Protein 6WZ6 (pdb70)

Sequence (1320 aa):
KLANVVILATGGTIAGAGASAANSATYQAAKLGVDKLIAGVPELADIANVRGEQVMQIASESISNDDLLKLGKRVAELAESKDVDGIVITHGTDTLEETAFFLNLVEKTDKPIVVVGSMRPGTAMSADGMMLNLYNAVAVASSDKQSRGKGVLVTMNDEIQSGRDVSSMAVNIKTEAFKSAWGPMGMVVEGKSYWFRLPAAKRHTVNSEFDIKQISSLPQVDIAYGYGNVTDTAYKALAQNGAKALIHAGTGNGSVSSRVVPALQELRKNGVQIIRSSHVNQQGGFVLRNAEQPDDKNDWVVAHDLNPQKARILAMVAMTKTQDDSKELQRIFWEYKLANVVILATGGTIAGAGASAANSATYQAAKLGVDKLIAGVPELADIANVVRGEQVMQIASESISNDDLLKLGKRVAELAESKDVDGIVITHGTDTLEETAFFLNLVEKTDDKPIVVVGSMRPGTAMSADGMLNLYNAVAVASSDKQSRGKGVLVTMNDEIQSGRDVSSMAVNIKTEAFKSAWGPMGMVVEGKSYWFRLPAAKRHTVNNSEFDIKQISSLPQVDIAYGYGNNVTDTAYKALAQQNNGAKALIHAGTGNGSVSSRVVPALQELRKNGVQIIRSSHVNQQGGFVLRNAEQPDDKNDWVVAHDLNPQKARILAMVAMTKTQDSKELQRIFWEYKLANVVILATGGTIAGAGASAANSATYQAAKLGVDKLIAGVPELADIANVVRGEQVMQIASESISNDDLLKLGKRVAELAESKDVDGIVITHGTDTLEETAFFLNLVEKTDDKPIVVVGSMRPGTAMSADGMLNLYNAVAVASDKQSRGKGVLVTMNDEIQSGRDVSMAVNIKTEAFKSAWGPMGMVVEGKSYWFRLPAAKRHTVNSEFDIKQISSLPQVDIAYGYGNNVTDTAYKALAQNGAKKALIHAGTGNGSVSSRVVPALQELRKNGVQIIRSSHVNQGGFVLRNAEQPDDKNDWVVAHDLNPQKARILAMVAMMTKTQDSKELQRIFWEYKLANVVILATGGTIAGAGASAANSATYQAAKLGVDKLIAGVPELADIANVRGEQVMQIASESISNDDLLKLGKRVAELAESKDVDGIVITHGTDTLEETAFFLNLVEKTDKPIVVVGSMRPGTAMSADGMLNLYNAVAVASDKQSRRGKGVLVTMNDEIQSGRDVSMAVNIKTEAFKSAWGPMGMVVEGKSYWFRLPAAKRHTVNSEFDIKQISSLPQVDIAYGYGNVTDTAYKALAQNGAKALIHAGTGNGSVSSRVVPALQEELRKNGVQIIRSSHVNQQGGFVLRNAEQPDDKNDWVVAHDLNPQKARILAMVAMTKTQDSKELQRIFWEY

Secondary structure (DSSP, 8-state):
---EEEEEEEESGGG-B-SSTT-SSS-BSS-S-HHHHHHT-GGGGGT-EEEEEEEEEE-GGG--HHHHHHHHHHHHHHHT-TT-SEEEEE--STTHHHHHHHHHHH----S-EEEE--SS-TTSTT-SHHHHHHHHHHHHT-GGGTTS--EE--TTEEEETTT-EE-BSSSTT-EE-TT--SEEEETTEEEE-EEE-S--GGG-S--GGG-S----EEEEE--TT--SHHHHHHHHTT-SEEEEEEBTTTB--TTTHHHHHHHHHTT-EEEEEES--SB--BPTTTSS-HHHHT-EE-BT--HHHHHHHHHHHTTT---HHHHHHHHHH-/---EEEEEEEESGGG-B-SSTT-SSS-BSS-S-HHHHHHT-TTHHHH-EEEEEEEEEE-GGG--HHHHHHHHHHHHHHHH-TT-SEEEEE--STTHHHHHHHHHHH----S-EEEE--SS-TTSTT-SHHHHHHHHHHHHT-GGGTTS--EE--TTEEEETTT-EE-BSSSTT-EE-TT--SEEEETTEEEE-EEE-S--GGG-S--GGG-SSPPPEEEEE--TT--SHHHHHHHHTT-SEEEEEEBTTTB--TTTHHHHHHHHHTT-EEEEEES--SB--BPTTTSS-HHHHT-EE-BT--HHHHHHHHHHHHTT---HHHHHHHHHH-/---EEEEEEEESGGG-B-SSTT-SSS-BSS-S-HHHHHHT-GGGGGT-EEEEEEEEEE-GGG--HHHHHHHHHHHHHHHT-TT-SEEEEE--STTHHHHHHHHHHH----S-EEEE--SS-TTSTT-SHHHHHHHHHHHHT-GGGTTS--EE--TTEEEETTT-EE-BSSSTT-EE-TT--SEEEETTEEEE-EEE-S--GGG-S--GGG-SSPPPEEEEE--TT--SHHHHHHHHTT-SEEEEEEBTTTB--TTTHHHHHHHHHTT-EEEEEES--SB--BPTTTSS-HHHHT-EE-BT--HHHHHHHHHHHHTT---HHHHHHHHHH-/---EEEEEEEESGGG-B-SSTT-SSS-BSS-S-HHHHHHT-GGGGGT-EEEEEEEEEE-GGG--HHHHHHHHHHHHHHHT-TT-SEEEEE--STTHHHHHHHHHHH----S-EEEE--SS-TTSTT-SHHHHHHHHHHHHT-GGGTTS--EE--TTEEEETTT-EE-BSSSTT-EE-TT--SEEEETTEEEE-EEE-S--GGG-S--GGG-S----EEEEE--TT--SHHHHHHHHTT-SEEEEEEBTTTB--TTTHHHHHHHHHTT-EEEEEES--SB--BPTTTSS-HHHHT-EE-BT--HHHHHHHHHHHTTT---HHHHHHHHHH-

Foldseek 3Di:
DAAEEEEEEAKAQQQWADDAQAPFADTGIQPHDPVRSCVVQVCLVVHHNYDYDYLHRDQQVPDDPVSLLSVLVVVQVQLPDPNHQFYEYEHHQQCQLLSQQLNFQAAQFQQEYEYEYWLGHPRYVPTQSNVQVSQRSLLNRDPVSGNQGYWYAWPQFTARSQAWHQCDHNDSPRTAGLVGTQWGADPSDIGGDHGDDFHTHNRHPHHSVLDPDWAAEEEDEEDPPDAQVVVVVSVVVGHQEYEYAYADLLADDPRRVVVLLVVVVVRYAYERHHPPQNDFFRDACPRHPCVVSLHAYQTNHGRSSSRSQVRRCVVPDSRSVVSNVSSVRD/DAAEEEEEEAKAQQQWDDDAQAPFADTGIQNHDPVVSCVVQVCLVVHHNYDYDYQHRDQQVPDDQVSLLSVLVVVQVQLVDPNHQFYEYEHHQQCQLLSQQLSFQAAQFQQEYEYEYWSGHPRYPPTQSNVQVSQRSLLNRDPVSGNQGYWYAWPQFTARSQAWHQCDHNDRPRTAGLVGTQWGADPSDIGGDHGDQFHTHNRHPHHSVPDDGWAAEEEDEEDPPDAQVVVVVSVVVGHLEYEYAYADLLADDPRNVVVLLVVVVVRYAYERAHPPQNDFFRDACPRHPCVVSVHAYLTNHGRSSSRSQVRRQVVPDSRSVVSNVSSVRD/DFAEEEEEEAKAQQQWAADAQAQFADTGIQNHDPVVSCVVQVCLVVHHNYDYDHQHRDQQVPDDQVSLLSVLVVVQVQLPDPNHQFYEYEHHQQCQLLSQQLSFQAAQFQQEYEYEYWLGHPRYDPTQSNVQVSQRSLLNRDPVSGNQGYWYAWPQFTARSQAWHQCDHRDRPRTAGLVGTQWGADPSDIGGDHGDDFHTHNRHPHHSVPDDGWAAEEEDEEDPPDAQVVVVVSVVVGHLEYEYAYADLLADDPRNVVVLLVVVVVRYAYERAHPPQNDFFRDACPRHPCVVSVHAYLTNHGRSSSRSQVRRCVVPDSRSVVSNVSSVRD/DAFEEEEEEAKALQQWADDAQAPFADTGIQDHDPVVSVVVQPCLVVHHNYDYDYQHRDQQVPDDPVSLLSVLVVVQVQLPDPNHQFYEYEHHQQCQLLSQQLNFQAAQFQQEYEYEYWLGHPRYPPTQSNVQVSQRSLLNRDPVSGNQGYWYAWPQFTARSLAWHQCDHRDSPRTAGLVGTQWGADPSDIGGDHGDDFHTRNRHPHHSVLDPDWAAEEEDEEDPPDAQVVVVVSVVVGHQEYEYAYADLLADDPRRVVVLLVVVVVRYAYERHHPPQNDFFRDACPRHPCVVSLHAYLTNHGRSSSRSQVRRCVVPDSRSVVSNVSSVRD

Organism: Pseudomonas putida (strain ATCC 47054 / DSM 6125 / CFBP 8728 / NCIMB 11950 / KT2440) (NCBI:txid160488)

Structure (mmCIF, N/CA/C/O backbone):
data_6WZ6
#
_entry.id   6WZ6
#
_cell.length_a   78.630
_cell.length_b   130.463
_cell.length_c   81.414
_cell.angle_alpha   90.000
_cell.angle_beta   118.950
_cell.angle_gamma   90.000
#
_symmetry.space_group_name_H-M   'P 1 21 1'
#
loop_
_entity.id
_entity.type
_entity.pdbx_description
1 polymer Glutaminase-asparaginase
2 non-polymer 'GLUTAMIC ACID'
3 non-polymer 1,2-ETHANEDIOL
4 water water
#
loop_
_atom_site.group_PDB
_atom_site.id
_atom_site.type_symbol
_atom_site.label_atom_id
_atom_site.label_alt_id
_atom_site.label_comp_id
_atom_site.label_asym_id
_atom_site.label_entity_id
_atom_site.label_seq_id
_atom_site.pdbx_PDB_ins_code
_atom_site.Cartn_x
_atom_site.Cartn_y
_atom_site.Cartn_z
_atom_site.occupancy
_atom_site.B_iso_or_equiv
_atom_site.auth_seq_id
_atom_site.auth_comp_id
_atom_site.auth_asym_id
_atom_site.auth_atom_id
_atom_site.pdbx_PDB_model_num
ATOM 1 N N . LYS A 1 8 ? -37.098 93.017 16.087 1.00 168.71 8 LYS A N 1
ATOM 2 C CA . LYS A 1 8 ? -36.319 92.309 15.000 1.00 79.47 8 LYS A CA 1
ATOM 3 C C . LYS A 1 8 ? -35.068 91.612 15.629 1.00 105.79 8 LYS A C 1
ATOM 4 O O . LYS A 1 8 ? -34.988 90.346 15.632 1.00 98.55 8 LYS A O 1
ATOM 10 N N . LEU A 1 9 ? -34.063 92.380 16.079 1.00 50.84 9 LEU A N 1
ATOM 11 C CA . LEU A 1 9 ? -32.902 91.761 16.811 1.00 26.31 9 LEU A CA 1
ATOM 12 C C . LEU A 1 9 ? -33.299 91.390 18.251 1.00 22.88 9 LEU A C 1
ATOM 13 O O . LEU A 1 9 ? -34.146 92.017 18.867 1.00 26.42 9 LEU A O 1
ATOM 18 N N . ALA A 1 10 ? -32.659 90.371 18.787 1.00 21.73 10 ALA A N 1
ATOM 19 C CA . ALA A 1 10 ? -32.821 89.904 20.175 1.00 21.01 10 ALA A CA 1
ATOM 20 C C . ALA A 1 10 ? -32.293 90.983 21.123 1.00 19.34 10 ALA A C 1
ATOM 21 O O . ALA A 1 10 ? -31.339 91.732 20.819 1.00 19.71 10 ALA A O 1
ATOM 23 N N . ASN A 1 11 ? -32.967 91.066 22.291 1.00 18.63 11 ASN A N 1
ATOM 24 C CA . ASN A 1 11 ? -32.546 91.956 23.374 1.00 18.22 11 ASN A CA 1
ATOM 25 C C . ASN A 1 11 ? -31.655 91.156 24.323 1.00 17.54 11 ASN A C 1
ATOM 26 O O . ASN A 1 11 ? -32.149 90.211 24.954 1.00 18.44 11 ASN A O 1
ATOM 31 N N . VAL A 1 12 ? -30.387 91.502 24.383 1.00 16.03 12 VAL A N 1
ATOM 32 C CA . VAL A 1 12 ? -29.422 90.783 25.239 1.00 15.89 12 VAL A CA 1
ATOM 33 C C . VAL A 1 12 ? -28.905 91.755 26.288 1.00 16.16 12 VAL A C 1
ATOM 34 O O . VAL A 1 12 ? -28.532 92.885 25.958 1.00 17.71 12 VAL A O 1
ATOM 38 N N . VAL A 1 13 ? -28.842 91.268 27.535 1.00 15.52 13 VAL A N 1
ATOM 39 C CA . VAL A 1 13 ? -28.214 92.032 28.625 1.00 15.68 13 VAL A CA 1
ATOM 40 C C . VAL A 1 13 ? -26.878 91.373 28.947 1.00 14.90 13 VAL A C 1
ATOM 41 O O . VAL A 1 13 ? -26.815 90.144 29.155 1.00 16.04 13 VAL A O 1
ATOM 45 N N . ILE A 1 14 ? -25.843 92.203 29.011 1.00 14.51 14 ILE A N 1
ATOM 46 C CA . ILE A 1 14 ? -24.507 91.779 29.481 1.00 14.84 14 ILE A CA 1
ATOM 47 C C . ILE A 1 14 ? -24.340 92.195 30.931 1.00 14.65 14 ILE A C 1
ATOM 48 O O . ILE A 1 14 ? -24.422 93.387 31.247 1.00 16.23 14 ILE A O 1
ATOM 53 N N . LEU A 1 15 ? -24.140 91.202 31.769 1.00 14.55 15 LEU A N 1
ATOM 54 C CA . LEU A 1 15 ? -23.845 91.406 33.205 1.00 15.15 15 LEU A CA 1
ATOM 55 C C . LEU A 1 15 ? -22.353 91.188 33.398 1.00 14.40 15 LEU A C 1
ATOM 56 O O . LEU A 1 15 ? -21.834 90.069 33.236 1.00 15.59 15 LEU A O 1
ATOM 61 N N . ALA A 1 16 ? -21.641 92.260 33.723 1.00 14.55 16 ALA A N 1
ATOM 62 C CA . ALA A 1 16 ? -20.189 92.194 33.901 1.00 14.12 16 ALA A CA 1
ATOM 63 C C . ALA A 1 16 ? -19.838 91.880 35.326 1.00 14.00 16 ALA A C 1
ATOM 64 O O . ALA A 1 16 ? -20.430 92.422 36.275 1.00 14.63 16 ALA A O 1
ATOM 66 N N . THR A 1 17 ? -18.811 91.031 35.494 1.00 13.65 17 THR A N 1
ATOM 67 C CA . THR A 1 17 ? -18.289 90.654 36.820 1.00 13.59 17 THR A CA 1
ATOM 68 C C . THR A 1 17 ? -16.795 90.879 36.993 1.00 13.89 17 THR A C 1
ATOM 69 O O . THR A 1 17 ? -16.329 90.711 38.130 1.00 14.13 17 THR A O 1
ATOM 73 N N . GLY A 1 18 ? -16.080 91.232 35.936 1.00 13.99 18 GLY A N 1
ATOM 74 C CA . GLY A 1 18 ? -14.632 91.437 36.019 1.00 13.65 18 GLY A CA 1
ATOM 75 C C . GLY A 1 18 ? -13.848 90.539 35.092 1.00 13.42 18 GLY A C 1
ATOM 76 O O . GLY A 1 18 ? -14.220 90.310 33.927 1.00 14.36 18 GLY A O 1
ATOM 77 N N . GLY A 1 19 ? -12.707 90.057 35.569 1.00 13.00 19 GLY A N 1
ATOM 78 C CA . GLY A 1 19 ? -11.938 89.103 34.825 1.00 13.33 19 GLY A CA 1
ATOM 79 C C . GLY A 1 19 ? -10.930 89.680 33.852 1.00 13.35 19 GLY A C 1
ATOM 80 O O . GLY A 1 19 ? -10.766 90.881 33.639 1.00 14.47 19 GLY A O 1
ATOM 81 N N . THR A 1 20 ? -10.240 88.734 33.186 1.00 13.30 20 THR A N 1
ATOM 82 C CA . THR A 1 20 ? -9.257 88.992 32.123 1.00 13.32 20 THR A CA 1
ATOM 83 C C . THR A 1 20 ? -9.914 89.674 30.930 1.00 13.70 20 THR A C 1
ATOM 84 O O . THR A 1 20 ? -9.285 90.528 30.284 1.00 14.02 20 THR A O 1
ATOM 88 N N . ILE A 1 21 ? -11.139 89.310 30.637 1.00 13.49 21 ILE A N 1
ATOM 89 C CA . ILE A 1 21 ? -11.851 89.894 29.488 1.00 13.48 21 ILE A CA 1
ATOM 90 C C . ILE A 1 21 ? -11.983 91.400 29.701 1.00 13.64 21 ILE A C 1
ATOM 91 O O . ILE A 1 21 ? -12.018 92.163 28.705 1.00 14.75 21 ILE A O 1
ATOM 96 N N . ALA A 1 22 ? -12.036 91.839 30.938 1.00 14.12 22 ALA A N 1
ATOM 97 C CA . ALA A 1 22 ? -12.064 93.245 31.366 1.00 15.16 22 ALA A CA 1
ATOM 98 C C . ALA A 1 22 ? -10.690 93.743 31.848 1.00 14.75 22 ALA A C 1
ATOM 99 O O . ALA A 1 22 ? -10.651 94.744 32.580 1.00 16.84 22 ALA A O 1
ATOM 101 N N . GLY A 1 23 ? -9.633 93.036 31.527 1.00 14.65 23 GLY A N 1
ATOM 102 C CA . GLY A 1 23 ? -8.313 93.306 32.079 1.00 15.02 23 GLY A CA 1
ATOM 103 C C . GLY A 1 23 ? -7.467 94.211 31.212 1.00 15.42 23 GLY A C 1
ATOM 104 O O . GLY A 1 23 ? -7.815 94.528 30.066 1.00 17.05 23 GLY A O 1
ATOM 105 N N . ALA A 1 24 ? -6.332 94.597 31.759 1.00 15.84 24 ALA A N 1
ATOM 106 C CA . ALA A 1 24 ? -5.374 95.467 31.060 1.00 16.35 24 ALA A CA 1
ATOM 107 C C . ALA A 1 24 ? -3.964 95.140 31.505 1.00 16.66 24 ALA A C 1
ATOM 108 O O . ALA A 1 24 ? -3.724 95.010 32.722 1.00 17.47 24 ALA A O 1
ATOM 110 N N . GLY A 1 25 ? -3.071 95.006 30.529 1.00 17.10 25 GLY A N 1
ATOM 111 C CA . GLY A 1 25 ? -1.638 94.865 30.775 1.00 18.19 25 GLY A CA 1
ATOM 112 C C . GLY A 1 25 ? -0.859 96.051 30.290 1.00 17.70 25 GLY A C 1
ATOM 113 O O . GLY A 1 25 ? -1.417 96.952 29.684 1.00 20.08 25 GLY A O 1
ATOM 114 N N . ALA A 1 26 ? 0.437 96.016 30.540 1.00 18.92 26 ALA A N 1
ATOM 115 C CA . ALA A 1 26 ? 1.270 97.200 30.333 1.00 20.15 26 ALA A CA 1
ATOM 116 C C . ALA A 1 26 ? 1.547 97.474 28.861 1.00 21.36 26 ALA A C 1
ATOM 117 O O . ALA A 1 26 ? 1.834 98.627 28.519 1.00 27.60 26 ALA A O 1
ATOM 119 N N . SER A 1 27 ? 1.631 96.446 28.043 1.00 20.75 27 SER A N 1
ATOM 120 C CA . SER A 1 27 ? 1.983 96.564 26.622 1.00 24.88 27 SER A CA 1
ATOM 121 C C . SER A 1 27 ? 1.238 95.528 25.815 1.00 21.63 27 SER A C 1
ATOM 122 O O . SER A 1 27 ? 0.656 94.591 26.389 1.00 19.51 27 SER A O 1
ATOM 125 N N . ALA A 1 28 ? 1.270 95.655 24.505 1.00 22.30 28 ALA A N 1
ATOM 126 C CA . ALA A 1 28 ? 0.607 94.678 23.607 1.00 21.44 28 ALA A CA 1
ATOM 127 C C . ALA A 1 28 ? 1.235 93.288 23.732 1.00 19.11 28 ALA A C 1
ATOM 128 O O . ALA A 1 28 ? 0.522 92.323 23.437 1.00 19.51 28 ALA A O 1
ATOM 130 N N . ALA A 1 29 ? 2.485 93.154 24.188 1.00 20.71 29 ALA A N 1
ATOM 131 C CA . ALA A 1 29 ? 3.092 91.801 24.344 1.00 21.07 29 ALA A CA 1
ATOM 132 C C . ALA A 1 29 ? 2.667 91.154 25.656 1.00 19.61 29 ALA A C 1
ATOM 133 O O . ALA A 1 29 ? 3.014 89.980 25.846 1.00 20.87 29 ALA A O 1
ATOM 135 N N . ASN A 1 30 ? 1.971 91.882 26.537 1.00 17.98 30 ASN A N 1
ATOM 136 C CA . ASN A 1 30 ? 1.565 91.300 27.835 1.00 16.71 30 ASN A CA 1
ATOM 137 C C . ASN A 1 30 ? 0.248 90.530 27.703 1.00 16.36 30 ASN A C 1
ATOM 138 O O . ASN A 1 30 ? -0.841 90.990 28.040 1.00 17.38 30 ASN A O 1
ATOM 143 N N . SER A 1 31 ? 0.338 89.328 27.154 1.00 15.85 31 SER A N 1
ATOM 144 C CA . SER A 1 31 ? -0.803 88.432 26.980 1.00 15.28 31 SER A CA 1
ATOM 145 C C . SER A 1 31 ? -1.103 87.632 28.263 1.00 14.22 31 SER A C 1
ATOM 146 O O . SER A 1 31 ? -2.190 87.053 28.337 1.00 15.29 31 SER A O 1
ATOM 149 N N . ALA A 1 32 ? -0.127 87.564 29.191 1.00 15.13 32 ALA A N 1
ATOM 150 C CA . ALA A 1 32 ? -0.245 86.668 30.355 1.00 14.58 32 ALA A CA 1
ATOM 151 C C . ALA A 1 32 ? -0.085 87.403 31.688 1.00 14.71 32 ALA A C 1
ATOM 152 O O . ALA A 1 32 ? -0.563 86.872 32.696 1.00 15.80 32 ALA A O 1
ATOM 154 N N . THR A 1 33 ? 0.613 88.526 31.716 1.00 15.50 33 THR A N 1
ATOM 155 C CA . THR A 1 33 ? 0.857 89.330 32.915 1.00 15.38 33 THR A CA 1
ATOM 156 C C . THR A 1 33 ? 0.031 90.619 32.782 1.00 15.67 33 THR A C 1
ATOM 157 O O . THR A 1 33 ? 0.339 91.460 31.911 1.00 16.60 33 THR A O 1
ATOM 161 N N . TYR A 1 34 ? -0.999 90.734 33.602 1.00 15.38 34 TYR A N 1
ATOM 162 C CA . TYR A 1 34 ? -1.961 91.829 33.434 1.00 15.78 34 TYR A CA 1
ATOM 163 C C . TYR A 1 34 ? -2.751 92.002 34.736 1.00 16.26 34 TYR A C 1
ATOM 164 O O . TYR A 1 34 ? -2.616 91.173 35.644 1.00 17.04 34 TYR A O 1
ATOM 173 N N . GLN A 1 35 ? -3.603 93.024 34.790 1.00 15.93 35 GLN A N 1
ATOM 174 C CA . GLN A 1 35 ? -4.529 93.258 35.903 1.00 16.81 35 GLN A CA 1
ATOM 175 C C . GLN A 1 35 ? -5.920 92.915 35.418 1.00 15.89 35 GLN A C 1
ATOM 176 O O . GLN A 1 35 ? -6.416 93.508 34.455 1.00 17.08 35 GLN A O 1
ATOM 182 N N . ALA A 1 36 ? -6.611 92.060 36.136 1.00 16.01 36 ALA A N 1
ATOM 183 C CA . ALA A 1 36 ? -8.018 91.769 35.847 1.00 15.70 36 ALA A CA 1
ATOM 184 C C . ALA A 1 36 ? -8.918 92.940 36.235 1.00 15.44 36 ALA A C 1
ATOM 185 O O . ALA A 1 36 ? -8.567 93.770 37.094 1.00 16.52 36 ALA A O 1
ATOM 187 N N . ALA A 1 37 ? -10.093 92.976 35.636 1.00 15.21 37 ALA A N 1
ATOM 188 C CA . ALA A 1 37 ? -11.202 93.749 36.228 1.00 16.04 37 ALA A CA 1
ATOM 189 C C . ALA A 1 37 ? -10.894 95.252 36.262 1.00 16.32 37 ALA A C 1
ATOM 190 O O . ALA A 1 37 ? -11.153 95.911 37.285 1.00 17.55 37 ALA A O 1
ATOM 192 N N . LYS A 1 38 ? -10.404 95.795 35.153 1.00 16.74 38 LYS A N 1
ATOM 193 C CA . LYS A 1 38 ? -10.053 97.218 34.980 1.00 17.65 38 LYS A CA 1
ATOM 194 C C . LYS A 1 38 ? -11.088 97.969 34.121 1.00 17.34 38 LYS A C 1
ATOM 195 O O . LYS A 1 38 ? -11.131 99.204 34.239 1.00 24.89 38 LYS A O 1
ATOM 201 N N . LEU A 1 39 ? -11.774 97.324 33.218 1.00 16.90 39 LEU A N 1
ATOM 202 C CA . LEU A 1 39 ? -12.697 97.978 32.253 1.00 16.08 39 LEU A CA 1
ATOM 203 C C . LEU A 1 39 ? -14.138 97.713 32.699 1.00 15.04 39 LEU A C 1
ATOM 204 O O . LEU A 1 39 ? -14.542 96.566 32.859 1.00 15.94 39 LEU A O 1
ATOM 209 N N . GLY A 1 40 ? -14.908 98.784 32.843 1.00 16.35 40 GLY A N 1
ATOM 210 C CA . GLY A 1 40 ? -16.332 98.652 33.114 1.00 16.98 40 GLY A CA 1
ATOM 211 C C . GLY A 1 40 ? -17.091 98.132 31.925 1.00 16.07 40 GLY A C 1
ATOM 212 O O . GLY A 1 40 ? -16.615 98.169 30.763 1.00 17.24 40 GLY A O 1
ATOM 213 N N . VAL A 1 41 ? -18.309 97.691 32.190 1.00 15.58 41 VAL A N 1
ATOM 214 C CA . VAL A 1 41 ? -19.138 97.043 31.171 1.00 16.06 41 VAL A CA 1
ATOM 215 C C . VAL A 1 41 ? -19.300 97.939 29.933 1.00 15.71 41 VAL A C 1
ATOM 216 O O . VAL A 1 41 ? -19.370 97.422 28.811 1.00 16.42 41 VAL A O 1
ATOM 220 N N . ASP A 1 42 ? -19.491 99.229 30.138 1.00 15.96 42 ASP A N 1
ATOM 221 C CA . ASP A 1 42 ? -19.681 100.137 29.000 1.00 15.79 42 ASP A CA 1
ATOM 222 C C . ASP A 1 42 ? -18.460 100.120 28.087 1.00 15.65 42 ASP A C 1
ATOM 223 O O . ASP A 1 42 ? -18.606 100.274 26.855 1.00 17.16 42 ASP A O 1
ATOM 228 N N . LYS A 1 43 ? -17.258 100.031 28.638 1.00 17.24 43 LYS A N 1
ATOM 229 C CA . LYS A 1 43 ? -16.038 99.960 27.825 1.00 18.00 43 LYS A CA 1
ATOM 230 C C . LYS A 1 43 ? -15.965 98.622 27.097 1.00 18.34 43 LYS A C 1
ATOM 231 O O . LYS A 1 43 ? -15.509 98.592 25.944 1.00 19.94 43 LYS A O 1
ATOM 237 N N . LEU A 1 44 ? -16.374 97.528 27.736 1.00 17.88 44 LEU A N 1
ATOM 238 C CA . LEU A 1 44 ? -16.433 96.235 27.000 1.00 19.12 44 LEU A CA 1
ATOM 239 C C . LEU A 1 44 ? -17.335 96.328 25.787 1.00 18.93 44 LEU A C 1
ATOM 240 O O . LEU A 1 44 ? -16.962 95.846 24.692 1.00 20.80 44 LEU A O 1
ATOM 245 N N . ILE A 1 45 ? -18.503 96.892 25.963 1.00 17.44 45 ILE A N 1
ATOM 246 C CA . ILE A 1 45 ? -19.487 97.008 24.863 1.00 18.45 45 ILE A CA 1
ATOM 247 C C . ILE A 1 45 ? -18.903 97.924 23.793 1.00 18.42 45 ILE A C 1
ATOM 248 O O . ILE A 1 45 ? -18.964 97.553 22.587 1.00 19.79 45 ILE A O 1
ATOM 253 N N . ALA A 1 46 ? -18.321 99.049 24.173 1.00 18.70 46 ALA A N 1
ATOM 254 C CA . ALA A 1 46 ? -17.772 100.001 23.170 1.00 20.70 46 ALA A CA 1
ATOM 255 C C . ALA A 1 46 ? -16.650 99.354 22.372 1.00 20.13 46 ALA A C 1
ATOM 256 O O . ALA A 1 46 ? -16.412 99.739 21.241 1.00 22.82 46 ALA A O 1
ATOM 258 N N . GLY A 1 47 ? -15.922 98.423 22.962 1.00 20.61 47 GLY A N 1
ATOM 259 C CA . GLY A 1 47 ? -14.793 97.742 22.326 1.00 22.01 47 GLY A CA 1
ATOM 260 C C . GLY A 1 47 ? -15.210 96.743 21.251 1.00 20.34 47 GLY A C 1
ATOM 261 O O . GLY A 1 47 ? -14.324 96.252 20.534 1.00 23.58 47 GLY A O 1
ATOM 262 N N . VAL A 1 48 ? -16.497 96.412 21.196 1.00 19.33 48 VAL A N 1
ATOM 263 C CA . VAL A 1 48 ? -17.031 95.492 20.173 1.00 19.48 48 VAL A CA 1
ATOM 264 C C . VAL A 1 48 ? -18.215 96.154 19.491 1.00 19.10 48 VAL A C 1
ATOM 265 O O . VAL A 1 48 ? -19.376 95.821 19.724 1.00 18.89 48 VAL A O 1
ATOM 269 N N . PRO A 1 49 ? -17.956 97.167 18.633 1.00 19.99 49 PRO A N 1
ATOM 270 C CA . PRO A 1 49 ? -19.054 97.865 17.987 1.00 21.20 49 PRO A CA 1
ATOM 271 C C . PRO A 1 49 ? -19.918 96.954 17.097 1.00 19.51 49 PRO A C 1
ATOM 272 O O . PRO A 1 49 ? -21.092 97.230 16.902 1.00 21.88 49 PRO A O 1
ATOM 276 N N . GLU A 1 50 ? -19.370 95.821 16.712 1.00 19.68 50 GLU A N 1
ATOM 277 C CA . GLU A 1 50 ? -20.053 94.830 15.872 1.00 20.07 50 GLU A CA 1
ATOM 278 C C . GLU A 1 50 ? -21.216 94.180 16.617 1.00 18.80 50 GLU A C 1
ATOM 279 O O . GLU A 1 50 ? -22.084 93.600 15.992 1.00 19.61 50 GLU A O 1
ATOM 285 N N . LEU A 1 51 ? -21.302 94.291 17.946 1.00 18.31 51 LEU A N 1
ATOM 286 C CA . LEU A 1 51 ? -22.440 93.709 18.697 1.00 18.42 51 LEU A CA 1
ATOM 287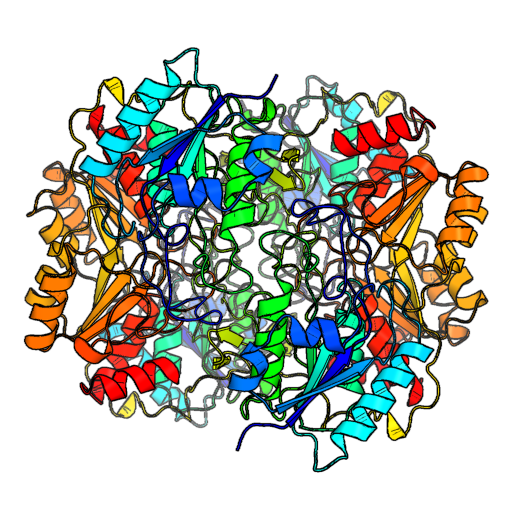 C C . LEU A 1 51 ? -23.750 94.250 18.167 1.00 18.34 51 LEU A C 1
ATOM 288 O O . LEU A 1 51 ? -24.733 93.532 18.171 1.00 19.26 51 LEU A O 1
ATOM 293 N N . ALA A 1 52 ? -23.759 95.525 17.746 1.00 20.85 52 ALA A N 1
ATOM 294 C CA . ALA A 1 52 ? -25.015 96.166 17.296 1.00 23.32 52 ALA A CA 1
ATOM 295 C C . ALA A 1 52 ? -25.570 95.453 16.049 1.00 21.75 52 ALA A C 1
ATOM 296 O O . ALA A 1 52 ? -26.756 95.583 15.745 1.00 24.42 52 ALA A O 1
ATOM 298 N N . ASP A 1 53 ? -24.733 94.723 15.334 1.00 22.59 53 ASP A N 1
ATOM 299 C CA . ASP A 1 53 ? -25.165 94.015 14.113 1.00 23.54 53 ASP A CA 1
ATOM 300 C C . ASP A 1 53 ? -26.009 92.802 14.475 1.00 22.29 53 ASP A C 1
ATOM 301 O O . ASP A 1 53 ? -26.747 92.318 13.628 1.00 25.33 53 ASP A O 1
ATOM 306 N N . ILE A 1 54 ? -25.823 92.237 15.661 1.00 19.60 54 ILE A N 1
ATOM 307 C CA . ILE A 1 54 ? -26.360 90.905 15.970 1.00 19.20 54 ILE A CA 1
ATOM 308 C C . ILE A 1 54 ? -27.371 90.964 17.113 1.00 19.06 54 ILE A C 1
ATOM 309 O O . ILE A 1 54 ? -28.087 89.969 17.282 1.00 21.20 54 ILE A O 1
ATOM 314 N N . ALA A 1 55 ? -27.455 92.043 17.881 1.00 18.36 55 ALA A N 1
ATOM 315 C CA . ALA A 1 55 ? -28.385 92.110 19.020 1.00 18.15 55 ALA A CA 1
ATOM 316 C C . ALA A 1 55 ? -28.554 93.554 19.453 1.00 18.03 55 ALA A C 1
ATOM 317 O O . ALA A 1 55 ? -27.656 94.358 19.178 1.00 19.73 55 ALA A O 1
ATOM 319 N N . ASN A 1 56 ? -29.614 93.835 20.203 1.00 18.77 56 ASN A N 1
ATOM 320 C CA . ASN A 1 56 ? -29.733 95.083 20.933 1.00 18.87 56 ASN A CA 1
ATOM 321 C C . ASN A 1 56 ? -29.194 94.830 22.343 1.00 18.16 56 ASN A C 1
ATOM 322 O O . ASN A 1 56 ? -29.826 94.072 23.105 1.00 19.71 56 ASN A O 1
ATOM 327 N N . VAL A 1 57 ? -28.022 95.343 22.630 1.00 18.53 57 VAL A N 1
ATOM 328 C CA . VAL A 1 57 ? -27.283 95.042 23.876 1.00 18.03 57 VAL A CA 1
ATOM 329 C C . VAL A 1 57 ? -27.371 96.191 24.852 1.00 18.25 57 VAL A C 1
ATOM 330 O O . VAL A 1 57 ? -27.264 97.359 24.491 1.00 19.78 57 VAL A O 1
ATOM 337 N N . ARG A 1 58 ? -27.527 95.825 26.115 1.00 17.46 58 ARG A N 1
ATOM 338 C CA . ARG A 1 58 ? -27.414 96.735 27.265 1.00 17.48 58 ARG A CA 1
ATOM 339 C C . ARG A 1 58 ? -26.527 96.075 28.298 1.00 16.42 58 ARG A C 1
ATOM 340 O O . ARG A 1 58 ? -26.536 94.868 28.424 1.00 18.91 58 ARG A O 1
ATOM 348 N N . GLY A 1 59 ? -25.776 96.864 29.036 1.00 16.09 59 GLY A N 1
ATOM 349 C CA . GLY A 1 59 ? -24.834 96.348 30.031 1.00 16.47 59 GLY A CA 1
ATOM 350 C C . GLY A 1 59 ? -25.111 96.841 31.436 1.00 15.67 59 GLY A C 1
ATOM 351 O O . GLY A 1 59 ? -25.541 97.967 31.625 1.00 17.28 59 GLY A O 1
ATOM 352 N N . GLU A 1 60 ? -24.796 95.982 32.397 1.00 15.21 60 GLU A N 1
ATOM 353 C CA . GLU A 1 60 ? -24.819 96.339 33.804 1.00 15.46 60 GLU A CA 1
ATOM 354 C C . GLU A 1 60 ? -23.589 95.799 34.485 1.00 15.34 60 GLU A C 1
ATOM 355 O O . GLU A 1 60 ? -23.192 94.665 34.185 1.00 16.45 60 GLU A O 1
ATOM 361 N N . GLN A 1 61 ? -23.064 96.570 35.433 1.00 14.79 61 GLN A N 1
ATOM 362 C CA . GLN A 1 61 ? -21.936 96.103 36.239 1.00 14.74 61 GLN A CA 1
ATOM 363 C C . GLN A 1 61 ? -22.505 95.425 37.479 1.00 14.94 61 GLN A C 1
ATOM 364 O O . GLN A 1 61 ? -23.116 96.112 38.299 1.00 18.20 61 GLN A O 1
ATOM 370 N N . VAL A 1 62 ? -22.331 94.139 37.645 1.00 14.62 62 VAL A N 1
ATOM 371 C CA . VAL A 1 62 ? -22.813 93.442 38.850 1.00 14.80 62 VAL A CA 1
ATOM 372 C C . VAL A 1 62 ? -21.739 93.476 39.941 1.00 15.25 62 VAL A C 1
ATOM 373 O O . VAL A 1 62 ? -22.075 93.620 41.127 1.00 16.43 62 VAL A O 1
ATOM 377 N N . MET A 1 63 ? -20.500 93.281 39.540 1.00 15.18 63 MET A N 1
ATOM 378 C CA . MET A 1 63 ? -19.303 93.322 40.416 1.00 15.60 63 MET A CA 1
ATOM 379 C C . MET A 1 63 ? -18.128 93.582 39.496 1.00 14.73 63 MET A C 1
ATOM 380 O O . MET A 1 63 ? -18.310 93.543 38.257 1.00 14.89 63 MET A O 1
ATOM 385 N N . GLN A 1 64 ? -16.950 93.797 40.067 1.00 15.02 64 GLN A N 1
ATOM 386 C CA . GLN A 1 64 ? -15.740 94.062 39.276 1.00 14.61 64 GLN A CA 1
ATOM 387 C C . GLN A 1 64 ? -14.580 93.411 40.011 1.00 14.76 64 GLN A C 1
ATOM 388 O O . GLN A 1 64 ? -13.854 94.074 40.759 1.00 16.46 64 GLN A O 1
ATOM 394 N N . ILE A 1 65 ? -14.452 92.099 39.784 1.00 14.40 65 ILE A N 1
ATOM 395 C CA . ILE A 1 65 ? -13.527 91.278 40.594 1.00 14.46 65 ILE A CA 1
ATOM 396 C C . ILE A 1 65 ? -12.628 90.434 39.721 1.00 13.48 65 ILE A C 1
ATOM 397 O O . ILE A 1 65 ? -12.955 90.076 38.566 1.00 14.09 65 ILE A O 1
ATOM 402 N N . ALA A 1 66 ? -11.516 90.053 40.296 1.00 14.19 66 ALA A N 1
ATOM 403 C CA . ALA A 1 66 ? -10.711 88.916 39.880 1.00 13.77 66 ALA A CA 1
ATOM 404 C C . ALA A 1 66 ? -11.440 87.668 40.375 1.00 13.35 66 ALA A C 1
ATOM 405 O O . ALA A 1 66 ? -11.707 87.563 41.602 1.00 14.38 66 ALA A O 1
ATOM 407 N N . SER A 1 67 ? -11.803 86.738 39.502 1.00 12.85 67 SER A N 1
ATOM 408 C CA . SER A 1 67 ? -12.760 85.687 39.861 1.00 12.70 67 SER A CA 1
ATOM 409 C C . SER A 1 67 ? -12.205 84.696 40.887 1.00 13.12 67 SER A C 1
ATOM 410 O O . SER A 1 67 ? -13.061 84.019 41.519 1.00 13.82 67 SER A O 1
ATOM 413 N N . GLU A 1 68 ? -10.918 84.617 41.096 1.00 12.84 68 GLU A N 1
ATOM 414 C CA . GLU A 1 68 ? -10.386 83.767 42.181 1.00 13.30 68 GLU A CA 1
ATOM 415 C C . GLU A 1 68 ? -10.833 84.290 43.554 1.00 12.98 68 GLU A C 1
ATOM 416 O O . GLU A 1 68 ? -10.695 83.542 44.516 1.00 14.33 68 GLU A O 1
ATOM 422 N N . SER A 1 69 ? -11.288 85.520 43.641 1.00 13.49 69 SER A N 1
ATOM 423 C CA . SER A 1 69 ? -11.692 86.149 44.894 1.00 13.81 69 SER A CA 1
ATOM 424 C C . SER A 1 69 ? -13.210 86.208 45.037 1.00 14.37 69 SER A C 1
ATOM 425 O O . SER A 1 69 ? -13.707 86.874 45.989 1.00 15.65 69 SER A O 1
ATOM 428 N N . ILE A 1 70 ? -13.971 85.502 44.208 1.00 13.80 70 ILE A N 1
ATOM 429 C CA . ILE A 1 70 ? -15.440 85.535 44.301 1.00 14.41 70 ILE A CA 1
ATOM 430 C C . ILE A 1 70 ? -15.885 84.935 45.632 1.00 14.34 70 ILE A C 1
ATOM 431 O O . ILE A 1 70 ? -15.224 84.066 46.215 1.00 15.24 70 ILE A O 1
ATOM 436 N N . SER A 1 71 ? -17.030 85.404 46.113 1.00 14.82 71 SER A N 1
ATOM 437 C CA . SER A 1 71 ? -17.675 84.909 47.335 1.00 15.52 71 SER A CA 1
ATOM 438 C C . SER A 1 71 ? -19.016 84.290 47.013 1.00 14.69 71 SER A C 1
ATOM 439 O O . SER A 1 71 ? -19.627 84.529 45.976 1.00 14.97 71 SER A O 1
ATOM 442 N N . ASN A 1 72 ? -19.572 83.602 48.018 1.00 15.75 72 ASN A N 1
ATOM 443 C CA . ASN A 1 72 ? -20.936 83.096 47.897 1.00 15.12 72 ASN A CA 1
ATOM 444 C C . ASN A 1 72 ? -21.930 84.253 47.839 1.00 15.03 72 ASN A C 1
ATOM 445 O O . ASN A 1 72 ? -22.938 84.144 47.115 1.00 15.93 72 ASN A O 1
ATOM 450 N N . ASP A 1 73 ? -21.686 85.358 48.530 1.00 15.80 73 ASP A N 1
ATOM 451 C CA . ASP A 1 73 ? -22.580 86.514 48.408 1.00 16.68 73 ASP A CA 1
ATOM 452 C C . ASP A 1 73 ? -22.572 87.050 46.975 1.00 15.76 73 ASP A C 1
ATOM 453 O O . ASP A 1 73 ? -23.608 87.491 46.486 1.00 16.51 73 ASP A O 1
ATOM 458 N N . ASP A 1 74 ? -21.432 87.035 46.328 1.00 15.80 74 ASP A N 1
ATOM 459 C CA . ASP A 1 74 ? -21.328 87.452 44.914 1.00 16.33 74 ASP A CA 1
ATOM 460 C C . ASP A 1 74 ? -22.191 86.522 44.050 1.00 15.32 74 ASP A C 1
ATOM 461 O O . ASP A 1 74 ? -22.917 87.010 43.148 1.00 16.09 74 ASP A O 1
ATOM 466 N N . LEU A 1 75 ? -22.079 85.212 44.258 1.00 15.62 75 LEU A N 1
ATOM 467 C CA . LEU A 1 75 ? -22.885 84.247 43.473 1.00 16.35 75 LEU A CA 1
ATOM 468 C C . LEU A 1 75 ? -24.368 84.529 43.649 1.00 15.77 75 LEU A C 1
ATOM 469 O O . LEU A 1 75 ? -25.151 84.478 42.688 1.00 16.66 75 LEU A O 1
ATOM 474 N N . LEU A 1 76 ? -24.775 84.748 44.896 1.00 16.09 76 LEU A N 1
ATOM 475 C CA . LEU A 1 76 ? -26.202 84.997 45.150 1.00 17.07 76 LEU A CA 1
ATOM 476 C C . LEU A 1 76 ? -26.667 86.276 44.446 1.00 16.80 76 LEU A C 1
ATOM 477 O O . LEU A 1 76 ? -27.763 86.293 43.854 1.00 17.43 76 LEU A O 1
ATOM 482 N N . LYS A 1 77 ? -25.883 87.339 44.557 1.00 16.40 77 LYS A N 1
ATOM 483 C CA . LYS A 1 77 ? -26.292 88.600 43.927 1.00 16.31 77 LYS A CA 1
ATOM 484 C C . LYS A 1 77 ? -26.408 88.406 42.403 1.00 15.54 77 LYS A C 1
ATOM 485 O O . LYS A 1 77 ? -27.404 88.832 41.781 1.00 16.51 77 LYS A O 1
ATOM 491 N N . LEU A 1 78 ? -25.419 87.765 41.804 1.00 15.60 78 LEU A N 1
ATOM 492 C CA . LEU A 1 78 ? -25.445 87.512 40.369 1.00 14.76 78 LEU A CA 1
ATOM 493 C C . LEU A 1 78 ? -26.650 86.628 40.005 1.00 15.08 78 LEU A C 1
ATOM 494 O O . LEU A 1 78 ? -27.400 86.919 39.052 1.00 16.15 78 LEU A O 1
ATOM 499 N N . GLY A 1 79 ? -26.821 85.528 40.727 1.00 15.37 79 GLY A N 1
ATOM 500 C CA . GLY A 1 79 ? -27.923 84.621 40.440 1.00 15.78 79 GLY A CA 1
ATOM 501 C C . GLY A 1 79 ? -29.269 85.279 40.529 1.00 16.17 79 GLY A C 1
ATOM 502 O O . GLY A 1 79 ? -30.186 85.027 39.722 1.00 16.68 79 GLY A O 1
ATOM 503 N N . LYS A 1 80 ? -29.464 86.115 41.544 1.00 16.43 80 LYS A N 1
ATOM 504 C CA . LYS A 1 80 ? -30.736 86.813 41.687 1.00 16.56 80 LYS A CA 1
ATOM 505 C C . LYS A 1 80 ? -30.957 87.837 40.584 1.00 16.78 80 LYS A C 1
ATOM 506 O O . LYS A 1 80 ? -32.122 87.978 40.133 1.00 17.99 80 LYS A O 1
ATOM 512 N N . ARG A 1 81 ? -29.916 88.537 40.160 1.00 16.49 81 ARG A N 1
ATOM 513 C CA . ARG A 1 81 ? -30.086 89.517 39.061 1.00 16.97 81 ARG A CA 1
ATOM 514 C C . ARG A 1 81 ? -30.399 88.800 37.742 1.00 16.33 81 ARG A C 1
ATOM 515 O O . ARG A 1 81 ? -31.276 89.259 36.986 1.00 17.31 81 ARG A O 1
ATOM 523 N N . VAL A 1 82 ? -29.726 87.682 37.491 1.00 16.65 82 VAL A N 1
ATOM 524 C CA . VAL A 1 82 ? -30.052 86.881 36.288 1.00 16.01 82 VAL A CA 1
ATOM 525 C C . VAL A 1 82 ? -31.526 86.509 36.324 1.00 16.10 82 VAL A C 1
ATOM 526 O O . VAL A 1 82 ? -32.227 86.582 35.303 1.00 16.87 82 VAL A O 1
ATOM 530 N N . ALA A 1 83 ? -32.028 86.061 37.479 1.00 16.78 83 ALA A N 1
ATOM 531 C CA . ALA A 1 83 ? -33.428 85.631 37.547 1.00 17.78 83 ALA A CA 1
ATOM 532 C C . ALA A 1 83 ? -34.354 86.818 37.274 1.00 17.84 83 ALA A C 1
ATOM 533 O O . ALA A 1 83 ? -35.383 86.615 36.595 1.00 18.76 83 ALA A O 1
ATOM 535 N N . GLU A 1 84 ? -34.069 88.007 37.842 1.00 18.06 84 GLU A N 1
ATOM 536 C CA . GLU A 1 84 ? -34.933 89.166 37.589 1.00 18.74 84 GLU A CA 1
ATOM 537 C C . GLU A 1 84 ? -34.990 89.513 36.118 1.00 19.15 84 GLU A C 1
ATOM 538 O O . GLU A 1 84 ? -36.079 89.778 35.560 1.00 21.29 84 GLU A O 1
ATOM 544 N N . LEU A 1 85 ? -33.845 89.453 35.459 1.00 18.18 85 LEU A N 1
ATOM 545 C CA . LEU A 1 85 ? -33.788 89.784 34.012 1.00 18.96 85 LEU A CA 1
ATOM 546 C C . LEU A 1 85 ? -34.532 88.715 33.225 1.00 20.02 85 LEU A C 1
ATOM 547 O O . LEU A 1 85 ? -35.246 89.048 32.271 1.00 21.66 85 LEU A O 1
ATOM 552 N N . ALA A 1 86 ? -34.350 87.439 33.564 1.00 19.48 86 ALA A N 1
ATOM 553 C CA . ALA A 1 86 ? -35.008 86.379 32.794 1.00 20.95 86 ALA A CA 1
ATOM 554 C C . ALA A 1 86 ? -36.526 86.457 32.892 1.00 20.91 86 ALA A C 1
ATOM 555 O O . ALA A 1 86 ? -37.232 86.051 31.950 1.00 21.41 86 ALA A O 1
ATOM 557 N N . GLU A 1 87 ? -37.054 87.023 33.964 1.00 21.10 87 GLU A N 1
ATOM 558 C CA . GLU A 1 87 ? -38.517 87.227 34.151 1.00 23.09 87 GLU A CA 1
ATOM 559 C C . GLU A 1 87 ? -39.049 88.363 33.296 1.00 23.05 87 GLU A C 1
ATOM 560 O O . GLU A 1 87 ? -40.244 88.464 33.140 1.00 26.81 87 GLU A O 1
ATOM 566 N N . SER A 1 88 ? -38.178 89.214 32.758 1.00 21.67 88 SER A N 1
ATOM 567 C CA . SER A 1 88 ? -38.615 90.403 31.994 1.00 22.39 88 SER A CA 1
ATOM 568 C C . SER A 1 88 ? -38.918 90.007 30.539 1.00 22.26 88 SER A C 1
ATOM 569 O O . SER A 1 88 ? -38.069 89.441 29.862 1.00 21.49 88 SER A O 1
ATOM 572 N N . LYS A 1 89 ? -40.046 90.461 30.018 1.00 22.70 89 LYS A N 1
ATOM 573 C CA . LYS A 1 89 ? -40.390 90.226 28.595 1.00 25.00 89 LYS A CA 1
ATOM 574 C C . LYS A 1 89 ? -39.455 91.018 27.675 1.00 23.71 89 LYS A C 1
ATOM 575 O O . LYS A 1 89 ? -39.377 90.694 26.499 1.00 30.06 89 LYS A O 1
ATOM 581 N N . ASP A 1 90 ? -38.716 91.972 28.200 1.00 22.20 90 ASP A N 1
ATOM 582 C CA . ASP A 1 90 ? -37.770 92.819 27.418 1.00 23.67 90 ASP A CA 1
ATOM 583 C C . ASP A 1 90 ? -36.373 92.201 27.351 1.00 21.24 90 ASP A C 1
ATOM 584 O O . ASP A 1 90 ? -35.483 92.852 26.759 1.00 23.42 90 ASP A O 1
ATOM 589 N N . VAL A 1 91 ? -36.188 91.022 27.881 1.00 19.05 91 VAL A N 1
ATOM 590 C CA . VAL A 1 91 ? -34.883 90.325 27.838 1.00 18.13 91 VAL A CA 1
ATOM 591 C C . VAL A 1 91 ? -35.056 88.994 27.134 1.00 16.76 91 VAL A C 1
ATOM 592 O O . VAL A 1 91 ? -35.886 88.179 27.538 1.00 19.30 91 VAL A O 1
ATOM 596 N N . ASP A 1 92 ? -34.279 88.781 26.063 1.00 17.10 92 ASP A N 1
ATOM 597 C CA . ASP A 1 92 ? -34.272 87.503 25.327 1.00 16.97 92 ASP A CA 1
ATOM 598 C C . ASP A 1 92 ? -33.149 86.584 25.766 1.00 16.25 92 ASP A C 1
ATOM 599 O O . ASP A 1 92 ? -33.290 85.373 25.654 1.00 18.24 92 ASP A O 1
ATOM 604 N N . GLY A 1 93 ? -31.991 87.132 26.112 1.00 16.39 93 GLY A N 1
ATOM 605 C CA . GLY A 1 93 ? -30.824 86.342 26.473 1.00 16.53 93 GLY A CA 1
ATOM 606 C C . GLY A 1 93 ? -29.917 87.142 27.355 1.00 15.37 93 GLY A C 1
ATOM 607 O O . GLY A 1 93 ? -29.989 88.369 27.372 1.00 15.87 93 GLY A O 1
ATOM 608 N N . ILE A 1 94 ? -29.051 86.441 28.094 1.00 15.00 94 ILE A N 1
ATOM 609 C CA . ILE A 1 94 ? -28.175 87.054 29.094 1.00 14.34 94 ILE A CA 1
ATOM 610 C C . ILE A 1 94 ? -26.768 86.525 28.885 1.00 14.49 94 ILE A C 1
ATOM 611 O O . ILE A 1 94 ? -26.569 85.315 28.761 1.00 15.33 94 ILE A O 1
ATOM 616 N N . VAL A 1 95 ? -25.817 87.440 28.886 1.00 14.00 95 VAL A N 1
ATOM 617 C CA . VAL A 1 95 ? -24.386 87.128 28.823 1.00 13.98 95 VAL A CA 1
ATOM 618 C C . VAL A 1 95 ? -23.721 87.632 30.093 1.00 13.82 95 VAL A C 1
ATOM 619 O O . VAL A 1 95 ? -23.993 88.766 30.514 1.00 15.77 95 VAL A O 1
ATOM 623 N N . ILE A 1 96 ? -22.889 86.808 30.707 1.00 13.78 96 ILE A N 1
ATOM 624 C CA . ILE A 1 96 ? -22.111 87.186 31.911 1.00 13.65 96 ILE A CA 1
ATOM 625 C C . ILE A 1 96 ? -20.643 87.165 31.539 1.00 13.18 96 ILE A C 1
ATOM 626 O O . ILE A 1 96 ? -20.134 86.107 31.163 1.00 13.88 96 ILE A O 1
ATOM 631 N N . THR A 1 97 ? -19.966 88.321 31.641 1.00 13.54 97 THR A N 1
ATOM 632 C CA . THR A 1 97 ? -18.522 88.375 31.423 1.00 13.02 97 THR A CA 1
ATOM 633 C C . THR A 1 97 ? -17.802 88.078 32.742 1.00 12.53 97 THR A C 1
ATOM 634 O O . THR A 1 97 ? -18.251 88.608 33.787 1.00 13.94 97 THR A O 1
ATOM 638 N N . HIS A 1 98 ? -16.774 87.258 32.737 1.00 12.59 98 HIS A N 1
ATOM 639 C CA . HIS A 1 98 ? -16.290 86.662 33.995 1.00 12.73 98 HIS A CA 1
ATOM 640 C C . HIS A 1 98 ? -14.815 86.331 33.879 1.00 12.54 98 HIS A C 1
ATOM 641 O O . HIS A 1 98 ? -14.362 85.891 32.782 1.00 12.96 98 HIS A O 1
ATOM 648 N N . GLY A 1 99 ? -14.088 86.401 34.982 1.00 12.58 99 GLY A N 1
ATOM 649 C CA . GLY A 1 99 ? -12.736 85.850 35.028 1.00 12.39 99 GLY A CA 1
ATOM 650 C C . GLY A 1 99 ? -12.744 84.347 34.802 1.00 12.35 99 GLY A C 1
ATOM 651 O O . GLY A 1 99 ? -13.733 83.647 35.083 1.00 12.58 99 GLY A O 1
ATOM 652 N N . THR A 1 100 ? -11.652 83.824 34.264 1.00 12.20 100 THR A N 1
ATOM 653 C CA . THR A 1 100 ? -11.585 82.392 33.933 1.00 12.22 100 THR A CA 1
ATOM 654 C C . THR A 1 100 ? -11.487 81.498 35.180 1.00 11.90 100 THR A C 1
ATOM 655 O O . THR A 1 100 ? -12.087 80.448 35.176 1.00 12.54 100 THR A O 1
ATOM 659 N N . ASP A 1 101 ? -10.762 81.932 36.195 1.00 12.23 101 ASP A N 1
ATOM 660 C CA . ASP A 1 101 ? -10.457 81.053 37.325 1.00 12.23 101 ASP A CA 1
ATOM 661 C C . ASP A 1 101 ? -11.659 80.279 37.860 1.00 11.94 101 ASP A C 1
ATOM 662 O O . ASP A 1 101 ? -11.545 79.085 38.093 1.00 12.57 101 ASP A O 1
ATOM 667 N N . THR A 1 102 ? -12.756 81.005 38.139 1.00 12.04 102 THR A N 1
ATOM 668 C CA . THR A 1 102 ? -13.939 80.365 38.685 1.00 11.80 102 THR A CA 1
ATOM 669 C C . THR A 1 102 ? -15.131 80.450 37.769 1.00 12.29 102 THR A C 1
ATOM 670 O O . THR A 1 102 ? -16.259 80.172 38.171 1.00 12.56 102 THR A O 1
ATOM 674 N N . LEU A 1 103 ? -14.902 80.758 36.476 1.00 12.21 103 LEU A N 1
ATOM 675 C CA . LEU A 1 103 ? -15.963 80.736 35.478 1.00 12.01 103 LEU A CA 1
ATOM 676 C C . LEU A 1 103 ? -16.777 79.457 35.557 1.00 12.00 103 LEU A C 1
ATOM 677 O O . LEU A 1 103 ? -17.991 79.455 35.455 1.00 12.61 103 LEU A O 1
ATOM 682 N N . GLU A 1 104 ? -16.064 78.332 35.642 1.00 11.88 104 GLU A N 1
ATOM 683 C CA . GLU A 1 104 ? -16.744 77.023 35.594 1.00 11.85 104 GLU A CA 1
ATOM 684 C C . GLU A 1 104 ? -17.655 76.807 36.796 1.00 11.99 104 GLU A C 1
ATOM 685 O O . GLU A 1 104 ? -18.588 75.999 36.710 1.00 12.80 104 GLU A O 1
ATOM 691 N N . GLU A 1 105 ? -17.341 77.476 37.919 1.00 11.89 105 GLU A N 1
ATOM 692 C CA . GLU A 1 105 ? -18.111 77.376 39.151 1.00 12.00 105 GLU A CA 1
ATOM 693 C C . GLU A 1 105 ? -19.410 78.181 39.003 1.00 12.35 105 GLU A C 1
ATOM 694 O O . GLU A 1 105 ? -20.532 77.677 39.230 1.00 12.83 105 GLU A O 1
ATOM 700 N N . THR A 1 106 ? -19.266 79.432 38.565 1.00 12.28 106 THR A N 1
ATOM 701 C CA . THR A 1 106 ? -20.447 80.271 38.296 1.00 12.87 106 THR A CA 1
ATOM 702 C C . THR A 1 106 ? -21.361 79.627 37.269 1.00 12.77 106 THR A C 1
ATOM 703 O O . THR A 1 106 ? -22.583 79.650 37.390 1.00 13.27 106 THR A O 1
ATOM 707 N N . ALA A 1 107 ? -20.757 79.119 36.171 1.00 12.65 107 ALA A N 1
ATOM 708 C CA . ALA A 1 107 ? -21.592 78.567 35.078 1.00 12.05 107 ALA A CA 1
ATOM 709 C C . ALA A 1 107 ? -22.454 77.417 35.588 1.00 12.72 107 ALA A C 1
ATOM 710 O O . ALA A 1 107 ? -23.623 77.280 35.241 1.00 13.44 107 ALA A O 1
ATOM 712 N N . PHE A 1 108 ? -21.819 76.539 36.398 1.00 12.60 108 PHE A N 1
ATOM 713 C CA . PHE A 1 108 ? -22.575 75.387 36.923 1.00 12.44 108 PHE A CA 1
ATOM 714 C C . PHE A 1 108 ? -23.644 75.853 37.930 1.00 12.60 108 PHE A C 1
ATOM 715 O O . PHE A 1 108 ? -24.777 75.368 37.895 1.00 13.26 108 PHE A O 1
ATOM 723 N N . PHE A 1 109 ? -23.270 76.793 38.794 1.00 12.70 109 PHE A N 1
ATOM 724 C CA . PHE A 1 109 ? -24.227 77.350 39.767 1.00 12.71 109 PHE A CA 1
ATOM 725 C C . PHE A 1 109 ? -25.467 77.843 39.039 1.00 13.14 109 PHE A C 1
ATOM 726 O O . PHE A 1 109 ? -26.616 77.494 39.412 1.00 13.91 109 PHE A O 1
ATOM 734 N N . LEU A 1 110 ? -25.294 78.674 38.021 1.00 13.04 110 LEU A N 1
ATOM 735 C CA . LEU A 1 110 ? -26.437 79.215 37.278 1.00 13.76 110 LEU A CA 1
ATOM 736 C C . LEU A 1 110 ? -27.227 78.110 36.605 1.00 13.42 110 LEU A C 1
ATOM 737 O O . LEU A 1 110 ? -28.460 78.192 36.518 1.00 14.33 110 LEU A O 1
ATOM 742 N N . ASN A 1 111 ? -26.539 77.085 36.122 1.00 13.17 111 ASN A N 1
ATOM 743 C CA . ASN A 1 111 ? -27.199 75.940 35.470 1.00 13.51 111 ASN A CA 1
ATOM 744 C C . ASN A 1 111 ? -28.173 75.224 36.405 1.00 13.74 111 ASN A C 1
ATOM 745 O O . ASN A 1 111 ? -29.119 74.588 35.972 1.00 14.57 111 ASN A O 1
ATOM 750 N N . LEU A 1 112 ? -27.849 75.257 37.703 1.00 13.40 112 LEU A N 1
ATOM 751 C CA . LEU A 1 112 ? -28.633 74.558 38.731 1.00 13.84 112 LEU A CA 1
ATOM 752 C C . LEU A 1 112 ? -29.795 75.408 39.265 1.00 14.62 112 LEU A C 1
ATOM 753 O O . LEU A 1 112 ? -30.774 74.821 39.711 1.00 15.80 112 LEU A O 1
ATOM 758 N N . VAL A 1 113 ? -29.672 76.743 39.268 1.00 14.91 113 VAL A N 1
ATOM 759 C CA . VAL A 1 113 ? -30.612 77.560 40.071 1.00 14.84 113 VAL A CA 1
ATOM 760 C C . VAL A 1 113 ? -31.460 78.490 39.226 1.00 14.60 113 VAL A C 1
ATOM 761 O O . VAL A 1 113 ? -32.385 79.091 39.769 1.00 16.03 113 VAL A O 1
ATOM 765 N N . GLU A 1 114 ? -31.213 78.622 37.899 1.00 15.04 114 GLU A N 1
ATOM 766 C CA . GLU A 1 114 ? -32.007 79.540 37.071 1.00 15.53 114 GLU A CA 1
ATOM 767 C C . GLU A 1 114 ? -33.094 78.768 36.317 1.00 15.08 114 GLU A C 1
ATOM 768 O O . GLU A 1 114 ? -32.779 78.062 35.352 1.00 16.76 114 GLU A O 1
ATOM 774 N N . LYS A 1 115 ? -34.320 78.911 36.732 1.00 17.10 115 LYS A N 1
ATOM 775 C CA . LYS A 1 115 ? -35.442 78.144 36.147 1.00 17.99 115 LYS A CA 1
ATOM 776 C C . LYS A 1 115 ? -36.003 78.907 34.971 1.00 19.85 115 LYS A C 1
ATOM 777 O O . LYS A 1 115 ? -37.109 79.460 35.045 1.00 23.67 115 LYS A O 1
ATOM 783 N N . THR A 1 116 ? -35.231 79.036 33.931 1.00 19.06 116 THR A N 1
ATOM 784 C CA . THR A 1 116 ? -35.607 79.743 32.687 1.00 18.25 116 THR A CA 1
ATOM 785 C C . THR A 1 116 ? -35.056 78.960 31.501 1.00 17.72 116 THR A C 1
ATOM 786 O O . THR A 1 116 ? -34.006 78.330 31.624 1.00 18.44 116 THR A O 1
ATOM 790 N N . ASP A 1 117 ? -35.768 79.032 30.386 1.00 17.85 117 ASP A N 1
ATOM 791 C CA . ASP A 1 117 ? -35.262 78.492 29.116 1.00 17.98 117 ASP A CA 1
ATOM 792 C C . ASP A 1 117 ? -34.526 79.573 28.321 1.00 17.13 117 ASP A C 1
ATOM 793 O O . ASP A 1 117 ? -33.974 79.247 27.266 1.00 17.56 117 ASP A O 1
ATOM 802 N N . LYS A 1 118 ? -34.541 80.814 28.771 1.00 16.96 118 LYS A N 1
ATOM 803 C CA . LYS A 1 118 ? -33.837 81.873 28.054 1.00 16.36 118 LYS A CA 1
ATOM 804 C C . LYS A 1 118 ? -32.349 81.599 28.070 1.00 16.00 118 LYS A C 1
ATOM 805 O O . LYS A 1 118 ? -31.808 81.168 29.087 1.00 16.73 118 LYS A O 1
ATOM 811 N N . PRO A 1 119 ? -31.633 81.846 26.962 1.00 15.54 119 PRO A N 1
ATOM 812 C CA . PRO A 1 119 ? -30.200 81.555 26.979 1.00 15.36 119 PRO A CA 1
ATOM 813 C C . PRO A 1 119 ? -29.441 82.385 28.012 1.00 15.04 119 PRO A C 1
ATOM 814 O O . PRO A 1 119 ? -29.630 83.592 28.129 1.00 15.70 119 PRO A O 1
ATOM 818 N N . ILE A 1 120 ? -28.525 81.676 28.694 1.00 14.75 120 ILE A N 1
ATOM 819 C CA . ILE A 1 120 ? -27.563 82.270 29.645 1.00 14.11 120 ILE A CA 1
ATOM 820 C C . ILE A 1 120 ? -26.184 81.776 29.207 1.00 14.16 120 ILE A C 1
ATOM 821 O O . ILE A 1 120 ? -25.936 80.562 29.164 1.00 15.22 120 ILE A O 1
ATOM 826 N N . VAL A 1 121 ? -25.313 82.743 28.905 1.00 13.52 121 VAL A N 1
ATOM 827 C CA . VAL A 1 121 ? -23.962 82.450 28.429 1.00 13.55 121 VAL A CA 1
ATOM 828 C C . VAL A 1 121 ? -22.970 83.096 29.380 1.00 13.61 121 VAL A C 1
ATOM 829 O O . VAL A 1 121 ? -23.119 84.280 29.666 1.00 16.30 121 VAL A O 1
ATOM 833 N N . VAL A 1 122 ? -21.967 82.317 29.817 1.00 12.86 122 VAL A N 1
ATOM 834 C CA . VAL A 1 122 ? -20.864 82.890 30.598 1.00 12.96 122 VAL A CA 1
ATOM 835 C C . VAL A 1 122 ? -19.626 82.880 29.708 1.00 12.64 122 VAL A C 1
ATOM 836 O O . VAL A 1 122 ? -19.380 81.901 29.011 1.00 13.74 122 VAL A O 1
ATOM 840 N N . VAL A 1 123 ? -18.848 83.954 29.714 1.00 12.59 123 VAL A N 1
ATOM 841 C CA . VAL A 1 123 ? -17.726 84.086 28.785 1.00 12.26 123 VAL A CA 1
ATOM 842 C C . VAL A 1 123 ? -16.593 84.854 29.448 1.00 12.57 123 VAL A C 1
ATOM 843 O O . VAL A 1 123 ? -16.823 85.815 30.202 1.00 13.18 123 VAL A O 1
ATOM 847 N N . GLY A 1 124 ? -15.372 84.443 29.141 1.00 12.59 124 GLY A N 1
ATOM 848 C CA . GLY A 1 124 ? -14.156 85.123 29.568 1.00 12.18 124 GLY A CA 1
ATOM 849 C C . GLY A 1 124 ? -13.144 85.165 28.442 1.00 12.54 124 GLY A C 1
ATOM 850 O O . GLY A 1 124 ? -13.485 84.934 27.268 1.00 13.04 124 GLY A O 1
ATOM 851 N N . SER A 1 125 ? -11.920 85.497 28.780 1.00 12.56 125 SER A N 1
ATOM 852 C CA . SER A 1 125 ? -10.798 85.494 27.846 1.00 12.50 125 SER A CA 1
ATOM 853 C C . SER A 1 125 ? -9.553 85.070 28.576 1.00 12.41 125 SER A C 1
ATOM 854 O O . SER A 1 125 ? -9.435 85.225 29.799 1.00 13.16 125 SER A O 1
ATOM 857 N N . MET A 1 126 ? -8.591 84.569 27.796 1.00 12.65 126 MET A N 1
ATOM 858 C CA . MET A 1 126 ? -7.280 84.182 28.306 1.00 12.76 126 MET A CA 1
ATOM 859 C C . MET A 1 126 ? -6.221 85.254 28.110 1.00 13.17 126 MET A C 1
ATOM 860 O O . MET A 1 126 ? -5.184 85.185 28.775 1.00 14.62 126 MET A O 1
ATOM 865 N N . ARG A 1 127 ? -6.481 86.239 27.260 1.00 13.25 127 ARG A N 1
ATOM 866 C CA . ARG A 1 127 ? -5.592 87.376 27.067 1.00 13.43 127 ARG A CA 1
ATOM 867 C C . ARG A 1 127 ? -6.412 88.611 27.359 1.00 13.65 127 ARG A C 1
ATOM 868 O O . ARG A 1 127 ? -7.593 88.698 27.026 1.00 14.24 127 ARG A O 1
ATOM 876 N N . PRO A 1 128 ? -5.785 89.668 27.930 1.00 14.51 128 PRO A N 1
ATOM 877 C CA . PRO A 1 128 ? -6.509 90.924 28.160 1.00 14.53 128 PRO A CA 1
ATOM 878 C C . PRO A 1 128 ? -6.672 91.664 26.822 1.00 15.23 128 PRO A C 1
ATOM 879 O O . PRO A 1 128 ? -5.900 91.432 25.891 1.00 15.30 128 PRO A O 1
ATOM 883 N N . GLY A 1 129 ? -7.648 92.574 26.772 1.00 16.22 129 GLY A N 1
ATOM 884 C CA . GLY A 1 129 ? -7.951 93.269 25.526 1.00 17.49 129 GLY A CA 1
ATOM 885 C C . GLY A 1 129 ? -6.832 94.170 25.055 1.00 17.41 129 GLY A C 1
ATOM 886 O O . GLY A 1 129 ? -6.840 94.556 23.845 1.00 20.56 129 GLY A O 1
ATOM 887 N N . THR A 1 130 ? -5.875 94.512 25.908 1.00 16.56 130 THR A N 1
ATOM 888 C CA . THR A 1 130 ? -4.701 95.300 25.572 1.00 17.22 130 THR A CA 1
ATOM 889 C C . THR A 1 130 ? -3.675 94.472 24.809 1.00 16.95 130 THR A C 1
ATOM 890 O O . THR A 1 130 ? -2.724 95.085 24.308 1.00 20.22 130 THR A O 1
ATOM 894 N N . ALA A 1 131 ? -3.767 93.158 24.794 1.00 16.22 131 ALA A N 1
ATOM 895 C CA . ALA A 1 131 ? -2.710 92.321 24.215 1.00 15.97 131 ALA A CA 1
ATOM 896 C C . ALA A 1 131 ? -2.881 92.192 22.696 1.00 17.29 131 ALA A C 1
ATOM 897 O O . ALA A 1 131 ? -4.035 92.170 22.252 1.00 17.12 131 ALA A O 1
ATOM 899 N N . MET A 1 132 ? -1.813 92.041 21.950 1.00 17.53 132 MET A N 1
ATOM 900 C CA . MET A 1 132 ? -1.909 91.532 20.579 1.00 20.38 132 MET A CA 1
ATOM 901 C C . MET A 1 132 ? -2.736 90.255 20.598 1.00 16.22 132 MET A C 1
ATOM 902 O O . MET A 1 132 ? -2.569 89.384 21.428 1.00 16.99 132 MET A O 1
ATOM 907 N N . SER A 1 133 ? -3.546 90.104 19.559 1.00 15.22 133 SER A N 1
ATOM 908 C CA . SER A 1 133 ? -4.304 88.871 19.300 1.00 13.71 133 SER A CA 1
ATOM 909 C C . SER A 1 133 ? -5.179 88.511 20.497 1.00 13.81 133 SER A C 1
ATOM 910 O O . SER A 1 133 ? -5.414 87.331 20.794 1.00 14.59 133 SER A O 1
ATOM 913 N N . ALA A 1 134 ? -5.731 89.494 21.190 1.00 14.41 134 ALA A N 1
ATOM 914 C CA . ALA A 1 134 ? -6.627 89.256 22.335 1.00 14.41 134 ALA A CA 1
ATOM 915 C C . ALA A 1 134 ? -7.855 88.487 21.864 1.00 13.97 134 ALA A C 1
ATOM 916 O O . ALA A 1 134 ? -8.449 88.821 20.833 1.00 15.20 134 ALA A O 1
ATOM 918 N N . ASP A 1 135 ? -8.277 87.518 22.677 1.00 13.50 135 ASP A N 1
ATOM 919 C CA . ASP A 1 135 ? -9.390 86.606 22.344 1.00 13.20 135 ASP A CA 1
ATOM 920 C C . ASP A 1 135 ? -10.751 87.125 22.789 1.00 13.05 135 ASP A C 1
ATOM 921 O O . ASP A 1 135 ? -11.771 86.570 22.385 1.00 13.36 135 ASP A O 1
ATOM 926 N N . GLY A 1 136 ? -10.804 88.133 23.663 1.00 13.44 136 GLY A N 1
ATOM 927 C CA . GLY A 1 136 ? -12.070 88.527 24.280 1.00 14.20 136 GLY A CA 1
ATOM 928 C C . GLY A 1 136 ? -13.065 89.147 23.331 1.00 13.97 136 GLY A C 1
ATOM 929 O O . GLY A 1 136 ? -14.271 89.014 23.560 1.00 14.62 136 GLY A O 1
ATOM 930 N N . MET A 1 137 ? -12.615 89.871 22.313 1.00 13.92 137 MET A N 1
ATOM 931 C CA A MET A 1 137 ? -13.592 90.549 21.431 0.50 14.39 137 MET A CA 1
ATOM 932 C CA B MET A 1 137 ? -13.536 90.546 21.390 0.50 14.02 137 MET A CA 1
ATOM 933 C C . MET A 1 137 ? -14.455 89.526 20.717 1.00 14.01 137 MET A C 1
ATOM 934 O O . MET A 1 137 ? -15.680 89.646 20.760 1.00 14.42 137 MET A O 1
ATOM 943 N N . LEU A 1 138 ? -13.853 88.548 20.056 1.00 13.57 138 LEU A N 1
ATOM 944 C CA . LEU A 1 138 ? -14.644 87.541 19.347 1.00 13.36 138 LEU A CA 1
ATOM 945 C C . LEU A 1 138 ? -15.365 86.660 20.339 1.00 13.28 138 LEU A C 1
ATOM 946 O O . LEU A 1 138 ? -16.499 86.220 20.074 1.00 13.90 138 LEU A O 1
ATOM 951 N N . ASN A 1 139 ? -14.778 86.375 21.512 1.00 13.10 139 ASN A N 1
ATOM 952 C CA . ASN A 1 139 ? -15.510 85.565 22.499 1.00 12.95 139 ASN A CA 1
ATOM 953 C C . ASN A 1 139 ? -16.813 86.313 22.911 1.00 13.03 139 ASN A C 1
ATOM 954 O O . ASN A 1 139 ? -17.859 85.649 23.068 1.00 13.57 139 ASN A O 1
ATOM 959 N N . LEU A 1 140 ? -16.742 87.626 23.147 1.00 13.52 140 LEU A N 1
ATOM 960 C CA . LEU A 1 140 ? -17.930 88.376 23.568 1.00 13.85 140 LEU A CA 1
ATOM 961 C C . LEU A 1 140 ? -18.953 88.449 22.435 1.00 13.50 140 LEU A C 1
ATOM 962 O O . LEU A 1 140 ? -20.163 88.284 22.653 1.00 14.05 140 LEU A O 1
ATOM 967 N N . TYR A 1 141 ? -18.493 88.687 21.216 1.00 13.82 141 TYR A N 1
ATOM 968 C CA . TYR A 1 141 ? -19.364 88.654 20.028 1.00 14.02 141 TYR A CA 1
ATOM 969 C C . TYR A 1 141 ? -20.094 87.319 19.950 1.00 13.92 141 TYR A C 1
ATOM 970 O O . TYR A 1 141 ? -21.310 87.250 19.774 1.00 14.23 141 TYR A O 1
ATOM 979 N N . ASN A 1 142 ? -19.321 86.239 20.086 1.00 13.51 142 ASN A N 1
ATOM 980 C CA . ASN A 1 142 ? -19.909 84.891 20.045 1.00 13.68 142 ASN A CA 1
ATOM 981 C C . ASN A 1 142 ? -20.898 84.661 21.178 1.00 13.55 142 ASN A C 1
ATOM 982 O O . ASN A 1 142 ? -21.921 83.993 20.970 1.00 13.88 142 ASN A O 1
ATOM 987 N N . ALA A 1 143 ? -20.585 85.141 22.379 1.00 13.26 143 ALA A N 1
ATOM 988 C CA . ALA A 1 143 ? -21.516 84.971 23.496 1.00 13.12 143 ALA A CA 1
ATOM 989 C C . ALA A 1 143 ? -22.842 85.635 23.172 1.00 13.14 143 ALA A C 1
ATOM 990 O O . ALA A 1 143 ? -23.914 85.087 23.464 1.00 14.11 143 ALA A O 1
ATOM 992 N N . VAL A 1 144 ? -22.785 86.874 22.638 1.00 13.91 144 VAL A N 1
ATOM 993 C CA . VAL A 1 144 ? -24.020 87.591 22.303 1.00 14.02 144 VAL A CA 1
ATOM 994 C C . VAL A 1 144 ? -24.764 86.854 21.173 1.00 14.12 144 VAL A C 1
ATOM 995 O O . VAL A 1 144 ? -25.976 86.750 21.185 1.00 15.00 144 VAL A O 1
ATOM 999 N N . ALA A 1 145 ? -24.017 86.368 20.161 1.00 14.33 145 ALA A N 1
ATOM 1000 C CA . ALA A 1 145 ? -24.642 85.601 19.066 1.00 14.70 145 ALA A CA 1
ATOM 1001 C C . ALA A 1 145 ? -25.396 84.394 19.615 1.00 14.05 145 ALA A C 1
ATOM 1002 O O . ALA A 1 145 ? -26.554 84.123 19.276 1.00 15.09 145 ALA A O 1
ATOM 1004 N N . VAL A 1 146 ? -24.709 83.625 20.464 1.00 13.96 146 VAL A N 1
ATOM 1005 C CA . VAL A 1 146 ? -25.323 82.419 21.049 1.00 13.70 146 VAL A CA 1
ATOM 1006 C C . VAL A 1 146 ? -26.498 82.810 21.949 1.00 13.88 146 VAL A C 1
ATOM 1007 O O . VAL A 1 146 ? -27.539 82.143 21.907 1.00 14.83 146 VAL A O 1
ATOM 1011 N N . ALA A 1 147 ? -26.380 83.880 22.730 1.00 13.85 147 ALA A N 1
ATOM 1012 C CA . ALA A 1 147 ? -27.476 84.300 23.597 1.00 14.26 147 ALA A CA 1
ATOM 1013 C C . ALA A 1 147 ? -28.671 84.773 22.803 1.00 14.77 147 ALA A C 1
ATOM 1014 O O . ALA A 1 147 ? -29.788 84.776 23.365 1.00 16.87 147 ALA A O 1
ATOM 1016 N N . SER A 1 148 ? -28.476 85.179 21.563 1.00 15.01 148 SER A N 1
ATOM 1017 C CA A SER A 1 148 ? -29.516 85.681 20.648 0.70 16.00 148 SER A CA 1
ATOM 1018 C CA B SER A 1 148 ? -29.572 85.679 20.699 0.30 15.36 148 SER A CA 1
ATOM 1019 C C . SER A 1 148 ? -30.155 84.569 19.815 1.00 16.38 148 SER A C 1
ATOM 1020 O O . SER A 1 148 ? -31.107 84.852 19.061 1.00 19.36 148 SER A O 1
ATOM 1025 N N . ASP A 1 149 ? -29.597 83.370 19.839 1.00 16.15 149 ASP A N 1
ATOM 1026 C CA . ASP A 1 149 ? -29.991 82.320 18.891 1.00 15.80 149 ASP A CA 1
ATOM 1027 C C . ASP A 1 149 ? -31.115 81.479 19.452 1.00 15.64 149 ASP A C 1
ATOM 1028 O O . ASP A 1 149 ? -31.011 80.951 20.599 1.00 16.96 149 ASP A O 1
ATOM 1033 N N . LYS A 1 150 ? -32.147 81.237 18.672 1.00 16.72 150 LYS A N 1
ATOM 1034 C CA . LYS A 1 150 ? -33.247 80.335 19.077 1.00 18.08 150 LYS A CA 1
ATOM 1035 C C . LYS A 1 150 ? -32.739 78.956 19.410 1.00 17.14 150 LYS A C 1
ATOM 1036 O O . LYS A 1 150 ? -33.344 78.263 20.280 1.00 18.06 150 LYS A O 1
ATOM 1042 N N . GLN A 1 151 ? -31.643 78.498 18.818 1.00 16.11 151 GLN A N 1
ATOM 1043 C CA . GLN A 1 151 ? -31.121 77.144 19.068 1.00 16.70 151 GLN A CA 1
ATOM 1044 C C . GLN A 1 151 ? -30.601 77.047 20.501 1.00 16.26 151 GLN A C 1
ATOM 1045 O O . GLN A 1 151 ? -30.454 75.912 20.990 1.00 17.56 151 GLN A O 1
ATOM 1051 N N . SER A 1 152 ? -30.304 78.168 21.170 1.00 15.03 152 SER A N 1
ATOM 1052 C CA . SER A 1 152 ? -29.754 78.115 22.547 1.00 15.10 152 SER A CA 1
ATOM 1053 C C . SER A 1 152 ? -30.849 77.939 23.592 1.00 15.61 152 SER A C 1
ATOM 1054 O O . SER A 1 152 ? -30.547 77.612 24.743 1.00 16.63 152 SER A O 1
ATOM 1057 N N . ARG A 1 153 ? -32.088 78.222 23.237 1.00 16.24 153 ARG A N 1
ATOM 1058 C CA . ARG A 1 153 ? -33.187 78.116 24.221 1.00 17.21 153 ARG A CA 1
ATOM 1059 C C . ARG A 1 153 ? -33.268 76.692 24.725 1.00 17.83 153 ARG A C 1
ATOM 1060 O O . ARG A 1 153 ? -33.226 75.726 23.920 1.00 18.56 153 ARG A O 1
ATOM 1068 N N . GLY A 1 154 ? -33.404 76.552 26.029 1.00 17.50 154 GLY A N 1
ATOM 1069 C CA . GLY A 1 154 ? -33.618 75.233 26.607 1.00 20.47 154 GLY A CA 1
ATOM 1070 C C . GLY A 1 154 ? -32.380 74.360 26.697 1.00 18.70 154 GLY A C 1
ATOM 1071 O O . GLY A 1 154 ? -32.476 73.200 27.105 1.00 22.40 154 GLY A O 1
ATOM 1072 N N . LYS A 1 155 ? -31.197 74.886 26.412 1.00 17.12 155 LYS A N 1
ATOM 1073 C CA . LYS A 1 155 ? -29.958 74.084 26.399 1.00 16.28 155 LYS A CA 1
ATOM 1074 C C . LYS A 1 155 ? -29.136 74.164 27.705 1.00 16.09 155 LYS A C 1
ATOM 1075 O O . LYS A 1 155 ? -28.116 73.528 27.786 1.00 16.99 155 LYS A O 1
ATOM 1081 N N . GLY A 1 156 ? -29.638 74.892 28.702 1.00 15.84 156 GLY A N 1
ATOM 1082 C CA . GLY A 1 156 ? -28.884 75.166 29.916 1.00 15.37 156 GLY A CA 1
ATOM 1083 C C . GLY A 1 156 ? -27.826 76.216 29.700 1.00 13.58 156 GLY A C 1
ATOM 1084 O O . GLY A 1 156 ? -27.683 76.790 28.594 1.00 14.62 156 GLY A O 1
ATOM 1085 N N . VAL A 1 157 ? -27.055 76.479 30.723 1.00 13.24 157 VAL A N 1
ATOM 1086 C CA . VAL A 1 157 ? -26.035 77.529 30.658 1.00 13.19 157 VAL A CA 1
ATOM 1087 C C . VAL A 1 157 ? -24.926 77.096 29.732 1.00 13.04 157 VAL A C 1
ATOM 1088 O O . VAL A 1 157 ? -24.494 75.922 29.757 1.00 13.31 157 VAL A O 1
ATOM 1092 N N . LEU A 1 158 ? -24.439 78.018 28.904 1.00 12.63 158 LEU A N 1
ATOM 1093 C CA . LEU A 1 158 ? -23.409 77.750 27.891 1.00 12.72 158 LEU A CA 1
ATOM 1094 C C . LEU A 1 158 ? -22.195 78.621 28.137 1.00 12.53 158 LEU A C 1
ATOM 1095 O O . LEU A 1 158 ? -22.322 79.709 28.714 1.00 13.38 158 LEU A O 1
ATOM 1100 N N . VAL A 1 159 ? -21.057 78.146 27.654 1.00 12.64 159 VAL A N 1
ATOM 1101 C CA . VAL A 1 159 ? -19.791 78.900 27.678 1.00 12.29 159 VAL A CA 1
ATOM 1102 C C . VAL A 1 159 ? -19.257 78.930 26.268 1.00 12.76 159 VAL A C 1
ATOM 1103 O O . VAL A 1 159 ? -19.175 77.884 25.604 1.00 13.48 159 VAL A O 1
ATOM 1107 N N . THR A 1 160 ? -18.906 80.117 25.748 1.00 12.71 160 THR A N 1
ATOM 1108 C CA . THR A 1 160 ? -18.606 80.296 24.306 1.00 12.79 160 THR A CA 1
ATOM 1109 C C . THR A 1 160 ? -17.222 80.885 24.045 1.00 13.20 160 THR A C 1
ATOM 1110 O O . THR A 1 160 ? -17.122 81.892 23.362 1.00 18.34 160 THR A O 1
ATOM 1114 N N . MET A 1 161 ? -16.196 80.184 24.441 1.00 12.94 161 MET A N 1
ATOM 1115 C CA . MET A 1 161 ? -14.803 80.562 24.184 1.00 13.01 161 MET A CA 1
ATOM 1116 C C . MET A 1 161 ? -14.244 79.628 23.090 1.00 12.95 161 MET A C 1
ATOM 1117 O O . MET A 1 161 ? -14.753 78.510 22.895 1.00 13.22 161 MET A O 1
ATOM 1122 N N . ASN A 1 162 ? -13.188 80.072 22.408 1.00 13.62 162 ASN A N 1
ATOM 1123 C CA . ASN A 1 162 ? -12.474 79.167 21.479 1.00 14.08 162 ASN A CA 1
ATOM 1124 C C . ASN A 1 162 ? -13.390 78.655 20.393 1.00 12.97 162 ASN A C 1
ATOM 1125 O O . ASN A 1 162 ? -13.218 77.514 19.924 1.00 13.59 162 ASN A O 1
ATOM 1130 N N . ASP A 1 163 ? -14.325 79.484 19.930 1.00 12.58 163 ASP A N 1
ATOM 1131 C CA . ASP A 1 163 ? -15.240 79.108 18.832 1.00 12.23 163 ASP A CA 1
ATOM 1132 C C . ASP A 1 163 ? -16.164 77.963 19.194 1.00 12.20 163 ASP A C 1
ATOM 1133 O O . ASP A 1 163 ? -16.827 77.405 18.312 1.00 12.83 163 ASP A O 1
ATOM 1138 N N . GLU A 1 164 ? -16.248 77.613 20.478 1.00 12.00 164 GLU A N 1
ATOM 1139 C CA . GLU A 1 164 ? -17.032 76.461 20.953 1.00 11.96 164 GLU A CA 1
ATOM 1140 C C . GLU A 1 164 ? -18.295 76.906 21.685 1.00 12.58 164 GLU A C 1
ATOM 1141 O O . GLU A 1 164 ? -18.407 78.009 22.221 1.00 15.13 164 GLU A O 1
ATOM 1147 N N . ILE A 1 165 ? -19.224 75.956 21.723 1.00 11.92 165 ILE A N 1
ATOM 1148 C CA . ILE A 1 165 ? -20.377 75.999 22.654 1.00 12.37 165 ILE A CA 1
ATOM 1149 C C . ILE A 1 165 ? -20.170 74.850 23.611 1.00 11.73 165 ILE A C 1
ATOM 1150 O O . ILE A 1 165 ? -20.273 73.684 23.232 1.00 12.56 165 ILE A O 1
ATOM 1155 N N . GLN A 1 166 ? -19.827 75.187 24.847 1.00 11.71 166 GLN A N 1
ATOM 1156 C CA . GLN A 1 166 ? -19.541 74.239 25.917 1.00 11.44 166 GLN A CA 1
ATOM 1157 C C . GLN A 1 166 ? -20.672 74.279 26.931 1.00 12.03 166 GLN A C 1
ATOM 1158 O O . GLN A 1 166 ? -21.212 75.327 27.280 1.00 12.74 166 GLN A O 1
ATOM 1164 N N . SER A 1 167 ? -21.006 73.106 27.500 1.00 12.11 167 SER A N 1
ATOM 1165 C CA . SER A 1 167 ? -21.951 73.032 28.610 1.00 12.51 167 SER A CA 1
ATOM 1166 C C . SER A 1 167 ? -21.359 73.673 29.861 1.00 12.00 167 SER A C 1
ATOM 1167 O O . SER A 1 167 ? -20.303 73.247 30.329 1.00 12.45 167 SER A O 1
ATOM 1170 N N . GLY A 1 168 ? -22.103 74.578 30.484 1.00 12.22 168 GLY A N 1
ATOM 1171 C CA . GLY A 1 168 ? -21.703 75.131 31.780 1.00 12.83 168 GLY A CA 1
ATOM 1172 C C . GLY A 1 168 ? -21.620 74.108 32.885 1.00 12.17 168 GLY A C 1
ATOM 1173 O O . GLY A 1 168 ? -20.898 74.338 33.868 1.00 13.38 168 GLY A O 1
ATOM 1174 N N . ARG A 1 169 ? -22.326 72.994 32.740 1.00 12.52 169 ARG A N 1
ATOM 1175 C CA . ARG A 1 169 ? -22.248 71.930 33.735 1.00 12.61 169 ARG A CA 1
ATOM 1176 C C . ARG A 1 169 ? -20.819 71.439 33.934 1.00 11.97 169 ARG A C 1
ATOM 1177 O O . ARG A 1 169 ? -20.303 71.454 35.054 1.00 13.32 169 ARG A O 1
ATOM 1185 N N . ASP A 1 170 ? -20.198 70.970 32.848 1.00 11.87 170 ASP A N 1
ATOM 1186 C CA . ASP A 1 170 ? -18.974 70.155 32.966 1.00 12.06 170 ASP A CA 1
ATOM 1187 C C . ASP A 1 170 ? -17.783 70.723 32.204 1.00 12.12 170 ASP A C 1
ATOM 1188 O O . ASP A 1 170 ? -16.709 70.126 32.247 1.00 13.17 170 ASP A O 1
ATOM 1193 N N . VAL A 1 171 ? -17.919 71.880 31.591 1.00 11.61 171 VAL A N 1
ATOM 1194 C CA . VAL A 1 171 ? -16.729 72.572 31.101 1.00 11.51 171 VAL A CA 1
ATOM 1195 C C . VAL A 1 171 ? -15.895 73.015 32.294 1.00 11.56 171 VAL A C 1
ATOM 1196 O O . VAL A 1 171 ? -16.434 73.446 33.342 1.00 12.67 171 VAL A O 1
ATOM 1200 N N . SER A 1 172 ? -14.580 72.951 32.176 1.00 11.42 172 SER A N 1
ATOM 1201 C CA A SER A 1 172 ? -13.643 73.284 33.225 0.60 11.35 172 SER A CA 1
ATOM 1202 C CA B SER A 1 172 ? -13.692 73.407 33.243 0.40 11.86 172 SER A CA 1
ATOM 1203 C C . SER A 1 172 ? -12.463 74.052 32.645 1.00 11.15 172 SER A C 1
ATOM 1204 O O . SER A 1 172 ? -12.090 73.813 31.480 1.00 12.32 172 SER A O 1
ATOM 1209 N N . MET A 1 173 ? -11.825 74.880 33.465 1.00 11.55 173 MET A N 1
ATOM 1210 C CA . MET A 1 173 ? -10.551 75.480 33.079 1.00 11.52 173 MET A CA 1
ATOM 1211 C C . MET A 1 173 ? -9.502 74.390 33.231 1.00 11.57 173 MET A C 1
ATOM 1212 O O . MET A 1 173 ? -9.142 73.991 34.346 1.00 12.01 173 MET A O 1
ATOM 1217 N N . ALA A 1 174 ? -9.038 73.882 32.071 1.00 11.73 174 ALA A N 1
ATOM 1218 C CA . ALA A 1 174 ? -8.203 72.681 31.980 1.00 12.08 174 ALA A CA 1
ATOM 1219 C C . ALA A 1 174 ? -6.793 72.972 31.455 1.00 11.86 174 ALA A C 1
ATOM 1220 O O . ALA A 1 174 ? -5.896 72.201 31.750 1.00 13.51 174 ALA A O 1
ATOM 1222 N N . VAL A 1 175 ? -6.624 73.993 30.639 1.00 11.61 175 VAL A N 1
ATOM 1223 C CA . VAL A 1 175 ? -5.318 74.375 30.075 1.00 12.11 175 VAL A CA 1
ATOM 1224 C C . VAL A 1 175 ? -5.014 75.807 30.488 1.00 11.90 175 VAL A C 1
ATOM 1225 O O . VAL A 1 175 ? -5.817 76.693 30.248 1.00 13.77 175 VAL A O 1
ATOM 1229 N N . ASN A 1 176 ? -3.864 76.027 31.096 1.00 11.76 176 ASN A N 1
ATOM 1230 C CA . ASN A 1 176 ? -3.428 77.381 31.431 1.00 11.99 176 ASN A CA 1
ATOM 1231 C C . ASN A 1 176 ? -2.854 78.089 30.210 1.00 11.95 176 ASN A C 1
ATOM 1232 O O . ASN A 1 176 ? -2.371 77.423 29.266 1.00 12.67 176 ASN A O 1
ATOM 1237 N N . ILE A 1 177 ? -2.914 79.401 30.246 1.00 12.36 177 ILE A N 1
ATOM 1238 C CA . ILE A 1 177 ? -2.322 80.341 29.267 1.00 12.80 177 ILE A CA 1
ATOM 1239 C C . ILE A 1 177 ? -3.088 80.386 27.953 1.00 12.58 177 ILE A C 1
ATOM 1240 O O . ILE A 1 177 ? -3.436 81.492 27.496 1.00 12.99 177 ILE A O 1
ATOM 1245 N N . LYS A 1 178 ? -3.321 79.252 27.307 1.00 1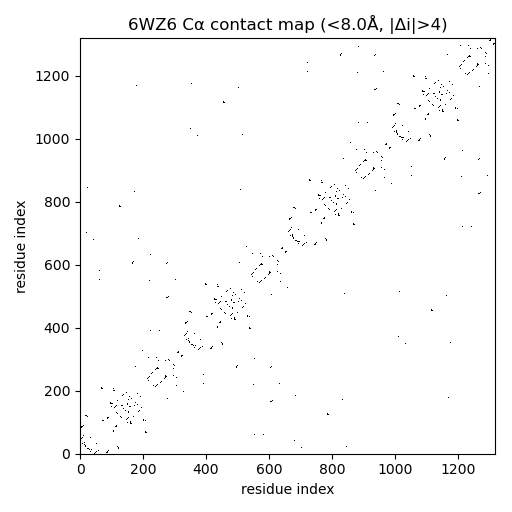2.80 178 LYS A N 1
ATOM 1246 C CA . LYS A 1 178 ? -3.828 79.161 25.913 1.00 12.55 178 LYS A CA 1
ATOM 1247 C C . LYS A 1 178 ? -5.309 79.458 25.865 1.00 12.13 178 LYS A C 1
ATOM 1248 O O . LYS A 1 178 ? -6.067 79.209 26.808 1.00 12.84 178 LYS A O 1
ATOM 1254 N N . THR A 1 179 ? -5.755 79.918 24.681 1.00 12.42 179 THR A N 1
ATOM 1255 C CA . THR A 1 179 ? -7.155 80.304 24.494 1.00 12.39 179 THR A CA 1
ATOM 1256 C C . THR A 1 179 ? -8.121 79.111 24.504 1.00 12.17 179 THR A C 1
ATOM 1257 O O . THR A 1 179 ? -9.308 79.368 24.692 1.00 12.74 179 THR A O 1
ATOM 1261 N N . GLU A 1 180 ? -7.615 77.897 24.347 1.00 12.41 180 GLU A N 1
ATOM 1262 C CA . GLU A 1 180 ? -8.376 76.646 24.403 1.00 12.20 180 GLU A CA 1
ATOM 1263 C C . GLU A 1 180 ? -8.569 76.158 25.857 1.00 12.83 180 GLU A C 1
ATOM 1264 O O . GLU A 1 180 ? -9.005 75.023 26.030 1.00 14.10 180 GLU A O 1
ATOM 1275 N N . ALA A 1 181 ? -8.359 77.014 26.830 1.00 11.96 181 ALA A N 1
ATOM 1276 C CA . ALA A 1 181 ? -8.398 76.655 28.248 1.00 11.84 181 ALA A CA 1
ATOM 1277 C C . ALA A 1 181 ? -9.600 75.821 28.648 1.00 11.54 181 ALA A C 1
ATOM 1278 O O . ALA A 1 181 ? -9.424 74.967 29.546 1.00 12.90 181 ALA A O 1
ATOM 1280 N N . PHE A 1 182 ? -10.806 76.133 28.154 1.00 11.43 182 PHE A N 1
ATOM 1281 C CA . PHE A 1 182 ? -12.029 75.511 28.673 1.00 11.50 182 PHE A CA 1
ATOM 1282 C C . PHE A 1 182 ? -12.374 74.281 27.877 1.00 12.20 182 PHE A C 1
ATOM 1283 O O . PHE A 1 182 ? -12.643 74.346 26.669 1.00 13.35 182 PHE A O 1
ATOM 1291 N N . LYS A 1 183 ? -12.393 73.139 28.565 1.00 12.15 183 LYS A N 1
ATOM 1292 C CA . LYS A 1 183 ? -12.649 71.807 27.978 1.00 12.48 183 LYS A CA 1
ATOM 1293 C C . LYS A 1 183 ? -13.634 71.034 28.812 1.00 11.66 183 LYS A C 1
ATOM 1294 O O . LYS A 1 183 ? -13.684 71.223 30.052 1.00 12.36 183 LYS A O 1
ATOM 1300 N N . SER A 1 184 ? -14.370 70.114 28.198 1.00 12.13 184 SER A N 1
ATOM 1301 C CA . SER A 1 184 ? -15.220 69.154 28.908 1.00 11.76 184 SER A CA 1
ATOM 1302 C C . SER A 1 184 ? -14.746 67.754 28.588 1.00 12.10 184 SER A C 1
ATOM 1303 O O . SER A 1 184 ? -14.472 67.447 27.420 1.00 12.24 184 SER A O 1
ATOM 1306 N N . ALA A 1 185 ? -14.807 66.881 29.565 1.00 12.14 185 ALA A N 1
ATOM 1307 C CA . ALA A 1 185 ? -14.577 65.453 29.330 1.00 12.43 185 ALA A CA 1
ATOM 1308 C C . ALA A 1 185 ? -15.544 64.890 28.299 1.00 12.12 185 ALA A C 1
ATOM 1309 O O . ALA A 1 185 ? -15.198 63.890 27.640 1.00 13.95 185 ALA A O 1
ATOM 1311 N N . TRP A 1 186 ? -16.725 65.475 28.188 1.00 11.95 186 TRP A N 1
ATOM 1312 C CA . TRP A 1 186 ? -17.797 64.950 27.346 1.00 12.18 186 TRP A CA 1
ATOM 1313 C C . TRP A 1 186 ? -17.897 65.731 26.027 1.00 12.11 186 TRP A C 1
ATOM 1314 O O . TRP A 1 186 ? -18.861 65.543 25.293 1.00 13.53 186 TRP A O 1
ATOM 1325 N N . GLY A 1 187 ? -16.876 66.538 25.716 1.00 12.41 187 GLY A N 1
ATOM 1326 C CA . GLY A 1 187 ? -16.747 67.240 24.445 1.00 12.70 187 GLY A CA 1
ATOM 1327 C C . GLY A 1 187 ? -17.480 68.552 24.419 1.00 11.90 187 GLY A C 1
ATOM 1328 O O . GLY A 1 187 ? -18.412 68.794 25.213 1.00 12.44 187 GLY A O 1
ATOM 1329 N N . PRO A 1 188 ? -17.148 69.433 23.461 1.00 12.31 188 PRO A N 1
ATOM 1330 C CA . PRO A 1 188 ? -18.010 70.566 23.168 1.00 12.43 188 PRO A CA 1
ATOM 1331 C C . PRO A 1 188 ? -19.366 70.052 22.670 1.00 12.10 188 PRO A C 1
ATOM 1332 O O . PRO A 1 188 ? -19.445 69.009 22.025 1.00 12.55 188 PRO A O 1
ATOM 1336 N N . MET A 1 189 ? -20.420 70.830 22.938 1.00 12.14 189 MET A N 1
ATOM 1337 C CA . MET A 1 189 ? -21.732 70.492 22.360 1.00 12.20 189 MET A CA 1
ATOM 1338 C C . MET A 1 189 ? -21.910 71.084 20.956 1.00 12.78 189 MET A C 1
ATOM 1339 O O . MET A 1 189 ? -22.745 70.567 20.206 1.00 13.42 189 MET A O 1
ATOM 1344 N N . GLY A 1 190 ? -21.159 72.125 20.636 1.00 12.89 190 GLY A N 1
ATOM 1345 C CA . GLY A 1 190 ? -21.320 72.816 19.370 1.00 13.12 190 GLY A CA 1
ATOM 1346 C C . GLY A 1 190 ? -20.176 73.736 19.105 1.00 12.11 190 GLY A C 1
ATOM 1347 O O . GLY A 1 190 ? -19.206 73.785 19.871 1.00 12.19 190 GLY A O 1
ATOM 1348 N N . MET A 1 191 ? -20.315 74.530 18.050 1.00 12.45 191 MET A N 1
ATOM 1349 C CA . MET A 1 191 ? -19.387 75.595 17.703 1.00 11.77 191 MET A CA 1
ATOM 1350 C C . MET A 1 191 ? -20.188 76.820 17.269 1.00 13.05 191 MET A C 1
ATOM 1351 O O . MET A 1 191 ? -21.339 76.686 16.835 1.00 13.34 191 MET A O 1
ATOM 1356 N N . VAL A 1 192 ? -19.533 77.961 17.383 1.00 12.76 192 VAL A N 1
ATOM 1357 C CA . VAL A 1 192 ? -20.095 79.236 16.899 1.00 13.38 192 VAL A CA 1
ATOM 1358 C C . VAL A 1 192 ? -19.044 79.876 16.013 1.00 13.12 192 VAL A C 1
ATOM 1359 O O . VAL A 1 192 ? -17.918 80.073 16.443 1.00 14.37 192 VAL A O 1
ATOM 1363 N N . VAL A 1 193 ? -19.447 80.124 14.748 1.00 13.64 193 VAL A N 1
ATOM 1364 C CA . VAL A 1 193 ? -18.536 80.604 13.715 1.00 13.98 193 VAL A CA 1
ATOM 1365 C C . VAL A 1 193 ? -19.289 81.627 12.865 1.00 13.53 193 VAL A C 1
ATOM 1366 O O . VAL A 1 193 ? -20.363 81.330 12.366 1.00 14.64 193 VAL A O 1
ATOM 1370 N N . GLU A 1 194 ? -18.711 82.792 12.696 1.00 14.35 194 GLU A N 1
ATOM 1371 C CA . GLU A 1 194 ? -19.334 83.883 11.919 1.00 15.12 194 GLU A CA 1
ATOM 1372 C C . GLU A 1 194 ? -20.789 84.068 12.301 1.00 15.92 194 GLU A C 1
ATOM 1373 O O . GLU A 1 194 ? -21.694 84.167 11.446 1.00 16.46 194 GLU A O 1
ATOM 1379 N N . GLY A 1 195 ? -21.026 84.144 13.597 1.00 15.31 195 GLY A N 1
ATOM 1380 C CA . GLY A 1 195 ? -22.359 84.432 14.156 1.00 16.54 195 GLY A CA 1
ATOM 1381 C C . GLY A 1 195 ? -23.310 83.270 14.189 1.00 16.77 195 GLY A C 1
ATOM 1382 O O . GLY A 1 195 ? -24.387 83.434 14.781 1.00 18.30 195 GLY A O 1
ATOM 1383 N N . LYS A 1 196 ? -22.974 82.150 13.589 1.00 14.72 196 LYS A N 1
ATOM 1384 C CA . LYS A 1 196 ? -23.899 81.018 13.465 1.00 14.68 196 LYS A CA 1
ATOM 1385 C C . LYS A 1 196 ? -23.486 79.904 14.412 1.00 13.50 196 LYS A C 1
ATOM 1386 O O . LYS A 1 196 ? -22.319 79.629 14.619 1.00 14.70 196 LYS A O 1
ATOM 1392 N N . SER A 1 197 ? -24.494 79.257 14.994 1.00 13.79 197 SER A N 1
ATOM 1393 C CA . SER A 1 197 ? -24.331 78.140 15.924 1.00 13.31 197 SER A CA 1
ATOM 1394 C C . SER A 1 197 ? -24.578 76.813 15.234 1.00 13.51 197 SER A C 1
ATOM 1395 O O . SER A 1 197 ? -25.571 76.646 14.522 1.00 15.44 197 SER A O 1
ATOM 1398 N N . TYR A 1 198 ? -23.682 75.876 15.501 1.00 12.99 198 TYR A N 1
ATOM 1399 C CA . TYR A 1 198 ? -23.699 74.527 14.930 1.00 13.16 198 TYR A CA 1
ATOM 1400 C C . TYR A 1 198 ? -23.652 73.539 16.096 1.00 12.86 198 TYR A C 1
ATOM 1401 O O . TYR A 1 198 ? -22.665 73.489 16.818 1.00 14.00 198 TYR A O 1
ATOM 1410 N N . TRP A 1 199 ? -24.719 72.758 16.248 1.00 12.97 199 TRP A N 1
ATOM 1411 C CA . TRP A 1 199 ? -24.875 71.837 17.387 1.00 13.48 199 TRP A CA 1
ATOM 1412 C C . TRP A 1 199 ? -24.584 70.398 16.943 1.00 12.93 199 TRP A C 1
ATOM 1413 O O . TRP A 1 199 ? -25.012 69.977 15.858 1.00 14.38 199 TRP A O 1
ATOM 1424 N N . PHE A 1 200 ? -23.919 69.660 17.812 1.00 12.47 200 PHE A N 1
ATOM 1425 C CA . PHE A 1 200 ? -23.535 68.267 17.571 1.00 13.39 200 PHE A CA 1
ATOM 1426 C C . PHE A 1 200 ? -23.971 67.324 18.686 1.00 12.90 200 PHE A C 1
ATOM 1427 O O . PHE A 1 200 ? -23.987 66.112 18.471 1.00 13.81 200 PHE A O 1
ATOM 1435 N N . ARG A 1 201 ? -24.252 67.835 19.888 1.00 13.17 201 ARG A N 1
ATOM 1436 C CA . ARG A 1 201 ? -24.701 67.046 21.035 1.00 12.90 201 ARG A CA 1
ATOM 1437 C C . ARG A 1 201 ? -25.685 67.918 21.816 1.00 13.24 201 ARG A C 1
ATOM 1438 O O . ARG A 1 201 ? -25.635 69.147 21.738 1.00 14.36 201 ARG A O 1
ATOM 1446 N N . LEU A 1 202 ? -26.502 67.235 22.628 1.00 13.87 202 LEU A N 1
ATOM 1447 C CA . LEU A 1 202 ? -27.426 67.888 23.563 1.00 14.19 202 LEU A CA 1
ATOM 1448 C C . LEU A 1 202 ? -27.057 67.488 24.977 1.00 13.64 202 LEU A C 1
ATOM 1449 O O . LEU A 1 202 ? -26.512 66.414 25.215 1.00 14.04 202 LEU A O 1
ATOM 1454 N N . PRO A 1 203 ? -27.434 68.327 25.966 1.00 14.39 203 PRO A N 1
ATOM 1455 C CA . PRO A 1 203 ? -27.245 67.917 27.362 1.00 14.73 203 PRO A CA 1
ATOM 1456 C C . PRO A 1 203 ? -28.050 66.690 27.724 1.00 14.39 203 PRO A C 1
ATOM 1457 O O . PRO A 1 203 ? -29.126 66.449 27.155 1.00 16.73 203 PRO A O 1
ATOM 1461 N N A ALA A 1 204 ? -27.567 65.925 28.719 0.50 15.01 204 ALA A N 1
ATOM 1462 N N B ALA A 1 204 ? -27.517 65.888 28.654 0.50 14.69 204 ALA A N 1
ATOM 1463 C CA A ALA A 1 204 ? -28.308 64.764 29.253 0.50 16.02 204 ALA A CA 1
ATOM 1464 C CA B ALA A 1 204 ? -28.258 64.760 29.242 0.50 14.56 204 ALA A CA 1
ATOM 1465 C C A ALA A 1 204 ? -28.432 64.824 30.789 0.50 16.55 204 ALA A C 1
ATOM 1466 C C B ALA A 1 204 ? -28.758 65.093 30.674 0.50 13.62 204 ALA A C 1
ATOM 1467 O O A ALA A 1 204 ? -28.692 63.817 31.377 0.50 24.01 204 ALA A O 1
ATOM 1468 O O B ALA A 1 204 ? -29.780 64.569 31.074 0.50 14.42 204 ALA A O 1
ATOM 1471 N N . LYS A 1 205 ? -28.017 65.885 31.407 1.00 14.30 205 LYS A N 1
ATOM 1472 C CA . LYS A 1 205 ? -28.163 66.087 32.847 1.00 14.72 205 LYS A CA 1
ATOM 1473 C C . LYS A 1 205 ? -29.135 67.199 33.126 1.00 14.58 205 LYS A C 1
ATOM 1474 O O . LYS A 1 205 ? -29.291 68.137 32.335 1.00 15.96 205 LYS A O 1
ATOM 1480 N N . ARG A 1 206 ? -29.779 67.128 34.284 1.00 14.88 206 ARG A N 1
ATOM 1481 C CA . ARG A 1 206 ? -30.826 68.101 34.636 1.00 14.46 206 ARG A CA 1
ATOM 1482 C C . ARG A 1 206 ? -30.268 69.519 34.728 1.00 14.50 206 ARG A C 1
ATOM 1483 O O . ARG A 1 206 ? -29.208 69.745 35.292 1.00 15.53 206 ARG A O 1
ATOM 1491 N N . HIS A 1 207 ? -31.036 70.481 34.228 1.00 14.66 207 HIS A N 1
ATOM 1492 C CA . HIS A 1 207 ? -30.602 71.867 34.234 1.00 14.60 207 HIS A CA 1
ATOM 1493 C C . HIS A 1 207 ? -31.811 72.811 34.210 1.00 15.12 207 HIS A C 1
ATOM 1494 O O . HIS A 1 207 ? -32.893 72.405 33.772 1.00 15.96 207 HIS A O 1
ATOM 1501 N N . THR A 1 208 ? -31.526 74.049 34.605 1.00 15.16 208 THR A N 1
ATOM 1502 C CA . THR A 1 208 ? -32.435 75.202 34.459 1.00 16.06 208 THR A CA 1
ATOM 1503 C C . THR A 1 208 ? -33.890 74.814 34.670 1.00 16.98 208 THR A C 1
ATOM 1504 O O . THR A 1 208 ? -34.315 74.541 35.810 1.00 18.00 208 THR A O 1
ATOM 1508 N N . VAL A 1 209 ? -34.726 74.852 33.641 1.00 19.47 209 VAL A N 1
ATOM 1509 C CA . VAL A 1 209 ? -36.194 74.694 33.893 1.00 22.28 209 VAL A CA 1
ATOM 1510 C C . VAL A 1 209 ? -36.559 73.320 34.476 1.00 20.58 209 VAL A C 1
ATOM 1511 O O . VAL A 1 209 ? -37.640 73.218 35.057 1.00 25.11 209 VAL A O 1
ATOM 1515 N N . ASN A 1 210 ? -35.706 72.310 34.309 1.00 18.73 210 ASN A N 1
ATOM 1516 C CA . ASN A 1 210 ? -35.992 70.962 34.845 1.00 20.38 210 ASN A CA 1
ATOM 1517 C C . ASN A 1 210 ? -35.220 70.713 36.141 1.00 18.70 210 ASN A C 1
ATOM 1518 O O . ASN A 1 210 ? -35.142 69.549 36.595 1.00 21.87 210 ASN A O 1
ATOM 1527 N N . SER A 1 211 ? -34.638 71.749 36.714 1.00 17.63 211 SER A N 1
ATOM 1528 C CA . SER A 1 211 ? -33.960 71.631 38.017 1.00 16.64 211 SER A CA 1
ATOM 1529 C C . SER A 1 211 ? -34.959 71.716 39.164 1.00 16.70 211 SER A C 1
ATOM 1530 O O . SER A 1 211 ? -35.929 72.474 39.081 1.00 18.95 211 SER A O 1
ATOM 1533 N N . GLU A 1 212 ? -34.693 70.985 40.244 1.00 16.98 212 GLU A N 1
ATOM 1534 C CA . GLU A 1 212 ? -35.498 71.095 41.471 1.00 17.63 212 GLU A CA 1
ATOM 1535 C C . GLU A 1 212 ? -35.064 72.284 42.333 1.00 17.68 212 GLU A C 1
ATOM 1536 O O . GLU A 1 212 ? -35.723 72.542 43.318 1.00 19.72 212 GLU A O 1
ATOM 1542 N N . PHE A 1 213 ? -34.023 72.996 41.949 1.00 16.74 213 PHE A N 1
ATOM 1543 C CA . PHE A 1 213 ? -33.480 74.122 42.711 1.00 17.28 213 PHE A CA 1
ATOM 1544 C C . PHE A 1 213 ? -33.897 75.414 42.028 1.00 17.81 213 PHE A C 1
ATOM 1545 O O . PHE A 1 213 ? -33.989 75.454 40.802 1.00 19.97 213 PHE A O 1
ATOM 1553 N N . ASP A 1 214 ? -34.050 76.481 42.806 1.00 17.69 214 ASP A N 1
ATOM 1554 C CA . ASP A 1 214 ? -34.529 77.762 42.284 1.00 17.77 214 ASP A CA 1
ATOM 1555 C C . ASP A 1 214 ? -33.928 78.885 43.109 1.00 18.22 214 ASP A C 1
ATOM 1556 O O . ASP A 1 214 ? -34.198 78.981 44.305 1.00 19.51 214 ASP A O 1
ATOM 1561 N N . ILE A 1 215 ? -33.129 79.733 42.468 1.00 16.58 215 ILE A N 1
ATOM 1562 C CA . ILE A 1 215 ? -32.513 80.891 43.138 1.00 16.98 215 ILE A CA 1
ATOM 1563 C C . ILE A 1 215 ? -33.556 81.766 43.826 1.00 18.33 215 ILE A C 1
ATOM 1564 O O . ILE A 1 215 ? -33.202 82.421 44.813 1.00 20.30 215 ILE A O 1
ATOM 1569 N N . LYS A 1 216 ? -34.777 81.808 43.321 1.00 19.54 216 LYS A N 1
ATOM 1570 C CA . LYS A 1 216 ? -35.809 82.672 43.927 1.00 22.08 216 LYS A CA 1
ATOM 1571 C C . LYS A 1 216 ? -36.110 82.162 45.353 1.00 24.10 216 LYS A C 1
ATOM 1572 O O . LYS A 1 216 ? -36.639 82.946 46.156 1.00 27.08 216 LYS A O 1
ATOM 1578 N N . GLN A 1 217 ? -35.803 80.917 45.698 1.00 22.27 217 GLN A N 1
ATOM 1579 C CA . GLN A 1 217 ? -36.064 80.290 47.007 1.00 24.22 217 GLN A CA 1
ATOM 1580 C C . GLN A 1 217 ? -34.799 80.180 47.844 1.00 22.50 217 GLN A C 1
ATOM 1581 O O . GLN A 1 217 ? -34.885 79.620 48.946 1.00 27.09 217 GLN A O 1
ATOM 1587 N N . ILE A 1 218 ? -33.655 80.666 47.354 1.00 20.61 218 ILE A N 1
ATOM 1588 C CA . ILE A 1 218 ? -32.353 80.528 48.058 1.00 20.48 218 ILE A CA 1
ATOM 1589 C C . ILE A 1 218 ? -31.886 81.899 48.519 1.00 22.42 218 ILE A C 1
ATOM 1590 O O . ILE A 1 218 ? -31.574 82.744 47.670 1.00 24.52 218 ILE A O 1
ATOM 1595 N N . SER A 1 219 ? -31.780 82.065 49.830 1.00 26.02 219 SER A N 1
ATOM 1596 C CA . SER A 1 219 ? -31.298 83.352 50.415 1.00 35.60 219 SER A CA 1
ATOM 1597 C C . SER A 1 219 ? -29.933 83.152 51.043 1.00 24.97 219 SER A C 1
ATOM 1598 O O . SER A 1 219 ? -29.331 84.125 51.441 1.00 24.88 219 SER A O 1
ATOM 1601 N N . SER A 1 220 ? -29.482 81.928 51.245 1.00 23.54 220 SER A N 1
ATOM 1602 C CA . SER A 1 220 ? -28.170 81.645 51.859 1.00 22.27 220 SER A CA 1
ATOM 1603 C C . SER A 1 220 ? -27.690 80.288 51.332 1.00 19.76 220 SER A C 1
ATOM 1604 O O . SER A 1 220 ? -28.491 79.483 50.879 1.00 22.27 220 SER A O 1
ATOM 1607 N N . LEU A 1 221 ? -26.393 80.129 51.358 1.00 18.71 221 LEU A N 1
ATOM 1608 C CA . LEU A 1 221 ? -25.760 78.891 50.912 1.00 17.22 221 LEU A CA 1
ATOM 1609 C C . LEU A 1 221 ? -24.980 78.276 52.056 1.00 16.76 221 LEU A C 1
ATOM 1610 O O . LEU A 1 221 ? -24.190 78.982 52.707 1.00 19.26 221 LEU A O 1
ATOM 1615 N N . PRO A 1 222 ? -25.144 76.959 52.303 1.00 16.54 222 PRO A N 1
ATOM 1616 C CA . PRO A 1 222 ? -24.341 76.298 53.322 1.00 17.00 222 PRO A CA 1
ATOM 1617 C C . PRO A 1 222 ? -22.861 76.355 52.947 1.00 16.53 222 PRO A C 1
ATOM 1618 O O . PRO A 1 222 ? -22.508 76.229 51.751 1.00 17.81 222 PRO A O 1
ATOM 1622 N N . GLN A 1 223 ? -22.002 76.469 53.933 1.00 15.26 223 GLN A N 1
ATOM 1623 C CA . GLN A 1 223 ? -20.545 76.486 53.750 1.00 14.83 223 GLN A CA 1
ATOM 1624 C C . GLN A 1 223 ? -20.050 75.098 53.343 1.00 13.74 223 GLN A C 1
ATOM 1625 O O . GLN A 1 223 ? -20.357 74.092 54.013 1.00 14.85 223 GLN A O 1
ATOM 1631 N N . VAL A 1 224 ? -19.319 75.043 52.253 1.00 13.77 224 VAL A N 1
ATOM 1632 C CA . VAL A 1 224 ? -18.718 73.772 51.761 1.00 13.55 224 VAL A CA 1
ATOM 1633 C C . VAL A 1 224 ? -17.253 74.044 51.435 1.00 12.73 224 VAL A C 1
ATOM 1634 O O . VAL A 1 224 ? -16.956 75.087 50.828 1.00 13.96 224 VAL A O 1
ATOM 1638 N N . ASP A 1 225 ? -16.373 73.155 51.862 1.00 12.67 225 ASP A N 1
ATOM 1639 C CA . ASP A 1 225 ? -14.941 73.352 51.640 1.00 12.49 225 ASP A CA 1
ATOM 1640 C C . ASP A 1 225 ? -14.356 72.092 50.969 1.00 12.30 225 ASP A C 1
ATOM 1641 O O . ASP A 1 225 ? -15.030 71.071 50.856 1.00 13.34 225 ASP A O 1
ATOM 1646 N N . ILE A 1 226 ? -13.110 72.204 50.525 1.00 12.18 226 ILE A N 1
ATOM 1647 C CA . ILE A 1 226 ? -12.411 71.201 49.702 1.00 12.18 226 ILE A CA 1
ATOM 1648 C C . ILE A 1 226 ? -11.042 70.908 50.312 1.00 12.08 226 ILE A C 1
ATOM 1649 O O . ILE A 1 226 ? -10.311 71.839 50.593 1.00 13.13 226 ILE A O 1
ATOM 1654 N N . ALA A 1 227 ? -10.737 69.613 50.435 1.00 12.14 227 ALA A N 1
ATOM 1655 C CA . ALA A 1 227 ? -9.417 69.154 50.909 1.00 12.48 227 ALA A CA 1
ATOM 1656 C C . ALA A 1 227 ? -8.806 68.196 49.891 1.00 12.34 227 ALA A C 1
ATOM 1657 O O . ALA A 1 227 ? -9.547 67.429 49.259 1.00 13.12 227 ALA A O 1
ATOM 1659 N N . TYR A 1 228 ? -7.505 68.252 49.745 1.00 12.23 228 TYR A N 1
ATOM 1660 C CA . TYR A 1 228 ? -6.794 67.511 48.704 1.00 12.01 228 TYR A CA 1
ATOM 1661 C C . TYR A 1 228 ? -6.180 66.215 49.246 1.00 12.57 228 TYR A C 1
ATOM 1662 O O . TYR A 1 228 ? -5.681 66.161 50.386 1.00 13.72 228 TYR A O 1
ATOM 1671 N N . GLY A 1 229 ? -6.142 65.195 48.362 1.00 12.84 229 GLY A N 1
ATOM 1672 C CA . GLY A 1 229 ? -5.473 63.917 48.655 1.00 13.19 229 GLY A CA 1
ATOM 1673 C C . GLY A 1 229 ? -4.192 63.733 47.867 1.00 12.25 229 GLY A C 1
ATOM 1674 O O . GLY A 1 229 ? -4.126 64.110 46.697 1.00 12.95 229 GLY A O 1
ATOM 1675 N N . TYR A 1 230 ? -3.184 63.154 48.513 1.00 12.44 230 TYR A N 1
ATOM 1676 C CA . TYR A 1 230 ? -1.814 63.054 47.995 1.00 12.73 230 TYR A CA 1
ATOM 1677 C C . TYR A 1 230 ? -1.047 62.145 48.929 1.00 12.61 230 TYR A C 1
ATOM 1678 O O . TYR A 1 230 ? -1.551 61.792 50.008 1.00 13.05 230 TYR A O 1
ATOM 1687 N N . GLY A 1 231 ? 0.155 61.732 48.536 1.00 13.45 231 GLY A N 1
ATOM 1688 C CA . GLY A 1 231 ? 0.952 60.884 49.409 1.00 13.38 231 GLY A CA 1
ATOM 1689 C C . GLY A 1 231 ? 1.206 61.538 50.753 1.00 12.96 231 GLY A C 1
ATOM 1690 O O . GLY A 1 231 ? 1.490 62.729 50.870 1.00 13.24 231 GLY A O 1
ATOM 1691 N N . ASN A 1 232 ? 1.135 60.727 51.818 1.00 13.55 232 ASN A N 1
ATOM 1692 C CA . ASN A 1 232 ? 1.398 61.186 53.189 1.00 13.55 232 ASN A CA 1
ATOM 1693 C C . ASN A 1 232 ? 0.429 62.294 53.630 1.00 13.44 232 ASN A C 1
ATOM 1694 O O . ASN A 1 232 ? 0.691 62.974 54.626 1.00 14.69 232 ASN A O 1
ATOM 1703 N N . VAL A 1 233 ? -0.737 62.379 53.012 1.00 13.11 233 VAL A N 1
ATOM 1704 C CA . VAL A 1 233 ? -1.771 63.302 53.494 1.00 13.21 233 VAL A CA 1
ATOM 1705 C C . VAL A 1 233 ? -2.235 62.866 54.885 1.00 13.54 233 VAL A C 1
ATOM 1706 O O . VAL A 1 233 ? -2.312 61.671 55.201 1.00 14.04 233 VAL A O 1
ATOM 1710 N N . THR A 1 234 ? -2.613 63.825 55.702 1.00 13.79 234 THR A N 1
ATOM 1711 C CA . THR A 1 234 ? -3.180 63.590 57.023 1.00 13.65 234 THR A CA 1
ATOM 1712 C C . THR A 1 234 ? -4.611 64.148 57.081 1.00 13.25 234 THR A C 1
ATOM 1713 O O . THR A 1 234 ? -5.111 64.773 56.140 1.00 13.84 234 THR A O 1
ATOM 1717 N N . ASP A 1 235 ? -5.265 63.929 58.215 1.00 13.70 235 ASP A N 1
ATOM 1718 C CA . ASP A 1 235 ? -6.644 64.425 58.411 1.00 13.74 235 ASP A CA 1
ATOM 1719 C C . ASP A 1 235 ? -6.687 65.901 58.768 1.00 13.77 235 ASP A C 1
ATOM 1720 O O . ASP A 1 235 ? -7.828 66.427 58.907 1.00 14.45 235 ASP A O 1
ATOM 1725 N N . THR A 1 236 ? -5.557 66.605 58.830 1.00 13.65 236 THR A N 1
ATOM 1726 C CA . THR A 1 236 ? -5.569 67.973 59.370 1.00 14.35 236 THR A CA 1
ATOM 1727 C C . THR A 1 236 ? -6.516 68.906 58.616 1.00 14.04 236 THR A C 1
ATOM 1728 O O . THR A 1 236 ? -7.275 69.649 59.256 1.00 14.53 236 THR A O 1
ATOM 1732 N N . ALA A 1 237 ? -6.415 68.973 57.284 1.00 13.41 237 ALA A N 1
ATOM 1733 C CA . ALA A 1 237 ? -7.202 70.013 56.592 1.00 13.94 237 ALA A CA 1
ATOM 1734 C C . ALA A 1 237 ? -8.702 69.713 56.798 1.00 13.37 237 ALA A C 1
ATOM 1735 O O . ALA A 1 237 ? -9.490 70.647 56.895 1.00 14.39 237 ALA A O 1
ATOM 1737 N N . TYR A 1 238 ? -9.080 68.442 56.734 1.00 14.16 238 TYR A N 1
ATOM 1738 C CA . TYR A 1 238 ? -10.500 68.049 56.846 1.00 14.60 238 TYR A CA 1
ATOM 1739 C C . TYR A 1 238 ? -11.061 68.550 58.177 1.00 14.44 238 TYR A C 1
ATOM 1740 O O . TYR A 1 238 ? -12.121 69.150 58.227 1.00 15.51 238 TYR A O 1
ATOM 1749 N N . LYS A 1 239 ? -10.348 68.216 59.253 1.00 14.94 239 LYS A N 1
ATOM 1750 C CA . LYS A 1 239 ? -10.830 68.596 60.585 1.00 15.40 239 LYS A CA 1
ATOM 1751 C C . LYS A 1 239 ? -10.845 70.106 60.719 1.00 15.18 239 LYS A C 1
ATOM 1752 O O . LYS A 1 239 ? -11.821 70.661 61.279 1.00 15.92 239 LYS A O 1
ATOM 1758 N N . ALA A 1 240 ? -9.814 70.814 60.263 1.00 14.93 240 ALA A N 1
ATOM 1759 C CA . ALA A 1 240 ? -9.757 72.269 60.404 1.00 14.69 240 ALA A CA 1
ATOM 1760 C C . ALA A 1 240 ? -10.910 72.924 59.657 1.00 15.08 240 ALA A C 1
ATOM 1761 O O . ALA A 1 240 ? -11.542 73.881 60.129 1.00 15.25 240 ALA A O 1
ATOM 1763 N N . LEU A 1 241 ? -11.170 72.433 58.428 1.00 14.14 241 LEU A N 1
ATOM 1764 C CA . LEU A 1 241 ? -12.241 73.055 57.626 1.00 14.40 241 LEU A CA 1
ATOM 1765 C C . LEU A 1 241 ? -13.581 72.869 58.314 1.00 14.52 241 LEU A C 1
ATOM 1766 O O . LEU A 1 241 ? -14.422 73.790 58.335 1.00 15.04 241 LEU A O 1
ATOM 1771 N N . ALA A 1 242 ? -13.854 71.682 58.822 1.00 14.88 242 ALA A N 1
ATOM 1772 C CA . ALA A 1 242 ? -15.099 71.419 59.573 1.00 15.54 242 ALA A CA 1
ATOM 1773 C C . ALA A 1 242 ? -15.182 72.280 60.836 1.00 16.11 242 ALA A C 1
ATOM 1774 O O . ALA A 1 242 ? -16.253 72.827 61.153 1.00 16.44 242 ALA A O 1
ATOM 1776 N N . GLN A 1 243 ? -14.058 72.435 61.540 1.00 16.80 243 GLN A N 1
ATOM 1777 C CA . GLN A 1 243 ? -14.041 73.214 62.792 1.00 17.33 243 GLN A CA 1
ATOM 1778 C C . GLN A 1 243 ? -14.332 74.668 62.474 1.00 18.04 243 GLN A C 1
ATOM 1779 O O . GLN A 1 243 ? -14.827 75.410 63.370 1.00 23.25 243 GLN A O 1
ATOM 1785 N N . ASN A 1 244 ? -14.076 75.144 61.266 1.00 16.71 244 ASN A N 1
ATOM 1786 C CA . ASN A 1 244 ? -14.334 76.530 60.855 1.00 16.79 244 ASN A CA 1
ATOM 1787 C C . ASN A 1 244 ? -15.606 76.653 60.003 1.00 16.15 244 ASN A C 1
ATOM 1788 O O . ASN A 1 244 ? -15.789 77.675 59.320 1.00 18.21 244 ASN A O 1
ATOM 1793 N N . GLY A 1 245 ? -16.494 75.658 60.073 1.00 16.35 245 GLY A N 1
ATOM 1794 C CA . GLY A 1 245 ? -17.867 75.832 59.593 1.00 16.94 245 GLY A CA 1
ATOM 1795 C C . GLY A 1 245 ? -18.309 74.948 58.460 1.00 15.06 245 GLY A C 1
ATOM 1796 O O . GLY A 1 245 ? -19.475 74.994 58.070 1.00 16.86 245 GLY A O 1
ATOM 1797 N N . ALA A 1 246 ? -17.433 74.146 57.860 1.00 14.56 246 ALA A N 1
ATOM 1798 C CA . ALA A 1 246 ? -17.841 73.367 56.662 1.00 15.14 246 ALA A CA 1
ATOM 1799 C C . ALA A 1 246 ? -18.986 72.402 57.001 1.00 14.73 246 ALA A C 1
ATOM 1800 O O . ALA A 1 246 ? -18.850 71.557 57.919 1.00 16.12 246 ALA A O 1
ATOM 1802 N N . LYS A 1 247 ? -20.066 72.464 56.242 1.00 14.51 247 LYS A N 1
ATOM 1803 C CA . LYS A 1 247 ? -21.223 71.569 56.393 1.00 14.53 247 LYS A CA 1
ATOM 1804 C C . LYS A 1 247 ? -21.063 70.343 55.516 1.00 14.23 247 LYS A C 1
ATOM 1805 O O . LYS A 1 247 ? -21.723 69.304 55.787 1.00 14.94 247 LYS A O 1
ATOM 1811 N N . ALA A 1 248 ? -20.236 70.429 54.477 1.00 14.27 248 ALA A N 1
ATOM 1812 C CA . ALA A 1 248 ? -19.814 69.300 53.654 1.00 13.73 248 ALA A CA 1
ATOM 1813 C C . ALA A 1 248 ? -18.352 69.541 53.318 1.00 13.37 248 ALA A C 1
ATOM 1814 O O . ALA A 1 248 ? -17.911 70.680 53.208 1.00 13.77 248 ALA A O 1
ATOM 1816 N N . LEU A 1 249 ? -17.660 68.427 53.160 1.00 12.83 249 LEU A N 1
ATOM 1817 C CA . LEU A 1 249 ? -16.280 68.427 52.665 1.00 12.89 249 LEU A CA 1
ATOM 1818 C C . LEU A 1 249 ? -16.240 67.677 51.355 1.00 12.23 249 LEU A C 1
ATOM 1819 O O . LEU A 1 249 ? -16.706 66.523 51.246 1.00 13.52 249 LEU A O 1
ATOM 1824 N N . ILE A 1 250 ? -15.709 68.349 50.348 1.00 12.42 250 ILE A N 1
ATOM 1825 C CA . ILE A 1 250 ? -15.357 67.717 49.079 1.00 11.82 250 ILE A CA 1
ATOM 1826 C C . ILE A 1 250 ? -13.947 67.162 49.233 1.00 12.02 250 ILE A C 1
ATOM 1827 O O . ILE A 1 250 ? -12.997 67.924 49.461 1.00 13.12 250 ILE A O 1
ATOM 1832 N N . HIS A 1 251 ? -13.829 65.855 49.117 1.00 12.37 251 HIS A N 1
ATOM 1833 C CA . HIS A 1 251 ? -12.544 65.151 49.139 1.00 12.52 251 HIS A CA 1
ATOM 1834 C C . HIS A 1 251 ? -12.001 65.083 47.687 1.00 11.96 251 HIS A C 1
ATOM 1835 O O . HIS A 1 251 ? -12.606 64.388 46.872 1.00 12.43 251 HIS A O 1
ATOM 1842 N N . ALA A 1 252 ? -10.931 65.812 47.421 1.00 11.69 252 ALA A N 1
ATOM 1843 C CA . ALA A 1 252 ? -10.314 65.782 46.099 1.00 12.03 252 ALA A CA 1
ATOM 1844 C C . ALA A 1 252 ? -9.254 64.670 46.108 1.00 12.01 252 ALA A C 1
ATOM 1845 O O . ALA A 1 252 ? -8.067 64.925 46.235 1.00 12.32 252 ALA A O 1
ATOM 1847 N N . GLY A 1 253 ? -9.739 63.438 46.056 1.00 12.15 253 GLY A N 1
ATOM 1848 C CA . GLY A 1 253 ? -8.854 62.289 46.229 1.00 13.08 253 GLY A CA 1
ATOM 1849 C C . GLY A 1 253 ? -7.945 61.994 45.067 1.00 11.79 253 GLY A C 1
ATOM 1850 O O . GLY A 1 253 ? -8.174 62.453 43.926 1.00 12.43 253 GLY A O 1
ATOM 1851 N N . THR A 1 254 ? -6.942 61.204 45.317 1.00 11.83 254 THR A N 1
ATOM 1852 C CA . THR A 1 254 ? -6.227 60.491 44.249 1.00 12.11 254 THR A CA 1
ATOM 1853 C C . THR A 1 254 ? -7.174 59.502 43.572 1.00 11.95 254 THR A C 1
ATOM 1854 O O . THR A 1 254 ? -8.143 59.028 44.196 1.00 12.45 254 THR A O 1
ATOM 1858 N N . GLY A 1 255 ? -6.833 59.108 42.341 1.00 11.58 255 GLY A N 1
ATOM 1859 C CA . GLY A 1 255 ? -7.543 58.032 41.688 1.00 11.99 255 GLY A CA 1
ATOM 1860 C C . GLY A 1 255 ? -9.053 58.152 41.745 1.00 11.82 255 GLY A C 1
ATOM 1861 O O . GLY A 1 255 ? -9.625 59.233 41.537 1.00 11.88 255 GLY A O 1
ATOM 1862 N N . ASN A 1 256 ? -9.685 57.023 41.991 1.00 11.80 256 ASN A N 1
ATOM 1863 C CA . ASN A 1 256 ? -11.153 56.939 41.971 1.00 11.75 256 ASN A CA 1
ATOM 1864 C C . ASN A 1 256 ? -11.731 57.408 43.329 1.00 11.77 256 ASN A C 1
ATOM 1865 O O . ASN A 1 256 ? -12.419 56.691 44.049 1.00 12.21 256 ASN A O 1
ATOM 1870 N N . GLY A 1 257 ? -11.387 58.649 43.669 1.00 11.77 257 GLY A N 1
ATOM 1871 C CA . GLY A 1 257 ? -11.818 59.229 44.938 1.00 12.46 257 GLY A CA 1
ATOM 1872 C C . GLY A 1 257 ? -11.283 58.552 46.173 1.00 11.62 257 GLY A C 1
ATOM 1873 O O . GLY A 1 257 ? -11.911 58.590 47.231 1.00 13.01 257 GLY A O 1
ATOM 1874 N N . SER A 1 258 ? -10.129 57.933 46.076 1.00 11.81 258 SER A N 1
ATOM 1875 C CA . SER A 1 258 ? -9.592 57.067 47.125 1.00 12.06 258 SER A CA 1
ATOM 1876 C C . SER A 1 258 ? -9.244 57.898 48.354 1.00 12.02 258 SER A C 1
ATOM 1877 O O . SER A 1 258 ? -8.837 59.050 48.246 1.00 12.56 258 SER A O 1
ATOM 1880 N N . VAL A 1 259 ? -9.301 57.248 49.512 1.00 12.41 259 VAL A N 1
ATOM 1881 C CA . VAL A 1 259 ? -9.027 57.899 50.810 1.00 12.44 259 VAL A CA 1
ATOM 1882 C C . VAL A 1 259 ? -7.927 57.137 51.517 1.00 12.55 259 VAL A C 1
ATOM 1883 O O . VAL A 1 259 ? -8.032 55.924 51.699 1.00 13.65 259 VAL A O 1
ATOM 1887 N N . SER A 1 260 ? -6.886 57.865 51.922 1.00 12.72 260 SER A N 1
ATOM 1888 C CA . SER A 1 260 ? -5.804 57.250 52.700 1.00 13.41 260 SER A CA 1
ATOM 1889 C C . SER A 1 260 ? -6.358 56.590 53.969 1.00 13.54 260 SER A C 1
ATOM 1890 O O . SER A 1 260 ? -7.270 57.147 54.641 1.00 13.99 260 SER A O 1
ATOM 1893 N N . SER A 1 261 ? -5.768 55.494 54.355 1.00 14.42 261 SER A N 1
ATOM 1894 C CA . SER A 1 261 ? -6.113 54.861 55.642 1.00 16.97 261 SER A CA 1
ATOM 1895 C C . SER A 1 261 ? -5.818 55.836 56.777 1.00 18.14 261 SER A C 1
ATOM 1896 O O . SER A 1 261 ? -6.438 55.601 57.877 1.00 21.73 261 SER A O 1
ATOM 1899 N N . ARG A 1 262 ? -4.985 56.839 56.680 1.00 18.00 262 ARG A N 1
ATOM 1900 C CA . ARG A 1 262 ? -4.707 57.846 57.739 1.00 21.96 262 ARG A CA 1
ATOM 1901 C C . ARG A 1 262 ? -5.869 58.835 57.838 1.00 17.47 262 ARG A C 1
ATOM 1902 O O . ARG A 1 262 ? -5.903 59.593 58.811 1.00 18.87 262 ARG A O 1
ATOM 1910 N N . VAL A 1 263 ? -6.753 58.910 56.868 1.00 14.63 263 VAL A N 1
ATOM 1911 C CA . VAL A 1 263 ? -7.822 59.913 56.771 1.00 14.73 263 VAL A CA 1
ATOM 1912 C C . VAL A 1 263 ? -9.180 59.269 57.013 1.00 14.36 263 VAL A C 1
ATOM 1913 O O . VAL A 1 263 ? -10.056 59.960 57.537 1.00 15.07 263 VAL A O 1
ATOM 1917 N N . VAL A 1 264 ? -9.372 58.021 56.644 1.00 13.93 264 VAL A N 1
ATOM 1918 C CA . VAL A 1 264 ? -10.698 57.383 56.805 1.00 13.92 264 VAL A CA 1
ATOM 1919 C C . VAL A 1 264 ? -11.291 57.600 58.199 1.00 13.92 264 VAL A C 1
ATOM 1920 O O . VAL A 1 264 ? -12.460 57.979 58.310 1.00 14.87 264 VAL A O 1
ATOM 1924 N N . PRO A 1 265 ? -10.549 57.353 59.304 1.00 14.81 265 PRO A N 1
ATOM 1925 C CA . PRO A 1 265 ? -11.203 57.459 60.606 1.00 15.49 265 PRO A CA 1
ATOM 1926 C C . PRO A 1 265 ? -11.759 58.857 60.845 1.00 15.24 265 PRO A C 1
ATOM 1927 O O . PRO A 1 265 ? -12.863 59.006 61.384 1.00 16.06 265 PRO A O 1
ATOM 1931 N N . ALA A 1 266 ? -11.006 59.895 60.499 1.00 15.26 266 ALA A N 1
ATOM 1932 C CA . ALA A 1 266 ? -11.498 61.278 60.678 1.00 15.28 266 ALA A CA 1
ATOM 1933 C C . ALA A 1 266 ? -12.754 61.495 59.875 1.00 14.54 266 ALA A C 1
ATOM 1934 O O . ALA A 1 266 ? -13.644 62.215 60.316 1.00 15.23 266 ALA A O 1
ATOM 1936 N N . LEU A 1 267 ? -12.815 60.957 58.646 1.00 14.31 267 LEU A N 1
ATOM 1937 C CA . LEU A 1 267 ? -13.998 61.190 57.810 1.00 1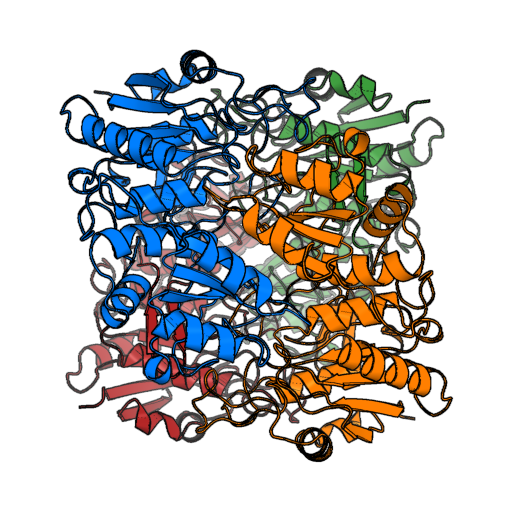4.25 267 LEU A CA 1
ATOM 1938 C C . LEU A 1 267 ? -15.204 60.479 58.394 1.00 14.67 267 LEU A C 1
ATOM 1939 O O . LEU A 1 267 ? -16.347 61.017 58.281 1.00 15.78 267 LEU A O 1
ATOM 1944 N N . GLN A 1 268 ? -15.010 59.323 59.002 1.00 14.59 268 GLN A N 1
ATOM 1945 C CA . GLN A 1 268 ? -16.110 58.637 59.690 1.00 14.93 268 GLN A CA 1
ATOM 1946 C C . GLN A 1 268 ? -16.600 59.476 60.878 1.00 15.30 268 GLN A C 1
ATOM 1947 O O . GLN A 1 268 ? -17.827 59.654 61.062 1.00 16.75 268 GLN A O 1
ATOM 1953 N N . GLU A 1 269 ? -15.658 59.987 61.652 1.00 15.33 269 GLU A N 1
ATOM 1954 C CA . GLU A 1 269 ? -16.008 60.823 62.820 1.00 15.75 269 GLU A CA 1
ATOM 1955 C C . GLU A 1 269 ? -16.751 62.077 62.346 1.00 15.13 269 GLU A C 1
ATOM 1956 O O . GLU A 1 269 ? -17.743 62.493 62.978 1.00 15.53 269 GLU A O 1
ATOM 1967 N N . LEU A 1 270 ? -16.263 62.700 61.279 1.00 14.62 270 LEU A N 1
ATOM 1968 C CA . LEU A 1 270 ? -16.909 63.914 60.736 1.00 14.37 270 LEU A CA 1
ATOM 1969 C C . LEU A 1 270 ? -18.320 63.610 60.256 1.00 13.86 270 LEU A C 1
ATOM 1970 O O . LEU A 1 270 ? -19.238 64.410 60.515 1.00 14.35 270 LEU A O 1
ATOM 1975 N N . ARG A 1 271 ? -18.510 62.503 59.544 1.00 14.25 271 ARG A N 1
ATOM 1976 C CA . ARG A 1 271 ? -19.856 62.167 59.079 1.00 14.31 271 ARG A CA 1
ATOM 1977 C C . ARG A 1 271 ? -20.807 61.930 60.268 1.00 14.18 271 ARG A C 1
ATOM 1978 O O . ARG A 1 271 ? -21.932 62.401 60.236 1.00 15.17 271 ARG A O 1
ATOM 1986 N N . LYS A 1 272 ? -20.343 61.247 61.302 1.00 14.78 272 LYS A N 1
ATOM 1987 C CA . LYS A 1 272 ? -21.231 61.052 62.470 1.00 15.08 272 LYS A CA 1
ATOM 1988 C C . LYS A 1 272 ? -21.563 62.386 63.124 1.00 14.94 272 LYS A C 1
ATOM 1989 O O . LYS A 1 272 ? -22.690 62.505 63.648 1.00 16.34 272 LYS A O 1
ATOM 1995 N N . ASN A 1 273 ? -20.648 63.339 63.079 1.00 15.03 273 ASN A N 1
ATOM 1996 C CA . ASN A 1 273 ? -20.851 64.704 63.535 1.00 15.18 273 ASN A CA 1
ATOM 1997 C C . ASN A 1 273 ? -21.663 65.545 62.564 1.00 15.09 273 ASN A C 1
ATOM 1998 O O . ASN A 1 273 ? -21.878 66.740 62.829 1.00 16.00 273 ASN A O 1
ATOM 2003 N N . GLY A 1 274 ? -22.174 64.934 61.492 1.00 14.47 274 GLY A N 1
ATOM 2004 C CA . GLY A 1 274 ? -23.107 65.602 60.586 1.00 14.94 274 GLY A CA 1
ATOM 2005 C C . GLY A 1 274 ? -22.490 66.302 59.382 1.00 14.95 274 GLY A C 1
ATOM 2006 O O . GLY A 1 274 ? -23.257 66.949 58.640 1.00 17.07 274 GLY A O 1
ATOM 2007 N N . VAL A 1 275 ? -21.211 66.152 59.165 1.00 14.31 275 VAL A N 1
ATOM 2008 C CA . VAL A 1 275 ? -20.547 66.736 57.970 1.00 13.81 275 VAL A CA 1
ATOM 2009 C C . VAL A 1 275 ? -20.722 65.763 56.812 1.00 14.25 275 VAL A C 1
ATOM 2010 O O . VAL A 1 275 ? -20.292 64.609 56.899 1.00 15.27 275 VAL A O 1
ATOM 2014 N N . GLN A 1 276 ? -21.291 66.233 55.695 1.00 13.56 276 GLN A N 1
ATOM 2015 C CA . GLN A 1 276 ? -21.367 65.382 54.501 1.00 13.81 276 GLN A CA 1
ATOM 2016 C C . GLN A 1 276 ? -19.960 65.177 53.923 1.00 13.70 276 GLN A C 1
ATOM 2017 O O . GLN A 1 276 ? -19.170 66.124 53.899 1.00 14.74 276 GLN A O 1
ATOM 2023 N N . ILE A 1 277 ? -19.691 63.960 53.446 1.00 13.95 277 ILE A N 1
ATOM 2024 C CA . ILE A 1 277 ? -18.380 63.581 52.878 1.00 13.76 277 ILE A CA 1
ATOM 2025 C C . ILE A 1 277 ? -18.618 63.179 51.429 1.00 13.04 277 ILE A C 1
ATOM 2026 O O . ILE A 1 277 ? -19.295 62.182 51.169 1.00 14.11 277 ILE A O 1
ATOM 2031 N N . ILE A 1 278 ? -18.093 63.984 50.516 1.00 12.77 278 ILE A N 1
ATOM 2032 C CA . ILE A 1 278 ? -18.329 63.815 49.068 1.00 12.53 278 ILE A CA 1
ATOM 2033 C C . ILE A 1 278 ? -17.016 63.490 48.400 1.00 12.03 278 ILE A C 1
ATOM 2034 O O . ILE A 1 278 ? -16.095 64.343 48.421 1.00 12.93 278 ILE A O 1
ATOM 2039 N N . ARG A 1 279 ? -16.891 62.321 47.797 1.00 12.15 279 ARG A N 1
ATOM 2040 C CA . ARG A 1 279 ? -15.654 61.859 47.169 1.00 12.15 279 ARG A CA 1
ATOM 2041 C C . ARG A 1 279 ? -15.599 62.293 45.699 1.00 11.54 279 ARG A C 1
ATOM 2042 O O . ARG A 1 279 ? -16.331 61.735 44.867 1.00 12.20 279 ARG A O 1
ATOM 2050 N N . SER A 1 280 ? -14.757 63.284 45.431 1.00 11.91 280 SER A N 1
ATOM 2051 C CA . SER A 1 280 ? -14.350 63.689 44.074 1.00 11.59 280 SER A CA 1
ATOM 2052 C C . SER A 1 280 ? -12.907 63.225 43.878 1.00 11.36 280 SER A C 1
ATOM 2053 O O . SER A 1 280 ? -12.409 62.342 44.588 1.00 12.33 280 SER A O 1
ATOM 2056 N N . SER A 1 281 ? -12.222 63.836 42.914 1.00 11.83 281 SER A N 1
ATOM 2057 C CA . SER A 1 281 ? -10.839 63.421 42.628 1.00 11.59 281 SER A CA 1
ATOM 2058 C C . SER A 1 281 ? -10.117 64.565 41.908 1.00 11.93 281 SER A C 1
ATOM 2059 O O . SER A 1 281 ? -10.749 65.478 41.379 1.00 12.53 281 SER A O 1
ATOM 2062 N N . HIS A 1 282 ? -8.796 64.422 41.861 1.00 11.42 282 HIS A N 1
ATOM 2063 C CA . HIS A 1 282 ? -7.937 65.246 40.997 1.00 11.68 282 HIS A CA 1
ATOM 2064 C C . HIS A 1 282 ? -7.504 64.464 39.733 1.00 11.98 282 HIS A C 1
ATOM 2065 O O . HIS A 1 282 ? -6.350 64.635 39.276 1.00 13.20 282 HIS A O 1
ATOM 2072 N N . VAL A 1 283 ? -8.414 63.703 39.186 1.00 11.77 283 VAL A N 1
ATOM 2073 C CA . VAL A 1 283 ? -8.199 62.926 37.949 1.00 11.51 283 VAL A CA 1
ATOM 2074 C C . VAL A 1 283 ? -9.306 63.421 37.009 1.00 12.26 283 VAL A C 1
ATOM 2075 O O . VAL A 1 283 ? -10.410 62.846 37.000 1.00 13.58 283 VAL A O 1
ATOM 2079 N N . ASN A 1 284 ? -9.063 64.507 36.281 1.00 13.35 284 ASN A N 1
ATOM 2080 C CA . ASN A 1 284 ? -10.154 65.344 35.802 1.00 14.74 284 ASN A CA 1
ATOM 2081 C C . ASN A 1 284 ? -10.377 65.277 34.281 1.00 16.83 284 ASN A C 1
ATOM 2082 O O . ASN A 1 284 ? -11.299 65.928 33.850 1.00 21.62 284 ASN A O 1
ATOM 2087 N N . GLN A 1 285 ? -9.557 64.565 33.527 1.00 15.17 285 GLN A N 1
ATOM 2088 C CA A GLN A 1 285 ? -9.737 64.545 32.052 0.60 17.45 285 GLN A CA 1
ATOM 2089 C CA B GLN A 1 285 ? -9.710 64.570 32.065 0.40 16.69 285 GLN A CA 1
ATOM 2090 C C . GLN A 1 285 ? -10.853 63.666 31.578 1.00 21.29 285 GLN A C 1
ATOM 2091 O O . GLN A 1 285 ? -11.417 63.885 30.502 1.00 29.14 285 GLN A O 1
ATOM 2102 N N . GLY A 1 286 ? -11.199 62.654 32.359 1.00 16.03 286 GLY A N 1
ATOM 2103 C CA . GLY A 1 286 ? -12.256 61.737 31.989 1.00 16.36 286 GLY A CA 1
ATOM 2104 C C . GLY A 1 286 ? -12.550 60.728 33.090 1.00 14.31 286 GLY A C 1
ATOM 2105 O O . GLY A 1 286 ? -11.865 60.709 34.121 1.00 14.03 286 GLY A O 1
ATOM 2106 N N . GLY A 1 287 ? -13.541 59.893 32.837 1.00 13.95 287 GLY A N 1
ATOM 2107 C CA . GLY A 1 287 ? -13.970 58.919 33.830 1.00 13.71 287 GLY A CA 1
ATOM 2108 C C . GLY A 1 287 ? -14.839 59.556 34.901 1.00 12.75 287 GLY A C 1
ATOM 2109 O O . GLY A 1 287 ? -15.352 60.635 34.767 1.00 15.08 287 GLY A O 1
ATOM 2110 N N . PHE A 1 288 ? -15.046 58.790 35.975 1.00 12.34 288 PHE A N 1
ATOM 2111 C CA . PHE A 1 288 ? -15.890 59.217 37.100 1.00 12.11 288 PHE A CA 1
ATOM 2112 C C . PHE A 1 288 ? -15.552 58.375 38.316 1.00 12.02 288 PHE A C 1
ATOM 2113 O O . PHE A 1 288 ? -14.890 57.346 38.214 1.00 12.85 288 PHE A O 1
ATOM 2121 N N . VAL A 1 289 ? -15.996 58.883 39.472 1.00 12.12 289 VAL A N 1
ATOM 2122 C CA . VAL A 1 289 ? -15.825 58.220 40.770 1.00 12.28 289 VAL A CA 1
ATOM 2123 C C . VAL A 1 289 ? -17.029 57.329 41.044 1.00 12.43 289 VAL A C 1
ATOM 2124 O O . VAL A 1 289 ? -18.169 57.817 41.063 1.00 13.23 289 VAL A O 1
ATOM 2128 N N . LEU A 1 290 ? -16.760 56.029 41.188 1.00 12.34 290 LEU A N 1
ATOM 2129 C CA . LEU A 1 290 ? -17.785 54.968 41.289 1.00 12.76 290 LEU A CA 1
ATOM 2130 C C . LEU A 1 290 ? -18.133 54.682 42.754 1.00 13.14 290 LEU A C 1
ATOM 2131 O O . LEU A 1 290 ? -17.240 54.378 43.564 1.00 13.51 290 LEU A O 1
ATOM 2136 N N . ARG A 1 291 ? -19.418 54.717 43.076 1.00 13.29 291 ARG A N 1
ATOM 2137 C CA . ARG A 1 291 ? -19.848 54.445 44.445 1.00 13.50 291 ARG A CA 1
ATOM 2138 C C . ARG A 1 291 ? -19.463 53.020 44.860 1.00 13.87 291 ARG A C 1
ATOM 2139 O O . ARG A 1 291 ? -19.573 52.090 44.090 1.00 14.27 291 ARG A O 1
ATOM 2147 N N . ASN A 1 292 ? -18.993 52.913 46.108 1.00 14.28 292 ASN A N 1
ATOM 2148 C CA . ASN A 1 292 ? -18.679 51.636 46.758 1.00 14.68 292 ASN A CA 1
ATOM 2149 C C . ASN A 1 292 ? -17.445 50.960 46.174 1.00 15.61 292 ASN A C 1
ATOM 2150 O O . ASN A 1 292 ? -17.122 49.847 46.562 1.00 18.97 292 ASN A O 1
ATOM 2155 N N . ALA A 1 293 ? -16.705 51.625 45.256 1.00 15.11 293 ALA A N 1
ATOM 2156 C CA . ALA A 1 293 ? -15.490 50.992 44.694 1.00 15.39 293 ALA A CA 1
ATOM 2157 C C . ALA A 1 293 ? -14.320 51.207 45.650 1.00 16.94 293 ALA A C 1
ATOM 2158 O O . ALA A 1 293 ? -13.947 50.328 46.546 1.00 20.05 293 ALA A O 1
ATOM 2160 N N . GLU A 1 294 ? -13.842 52.390 45.786 1.00 13.84 294 GLU A N 1
ATOM 2161 C CA . GLU A 1 294 ? -12.676 52.660 46.617 1.00 13.22 294 GLU A CA 1
ATOM 2162 C C . GLU A 1 294 ? -13.008 52.653 48.089 1.00 14.23 294 GLU A C 1
ATOM 2163 O O . GLU A 1 294 ? -12.129 52.394 48.913 1.00 15.78 294 GLU A O 1
ATOM 2169 N N . GLN A 1 295 ? -14.207 53.044 48.487 1.00 13.96 295 GLN A N 1
ATOM 2170 C CA . GLN A 1 295 ? -14.614 53.116 49.886 1.00 14.28 295 GLN A CA 1
ATOM 2171 C C . GLN A 1 295 ? -16.018 52.583 50.022 1.00 14.50 295 GLN A C 1
ATOM 2172 O O . GLN A 1 295 ? -16.814 52.660 49.087 1.00 14.84 295 GLN A O 1
ATOM 2178 N N . PRO A 1 296 ? -16.382 52.114 51.236 1.00 15.05 296 PRO A N 1
ATOM 2179 C CA . PRO A 1 296 ? -17.721 51.584 51.486 1.00 15.09 296 PRO A CA 1
ATOM 2180 C C . PRO A 1 296 ? -18.687 52.720 51.780 1.00 15.05 296 PRO A C 1
ATOM 2181 O O . PRO A 1 296 ? -19.018 53.013 52.961 1.00 16.07 296 PRO A O 1
ATOM 2185 N N . ASP A 1 297 ? -19.105 53.401 50.726 1.00 14.48 297 ASP A N 1
ATOM 2186 C CA . ASP A 1 297 ? -19.939 54.603 50.891 1.00 14.29 297 ASP A CA 1
ATOM 2187 C C . ASP A 1 297 ? -21.264 54.275 51.544 1.00 14.62 297 ASP A C 1
ATOM 2188 O O . ASP A 1 297 ? -21.769 55.130 52.323 1.00 15.54 297 ASP A O 1
ATOM 2193 N N . ASP A 1 298 ? -21.886 53.149 51.256 1.00 15.20 298 ASP A N 1
ATOM 2194 C CA . ASP A 1 298 ? -23.149 52.796 51.910 1.00 16.54 298 ASP A CA 1
ATOM 2195 C C . ASP A 1 298 ? -22.918 52.645 53.415 1.00 16.98 298 ASP A C 1
ATOM 2196 O O . ASP A 1 298 ? -23.674 53.226 54.214 1.00 18.76 298 ASP A O 1
ATOM 2201 N N . LYS A 1 299 ? -21.884 51.904 53.845 1.00 17.22 299 LYS A N 1
ATOM 2202 C CA . LYS A 1 299 ? -21.628 51.683 55.289 1.00 19.11 299 LYS A CA 1
ATOM 2203 C C . LYS A 1 299 ? -21.332 53.017 55.963 1.00 17.99 299 LYS A C 1
ATOM 2204 O O . LYS A 1 299 ? -21.782 53.243 57.107 1.00 19.93 299 LYS A O 1
ATOM 2210 N N . ASN A 1 300 ? -20.567 53.893 55.310 1.00 16.80 300 ASN A N 1
ATOM 2211 C CA . ASN A 1 300 ? -20.085 55.134 55.943 1.00 17.02 300 ASN A CA 1
ATOM 2212 C C . ASN A 1 300 ? -21.085 56.295 55.758 1.00 16.18 300 ASN A C 1
ATOM 2213 O O . ASN A 1 300 ? -20.910 57.346 56.363 1.00 17.29 300 ASN A O 1
ATOM 2218 N N . ASP A 1 301 ? -22.108 56.124 54.929 1.00 16.52 301 ASP A N 1
ATOM 2219 C CA . ASP A 1 301 ? -23.062 57.200 54.602 1.00 16.09 301 ASP A CA 1
ATOM 2220 C C . ASP A 1 301 ? -22.355 58.383 53.923 1.00 15.37 301 ASP A C 1
ATOM 2221 O O . ASP A 1 301 ? -22.648 59.547 54.240 1.00 15.46 301 ASP A O 1
ATOM 2226 N N . TRP A 1 302 ? -21.497 58.045 52.953 1.00 14.68 302 TRP A N 1
ATOM 2227 C CA . TRP A 1 302 ? -20.770 59.032 52.143 1.00 14.09 302 TRP A CA 1
ATOM 2228 C C . TRP A 1 302 ? -21.447 59.142 50.766 1.00 14.12 302 TRP A C 1
ATOM 2229 O O . TRP A 1 302 ? -22.358 58.385 50.449 1.00 15.12 302 TRP A O 1
ATOM 2240 N N . VAL A 1 303 ? -20.958 60.076 49.970 1.00 13.45 303 VAL A N 1
ATOM 2241 C CA . VAL A 1 303 ? -21.501 60.359 48.624 1.00 13.33 303 VAL A CA 1
ATOM 2242 C C . VAL A 1 303 ? -20.313 60.398 47.659 1.00 12.73 303 VAL A C 1
ATOM 2243 O O . VAL A 1 303 ? -19.253 60.884 48.041 1.00 13.81 303 VAL A O 1
ATOM 2247 N N . VAL A 1 304 ? -20.519 59.939 46.425 1.00 12.60 304 VAL A N 1
ATOM 2248 C CA . VAL A 1 304 ? -19.527 60.146 45.362 1.00 12.53 304 VAL A CA 1
ATOM 2249 C C . VAL A 1 304 ? -19.993 61.263 44.414 1.00 12.08 304 VAL A C 1
ATOM 2250 O O . VAL A 1 304 ? -21.178 61.412 44.151 1.00 13.30 304 VAL A O 1
ATOM 2254 N N . ALA A 1 305 ? -19.008 61.989 43.918 1.00 12.08 305 ALA A N 1
ATOM 2255 C CA . ALA A 1 305 ? -19.262 63.156 43.047 1.00 11.91 305 ALA A CA 1
ATOM 2256 C C . ALA A 1 305 ? -19.400 62.788 41.594 1.00 11.96 305 ALA A C 1
ATOM 2257 O O . ALA A 1 305 ? -19.515 63.694 40.744 1.00 12.57 305 ALA A O 1
ATOM 2259 N N . HIS A 1 306 ? -19.435 61.505 41.252 1.00 12.14 306 HIS A N 1
ATOM 2260 C CA . HIS A 1 306 ? -19.634 61.071 39.849 1.00 12.14 306 HIS A CA 1
ATOM 2261 C C . HIS A 1 306 ? -18.494 61.649 39.018 1.00 11.55 306 HIS A C 1
ATOM 2262 O O . HIS A 1 306 ? -17.324 61.445 39.390 1.00 12.24 306 HIS A O 1
ATOM 2269 N N . ASP A 1 307 ? -18.766 62.294 37.892 1.00 11.79 307 ASP A N 1
ATOM 2270 C CA . ASP A 1 307 ? -17.687 62.842 37.040 1.00 11.98 307 ASP A CA 1
ATOM 2271 C C . ASP A 1 307 ? -17.226 64.209 37.500 1.00 11.99 307 ASP A C 1
ATOM 2272 O O . ASP A 1 307 ? -16.322 64.768 36.899 1.00 13.98 307 ASP A O 1
ATOM 2277 N N . LEU A 1 308 ? -17.880 64.811 38.495 1.00 11.84 308 LEU A N 1
ATOM 2278 C CA . LEU A 1 308 ? -17.673 66.245 38.781 1.00 12.14 308 LEU A CA 1
ATOM 2279 C C . LEU A 1 308 ? -16.377 66.474 39.545 1.00 11.92 308 LEU A C 1
ATOM 2280 O O . LEU A 1 308 ? -16.116 65.824 40.573 1.00 12.56 308 LEU A O 1
ATOM 2285 N N . ASN A 1 309 ? -15.607 67.426 39.061 1.00 11.73 309 ASN A N 1
ATOM 2286 C CA . ASN A 1 309 ? -14.326 67.815 39.678 1.00 11.72 309 ASN A CA 1
ATOM 2287 C C . ASN A 1 309 ? -14.620 68.480 41.027 1.00 11.25 309 ASN A C 1
ATOM 2288 O O . ASN A 1 309 ? -15.772 68.733 41.400 1.00 11.88 309 ASN A O 1
ATOM 2293 N N . PRO A 1 310 ? -13.583 68.747 41.836 1.00 11.33 310 PRO A N 1
ATOM 2294 C CA . PRO A 1 310 ? -13.851 69.138 43.227 1.00 11.56 310 PRO A CA 1
ATOM 2295 C C . PRO A 1 310 ? -14.654 70.427 43.352 1.00 11.86 310 PRO A C 1
ATOM 2296 O O . PRO A 1 310 ? -15.609 70.503 44.144 1.00 12.26 310 PRO A O 1
ATOM 2300 N N . GLN A 1 311 ? -14.253 71.445 42.592 1.00 11.25 311 GLN A N 1
ATOM 2301 C CA . GLN A 1 311 ? -14.902 72.748 42.648 1.00 11.91 311 GLN A CA 1
ATOM 2302 C C . GLN A 1 311 ? -16.326 72.671 42.096 1.00 11.64 311 GLN A C 1
ATOM 2303 O O . GLN A 1 311 ? -17.209 73.385 42.598 1.00 12.36 311 GLN A O 1
ATOM 2309 N N . LYS A 1 312 ? -16.566 71.838 41.082 1.00 11.47 312 LYS A N 1
ATOM 2310 C CA . LYS A 1 312 ? -17.940 71.606 40.634 1.00 11.74 312 LYS A CA 1
ATOM 2311 C C . LYS A 1 312 ? -18.753 70.909 41.699 1.00 11.90 312 LYS A C 1
ATOM 2312 O O . LYS A 1 312 ? -19.930 71.246 41.925 1.00 12.56 312 LYS A O 1
ATOM 2318 N N . ALA A 1 313 ? -18.169 69.900 42.308 1.00 11.69 313 ALA A N 1
ATOM 2319 C CA . ALA A 1 313 ? -18.880 69.145 43.374 1.00 11.90 313 ALA A CA 1
ATOM 2320 C C . ALA A 1 313 ? -19.251 70.076 44.527 1.00 11.86 313 ALA A C 1
ATOM 2321 O O . ALA A 1 313 ? -20.334 69.906 45.110 1.00 12.85 313 ALA A O 1
ATOM 2323 N N . ARG A 1 314 ? -18.372 70.995 44.855 1.00 12.15 314 ARG A N 1
ATOM 2324 C CA . ARG A 1 314 ? -18.698 71.962 45.917 1.00 12.12 314 ARG A CA 1
ATOM 2325 C C . ARG A 1 314 ? -19.959 72.733 45.523 1.00 12.36 314 ARG A C 1
ATOM 2326 O O . ARG A 1 314 ? -20.825 72.921 46.390 1.00 13.35 314 ARG A O 1
ATOM 2334 N N . ILE A 1 315 ? -20.022 73.251 44.314 1.00 11.92 315 ILE A N 1
ATOM 2335 C CA . ILE A 1 315 ? -21.192 74.015 43.884 1.00 12.39 315 ILE A CA 1
ATOM 2336 C C . ILE A 1 315 ? -22.453 73.160 43.999 1.00 12.71 315 ILE A C 1
ATOM 2337 O O . ILE A 1 315 ? -23.480 73.647 44.527 1.00 13.41 315 ILE A O 1
ATOM 2342 N N . LEU A 1 316 ? -22.434 71.937 43.470 1.00 12.86 316 LEU A N 1
ATOM 2343 C CA . LEU A 1 316 ? -23.656 71.127 43.523 1.00 13.11 316 LEU A CA 1
ATOM 2344 C C . LEU A 1 316 ? -24.030 70.816 44.988 1.00 13.33 316 LEU A C 1
ATOM 2345 O O . LEU A 1 316 ? -25.210 70.844 45.330 1.00 14.04 316 LEU A O 1
ATOM 2350 N N . ALA A 1 317 ? -23.041 70.457 45.795 1.00 12.85 317 ALA A N 1
ATOM 2351 C CA . ALA A 1 317 ? -23.335 70.139 47.189 1.00 13.66 317 ALA A CA 1
ATOM 2352 C C . ALA A 1 317 ? -23.974 71.345 47.907 1.00 13.65 317 ALA A C 1
ATOM 2353 O O . ALA A 1 317 ? -24.939 71.165 48.690 1.00 14.54 317 ALA A O 1
ATOM 2355 N N . MET A 1 318 ? -23.401 72.517 47.715 1.00 13.76 318 MET A N 1
ATOM 2356 C CA . MET A 1 318 ? -23.912 73.698 48.416 1.00 14.74 318 MET A CA 1
ATOM 2357 C C . MET A 1 318 ? -25.339 74.039 47.975 1.00 14.80 318 MET A C 1
ATOM 2358 O O . MET A 1 318 ? -26.200 74.345 48.807 1.00 16.18 318 MET A O 1
ATOM 2367 N N . VAL A 1 319 ? -25.610 73.950 46.673 1.00 14.25 319 VAL A N 1
ATOM 2368 C CA . VAL A 1 319 ? -26.997 74.159 46.191 1.00 15.42 319 VAL A CA 1
ATOM 2369 C C . VAL A 1 319 ? -27.911 73.059 46.738 1.00 14.65 319 VAL A C 1
ATOM 2370 O O . VAL A 1 319 ? -29.007 73.338 47.240 1.00 16.15 319 VAL A O 1
ATOM 2374 N N . ALA A 1 320 ? -27.479 71.807 46.649 1.00 14.69 320 ALA A N 1
ATOM 2375 C CA . ALA A 1 320 ? -28.359 70.724 47.068 1.00 14.97 320 ALA A CA 1
ATOM 2376 C C . ALA A 1 320 ? -28.703 70.836 48.551 1.00 14.54 320 ALA A C 1
ATOM 2377 O O . ALA A 1 320 ? -29.848 70.489 48.956 1.00 16.41 320 ALA A O 1
ATOM 2379 N N . MET A 1 321 ? -27.740 71.238 49.362 1.00 14.76 321 MET A N 1
ATOM 2380 C CA . MET A 1 321 ? -27.937 71.316 50.820 1.00 15.77 321 MET A CA 1
ATOM 2381 C C . MET A 1 321 ? -28.796 72.530 51.204 1.00 17.07 321 MET A C 1
ATOM 2382 O O . MET A 1 321 ? -29.189 72.575 52.397 1.00 18.84 321 MET A O 1
ATOM 2387 N N . THR A 1 322 ? -29.231 73.374 50.283 1.00 16.25 322 THR A N 1
ATOM 2388 C CA . THR A 1 322 ? -30.331 74.311 50.599 1.00 17.12 322 THR A CA 1
ATOM 2389 C C . THR A 1 322 ? -31.653 73.552 50.720 1.00 18.32 322 THR A C 1
ATOM 2390 O O . THR A 1 322 ? -32.604 74.129 51.310 1.00 20.54 322 THR A O 1
ATOM 2394 N N . LYS A 1 323 ? -31.734 72.347 50.194 1.00 17.79 323 LYS A N 1
ATOM 2395 C CA . LYS A 1 323 ? -32.970 71.558 50.139 1.00 18.77 323 LYS A CA 1
ATOM 2396 C C . LYS A 1 323 ? -32.910 70.320 51.029 1.00 19.20 323 LYS A C 1
ATOM 2397 O O . LYS A 1 323 ? -33.922 69.964 51.622 1.00 22.08 323 LYS A O 1
ATOM 2403 N N . THR A 1 324 ? -31.799 69.620 51.063 1.00 17.67 324 THR A N 1
ATOM 2404 C CA . THR A 1 324 ? -31.698 68.310 51.731 1.00 18.35 324 THR A CA 1
ATOM 2405 C C . THR A 1 324 ? -30.320 68.124 52.359 1.00 18.66 324 THR A C 1
ATOM 2406 O O . THR A 1 324 ? -29.315 68.482 51.752 1.00 19.45 324 THR A O 1
ATOM 2410 N N . GLN A 1 325 ? -30.283 67.369 53.476 1.00 19.96 325 GLN A N 1
ATOM 2411 C CA . GLN A 1 325 ? -29.043 66.841 54.111 1.00 32.35 325 GLN A CA 1
ATOM 2412 C C . GLN A 1 325 ? -29.158 65.323 54.147 1.00 18.70 325 GLN A C 1
ATOM 2413 O O . GLN A 1 325 ? -28.367 64.694 54.838 1.00 19.88 325 GLN A O 1
ATOM 2419 N N . ASP A 1 326 ? -30.084 64.705 53.411 1.00 17.27 326 ASP A N 1
ATOM 2420 C CA A ASP A 1 326 ? -30.247 63.225 53.325 0.50 17.62 326 ASP A CA 1
ATOM 2421 C CA B ASP A 1 326 ? -30.166 63.233 53.388 0.50 17.23 326 ASP A CA 1
ATOM 2422 C C A ASP A 1 326 ? -29.171 62.693 52.345 0.50 17.35 326 ASP A C 1
ATOM 2423 C C B ASP A 1 326 ? -29.072 62.822 52.401 0.50 16.72 326 ASP A C 1
ATOM 2424 O O A ASP A 1 326 ? -29.261 62.956 51.113 0.50 14.87 326 ASP A O 1
ATOM 2425 O O B ASP A 1 326 ? -29.046 63.340 51.250 0.50 15.46 326 ASP A O 1
ATOM 2434 N N . SER A 1 327 ? -28.182 61.965 52.830 1.00 16.28 327 SER A N 1
ATOM 2435 C CA . SER A 1 327 ? -27.062 61.525 52.000 1.00 16.43 327 SER A CA 1
ATOM 2436 C C . SER A 1 327 ? -27.528 60.752 50.759 1.00 15.45 327 SER A C 1
ATOM 2437 O O . SER A 1 327 ? -26.899 60.819 49.693 1.00 16.37 327 SER A O 1
ATOM 2440 N N . LYS A 1 328 ? -28.617 59.985 50.882 1.00 17.27 328 LYS A N 1
ATOM 2441 C CA . LYS A 1 328 ? -29.123 59.220 49.729 1.00 17.72 328 LYS A CA 1
ATOM 2442 C C . LYS A 1 328 ? -29.714 60.184 48.702 1.00 16.11 328 LYS A C 1
ATOM 2443 O O . LYS A 1 328 ? -29.525 59.978 47.474 1.00 16.50 328 LYS A O 1
ATOM 2449 N N . GLU A 1 329 ? -30.392 61.227 49.132 1.00 16.21 329 GLU A N 1
ATOM 2450 C CA . GLU A 1 329 ? -30.866 62.263 48.209 1.00 16.56 329 GLU A CA 1
ATOM 2451 C C . GLU A 1 329 ? -29.701 63.015 47.575 1.00 15.38 329 GLU A C 1
ATOM 2452 O O . GLU A 1 329 ? -29.732 63.323 46.371 1.00 15.66 329 GLU A O 1
ATOM 2458 N N . LEU A 1 330 ? -28.668 63.315 48.361 1.00 14.66 330 LEU A N 1
ATOM 2459 C CA . LEU A 1 330 ? -27.495 63.971 47.794 1.00 14.63 330 LEU A CA 1
ATOM 2460 C C . LEU A 1 330 ? -26.879 63.059 46.719 1.00 13.81 330 LEU A C 1
ATOM 2461 O O . LEU A 1 330 ? -26.422 63.593 45.677 1.00 14.16 330 LEU A O 1
ATOM 2466 N N . GLN A 1 331 ? -26.799 61.749 46.931 1.00 13.86 331 GLN A N 1
ATOM 2467 C CA . GLN A 1 331 ? -26.233 60.886 45.907 1.00 13.49 331 GLN A CA 1
ATOM 2468 C C . GLN A 1 331 ? -27.111 60.891 44.644 1.00 14.25 331 GLN A C 1
ATOM 2469 O O . GLN A 1 331 ? -26.575 60.925 43.540 1.00 14.14 331 GLN A O 1
ATOM 2475 N N . ARG A 1 332 ? -28.429 60.836 44.806 1.00 14.33 332 ARG A N 1
ATOM 2476 C CA . ARG A 1 332 ? -29.345 60.966 43.645 1.00 14.63 332 ARG A CA 1
ATOM 2477 C C . ARG A 1 332 ? -28.999 62.241 42.871 1.00 14.82 332 ARG A C 1
ATOM 2478 O O . ARG A 1 332 ? -28.891 62.207 41.621 1.00 15.03 332 ARG A O 1
ATOM 2486 N N . ILE A 1 333 ? -28.871 63.355 43.583 1.00 14.37 333 ILE A N 1
ATOM 2487 C CA . ILE A 1 333 ? -28.575 64.656 42.946 1.00 14.33 333 ILE A CA 1
ATOM 2488 C C . ILE A 1 333 ? -27.252 64.575 42.184 1.00 13.43 333 ILE A C 1
ATOM 2489 O O . ILE A 1 333 ? -27.174 65.032 41.024 1.00 14.06 333 ILE A O 1
ATOM 2494 N N . PHE A 1 334 ? -26.232 64.009 42.779 1.00 13.56 334 PHE A N 1
ATOM 2495 C CA . PHE A 1 334 ? -24.928 63.843 42.126 1.00 13.27 334 PHE A CA 1
ATOM 2496 C C . PHE A 1 334 ? -25.001 62.902 40.928 1.00 13.13 334 PHE A C 1
ATOM 2497 O O . PHE A 1 334 ? -24.075 62.924 40.105 1.00 13.75 334 PHE A O 1
ATOM 2505 N N . TRP A 1 335 ? -26.034 62.082 40.795 1.00 13.15 335 TRP A N 1
ATOM 2506 C CA . TRP A 1 335 ? -26.242 61.189 39.650 1.00 13.73 335 TRP A CA 1
ATOM 2507 C C . TRP A 1 335 ? -27.211 61.778 38.621 1.00 14.13 335 TRP A C 1
ATOM 2508 O O . TRP A 1 335 ? -27.290 61.191 37.525 1.00 16.02 335 TRP A O 1
ATOM 2519 N N . GLU A 1 336 ? -27.857 62.892 38.886 1.00 13.73 336 GLU A N 1
ATOM 2520 C CA . GLU A 1 336 ? -28.837 63.490 37.966 1.00 14.30 336 GLU A CA 1
ATOM 2521 C C . GLU A 1 336 ? -28.419 64.845 37.388 1.00 13.31 336 GLU A C 1
ATOM 2522 O O . GLU A 1 336 ? -28.946 65.192 36.335 1.00 14.41 336 GLU A O 1
ATOM 2528 N N . TYR A 1 337 ? -27.549 65.589 38.065 1.00 13.25 337 TYR A N 1
ATOM 2529 C CA . TYR A 1 337 ? -27.155 66.952 37.689 1.00 13.24 337 TYR A CA 1
ATOM 2530 C C . TYR A 1 337 ? -25.700 66.999 37.201 1.00 12.98 337 TYR A C 1
ATOM 2531 O O . TYR A 1 337 ? -25.356 68.065 36.618 1.00 13.94 337 TYR A O 1
ATOM 2541 N N . LYS B 1 8 ? 22.354 37.562 25.432 1.00 107.19 8 LYS B N 1
ATOM 2542 C CA . LYS B 1 8 ? 22.234 37.106 26.836 1.00 93.49 8 LYS B CA 1
ATOM 2543 C C . LYS B 1 8 ? 21.230 38.072 27.407 1.00 71.07 8 LYS B C 1
ATOM 2544 O O . LYS B 1 8 ? 21.283 39.227 27.056 1.00 51.90 8 LYS B O 1
ATOM 2550 N N . LEU B 1 9 ? 20.284 37.590 28.156 1.00 33.00 9 LEU B N 1
ATOM 2551 C CA . LEU B 1 9 ? 19.131 38.437 28.556 1.00 26.25 9 LEU B CA 1
ATOM 2552 C C . LEU B 1 9 ? 19.523 39.376 29.706 1.00 25.78 9 LEU B C 1
ATOM 2553 O O . LEU B 1 9 ? 20.373 39.055 30.539 1.00 28.86 9 LEU B O 1
ATOM 2558 N N . ALA B 1 10 ? 18.907 40.533 29.735 1.00 23.40 10 ALA B N 1
ATOM 2559 C CA . ALA B 1 10 ? 19.073 41.478 30.843 1.00 22.49 10 ALA B CA 1
ATOM 2560 C C . ALA B 1 10 ? 18.548 40.881 32.151 1.00 20.68 10 ALA B C 1
ATOM 2561 O O . ALA B 1 10 ? 17.578 40.150 32.151 1.00 21.78 10 ALA B O 1
ATOM 2563 N N . ASN B 1 11 ? 19.190 41.274 33.230 1.00 20.40 11 ASN B N 1
ATOM 2564 C CA . ASN B 1 11 ? 18.728 40.933 34.603 1.00 20.28 11 ASN B CA 1
ATOM 2565 C C . ASN B 1 11 ? 17.861 42.073 35.116 1.00 19.05 11 ASN B C 1
ATOM 2566 O O . ASN B 1 11 ? 18.366 43.182 35.336 1.00 20.12 11 ASN B O 1
ATOM 2571 N N . VAL B 1 12 ? 16.598 41.775 35.278 1.00 17.89 12 VAL B N 1
ATOM 2572 C CA . VAL B 1 12 ? 15.611 42.770 35.762 1.00 17.20 12 VAL B CA 1
ATOM 2573 C C . VAL B 1 12 ? 15.097 42.333 37.109 1.00 17.45 12 VAL B C 1
ATOM 2574 O O . VAL B 1 12 ? 14.702 41.171 37.287 1.00 19.65 12 VAL B O 1
ATOM 2578 N N . VAL B 1 13 ? 15.027 43.279 38.047 1.00 16.72 13 VAL B N 1
ATOM 2579 C CA . VAL B 1 13 ? 14.385 43.030 39.362 1.00 16.35 13 VAL B CA 1
ATOM 2580 C C . VAL B 1 13 ? 13.065 43.774 39.375 1.00 16.24 13 VAL B C 1
ATOM 2581 O O . VAL B 1 13 ? 13.032 44.981 39.037 1.00 16.93 13 VAL B O 1
ATOM 2585 N N . ILE B 1 14 ? 12.018 43.060 39.790 1.00 15.95 14 ILE B N 1
ATOM 2586 C CA . ILE B 1 14 ? 10.687 43.626 39.999 1.00 15.59 14 ILE B CA 1
ATOM 2587 C C . ILE B 1 14 ? 10.494 43.858 41.490 1.00 15.71 14 ILE B C 1
ATOM 2588 O O . ILE B 1 14 ? 10.548 42.891 42.261 1.00 17.36 14 ILE B O 1
ATOM 2593 N N . LEU B 1 15 ? 10.294 45.098 41.864 1.00 15.13 15 LEU B N 1
ATOM 2594 C CA . LEU B 1 15 ? 10.002 45.540 43.237 1.00 15.16 15 LEU B CA 1
ATOM 2595 C C . LEU B 1 15 ? 8.501 45.764 43.324 1.00 15.20 15 LEU B C 1
ATOM 2596 O O . LEU B 1 15 ? 7.990 46.729 42.736 1.00 15.95 15 LEU B O 1
ATOM 2601 N N . ALA B 1 16 ? 7.804 44.916 44.042 1.00 15.13 16 ALA B N 1
ATOM 2602 C CA . ALA B 1 16 ? 6.361 45.052 44.175 1.00 14.83 16 ALA B CA 1
ATOM 2603 C C . ALA B 1 16 ? 6.031 45.920 45.391 1.00 13.93 16 ALA B C 1
ATOM 2604 O O . ALA B 1 16 ? 6.624 45.775 46.478 1.00 15.47 16 ALA B O 1
ATOM 2606 N N . THR B 1 17 ? 4.996 46.750 45.223 1.00 14.03 17 THR B N 1
ATOM 2607 C CA . THR B 1 17 ? 4.500 47.618 46.295 1.00 14.30 17 THR B CA 1
ATOM 2608 C C . THR B 1 17 ? 3.014 47.475 46.555 1.00 13.98 17 THR B C 1
ATOM 2609 O O . THR B 1 17 ? 2.556 48.127 47.520 1.00 14.06 17 THR B O 1
ATOM 2613 N N . GLY B 1 18 ? 2.271 46.729 45.757 1.00 13.91 18 GLY B N 1
ATOM 2614 C CA . GLY B 1 18 ? 0.827 46.597 45.910 1.00 13.98 18 GLY B CA 1
ATOM 2615 C C . GLY B 1 18 ? 0.046 47.054 44.724 1.00 13.25 18 GLY B C 1
ATOM 2616 O O . GLY B 1 18 ? 0.396 46.747 43.554 1.00 14.29 18 GLY B O 1
ATOM 2617 N N . GLY B 1 19 ? -1.095 47.702 44.968 1.00 12.99 19 GLY B N 1
ATOM 2618 C CA . GLY B 1 19 ? -1.868 48.286 43.890 1.00 12.87 19 GLY B CA 1
ATOM 2619 C C . GLY B 1 19 ? -2.880 47.392 43.221 1.00 13.22 19 GLY B C 1
ATOM 2620 O O . GLY B 1 19 ? -3.055 46.207 43.546 1.00 13.93 19 GLY B O 1
ATOM 2621 N N . THR B 1 20 ? -3.551 47.971 42.233 1.00 12.89 20 THR B N 1
ATOM 2622 C CA . THR B 1 20 ? -4.529 47.277 41.402 1.00 12.78 20 THR B CA 1
ATOM 2623 C C . THR B 1 20 ? -3.884 46.152 40.594 1.00 12.77 20 THR B C 1
ATOM 2624 O O . THR B 1 20 ? -4.534 45.126 40.358 1.00 13.76 20 THR B O 1
ATOM 2628 N N . ILE B 1 21 ? -2.658 46.351 40.139 1.00 12.80 21 ILE B N 1
ATOM 2629 C CA . ILE B 1 21 ? -1.972 45.322 39.343 1.00 13.06 21 ILE B CA 1
ATOM 2630 C C . ILE B 1 21 ? -1.850 44.053 40.170 1.00 13.92 21 ILE B C 1
ATOM 2631 O O . ILE B 1 21 ? -1.839 42.942 39.592 1.00 14.90 21 ILE B O 1
ATOM 2636 N N . ALA B 1 22 ? -1.804 44.168 41.494 1.00 13.88 22 ALA B N 1
ATOM 2637 C CA . ALA B 1 22 ? -1.770 43.051 42.438 1.00 14.31 22 ALA B CA 1
ATOM 2638 C C . ALA B 1 22 ? -3.123 42.860 43.103 1.00 14.67 22 ALA B C 1
ATOM 2639 O O . ALA B 1 22 ? -3.205 42.217 44.173 1.00 16.12 22 ALA B O 1
ATOM 2641 N N . GLY B 1 23 ? -4.208 43.351 42.522 1.00 14.56 23 GLY B N 1
ATOM 2642 C CA . GLY B 1 23 ? -5.518 43.341 43.159 1.00 14.85 23 GLY B CA 1
ATOM 2643 C C . GLY B 1 23 ? -6.363 42.156 42.777 1.00 14.78 23 GLY B C 1
ATOM 2644 O O . GLY B 1 23 ? -6.021 41.398 41.856 1.00 16.36 23 GLY B O 1
ATOM 2645 N N . ALA B 1 24 ? -7.509 42.044 43.422 1.00 14.68 24 ALA B N 1
ATOM 2646 C CA . ALA B 1 24 ? -8.450 40.954 43.148 1.00 15.40 24 ALA B CA 1
ATOM 2647 C C . ALA B 1 24 ? -9.839 41.466 43.433 1.00 15.33 24 ALA B C 1
ATOM 2648 O O . ALA B 1 24 ? -10.083 42.087 44.506 1.00 16.49 24 ALA B O 1
ATOM 2650 N N . GLY B 1 25 ? -10.747 41.176 42.534 1.00 15.22 25 GLY B N 1
ATOM 2651 C CA . GLY B 1 25 ? -12.172 41.436 42.712 1.00 15.33 25 GLY B CA 1
ATOM 2652 C C . GLY B 1 25 ? -12.995 40.170 42.645 1.00 15.70 25 GLY B C 1
ATOM 2653 O O . GLY B 1 25 ? -12.433 39.086 42.435 1.00 17.46 25 GLY B O 1
ATOM 2654 N N . ALA B 1 26 ? -14.306 40.309 42.792 1.00 15.53 26 ALA B N 1
ATOM 2655 C CA . ALA B 1 26 ? -15.148 39.160 43.062 1.00 15.85 26 ALA B CA 1
ATOM 2656 C C . ALA B 1 26 ? -15.573 38.395 41.817 1.00 15.37 26 ALA B C 1
ATOM 2657 O O . ALA B 1 26 ? -16.079 37.274 41.948 1.00 16.89 26 ALA B O 1
ATOM 2659 N N . SER B 1 27 ? -15.473 39.007 40.673 1.00 16.00 27 SER B N 1
ATOM 2660 C CA . SER B 1 27 ? -15.969 38.391 39.428 1.00 15.79 27 SER B CA 1
ATOM 2661 C C . SER B 1 27 ? -15.227 38.938 38.251 1.00 14.94 27 SER B C 1
ATOM 2662 O O . SER B 1 27 ? -14.569 39.996 38.328 1.00 15.77 27 SER B O 1
ATOM 2665 N N . ALA B 1 28 ? -15.323 38.235 37.121 1.00 14.54 28 ALA B N 1
ATOM 2666 C CA . ALA B 1 28 ? -14.646 38.675 35.885 1.00 15.06 28 ALA B CA 1
ATOM 2667 C C . ALA B 1 28 ? -15.146 40.039 35.421 1.00 14.54 28 ALA B C 1
ATOM 2668 O O . ALA B 1 28 ? -14.365 40.742 34.773 1.00 15.68 28 ALA B O 1
ATOM 2670 N N . ALA B 1 29 ? -16.404 40.408 35.677 1.00 14.88 29 ALA B N 1
ATOM 2671 C CA . ALA B 1 29 ? -16.906 41.710 35.239 1.00 15.27 29 ALA B CA 1
ATOM 2672 C C . ALA B 1 29 ? -16.522 42.835 36.209 1.00 15.39 29 ALA B C 1
ATOM 2673 O O . ALA B 1 29 ? -16.765 44.002 35.890 1.00 16.30 29 ALA B O 1
ATOM 2675 N N . ASN B 1 30 ? -15.897 42.504 37.352 1.00 15.17 30 ASN B N 1
ATOM 2676 C CA . ASN B 1 30 ? -15.477 43.543 38.317 1.00 13.70 30 ASN B CA 1
ATOM 2677 C C . ASN B 1 30 ? -14.139 44.144 37.928 1.00 13.63 30 ASN B C 1
ATOM 2678 O O . ASN B 1 30 ? -13.073 43.852 38.496 1.00 14.85 30 ASN B O 1
ATOM 2683 N N . SER B 1 31 ? -14.187 45.025 36.927 1.00 13.93 31 SER B N 1
ATOM 2684 C CA . SER B 1 31 ? -13.013 45.741 36.431 1.00 13.25 31 SER B CA 1
ATOM 2685 C C . SER B 1 31 ? -12.711 46.990 37.258 1.00 13.32 31 SER B C 1
ATOM 2686 O O . SER B 1 31 ? -11.599 47.502 37.123 1.00 13.74 31 SER B O 1
ATOM 2689 N N . ALA B 1 32 ? -13.681 47.453 38.075 1.00 13.37 32 ALA B N 1
ATOM 2690 C CA . ALA B 1 32 ? -13.559 48.742 38.776 1.00 13.35 32 ALA B CA 1
ATOM 2691 C C . ALA B 1 32 ? -13.697 48.639 40.300 1.00 13.73 32 ALA B C 1
ATOM 2692 O O . ALA B 1 32 ? -13.182 49.506 41.006 1.00 14.52 32 ALA B O 1
ATOM 2694 N N . THR B 1 33 ? -14.370 47.597 40.782 1.00 14.04 33 THR B N 1
ATOM 2695 C CA . THR B 1 33 ? -14.626 47.346 42.201 1.00 14.34 33 THR B CA 1
ATOM 2696 C C . THR B 1 33 ? -13.800 46.125 42.620 1.00 14.06 33 THR B C 1
ATOM 2697 O O . THR B 1 33 ? -14.116 45.017 42.178 1.00 15.30 33 THR B O 1
ATOM 2701 N N . TYR B 1 34 ? -12.770 46.337 43.416 1.00 13.75 34 TYR B N 1
ATOM 2702 C CA . TYR B 1 34 ? -11.827 45.273 43.758 1.00 13.91 34 TYR B CA 1
ATOM 2703 C C . TYR B 1 34 ? -11.057 45.681 45.001 1.00 14.71 34 TYR B C 1
ATOM 2704 O O . TYR B 1 34 ? -11.170 46.809 45.478 1.00 16.13 34 TYR B O 1
ATOM 2713 N N . GLN B 1 35 ? -10.217 44.770 45.491 1.00 14.81 35 GLN B N 1
ATOM 2714 C CA . GLN B 1 35 ? -9.296 45.047 46.607 1.00 16.19 35 GLN B CA 1
ATOM 2715 C C . GLN B 1 35 ? -7.856 45.094 46.077 1.00 14.26 35 GLN B C 1
ATOM 2716 O O . GLN B 1 35 ? -7.400 44.172 45.394 1.00 16.40 35 GLN B O 1
ATOM 2722 N N . ALA B 1 36 ? -7.162 46.165 46.335 1.00 15.46 36 ALA B N 1
ATOM 2723 C CA . ALA B 1 36 ? -5.745 46.311 45.963 1.00 15.25 36 ALA B CA 1
ATOM 2724 C C . ALA B 1 36 ? -4.852 45.389 46.779 1.00 15.16 36 ALA B C 1
ATOM 2725 O O . ALA B 1 36 ? -5.185 44.992 47.891 1.00 16.33 36 ALA B O 1
ATOM 2727 N N . ALA B 1 37 ? -3.671 45.101 46.261 1.00 15.33 37 ALA B N 1
ATOM 2728 C CA . ALA B 1 37 ? -2.557 44.655 47.114 1.00 15.60 37 ALA B CA 1
ATOM 2729 C C . ALA B 1 37 ? -2.853 43.303 47.760 1.00 15.80 37 ALA B C 1
ATOM 2730 O O . ALA B 1 37 ? -2.592 43.108 48.957 1.00 18.01 37 ALA B O 1
ATOM 2732 N N . LYS B 1 38 ? -3.384 42.361 46.977 1.00 16.63 38 LYS B N 1
ATOM 2733 C CA . LYS B 1 38 ? -3.675 41.010 47.449 1.00 17.02 38 LYS B CA 1
ATOM 2734 C C . LYS B 1 38 ? -2.646 39.979 46.943 1.00 18.47 38 LYS B C 1
ATOM 2735 O O . LYS B 1 38 ? -2.464 38.975 47.642 1.00 24.93 38 LYS B O 1
ATOM 2741 N N . LEU B 1 39 ? -2.038 40.160 45.789 1.00 17.40 39 LEU B N 1
ATOM 2742 C CA . LEU B 1 39 ? -1.171 39.133 45.198 1.00 18.42 39 LEU B CA 1
ATOM 2743 C C . LEU B 1 39 ? 0.282 39.499 45.492 1.00 17.47 39 LEU B C 1
ATOM 2744 O O . LEU B 1 39 ? 0.682 40.671 45.315 1.00 18.06 39 LEU B O 1
ATOM 2749 N N . GLY B 1 40 ? 1.089 38.513 45.845 1.00 18.49 40 GLY B N 1
ATOM 2750 C CA . GLY B 1 40 ? 2.521 38.727 45.988 1.00 19.70 40 GLY B CA 1
ATOM 2751 C C . GLY B 1 40 ? 3.269 38.785 44.661 1.00 18.37 40 GLY B C 1
ATOM 2752 O O . GLY B 1 40 ? 2.752 38.342 43.618 1.00 19.73 40 GLY B O 1
ATOM 2753 N N . VAL B 1 41 ? 4.494 39.263 44.739 1.00 18.65 41 VAL B N 1
ATOM 2754 C CA . VAL B 1 41 ? 5.315 39.479 43.532 1.00 18.83 41 VAL B CA 1
ATOM 2755 C C . VAL B 1 41 ? 5.529 38.160 42.793 1.00 19.73 41 VAL B C 1
ATOM 2756 O O . VAL B 1 41 ? 5.567 38.141 41.551 1.00 20.58 41 VAL B O 1
ATOM 2760 N N . ASP B 1 42 ? 5.674 37.035 43.484 1.00 21.11 42 ASP B N 1
ATOM 2761 C CA . ASP B 1 42 ? 5.991 35.785 42.750 1.00 22.09 42 ASP B CA 1
ATOM 2762 C C . ASP B 1 42 ? 4.775 35.374 41.911 1.00 21.02 42 ASP B C 1
ATOM 2763 O O . ASP B 1 42 ? 4.956 34.869 40.800 1.00 22.72 42 ASP B O 1
ATOM 2768 N N . LYS B 1 43 ? 3.573 35.610 42.390 1.00 22.24 43 LYS B N 1
ATOM 2769 C CA . LYS B 1 43 ? 2.340 35.323 41.637 1.00 22.17 43 LYS B CA 1
ATOM 2770 C C . LYS B 1 43 ? 2.236 36.274 40.456 1.00 22.10 43 LYS B C 1
ATOM 2771 O O . LYS B 1 43 ? 1.852 35.818 39.378 1.00 23.51 43 LYS B O 1
ATOM 2777 N N . LEU B 1 44 ? 2.605 37.535 40.629 1.00 21.51 44 LEU B N 1
ATOM 2778 C CA . LEU B 1 44 ? 2.591 38.455 39.458 1.00 22.74 44 LEU B CA 1
ATOM 2779 C C . LEU B 1 44 ? 3.506 37.952 38.367 1.00 22.54 44 LEU B C 1
ATOM 2780 O O . LEU B 1 44 ? 3.115 37.977 37.173 1.00 23.97 44 LEU B O 1
ATOM 2785 N N . ILE B 1 45 ? 4.695 37.537 38.738 1.00 20.37 45 ILE B N 1
ATOM 2786 C CA . ILE B 1 45 ? 5.686 37.059 37.746 1.00 21.94 45 ILE B CA 1
ATOM 2787 C C . ILE B 1 45 ? 5.145 35.781 37.106 1.00 23.12 45 ILE B C 1
ATOM 2788 O O . ILE B 1 45 ? 5.236 35.612 35.881 1.00 22.33 45 ILE B O 1
ATOM 2793 N N . ALA B 1 46 ? 4.620 34.867 37.922 1.00 22.72 46 ALA B N 1
ATOM 2794 C CA . ALA B 1 46 ? 4.174 33.575 37.349 1.00 25.17 46 ALA B CA 1
ATOM 2795 C C . ALA B 1 46 ? 2.984 33.770 36.402 1.00 26.09 46 ALA B C 1
ATOM 2796 O O . ALA B 1 46 ? 2.762 32.959 35.508 1.00 28.21 46 ALA B O 1
ATOM 2798 N N . GLY B 1 47 ? 2.247 34.863 36.578 1.00 24.56 47 GLY B N 1
ATOM 2799 C CA . GLY B 1 47 ? 1.098 35.201 35.729 1.00 25.74 47 GLY B CA 1
ATOM 2800 C C . GLY B 1 47 ? 1.454 35.654 34.332 1.00 26.70 47 GLY B C 1
ATOM 2801 O O . GLY B 1 47 ? 0.539 35.795 33.525 1.00 29.33 47 GLY B O 1
ATOM 2802 N N . VAL B 1 48 ? 2.719 35.944 34.090 1.00 22.36 48 VAL B N 1
ATOM 2803 C CA . VAL B 1 48 ? 3.250 36.331 32.760 1.00 22.00 48 VAL B CA 1
ATOM 2804 C C . VAL B 1 48 ? 4.443 35.443 32.443 1.00 21.84 48 VAL B C 1
ATOM 2805 O O . VAL B 1 48 ? 5.598 35.841 32.578 1.00 20.56 48 VAL B O 1
ATOM 2809 N N . PRO B 1 49 ? 4.181 34.176 32.073 1.00 24.57 49 PRO B N 1
ATOM 2810 C CA . PRO B 1 49 ? 5.285 33.250 31.818 1.00 25.48 49 PRO B CA 1
ATOM 2811 C C . PRO B 1 49 ? 6.224 33.746 30.701 1.00 25.16 49 PRO B C 1
ATOM 2812 O O . PRO B 1 49 ? 7.375 33.406 30.711 1.00 26.67 49 PRO B O 1
ATOM 2816 N N . GLU B 1 50 ? 5.715 34.592 29.819 1.00 23.86 50 GLU B N 1
ATOM 2817 C CA . GLU B 1 50 ? 6.476 35.137 28.682 1.00 23.99 50 GLU B CA 1
ATOM 2818 C C . GLU B 1 50 ? 7.580 36.055 29.162 1.00 22.29 50 GLU B C 1
ATOM 2819 O O . GLU B 1 50 ? 8.450 36.368 28.367 1.00 23.20 50 GLU B O 1
ATOM 2825 N N . LEU B 1 51 ? 7.571 36.518 30.440 1.00 20.84 51 LEU B N 1
ATOM 2826 C CA . LEU B 1 51 ? 8.680 37.369 30.877 1.00 21.52 51 LEU B CA 1
ATOM 2827 C C . LEU B 1 51 ? 9.997 36.641 30.665 1.00 21.94 51 LEU B C 1
ATOM 2828 O O . LEU B 1 51 ? 10.992 37.293 30.394 1.00 22.45 51 LEU B O 1
ATOM 2833 N N . ALA B 1 52 ? 10.035 35.319 30.821 1.00 24.00 52 ALA B N 1
ATOM 2834 C CA . ALA B 1 52 ? 11.311 34.570 30.711 1.00 27.52 52 ALA B CA 1
ATOM 2835 C C . ALA B 1 52 ? 11.903 34.682 29.300 1.00 28.46 52 ALA B C 1
ATOM 2836 O O . ALA B 1 52 ? 13.120 34.475 29.144 1.00 30.55 52 ALA B O 1
ATOM 2838 N N . ASP B 1 53 ? 11.093 34.996 28.295 1.00 26.30 53 ASP B N 1
ATOM 2839 C CA . ASP B 1 53 ? 11.532 35.156 26.879 1.00 26.67 53 ASP B CA 1
ATOM 2840 C C . ASP B 1 53 ? 12.373 36.433 26.748 1.00 24.49 53 ASP B C 1
ATOM 2841 O O . ASP B 1 53 ? 13.146 36.545 25.784 1.00 29.98 53 ASP B O 1
ATOM 2846 N N . ILE B 1 54 ? 12.119 37.444 27.589 1.00 22.05 54 ILE B N 1
ATOM 2847 C CA . ILE B 1 54 ? 12.666 38.801 27.337 1.00 21.77 54 ILE B CA 1
ATOM 2848 C C . ILE B 1 54 ? 13.655 39.264 28.401 1.00 21.39 54 ILE B C 1
ATOM 2849 O O . ILE B 1 54 ? 14.335 40.234 28.167 1.00 22.57 54 ILE B O 1
ATOM 2854 N N . ALA B 1 55 ? 13.719 38.589 29.555 1.00 20.04 55 ALA B N 1
ATOM 2855 C CA . ALA B 1 55 ? 14.659 39.006 30.628 1.00 19.84 55 ALA B CA 1
ATOM 2856 C C . ALA B 1 55 ? 14.786 37.866 31.625 1.00 20.07 55 ALA B C 1
ATOM 2857 O O . ALA B 1 55 ? 13.911 36.993 31.686 1.00 21.97 55 ALA B O 1
ATOM 2859 N N . ASN B 1 56 ? 15.830 37.934 32.438 1.00 20.26 56 ASN B N 1
ATOM 2860 C CA . ASN B 1 56 ? 15.997 37.121 33.638 1.00 20.93 56 ASN B CA 1
ATOM 2861 C C . ASN B 1 56 ? 15.420 37.947 34.783 1.00 20.05 56 ASN B C 1
ATOM 2862 O O . ASN B 1 56 ? 16.027 38.915 35.189 1.00 21.45 56 ASN B O 1
ATOM 2867 N N A VAL B 1 57 ? 14.240 37.574 35.269 0.50 19.95 57 VAL B N 1
ATOM 2868 N N B VAL B 1 57 ? 14.266 37.519 35.271 0.50 19.98 57 VAL B N 1
ATOM 2869 C CA A VAL B 1 57 ? 13.533 38.404 36.273 0.50 19.28 57 VAL B CA 1
ATOM 2870 C CA B VAL B 1 57 ? 13.481 38.295 36.251 0.50 19.19 57 VAL B CA 1
ATOM 2871 C C A VAL B 1 57 ? 13.503 37.699 37.611 0.50 20.76 57 VAL B C 1
ATOM 2872 C C B VAL B 1 57 ? 13.654 37.664 37.622 0.50 19.68 57 VAL B C 1
ATOM 2873 O O A VAL B 1 57 ? 13.200 36.488 37.711 0.50 20.11 57 VAL B O 1
ATOM 2874 O O B VAL B 1 57 ? 13.761 36.433 37.755 0.50 21.53 57 VAL B O 1
ATOM 2881 N N . ARG B 1 58 ? 13.677 38.519 38.623 1.00 19.79 58 ARG B N 1
ATOM 2882 C CA . ARG B 1 58 ? 13.393 38.124 39.998 1.00 21.63 58 ARG B CA 1
ATOM 2883 C C . ARG B 1 58 ? 12.619 39.204 40.718 1.00 19.40 58 ARG B C 1
ATOM 2884 O O . ARG B 1 58 ? 12.657 40.361 40.301 1.00 20.42 58 ARG B O 1
ATOM 2892 N N . GLY B 1 59 ? 11.880 38.770 41.713 1.00 19.80 59 GLY B N 1
ATOM 2893 C CA . GLY B 1 59 ? 10.978 39.678 42.399 1.00 19.18 59 GLY B CA 1
ATOM 2894 C C . GLY B 1 59 ? 11.282 39.869 43.872 1.00 19.35 59 GLY B C 1
ATOM 2895 O O . GLY B 1 59 ? 11.745 38.921 44.517 1.00 21.14 59 GLY B O 1
ATOM 2896 N N . GLU B 1 60 ? 10.955 41.049 44.373 1.00 17.96 60 GLU B N 1
ATOM 2897 C CA . GLU B 1 60 ? 11.039 41.326 45.832 1.00 17.81 60 GLU B CA 1
ATOM 2898 C C . GLU B 1 60 ? 9.756 42.048 46.218 1.00 17.56 60 GLU B C 1
ATOM 2899 O O . GLU B 1 60 ? 9.279 42.904 45.455 1.00 18.93 60 GLU B O 1
ATOM 2905 N N . GLN B 1 61 ? 9.246 41.745 47.405 1.00 18.29 61 GLN B N 1
ATOM 2906 C CA . GLN B 1 61 ? 8.077 42.417 47.964 1.00 17.65 61 GLN B CA 1
ATOM 2907 C C . GLN B 1 61 ? 8.560 43.548 48.881 1.00 17.74 61 GLN B C 1
ATOM 2908 O O . GLN B 1 61 ? 8.957 43.271 49.996 1.00 21.08 61 GLN B O 1
ATOM 2914 N N . VAL B 1 62 ? 8.545 44.754 48.402 1.00 16.62 62 VAL B N 1
ATOM 2915 C CA . VAL B 1 62 ? 9.040 45.891 49.216 1.00 16.73 62 VAL B CA 1
ATOM 2916 C C . VAL B 1 62 ? 7.974 46.278 50.224 1.00 16.80 62 VAL B C 1
ATOM 2917 O O . VAL B 1 62 ? 8.303 46.561 51.385 1.00 18.62 62 VAL B O 1
ATOM 2921 N N . MET B 1 63 ? 6.739 46.338 49.785 1.00 15.69 63 MET B N 1
ATOM 2922 C CA . MET B 1 63 ? 5.572 46.629 50.633 1.00 16.72 63 MET B CA 1
ATOM 2923 C C . MET B 1 63 ? 4.341 46.072 49.940 1.00 15.60 63 MET B C 1
ATOM 2924 O O . MET B 1 63 ? 4.461 45.548 48.793 1.00 15.71 63 MET B O 1
ATOM 2929 N N . GLN B 1 64 ? 3.185 46.155 50.527 1.00 15.48 64 GLN B N 1
ATOM 2930 C CA . GLN B 1 64 ? 1.953 45.572 49.964 1.00 14.76 64 GLN B CA 1
ATOM 2931 C C . GLN B 1 64 ? 0.803 46.522 50.348 1.00 14.32 64 GLN B C 1
ATOM 2932 O O . GLN B 1 64 ? 0.078 46.250 51.308 1.00 16.33 64 GLN B O 1
ATOM 2938 N N . ILE B 1 65 ? 0.687 47.620 49.620 1.00 13.93 65 ILE B N 1
ATOM 2939 C CA . ILE B 1 65 ? -0.215 48.696 50.009 1.00 14.33 65 ILE B CA 1
ATOM 2940 C C . ILE B 1 65 ? -1.108 49.115 48.850 1.00 13.41 65 ILE B C 1
ATOM 2941 O O . ILE B 1 65 ? -0.781 48.955 47.642 1.00 13.65 65 ILE B O 1
ATOM 2946 N N . ALA B 1 66 ? -2.227 49.733 49.221 1.00 13.58 66 ALA B N 1
ATOM 2947 C CA . ALA B 1 66 ? -3.018 50.577 48.351 1.00 12.77 66 ALA B CA 1
ATOM 2948 C C . ALA B 1 66 ? -2.317 51.930 48.309 1.00 12.92 66 ALA B C 1
ATOM 2949 O O . ALA B 1 66 ? -2.038 52.550 49.343 1.00 13.50 66 ALA B O 1
ATOM 2951 N N . SER B 1 67 ? -1.938 52.406 47.107 1.00 12.56 67 SER B N 1
ATOM 2952 C CA . SER B 1 67 ? -0.989 53.516 46.973 1.00 12.12 67 SER B CA 1
ATOM 2953 C C . SER B 1 67 ? -1.549 54.839 47.484 1.00 12.13 67 SER B C 1
ATOM 2954 O O . SER B 1 67 ? -0.732 55.734 47.758 1.00 12.67 67 SER B O 1
ATOM 2957 N N . GLU B 1 68 ? -2.854 55.001 47.618 1.00 12.23 68 GLU B N 1
ATOM 2958 C CA . GLU B 1 68 ? -3.399 56.220 48.235 1.00 12.35 68 GLU B CA 1
ATOM 2959 C C . GLU B 1 68 ? -2.935 56.351 49.693 1.00 12.39 68 GLU B C 1
ATOM 2960 O O . GLU B 1 68 ? -3.089 57.444 50.253 1.00 13.52 68 GLU B O 1
ATOM 2966 N N . SER B 1 69 ? -2.468 55.281 50.297 1.00 12.54 69 SER B N 1
ATOM 2967 C CA . SER B 1 69 ? -2.053 55.248 51.713 1.00 13.63 69 SER B CA 1
ATOM 2968 C C . SER B 1 69 ? -0.541 55.288 51.880 1.00 13.64 69 SER B C 1
ATOM 2969 O O . SER B 1 69 ? -0.042 55.119 52.996 1.00 15.03 69 SER B O 1
ATOM 2972 N N . ILE B 1 70 ? 0.199 55.544 50.796 1.00 13.17 70 ILE B N 1
ATOM 2973 C CA . ILE B 1 70 ? 1.665 55.570 50.895 1.00 13.46 70 ILE B CA 1
ATOM 2974 C C . ILE B 1 70 ? 2.112 56.691 51.833 1.00 13.89 70 ILE B C 1
ATOM 2975 O O . ILE B 1 70 ? 1.460 57.747 51.948 1.00 14.79 70 ILE B O 1
ATOM 2980 N N . SER B 1 71 ? 3.280 56.492 52.436 1.00 15.55 71 SER B N 1
ATOM 2981 C CA . SER B 1 71 ? 3.904 57.508 53.289 1.00 15.82 71 SER B CA 1
ATOM 2982 C C . SER B 1 71 ? 5.259 57.947 52.731 1.00 15.36 71 SER B C 1
ATOM 2983 O O . SER B 1 71 ? 5.864 57.247 51.873 1.00 15.36 71 SER B O 1
ATOM 2986 N N . ASN B 1 72 ? 5.803 59.013 53.280 1.00 15.88 72 ASN B N 1
ATOM 2987 C CA . ASN B 1 72 ? 7.175 59.443 52.975 1.00 15.66 72 ASN B CA 1
ATOM 2988 C C . ASN B 1 72 ? 8.150 58.345 53.373 1.00 16.08 72 ASN B C 1
ATOM 2989 O O . ASN B 1 72 ? 9.143 58.094 52.634 1.00 16.76 72 ASN B O 1
ATOM 2994 N N . ASP B 1 73 ? 7.947 57.641 54.495 1.00 15.91 73 ASP B N 1
ATOM 2995 C CA . ASP B 1 73 ? 8.872 56.575 54.850 1.00 17.81 73 ASP B CA 1
ATOM 2996 C C . ASP B 1 73 ? 8.833 55.445 53.835 1.00 15.79 73 ASP B C 1
ATOM 2997 O O . ASP B 1 73 ? 9.857 54.841 53.558 1.00 16.09 73 ASP B O 1
ATOM 3002 N N . ASP B 1 74 ? 7.674 55.160 53.254 1.00 16.21 74 ASP B N 1
ATOM 3003 C CA . ASP B 1 74 ? 7.576 54.151 52.169 1.00 16.65 74 ASP B CA 1
ATOM 3004 C C . ASP B 1 74 ? 8.394 54.643 50.969 1.00 16.06 74 ASP B C 1
ATOM 3005 O O . ASP B 1 74 ? 9.099 53.809 50.343 1.00 16.11 74 ASP B O 1
ATOM 3010 N N . LEU B 1 75 ? 8.285 55.920 50.577 1.00 15.61 75 LEU B N 1
ATOM 3011 C CA . LEU B 1 75 ? 9.109 56.450 49.435 1.00 16.59 75 LEU B CA 1
ATOM 3012 C C . LEU B 1 75 ? 10.571 56.226 49.723 1.00 16.40 75 LEU B C 1
ATOM 3013 O O . LEU B 1 75 ? 11.306 55.847 48.812 1.00 16.58 75 LEU B O 1
ATOM 3018 N N . LEU B 1 76 ? 11.031 56.553 50.937 1.00 15.71 76 LEU B N 1
ATOM 3019 C CA . LEU B 1 76 ? 12.457 56.388 51.249 1.00 16.93 76 LEU B CA 1
ATOM 3020 C C . LEU B 1 76 ? 12.854 54.937 51.199 1.00 16.26 76 LEU B C 1
ATOM 3021 O O . LEU B 1 76 ? 13.968 54.626 50.689 1.00 17.45 76 LEU B O 1
ATOM 3026 N N . LYS B 1 77 ? 12.042 54.032 51.757 1.00 15.36 77 LYS B N 1
ATOM 3027 C CA . LYS B 1 77 ? 12.422 52.623 51.758 1.00 15.75 77 LYS B CA 1
ATOM 3028 C C . LYS B 1 77 ? 12.547 52.157 50.310 1.00 15.63 77 LYS B C 1
ATOM 3029 O O . LYS B 1 77 ? 13.525 51.469 49.955 1.00 16.22 77 LYS B O 1
ATOM 3035 N N . LEU B 1 78 ? 11.558 52.444 49.487 1.00 14.75 78 LEU B N 1
ATOM 3036 C CA . LEU B 1 78 ? 11.591 52.031 48.062 1.00 15.07 78 LEU B CA 1
ATOM 3037 C C . LEU B 1 78 ? 12.786 52.682 47.384 1.00 15.20 78 LEU B C 1
ATOM 3038 O O . LEU B 1 78 ? 13.531 51.998 46.661 1.00 15.86 78 LEU B O 1
ATOM 3043 N N . GLY B 1 79 ? 12.962 53.984 47.567 1.00 14.70 79 GLY B N 1
ATOM 3044 C CA . GLY B 1 79 ? 14.053 54.664 46.879 1.00 14.93 79 GLY B CA 1
ATOM 3045 C C . GLY B 1 79 ? 15.407 54.131 47.277 1.00 15.36 79 GLY B C 1
ATOM 3046 O O . GLY B 1 79 ? 16.342 54.013 46.434 1.00 16.08 79 GLY B O 1
ATOM 3047 N N . LYS B 1 80 ? 15.588 53.821 48.559 1.00 15.72 80 LYS B N 1
ATOM 3048 C CA . LYS B 1 80 ? 16.879 53.277 49.000 1.00 16.65 80 LYS B CA 1
ATOM 3049 C C . LYS B 1 80 ? 17.113 51.871 48.456 1.00 16.50 80 LYS B C 1
ATOM 3050 O O . LYS B 1 80 ? 18.267 51.528 48.119 1.00 17.77 80 LYS B O 1
ATOM 3056 N N . ARG B 1 81 ? 16.064 51.065 48.330 1.00 16.02 81 ARG B N 1
ATOM 3057 C CA . ARG B 1 81 ? 16.232 49.713 47.781 1.00 16.74 81 ARG B CA 1
ATOM 3058 C C . ARG B 1 81 ? 16.569 49.821 46.298 1.00 16.47 81 ARG B C 1
ATOM 3059 O O . ARG B 1 81 ? 17.445 49.092 45.805 1.00 17.42 81 ARG B O 1
ATOM 3067 N N . VAL B 1 82 ? 15.889 50.691 45.564 1.00 15.88 82 VAL B N 1
ATOM 3068 C CA . VAL B 1 82 ? 16.226 50.931 44.139 1.00 16.06 82 VAL B CA 1
ATOM 3069 C C . VAL B 1 82 ? 17.705 51.313 44.033 1.00 17.15 82 VAL B C 1
ATOM 3070 O O . VAL B 1 82 ? 18.407 50.784 43.122 1.00 17.60 82 VAL B O 1
ATOM 3074 N N . ALA B 1 83 ? 18.207 52.181 44.912 1.00 16.51 83 ALA B N 1
ATOM 3075 C CA . ALA B 1 83 ? 19.601 52.610 44.805 1.00 17.51 83 ALA B CA 1
ATOM 3076 C C . ALA B 1 83 ? 20.553 51.444 45.022 1.00 17.10 83 ALA B C 1
ATOM 3077 O O . ALA B 1 83 ? 21.580 51.336 44.360 1.00 19.45 83 ALA B O 1
ATOM 3079 N N . GLU B 1 84 ? 20.273 50.607 46.027 1.00 18.51 84 GLU B N 1
ATOM 3080 C CA . GLU B 1 84 ? 21.134 49.453 46.324 1.00 19.35 84 GLU B CA 1
ATOM 3081 C C . GLU B 1 84 ? 21.193 48.555 45.098 1.00 19.90 84 GLU B C 1
ATOM 3082 O O . GLU B 1 84 ? 22.257 48.054 44.735 1.00 20.84 84 GLU B O 1
ATOM 3088 N N . LEU B 1 85 ? 20.041 48.279 44.520 1.00 18.27 85 LEU B N 1
ATOM 3089 C CA . LEU B 1 85 ? 20.000 47.401 43.341 1.00 19.50 85 LEU B CA 1
ATOM 3090 C C . LEU B 1 85 ? 20.725 48.024 42.166 1.00 19.09 85 LEU B C 1
ATOM 3091 O O . LEU B 1 85 ? 21.446 47.307 41.464 1.00 21.86 85 LEU B O 1
ATOM 3096 N N . ALA B 1 86 ? 20.513 49.307 41.944 1.00 18.65 86 ALA B N 1
ATOM 3097 C CA . ALA B 1 86 ? 21.203 49.982 40.838 1.00 20.20 86 ALA B CA 1
ATOM 3098 C C . ALA B 1 86 ? 22.739 49.927 40.947 1.00 19.91 86 ALA B C 1
ATOM 3099 O O . ALA B 1 86 ? 23.413 49.906 39.911 1.00 22.06 86 ALA B O 1
ATOM 3101 N N . GLU B 1 87 ? 23.243 49.882 42.182 1.00 21.03 87 GLU B N 1
ATOM 3102 C CA . GLU B 1 87 ? 24.692 49.806 42.456 1.00 24.39 87 GLU B CA 1
ATOM 3103 C C . GLU B 1 87 ? 25.206 48.401 42.154 1.00 24.69 87 GLU B C 1
ATOM 3104 O O . GLU B 1 87 ? 26.415 48.234 42.009 1.00 30.24 87 GLU B O 1
ATOM 3110 N N . SER B 1 88 ? 24.345 47.389 42.021 1.00 23.10 88 SER B N 1
ATOM 3111 C CA . SER B 1 88 ? 24.774 45.970 41.808 1.00 25.22 88 SER B CA 1
ATOM 3112 C C . SER B 1 88 ? 25.130 45.677 40.342 1.00 24.50 88 SER B C 1
ATOM 3113 O O . SER B 1 88 ? 24.277 45.938 39.489 1.00 23.66 88 SER B O 1
ATOM 3116 N N . LYS B 1 89 ? 26.284 45.045 40.083 1.00 26.41 89 LYS B N 1
ATOM 3117 C CA . LYS B 1 89 ? 26.665 44.648 38.702 1.00 31.35 89 LYS B CA 1
ATOM 3118 C C . LYS B 1 89 ? 25.673 43.575 38.205 1.00 28.69 89 LYS B C 1
ATOM 3119 O O . LYS B 1 89 ? 25.581 43.377 37.006 1.00 32.23 89 LYS B O 1
ATOM 3125 N N . ASP B 1 90 ? 24.900 42.913 39.058 1.00 27.13 90 ASP B N 1
ATOM 3126 C CA . ASP B 1 90 ? 23.964 41.799 38.722 1.00 31.55 90 ASP B CA 1
ATOM 3127 C C . ASP B 1 90 ? 22.610 42.371 38.278 1.00 25.48 90 ASP B C 1
ATOM 3128 O O . ASP B 1 90 ? 21.748 41.568 37.998 1.00 27.33 90 ASP B O 1
ATOM 3133 N N . VAL B 1 91 ? 22.413 43.685 38.308 1.00 20.88 91 VAL B N 1
ATOM 3134 C CA . VAL B 1 91 ? 21.100 44.294 37.990 1.00 19.78 91 VAL B CA 1
ATOM 3135 C C . VAL B 1 91 ? 21.291 45.177 36.763 1.00 18.69 91 VAL B C 1
ATOM 3136 O O . VAL B 1 91 ? 22.100 46.110 36.806 1.00 20.47 91 VAL B O 1
ATOM 3140 N N . ASP B 1 92 ? 20.509 44.933 35.715 1.00 18.88 92 ASP B N 1
ATOM 3141 C CA . ASP B 1 92 ? 20.547 45.806 34.517 1.00 19.55 92 ASP B CA 1
ATOM 3142 C C . ASP B 1 92 ? 19.375 46.788 34.484 1.00 18.00 92 ASP B C 1
ATOM 3143 O O . ASP B 1 92 ? 19.528 47.844 33.874 1.00 19.39 92 ASP B O 1
ATOM 3148 N N . GLY B 1 93 ? 18.208 46.441 35.068 1.00 16.95 93 GLY B N 1
ATOM 3149 C CA . GLY B 1 93 ? 17.056 47.338 35.028 1.00 17.07 93 GLY B CA 1
ATOM 3150 C C . GLY B 1 93 ? 16.131 46.968 36.164 1.00 15.79 93 GLY B C 1
ATOM 3151 O O . GLY B 1 93 ? 16.205 45.854 36.679 1.00 16.49 93 GLY B O 1
ATOM 3152 N N . ILE B 1 94 ? 15.255 47.897 36.522 1.00 15.13 94 ILE B N 1
ATOM 3153 C CA . ILE B 1 94 ? 14.371 47.765 37.693 1.00 15.05 94 ILE B CA 1
ATOM 3154 C C . ILE B 1 94 ? 12.952 48.153 37.303 1.00 14.83 94 ILE B C 1
ATOM 3155 O O . ILE B 1 94 ? 12.758 49.190 36.668 1.00 15.81 94 ILE B O 1
ATOM 3160 N N . VAL B 1 95 ? 12.007 47.316 37.674 1.00 14.93 95 VAL B N 1
ATOM 3161 C CA . VAL B 1 95 ? 10.573 47.579 37.484 1.00 14.45 95 VAL B CA 1
ATOM 3162 C C . VAL B 1 95 ? 9.939 47.665 38.868 1.00 14.04 95 VAL B C 1
ATOM 3163 O O . VAL B 1 95 ? 10.230 46.814 39.711 1.00 15.97 95 VAL B O 1
ATOM 3167 N N . ILE B 1 96 ? 9.072 48.624 39.057 1.00 13.59 96 ILE B N 1
ATOM 3168 C CA . ILE B 1 96 ? 8.295 48.783 40.311 1.00 13.70 96 ILE B CA 1
ATOM 3169 C C . ILE B 1 96 ? 6.826 48.663 39.976 1.00 13.49 96 ILE B C 1
ATOM 3170 O O . ILE B 1 96 ? 6.304 49.444 39.181 1.00 14.09 96 ILE B O 1
ATOM 3175 N N . THR B 1 97 ? 6.157 47.660 40.554 1.00 13.11 97 THR B N 1
ATOM 3176 C CA . THR B 1 97 ? 4.710 47.521 40.398 1.00 13.24 97 THR B CA 1
ATOM 3177 C C . THR B 1 97 ? 4.014 48.334 41.493 1.00 12.60 97 THR B C 1
ATOM 3178 O O . THR B 1 97 ? 4.444 48.288 42.666 1.00 14.28 97 THR B O 1
ATOM 3182 N N . HIS B 1 98 ? 2.990 49.095 41.160 1.00 12.51 98 HIS B N 1
ATOM 3183 C CA . HIS B 1 98 ? 2.494 50.165 42.044 1.00 12.64 98 HIS B CA 1
ATOM 3184 C C . HIS B 1 98 ? 1.031 50.436 41.773 1.00 12.39 98 HIS B C 1
ATOM 3185 O O . HIS B 1 98 ? 0.578 50.370 40.622 1.00 12.98 98 HIS B O 1
ATOM 3192 N N . GLY B 1 99 ? 0.317 50.814 42.838 1.00 12.02 99 GLY B N 1
ATOM 3193 C CA . GLY B 1 99 ? -1.020 51.358 42.646 1.00 12.31 99 GLY B CA 1
ATOM 3194 C C . GLY B 1 99 ? -1.027 52.630 41.818 1.00 11.66 99 GLY B C 1
ATOM 3195 O O . GLY B 1 99 ? -0.036 53.371 41.784 1.00 12.37 99 GLY B O 1
ATOM 3196 N N . THR B 1 100 ? -2.124 52.868 41.131 1.00 11.73 100 THR B N 1
ATOM 3197 C CA . THR B 1 100 ? -2.199 54.026 40.234 1.00 11.79 100 THR B CA 1
ATOM 3198 C C . THR B 1 100 ? -2.287 55.359 40.968 1.00 11.48 100 THR B C 1
ATOM 3199 O O . THR B 1 100 ? -1.672 56.325 40.526 1.00 12.18 100 THR B O 1
ATOM 3203 N N . ASP B 1 101 ? -3.016 55.398 42.059 1.00 11.88 101 ASP B N 1
ATOM 3204 C CA . ASP B 1 101 ? -3.334 56.677 42.704 1.00 11.69 101 ASP B CA 1
ATOM 3205 C C . ASP B 1 101 ? -2.115 57.580 42.881 1.00 11.47 101 ASP B C 1
ATOM 3206 O O . ASP B 1 101 ? -2.225 58.778 42.587 1.00 12.07 101 ASP B O 1
ATOM 3211 N N . THR B 1 102 ? -1.023 57.058 43.420 1.00 11.50 102 THR B N 1
ATOM 3212 C CA . THR B 1 102 ? 0.168 57.884 43.656 1.00 11.69 102 THR B CA 1
ATOM 3213 C C . THR B 1 102 ? 1.360 57.418 42.840 1.00 11.67 102 THR B C 1
ATOM 3214 O O . THR B 1 102 ? 2.494 57.849 43.112 1.00 12.33 102 THR B O 1
ATOM 3218 N N . LEU B 1 103 ? 1.143 56.612 41.813 1.00 11.70 103 LEU B N 1
ATOM 3219 C CA . LEU B 1 103 ? 2.190 56.183 40.898 1.00 11.74 103 LEU B CA 1
ATOM 3220 C C . LEU B 1 103 ? 3.004 57.378 40.402 1.00 11.79 103 LEU B C 1
ATOM 3221 O O . LEU B 1 103 ? 4.224 57.343 40.339 1.00 12.09 103 LEU B O 1
ATOM 3226 N N . GLU B 1 104 ? 2.282 58.440 40.039 1.00 11.32 104 GLU B N 1
ATOM 3227 C CA . GLU B 1 104 ? 2.942 59.614 39.441 1.00 11.80 104 GLU B CA 1
ATOM 3228 C C . GLU B 1 104 ? 3.862 60.306 40.438 1.00 11.61 104 GLU B C 1
ATOM 3229 O O . GLU B 1 104 ? 4.794 61.006 40.026 1.00 12.28 104 GLU B O 1
ATOM 3235 N N . GLU B 1 105 ? 3.564 60.185 41.734 1.00 11.67 105 GLU B N 1
ATOM 3236 C CA . GLU B 1 105 ? 4.348 60.802 42.797 1.00 11.42 105 GLU B CA 1
ATOM 3237 C C . GLU B 1 105 ? 5.647 59.994 42.982 1.00 11.69 105 GLU B C 1
ATOM 3238 O O . GLU B 1 105 ? 6.748 60.568 42.994 1.00 12.44 105 GLU B O 1
ATOM 3244 N N . THR B 1 106 ? 5.504 58.685 43.126 1.00 11.91 106 THR B N 1
ATOM 3245 C CA . THR B 1 106 ? 6.670 57.818 43.225 1.00 12.31 106 THR B CA 1
ATOM 3246 C C . THR B 1 106 ? 7.576 57.966 41.991 1.00 12.13 106 THR B C 1
ATOM 3247 O O . THR B 1 106 ? 8.796 58.051 42.128 1.00 12.68 106 THR B O 1
ATOM 3251 N N . ALA B 1 107 ? 6.982 57.963 40.809 1.00 11.83 107 ALA B N 1
ATOM 3252 C CA . ALA B 1 107 ? 7.794 58.015 39.599 1.00 12.27 107 ALA B CA 1
ATOM 3253 C C . ALA B 1 107 ? 8.632 59.298 39.538 1.00 12.09 107 ALA B C 1
ATOM 3254 O O . ALA B 1 107 ? 9.822 59.255 39.154 1.00 12.92 107 ALA B O 1
ATOM 3256 N N . PHE B 1 108 ? 8.010 60.427 39.905 1.00 12.19 108 PHE B N 1
ATOM 3257 C CA . PHE B 1 108 ? 8.760 61.689 39.893 1.00 12.02 108 PHE B CA 1
ATOM 3258 C C . PHE B 1 108 ? 9.822 61.660 40.966 1.00 11.96 108 PHE B C 1
ATOM 3259 O O . PHE B 1 108 ? 10.973 62.081 40.742 1.00 12.86 108 PHE B O 1
ATOM 3267 N N . PHE B 1 109 ? 9.469 61.200 42.166 1.00 12.23 109 PHE B N 1
ATOM 3268 C CA . PHE B 1 109 ? 10.448 61.144 43.274 1.00 12.53 109 PHE B CA 1
ATOM 3269 C C . PHE B 1 109 ? 11.697 60.402 42.797 1.00 13.14 109 PHE B C 1
ATOM 3270 O O . PHE B 1 109 ? 12.827 60.857 42.995 1.00 13.40 109 PHE B O 1
ATOM 3278 N N . LEU B 1 110 ? 11.501 59.190 42.274 1.00 12.78 110 LEU B N 1
ATOM 3279 C CA . LEU B 1 110 ? 12.646 58.371 41.828 1.00 12.93 110 LEU B CA 1
ATOM 3280 C C . LEU B 1 110 ? 13.444 59.077 40.750 1.00 12.88 110 LEU B C 1
ATOM 3281 O O . LEU B 1 110 ? 14.676 58.961 40.690 1.00 14.08 110 LEU B O 1
ATOM 3286 N N . ASN B 1 111 ? 12.751 59.803 39.869 1.00 12.58 111 ASN B N 1
ATOM 3287 C CA . ASN B 1 111 ? 13.411 60.564 38.794 1.00 12.87 111 ASN B CA 1
ATOM 3288 C C . ASN B 1 111 ? 14.354 61.616 39.345 1.00 13.36 111 ASN B C 1
ATOM 3289 O O . ASN B 1 111 ? 15.320 62.011 38.665 1.00 14.44 111 ASN B O 1
ATOM 3294 N N . LEU B 1 112 ? 14.059 62.134 40.536 1.00 13.18 112 LEU B N 1
ATOM 3295 C CA . LEU B 1 112 ? 14.839 63.200 41.158 1.00 13.24 112 LEU B CA 1
ATOM 3296 C C . LEU B 1 112 ? 16.010 62.669 41.978 1.00 13.70 112 LEU B C 1
ATOM 3297 O O . LEU B 1 112 ? 16.988 63.407 42.122 1.00 15.14 112 LEU B O 1
ATOM 3302 N N . VAL B 1 113 ? 15.918 61.476 42.552 1.00 14.16 113 VAL B N 1
ATOM 3303 C CA . VAL B 1 113 ? 16.858 61.068 43.605 1.00 14.07 113 VAL B CA 1
ATOM 3304 C C . VAL B 1 113 ? 17.699 59.853 43.273 1.00 14.15 113 VAL B C 1
ATOM 3305 O O . VAL B 1 113 ? 18.601 59.536 44.048 1.00 15.19 113 VAL B O 1
ATOM 3309 N N . GLU B 1 114 ? 17.432 59.167 42.156 1.00 14.35 114 GLU B N 1
ATOM 3310 C CA . GLU B 1 114 ? 18.222 57.970 41.801 1.00 14.69 114 GLU B CA 1
ATOM 3311 C C . GLU B 1 114 ? 19.330 58.320 40.817 1.00 15.02 114 GLU B C 1
ATOM 3312 O O . GLU B 1 114 ? 19.037 58.621 39.654 1.00 16.63 114 GLU B O 1
ATOM 3318 N N . LYS B 1 115 ? 20.552 58.320 41.273 1.00 17.45 115 LYS B N 1
ATOM 3319 C CA . LYS B 1 115 ? 21.696 58.757 40.447 1.00 18.99 115 LYS B CA 1
ATOM 3320 C C . LYS B 1 115 ? 22.262 57.553 39.678 1.00 20.63 115 LYS B C 1
ATOM 3321 O O . LYS B 1 115 ? 23.356 57.049 39.959 1.00 24.91 115 LYS B O 1
ATOM 3327 N N . THR B 1 116 ? 21.487 57.047 38.766 1.00 19.69 116 THR B N 1
ATOM 3328 C CA . THR B 1 116 ? 21.827 55.890 37.917 1.00 18.55 116 THR B CA 1
ATOM 3329 C C . THR B 1 116 ? 21.268 56.151 36.518 1.00 18.03 116 THR B C 1
ATOM 3330 O O . THR B 1 116 ? 20.220 56.775 36.388 1.00 18.51 116 THR B O 1
ATOM 3334 N N . ASP B 1 117 ? 21.973 55.610 35.527 1.00 17.93 117 ASP B N 1
ATOM 3335 C CA A ASP B 1 117 ? 21.483 55.537 34.138 0.70 18.22 117 ASP B CA 1
ATOM 3336 C CA B ASP B 1 117 ? 21.411 55.587 34.156 0.30 19.61 117 ASP B CA 1
ATOM 3337 C C . ASP B 1 117 ? 20.732 54.241 33.879 1.00 17.41 117 ASP B C 1
ATOM 3338 O O . ASP B 1 117 ? 20.173 54.098 32.780 1.00 18.56 117 ASP B O 1
ATOM 3347 N N . LYS B 1 118 ? 20.733 53.285 34.820 1.00 17.30 118 LYS B N 1
ATOM 3348 C CA . LYS B 1 118 ? 20.028 52.017 34.579 1.00 17.60 118 LYS B CA 1
ATOM 3349 C C . LYS B 1 118 ? 18.537 52.293 34.487 1.00 15.87 118 LYS B C 1
ATOM 3350 O O . LYS B 1 118 ? 18.000 53.111 35.254 1.00 16.78 118 LYS B O 1
ATOM 3356 N N . PRO B 1 119 ? 17.820 51.582 33.605 1.00 15.61 119 PRO B N 1
ATOM 3357 C CA . PRO B 1 119 ? 16.390 51.873 33.464 1.00 15.43 119 PRO B CA 1
ATOM 3358 C C . PRO B 1 119 ? 15.639 51.563 34.755 1.00 14.86 119 PRO B C 1
ATOM 3359 O O . PRO B 1 119 ? 15.840 50.531 35.394 1.00 15.51 119 PRO B O 1
ATOM 3363 N N . ILE B 1 120 ? 14.719 52.468 35.068 1.00 14.92 120 ILE B N 1
ATOM 3364 C CA . ILE B 1 120 ? 13.766 52.344 36.197 1.00 14.13 120 ILE B CA 1
ATOM 3365 C C . ILE B 1 120 ? 12.377 52.597 35.609 1.00 13.96 120 ILE B C 1
ATOM 3366 O O . ILE B 1 120 ? 12.146 53.685 35.052 1.00 14.56 120 ILE B O 1
ATOM 3371 N N . VAL B 1 121 ? 11.508 51.621 35.726 1.00 13.81 121 VAL B N 1
ATOM 3372 C CA . VAL B 1 121 ? 10.160 51.693 35.170 1.00 13.71 121 VAL B CA 1
ATOM 3373 C C . VAL B 1 121 ? 9.165 51.497 36.308 1.00 13.75 121 VAL B C 1
ATOM 3374 O O . VAL B 1 121 ? 9.311 50.535 37.074 1.00 15.68 121 VAL B O 1
ATOM 3378 N N . VAL B 1 122 ? 8.155 52.363 36.395 1.00 12.91 122 VAL B N 1
ATOM 3379 C CA . VAL B 1 122 ? 7.062 52.174 37.350 1.00 12.77 122 VAL B CA 1
ATOM 3380 C C . VAL B 1 122 ? 5.818 51.803 36.543 1.00 12.46 122 VAL B C 1
ATOM 3381 O O . VAL B 1 122 ? 5.560 52.425 35.486 1.00 14.02 122 VAL B O 1
ATOM 3385 N N . VAL B 1 123 ? 5.055 50.835 37.014 1.00 12.41 123 VAL B N 1
ATOM 3386 C CA . VAL B 1 123 ? 3.919 50.332 36.250 1.00 12.19 123 VAL B CA 1
ATOM 3387 C C . VAL B 1 123 ? 2.771 49.908 37.154 1.00 12.18 123 VAL B C 1
ATOM 3388 O O . VAL B 1 123 ? 3.014 49.370 38.246 1.00 13.17 123 VAL B O 1
ATOM 3392 N N . GLY B 1 124 ? 1.557 50.129 36.691 1.00 12.30 124 GLY B N 1
ATOM 3393 C CA . GLY B 1 124 ? 0.360 49.691 37.377 1.00 12.55 124 GLY B CA 1
ATOM 3394 C C . GLY B 1 124 ? -0.655 49.179 36.378 1.00 12.23 124 GLY B C 1
ATOM 3395 O O . GLY B 1 124 ? -0.313 48.917 35.199 1.00 13.06 124 GLY B O 1
ATOM 3396 N N . SER B 1 125 ? -1.892 49.029 36.853 1.00 12.39 125 SER B N 1
ATOM 3397 C CA . SER B 1 125 ? -3.003 48.634 35.989 1.00 12.13 125 SER B CA 1
ATOM 3398 C C . SER B 1 125 ? -4.246 49.335 36.461 1.00 11.94 125 SER B C 1
ATOM 3399 O O . SER B 1 125 ? -4.363 49.716 37.654 1.00 12.71 125 SER B O 1
ATOM 3402 N N . MET B 1 126 ? -5.208 49.483 35.561 1.00 12.06 126 MET B N 1
ATOM 3403 C CA . MET B 1 126 ? -6.523 50.043 35.862 1.00 11.99 126 MET B CA 1
ATOM 3404 C C . MET B 1 126 ? -7.557 48.985 36.135 1.00 12.61 126 MET B C 1
ATOM 3405 O O . MET B 1 126 ? -8.610 49.328 36.692 1.00 14.24 126 MET B O 1
ATOM 3410 N N . ARG B 1 127 ? -7.303 47.741 35.788 1.00 12.69 127 ARG B N 1
ATOM 3411 C CA . ARG B 1 127 ? -8.210 46.630 36.068 1.00 13.08 127 ARG B CA 1
ATOM 3412 C C . ARG B 1 127 ? -7.409 45.596 36.836 1.00 13.62 127 ARG B C 1
ATOM 3413 O O . ARG B 1 127 ? -6.220 45.378 36.575 1.00 13.86 127 ARG B O 1
ATOM 3421 N N . PRO B 1 128 ? -8.042 44.901 37.821 1.00 13.73 128 PRO B N 1
ATOM 3422 C CA . PRO B 1 128 ? -7.335 43.848 38.537 1.00 13.66 128 PRO B CA 1
ATOM 3423 C C . PRO B 1 128 ? -7.226 42.611 37.633 1.00 14.29 128 PRO B C 1
ATOM 3424 O O . PRO B 1 128 ? -8.009 42.427 36.714 1.00 14.61 128 PRO B O 1
ATOM 3428 N N . GLY B 1 129 ? -6.287 41.718 37.965 1.00 15.10 129 GLY B N 1
ATOM 3429 C CA . GLY B 1 129 ? -6.060 40.523 37.146 1.00 16.72 129 GLY B CA 1
ATOM 3430 C C . GLY B 1 129 ? -7.189 39.524 37.142 1.00 16.19 129 GLY B C 1
ATOM 3431 O O . GLY B 1 129 ? -7.225 38.645 36.280 1.00 18.36 129 GLY B O 1
ATOM 3432 N N . THR B 1 130 ? -8.106 39.638 38.083 1.00 15.49 130 THR B N 1
ATOM 3433 C CA . THR B 1 130 ? -9.305 38.809 38.119 1.00 15.92 130 THR B CA 1
ATOM 3434 C C . THR B 1 130 ? -10.354 39.264 37.115 1.00 15.73 130 THR B C 1
ATOM 3435 O O . THR B 1 130 ? -11.313 38.536 36.890 1.00 17.59 130 THR B O 1
ATOM 3439 N N . ALA B 1 131 ? -10.213 40.465 36.554 1.00 14.81 131 ALA B N 1
ATOM 3440 C CA . ALA B 1 131 ? -11.190 40.963 35.597 1.00 14.43 131 ALA B CA 1
ATOM 3441 C C . ALA B 1 131 ? -10.902 40.405 34.202 1.00 14.84 131 ALA B C 1
ATOM 3442 O O . ALA B 1 131 ? -9.733 40.247 33.825 1.00 16.40 131 ALA B O 1
ATOM 3444 N N . MET B 1 132 ? -11.931 40.206 33.429 1.00 15.11 132 MET B N 1
ATOM 3445 C CA . MET B 1 132 ? -11.711 39.956 32.001 1.00 15.89 132 MET B CA 1
ATOM 3446 C C . MET B 1 132 ? -11.048 41.196 31.387 1.00 14.30 132 MET B C 1
ATOM 3447 O O . MET B 1 132 ? -11.282 42.341 31.778 1.00 15.10 132 MET B O 1
ATOM 3452 N N . SER B 1 133 ? -10.201 40.956 30.389 1.00 13.88 133 SER B N 1
ATOM 3453 C CA . SER B 1 133 ? -9.511 42.008 29.654 1.00 13.25 133 SER B CA 1
ATOM 3454 C C . SER B 1 133 ? -8.655 42.851 30.578 1.00 13.14 133 SER B C 1
ATOM 3455 O O . SER B 1 133 ? -8.425 44.055 30.336 1.00 14.39 133 SER B O 1
ATOM 3458 N N . ALA B 1 134 ? -8.079 42.236 31.612 1.00 14.01 134 ALA B N 1
ATOM 3459 C CA . ALA B 1 134 ? -7.187 42.959 32.528 1.00 14.25 134 ALA B CA 1
ATOM 3460 C C . ALA B 1 134 ? -5.935 43.437 31.801 1.00 13.66 134 ALA B C 1
ATOM 3461 O O . ALA B 1 134 ? -5.376 42.706 30.978 1.00 14.96 134 ALA B O 1
ATOM 3463 N N . ASP B 1 135 ? -5.505 44.635 32.140 1.00 12.44 135 ASP B N 1
ATOM 3464 C CA . ASP B 1 135 ? -4.409 45.356 31.485 1.00 13.20 135 ASP B CA 1
ATOM 3465 C C . ASP B 1 135 ? -3.036 45.069 32.089 1.00 12.51 135 ASP B C 1
ATOM 3466 O O . ASP B 1 135 ? -2.014 45.415 31.478 1.00 13.43 135 ASP B O 1
ATOM 3471 N N . GLY B 1 136 ? -3.002 44.507 33.288 1.00 12.95 136 GLY B N 1
ATOM 3472 C CA . GLY B 1 136 ? -1.739 44.376 34.002 1.00 13.99 136 GLY B CA 1
ATOM 3473 C C . GLY B 1 136 ? -0.731 43.436 33.396 1.00 13.87 136 GLY B C 1
ATOM 3474 O O . GLY B 1 136 ? 0.456 43.661 33.570 1.00 14.55 136 GLY B O 1
ATOM 3475 N N A MET B 1 137 ? -1.180 42.354 32.774 0.30 14.30 137 MET B N 1
ATOM 3476 N N B MET B 1 137 ? -1.187 42.359 32.759 0.70 14.20 137 MET B N 1
ATOM 3477 C CA . MET B 1 137 ? -0.214 41.365 32.241 1.00 14.64 137 MET B CA 1
ATOM 3478 C C A MET B 1 137 ? 0.646 41.999 31.155 0.50 15.80 137 MET B C 1
ATOM 3479 C C B MET B 1 137 ? 0.657 42.007 31.165 0.50 15.75 137 MET B C 1
ATOM 3480 O O A MET B 1 137 ? 1.876 41.955 31.248 0.30 14.44 137 MET B O 1
ATOM 3481 O O B MET B 1 137 ? 1.895 41.942 31.243 0.70 14.56 137 MET B O 1
ATOM 3490 N N . LEU B 1 138 ? 0.026 42.616 30.147 1.00 13.94 138 LEU B N 1
ATOM 3491 C CA . LEU B 1 138 ? 0.807 43.253 29.085 1.00 13.63 138 LEU B CA 1
ATOM 3492 C C . LEU B 1 138 ? 1.550 44.465 29.648 1.00 13.44 138 LEU B C 1
ATOM 3493 O O . LEU B 1 138 ? 2.670 44.743 29.210 1.00 13.90 138 LEU B O 1
ATOM 3498 N N . ASN B 1 139 ? 0.955 45.221 30.591 1.00 13.14 139 ASN B N 1
ATOM 3499 C CA . ASN B 1 139 ? 1.715 46.340 31.146 1.00 13.03 139 ASN B CA 1
ATOM 3500 C C . ASN B 1 139 ? 3.002 45.841 31.809 1.00 13.26 139 ASN B C 1
ATOM 3501 O O . ASN B 1 139 ? 4.045 46.503 31.691 1.00 13.49 139 ASN B O 1
ATOM 3506 N N . LEU B 1 140 ? 2.941 44.736 32.564 1.00 13.29 140 LEU B N 1
ATOM 3507 C CA . LEU B 1 140 ? 4.137 44.212 33.239 1.00 13.78 140 LEU B CA 1
ATOM 3508 C C . LEU B 1 140 ? 5.149 43.691 32.239 1.00 13.97 140 LEU B C 1
ATOM 3509 O O . LEU B 1 140 ? 6.352 43.941 32.381 1.00 14.52 140 LEU B O 1
ATOM 3514 N N . TYR B 1 141 ? 4.676 42.972 31.217 1.00 13.89 141 TYR B N 1
ATOM 3515 C CA . TYR B 1 141 ? 5.560 42.529 30.120 1.00 14.39 141 TYR B CA 1
ATOM 3516 C C . TYR B 1 141 ? 6.303 43.724 29.508 1.00 14.22 141 TYR B C 1
ATOM 3517 O O . TYR B 1 141 ? 7.522 43.695 29.331 1.00 14.66 141 TYR B O 1
ATOM 3526 N N . ASN B 1 142 ? 5.531 44.761 29.201 1.00 14.18 142 ASN B N 1
ATOM 3527 C CA . ASN B 1 142 ? 6.092 45.972 28.575 1.00 13.55 142 ASN B CA 1
ATOM 3528 C C . ASN B 1 142 ? 7.065 46.651 29.509 1.00 13.72 142 ASN B C 1
ATOM 3529 O O . ASN B 1 142 ? 8.103 47.163 29.064 1.00 14.19 142 ASN B O 1
ATOM 3534 N N . ALA B 1 143 ? 6.770 46.693 30.819 1.00 13.57 143 ALA B N 1
ATOM 3535 C CA . ALA B 1 143 ? 7.707 47.319 31.773 1.00 14.24 143 ALA B CA 1
ATOM 3536 C C . ALA B 1 143 ? 9.049 46.581 31.735 1.00 13.76 143 ALA B C 1
ATOM 3537 O O . ALA B 1 143 ? 10.111 47.211 31.774 1.00 14.26 143 ALA B O 1
ATOM 3539 N N . VAL B 1 144 ? 8.991 45.252 31.777 1.00 14.17 144 VAL B N 1
ATOM 3540 C CA . VAL B 1 144 ? 10.219 44.434 31.746 1.00 14.56 144 VAL B CA 1
ATOM 3541 C C . VAL B 1 144 ? 10.946 44.633 30.399 1.00 14.94 144 VAL B C 1
ATOM 3542 O O . VAL B 1 144 ? 12.173 44.764 30.380 1.00 15.96 144 VAL B O 1
ATOM 3546 N N . ALA B 1 145 ? 10.210 44.678 29.293 1.00 14.56 145 ALA B N 1
ATOM 3547 C CA . ALA B 1 145 ? 10.831 44.925 27.964 1.00 14.91 145 ALA B CA 1
ATOM 3548 C C . ALA B 1 145 ? 11.557 46.249 27.984 1.00 14.66 145 ALA B C 1
ATOM 3549 O O . ALA B 1 145 ? 12.728 46.331 27.601 1.00 15.60 145 ALA B O 1
ATOM 3551 N N . VAL B 1 146 ? 10.883 47.298 28.458 1.00 14.30 146 VAL B N 1
ATOM 3552 C CA . VAL B 1 146 ? 11.503 48.611 28.469 1.00 13.85 146 VAL B CA 1
ATOM 3553 C C . VAL B 1 146 ? 12.698 48.633 29.438 1.00 14.18 146 VAL B C 1
ATOM 3554 O O . VAL B 1 146 ? 13.763 49.232 29.141 1.00 15.22 146 VAL B O 1
ATOM 3558 N N . ALA B 1 147 ? 12.557 47.987 30.588 1.00 14.41 147 ALA B N 1
ATOM 3559 C CA . ALA B 1 147 ? 13.659 47.990 31.576 1.00 14.94 147 ALA B CA 1
ATOM 3560 C C . ALA B 1 147 ? 14.895 47.232 31.066 1.00 15.57 147 ALA B C 1
ATOM 3561 O O . ALA B 1 147 ? 15.976 47.470 31.578 1.00 17.32 147 ALA B O 1
ATOM 3563 N N . SER B 1 148 ? 14.697 46.346 30.097 1.00 15.59 148 SER B N 1
ATOM 3564 C CA A SER B 1 148 ? 15.702 45.474 29.482 0.60 16.47 148 SER B CA 1
ATOM 3565 C CA B SER B 1 148 ? 15.824 45.544 29.565 0.40 15.89 148 SER B CA 1
ATOM 3566 C C A SER B 1 148 ? 16.272 46.096 28.216 0.60 17.00 148 SER B C 1
ATOM 3567 C C B SER B 1 148 ? 16.434 46.212 28.318 0.40 16.36 148 SER B C 1
ATOM 3568 O O A SER B 1 148 ? 17.108 45.436 27.596 0.60 18.40 148 SER B O 1
ATOM 3569 O O B SER B 1 148 ? 17.536 45.786 27.867 0.40 15.60 148 SER B O 1
ATOM 3574 N N . ASP B 1 149 ? 15.810 47.256 27.784 1.00 16.44 149 ASP B N 1
ATOM 3575 C CA . ASP B 1 149 ? 16.189 47.817 26.467 1.00 16.77 149 ASP B CA 1
ATOM 3576 C C . ASP B 1 149 ? 17.306 48.847 26.650 1.00 16.52 149 ASP B C 1
ATOM 3577 O O . ASP B 1 149 ? 17.196 49.771 27.444 1.00 16.79 149 ASP B O 1
ATOM 3582 N N . LYS B 1 150 ? 18.360 48.714 25.848 1.00 17.78 150 LYS B N 1
ATOM 3583 C CA . LYS B 1 150 ? 19.450 49.695 25.845 1.00 19.03 150 LYS B CA 1
ATOM 3584 C C . LYS B 1 150 ? 18.908 51.104 25.572 1.00 17.61 150 LYS B C 1
ATOM 3585 O O . LYS B 1 150 ? 19.548 52.062 26.045 1.00 18.76 150 LYS B O 1
ATOM 3591 N N . GLN B 1 151 ? 17.829 51.238 24.810 1.00 16.71 151 GLN B N 1
ATOM 3592 C CA . GLN B 1 151 ? 17.318 52.570 24.497 1.00 17.06 151 GLN B CA 1
ATOM 3593 C C . GLN B 1 151 ? 16.815 53.287 25.755 1.00 16.48 151 GLN B C 1
ATOM 3594 O O . GLN B 1 151 ? 16.638 54.505 25.738 1.00 18.12 151 GLN B O 1
ATOM 3600 N N . SER B 1 152 ? 16.508 52.539 26.804 1.00 15.33 152 SER B N 1
ATOM 3601 C CA . SER B 1 152 ? 15.975 53.141 28.032 1.00 15.35 152 SER B CA 1
ATOM 3602 C C . SER B 1 152 ? 17.071 53.746 28.916 1.00 16.79 152 SER B C 1
ATOM 3603 O O . SER B 1 152 ? 16.734 54.530 29.818 1.00 17.06 152 SER B O 1
ATOM 3606 N N . ARG B 1 153 ? 18.307 53.355 28.714 1.00 16.02 153 ARG B N 1
ATOM 3607 C CA . ARG B 1 153 ? 19.391 53.851 29.563 1.00 17.68 153 ARG B CA 1
ATOM 3608 C C . ARG B 1 153 ? 19.490 55.359 29.439 1.00 18.09 153 ARG B C 1
ATOM 3609 O O . ARG B 1 153 ? 19.412 55.890 28.323 1.00 19.18 153 ARG B O 1
ATOM 3624 N N . GLY B 1 154 ? 19.618 56.046 30.563 1.00 19.24 154 GLY B N 1
ATOM 3625 C CA . GLY B 1 154 ? 19.812 57.495 30.532 1.00 20.73 154 GLY B CA 1
ATOM 3626 C C . GLY B 1 154 ? 18.556 58.315 30.237 1.00 19.21 154 GLY B C 1
ATOM 3627 O O . GLY B 1 154 ? 18.671 59.552 30.092 1.00 24.20 154 GLY B O 1
ATOM 3628 N N . LYS B 1 155 ? 17.386 57.703 30.209 1.00 17.69 155 LYS B N 1
ATOM 3629 C CA . LYS B 1 155 ? 16.149 58.427 29.831 1.00 16.81 155 LYS B CA 1
ATOM 3630 C C . LYS B 1 155 ? 15.363 58.923 31.038 1.00 16.35 155 LYS B C 1
ATOM 3631 O O . LYS B 1 155 ? 14.355 59.533 30.861 1.00 17.31 155 LYS B O 1
ATOM 3637 N N . GLY B 1 156 ? 15.853 58.675 32.250 1.00 15.85 156 GLY B N 1
ATOM 3638 C CA . GLY B 1 156 ? 15.095 58.897 33.470 1.00 14.64 156 GLY B CA 1
ATOM 3639 C C . GLY B 1 156 ? 14.023 57.862 33.706 1.00 14.36 156 GLY B C 1
ATOM 3640 O O . GLY B 1 156 ? 13.904 56.901 32.973 1.00 14.80 156 GLY B O 1
ATOM 3641 N N . VAL B 1 157 ? 13.265 58.051 34.775 1.00 13.28 157 VAL B N 1
ATOM 3642 C CA . VAL B 1 157 ? 12.239 57.070 35.164 1.00 13.03 157 VAL B CA 1
ATOM 3643 C C . VAL B 1 157 ? 11.122 57.090 34.132 1.00 12.90 157 VAL B C 1
ATOM 3644 O O . VAL B 1 157 ? 10.696 58.172 33.676 1.00 13.31 157 VAL B O 1
ATOM 3648 N N . LEU B 1 158 ? 10.639 55.900 33.778 1.00 12.59 158 LEU B N 1
ATOM 3649 C CA . LEU B 1 158 ? 9.610 55.718 32.745 1.00 12.61 158 LEU B CA 1
ATOM 3650 C C . LEU B 1 158 ? 8.378 55.033 33.348 1.00 12.27 158 LEU B C 1
ATOM 3651 O O . LEU B 1 158 ? 8.518 54.268 34.306 1.00 13.40 158 LEU B O 1
ATOM 3656 N N . VAL B 1 159 ? 7.237 55.249 32.698 1.00 12.40 159 VAL B N 1
ATOM 3657 C CA . VAL B 1 159 ? 5.975 54.586 33.051 1.00 12.20 159 VAL B CA 1
ATOM 3658 C C . VAL B 1 159 ? 5.468 53.960 31.744 1.00 12.37 159 VAL B C 1
ATOM 3659 O O . VAL B 1 159 ? 5.351 54.651 30.730 1.00 13.51 159 VAL B O 1
ATOM 3663 N N . THR B 1 160 ? 5.080 52.679 31.804 1.00 12.52 160 THR B N 1
ATOM 3664 C CA . THR B 1 160 ? 4.801 51.916 30.574 1.00 12.65 160 THR B CA 1
ATOM 3665 C C . THR B 1 160 ? 3.432 51.280 30.560 1.00 13.60 160 THR B C 1
ATOM 3666 O O . THR B 1 160 ? 3.306 50.065 30.329 1.00 16.90 160 THR B O 1
ATOM 3670 N N . MET B 1 161 ? 2.387 52.061 30.662 1.00 13.28 161 MET B N 1
ATOM 3671 C CA . MET B 1 161 ? 0.990 51.590 30.578 1.00 13.00 161 MET B CA 1
ATOM 3672 C C . MET B 1 161 ? 0.419 52.005 29.201 1.00 12.42 161 MET B C 1
ATOM 3673 O O . MET B 1 161 ? 0.937 52.920 28.557 1.00 12.94 161 MET B O 1
ATOM 3678 N N . ASN B 1 162 ? -0.622 51.341 28.770 1.00 12.94 162 ASN B N 1
ATOM 3679 C CA . ASN B 1 162 ? -1.327 51.761 27.534 1.00 13.83 162 ASN B CA 1
ATOM 3680 C C . ASN B 1 162 ? -0.431 51.746 26.316 1.00 12.90 162 ASN B C 1
ATOM 3681 O O . ASN B 1 162 ? -0.573 52.615 25.435 1.00 13.21 162 ASN B O 1
ATOM 3686 N N . ASP B 1 163 ? 0.523 50.814 26.258 1.00 12.44 163 ASP B N 1
ATOM 3687 C CA . ASP B 1 163 ? 1.436 50.671 25.104 1.00 12.47 163 ASP B CA 1
ATOM 3688 C C . ASP B 1 163 ? 2.361 51.883 24.967 1.00 12.35 163 ASP B C 1
ATOM 3689 O O . ASP B 1 163 ? 3.019 52.028 23.916 1.00 13.13 163 ASP B O 1
ATOM 3694 N N . GLU B 1 164 ? 2.458 52.735 25.994 1.00 12.62 164 GLU B N 1
ATOM 3695 C CA . GLU B 1 164 ? 3.237 53.974 25.904 1.00 12.31 164 GLU B CA 1
ATOM 3696 C C . GLU B 1 164 ? 4.494 53.906 26.747 1.00 12.96 164 GLU B C 1
ATOM 3697 O O . GLU B 1 164 ? 4.586 53.119 27.717 1.00 14.93 164 GLU B O 1
ATOM 3703 N N . ILE B 1 165 ? 5.435 54.773 26.398 1.00 12.24 165 ILE B N 1
ATOM 3704 C CA . ILE B 1 165 ? 6.588 55.134 27.247 1.00 12.14 165 ILE B CA 1
ATOM 3705 C C . ILE B 1 165 ? 6.362 56.562 27.650 1.00 11.98 165 ILE B C 1
ATOM 3706 O O . ILE B 1 165 ? 6.474 57.478 26.811 1.00 12.74 165 ILE B O 1
ATOM 3711 N N . GLN B 1 166 ? 6.004 56.784 28.917 1.00 12.14 166 GLN B N 1
ATOM 3712 C CA . GLN B 1 166 ? 5.729 58.100 29.489 1.00 11.88 166 GLN B CA 1
ATOM 3713 C C . GLN B 1 166 ? 6.853 58.487 30.412 1.00 12.17 166 GLN B C 1
ATOM 3714 O O . GLN B 1 166 ? 7.407 57.651 31.168 1.00 12.91 166 GLN B O 1
ATOM 3720 N N . SER B 1 167 ? 7.220 59.768 30.427 1.00 12.09 167 SER B N 1
ATOM 3721 C CA . SER B 1 167 ? 8.186 60.293 31.410 1.00 12.46 167 SER B CA 1
ATOM 3722 C C . SER B 1 167 ? 7.576 60.252 32.824 1.00 11.93 167 SER B C 1
ATOM 3723 O O . SER B 1 167 ? 6.507 60.829 33.056 1.00 12.52 167 SER B O 1
ATOM 3726 N N . GLY B 1 168 ? 8.315 59.680 33.753 1.00 12.23 168 GLY B N 1
ATOM 3727 C CA . GLY B 1 168 ? 7.906 59.719 35.152 1.00 12.37 168 GLY B CA 1
ATOM 3728 C C . GLY B 1 168 ? 7.814 61.121 35.715 1.00 12.27 168 GLY B C 1
ATOM 3729 O O . GLY B 1 168 ? 7.124 61.330 36.706 1.00 13.18 168 GLY B O 1
ATOM 3730 N N . ARG B 1 169 ? 8.535 62.080 35.120 1.00 12.42 169 ARG B N 1
ATOM 3731 C CA . ARG B 1 169 ? 8.446 63.456 35.583 1.00 12.48 169 ARG B CA 1
ATOM 3732 C C . ARG B 1 169 ? 7.028 63.979 35.569 1.00 12.07 169 ARG B C 1
ATOM 3733 O O . ARG B 1 169 ? 6.509 64.444 36.583 1.00 13.07 169 ARG B O 1
ATOM 3741 N N . ASP B 1 170 ? 6.394 63.954 34.382 1.00 12.09 170 ASP B N 1
ATOM 3742 C CA . ASP B 1 170 ? 5.179 64.758 34.167 1.00 12.05 170 ASP B CA 1
ATOM 3743 C C . ASP B 1 170 ? 4.003 63.920 33.716 1.00 12.03 170 ASP B C 1
ATOM 3744 O O . ASP B 1 170 ? 2.919 64.484 33.512 1.00 12.91 170 ASP B O 1
ATOM 3749 N N . VAL B 1 171 ? 4.124 62.604 33.649 1.00 11.78 171 VAL B N 1
ATOM 3750 C CA . VAL B 1 171 ? 2.912 61.777 33.494 1.00 11.47 171 VAL B CA 1
ATOM 3751 C C . VAL B 1 171 ? 2.102 61.894 34.768 1.00 11.64 171 VAL B C 1
ATOM 3752 O O . VAL B 1 171 ? 2.646 61.924 35.890 1.00 12.22 171 VAL B O 1
ATOM 3756 N N . SER B 1 172 ? 0.785 61.863 34.628 1.00 11.66 172 SER B N 1
ATOM 3757 C CA A SER B 1 172 ? -0.154 62.015 35.728 0.60 11.97 172 SER B CA 1
ATOM 3758 C CA B SER B 1 172 ? -0.090 61.892 35.795 0.40 11.88 172 SER B CA 1
ATOM 3759 C C . SER B 1 172 ? -1.323 61.064 35.512 1.00 11.03 172 SER B C 1
ATOM 3760 O O . SER B 1 172 ? -1.706 60.803 34.369 1.00 12.07 172 SER B O 1
ATOM 3765 N N . MET B 1 173 ? -1.957 60.656 36.618 1.00 11.44 173 MET B N 1
ATOM 3766 C CA . MET B 1 173 ? -3.244 59.954 36.532 1.00 11.29 173 MET B CA 1
ATOM 3767 C C . MET B 1 173 ? -4.292 61.022 36.202 1.00 11.17 173 MET B C 1
ATOM 3768 O O . MET B 1 173 ? -4.649 61.850 37.057 1.00 11.97 173 MET B O 1
ATOM 3773 N N . ALA B 1 174 ? -4.765 60.989 34.957 1.00 11.81 174 ALA B N 1
ATOM 3774 C CA . ALA B 1 174 ? -5.609 62.023 34.376 1.00 11.81 174 ALA B CA 1
ATOM 3775 C C . ALA B 1 174 ? -7.005 61.540 34.010 1.00 12.01 174 ALA B C 1
ATOM 3776 O O . ALA B 1 174 ? -7.907 62.370 33.946 1.00 13.31 174 ALA B O 1
ATOM 3778 N N . VAL B 1 175 ? -7.158 60.268 33.688 1.00 11.68 175 VAL B N 1
ATOM 3779 C CA . VAL B 1 175 ? -8.476 59.718 33.317 1.00 11.53 175 VAL B CA 1
ATOM 3780 C C . VAL B 1 175 ? -8.779 58.591 34.295 1.00 11.80 175 VAL B C 1
ATOM 3781 O O . VAL B 1 175 ? -7.964 57.675 34.450 1.00 13.22 175 VAL B O 1
ATOM 3785 N N . ASN B 1 176 ? -9.919 58.652 34.967 1.00 11.70 176 ASN B N 1
ATOM 3786 C CA . ASN B 1 176 ? -10.348 57.559 35.837 1.00 11.46 176 ASN B CA 1
ATOM 3787 C C . ASN B 1 176 ? -10.927 56.408 35.013 1.00 11.64 176 ASN B C 1
ATOM 3788 O O . ASN B 1 176 ? -11.403 56.628 33.881 1.00 12.56 176 ASN B O 1
ATOM 3793 N N . ILE B 1 177 ? -10.867 55.221 35.598 1.00 12.30 177 ILE B N 1
ATOM 3794 C CA . ILE B 1 177 ? -11.449 53.962 35.111 1.00 12.47 177 ILE B CA 1
ATOM 3795 C C . ILE B 1 177 ? -10.691 53.353 33.928 1.00 12.19 177 ILE B C 1
ATOM 3796 O O . ILE B 1 177 ? -10.344 52.177 33.998 1.00 12.47 177 ILE B O 1
ATOM 3801 N N . LYS B 1 178 ? -10.468 54.143 32.870 1.00 12.12 178 LYS B N 1
ATOM 3802 C CA . LYS B 1 178 ? -9.961 53.619 31.589 1.00 12.35 178 LYS B CA 1
ATOM 3803 C C . LYS B 1 178 ? -8.472 53.312 31.658 1.00 12.08 178 LYS B C 1
ATOM 3804 O O . LYS B 1 178 ? -7.709 53.948 32.403 1.00 12.70 178 LYS B O 1
ATOM 3810 N N . THR B 1 179 ? -8.025 52.409 30.766 1.00 12.22 179 THR B N 1
ATOM 3811 C CA . THR B 1 179 ? -6.634 51.971 30.762 1.00 12.13 179 THR B CA 1
ATOM 3812 C C . THR B 1 179 ? -5.642 53.043 30.280 1.00 11.76 179 THR B C 1
ATOM 3813 O O . THR B 1 179 ? -4.460 52.911 30.564 1.00 12.85 179 THR B O 1
ATOM 3817 N N . GLU B 1 180 ? -6.153 54.088 29.619 1.00 11.73 180 GLU B N 1
ATOM 3818 C CA . GLU B 1 180 ? -5.389 55.243 29.149 1.00 12.09 180 GLU B CA 1
ATOM 3819 C C . GLU B 1 180 ? -5.214 56.305 30.247 1.00 11.78 180 GLU B C 1
ATOM 3820 O O . GLU B 1 180 ? -4.761 57.417 29.962 1.00 14.16 180 GLU B O 1
ATOM 3830 N N . ALA B 1 181 ? -5.433 55.946 31.509 1.00 11.69 181 ALA B N 1
ATOM 3831 C CA . ALA B 1 181 ? -5.376 56.869 32.643 1.00 11.72 181 ALA B CA 1
ATOM 3832 C C . ALA B 1 181 ? -4.180 57.805 32.668 1.00 11.31 181 ALA B C 1
ATOM 3833 O O . ALA B 1 181 ? -4.376 58.946 33.104 1.00 12.45 181 ALA B O 1
ATOM 3835 N N . PHE B 1 182 ? -2.985 57.308 32.350 1.00 11.61 182 PHE B N 1
ATOM 3836 C CA . PHE B 1 182 ? -1.757 58.091 32.559 1.00 11.28 182 PHE B CA 1
ATOM 3837 C C . PHE B 1 182 ? -1.415 58.882 31.297 1.00 11.41 182 PHE B C 1
ATOM 3838 O O . PHE B 1 182 ? -1.147 58.302 30.230 1.00 12.74 182 PHE B O 1
ATOM 3846 N N . LYS B 1 183 ? -1.396 60.207 31.452 1.00 11.76 183 LYS B N 1
ATOM 3847 C CA . LYS B 1 183 ? -1.161 61.124 30.336 1.00 12.05 183 LYS B CA 1
ATOM 3848 C C . LYS B 1 183 ? -0.165 62.177 30.773 1.00 11.83 183 LYS B C 1
ATOM 3849 O O . LYS B 1 183 ? -0.112 62.533 31.966 1.00 12.08 183 LYS B O 1
ATOM 3855 N N . SER B 1 184 ? 0.567 62.773 29.833 1.00 11.92 184 SER B N 1
ATOM 3856 C CA . SER B 1 184 ? 1.425 63.939 30.073 1.00 11.50 184 SER B CA 1
ATOM 3857 C C . SER B 1 184 ? 0.968 65.085 29.176 1.00 12.12 184 SER B C 1
ATOM 3858 O O . SER B 1 184 ? 0.681 64.853 27.991 1.00 12.68 184 SER B O 1
ATOM 3861 N N . ALA B 1 185 ? 1.004 66.294 29.706 1.00 11.81 185 ALA B N 1
ATOM 3862 C CA . ALA B 1 185 ? 0.767 67.492 28.906 1.00 12.99 185 ALA B CA 1
ATOM 3863 C C . ALA B 1 185 ? 1.741 67.575 27.724 1.00 12.47 185 ALA B C 1
ATOM 3864 O O . ALA B 1 185 ? 1.419 68.190 26.702 1.00 13.97 185 ALA B O 1
ATOM 3866 N N . TRP B 1 186 ? 2.922 66.994 27.868 1.00 11.79 186 TRP B N 1
ATOM 3867 C CA . TRP B 1 186 ? 3.982 67.114 26.859 1.00 11.92 186 TRP B CA 1
ATOM 3868 C C . TRP B 1 186 ? 4.095 65.847 26.016 1.00 12.54 186 TRP B C 1
ATOM 3869 O O . TRP B 1 186 ? 5.060 65.740 25.243 1.00 13.95 186 TRP B O 1
ATOM 3880 N N . GLY B 1 187 ? 3.081 64.991 26.080 1.00 12.51 187 GLY B N 1
ATOM 3881 C CA . GLY B 1 187 ? 2.973 63.815 25.217 1.00 12.77 187 GLY B CA 1
ATOM 3882 C C . GLY B 1 187 ? 3.697 62.613 25.760 1.00 12.24 187 GLY B C 1
ATOM 3883 O O . GLY B 1 187 ? 4.636 62.727 26.553 1.00 12.66 187 GLY B O 1
ATOM 3884 N N . PRO B 1 188 ? 3.355 61.405 25.238 1.00 12.18 188 PRO B N 1
ATOM 3885 C CA . PRO B 1 188 ? 4.229 60.265 25.458 1.00 12.38 188 PRO B CA 1
ATOM 3886 C C . PRO B 1 188 ? 5.587 60.505 24.796 1.00 12.00 188 PRO B C 1
ATOM 3887 O O . PRO B 1 188 ? 5.654 61.207 23.767 1.00 13.01 188 PRO B O 1
ATOM 3891 N N . MET B 1 189 ? 6.641 59.946 25.346 1.00 12.15 189 MET B N 1
ATOM 3892 C CA . MET B 1 189 ? 7.943 60.005 24.698 1.00 13.06 189 MET B CA 1
ATOM 3893 C C . MET B 1 189 ? 8.119 58.880 23.671 1.00 12.98 189 MET B C 1
ATOM 3894 O O . MET B 1 189 ? 8.966 59.028 22.750 1.00 13.76 189 MET B O 1
ATOM 3899 N N . GLY B 1 190 ? 7.375 57.783 23.822 1.00 12.77 190 GLY B N 1
ATOM 3900 C CA . GLY B 1 190 ? 7.552 56.639 22.960 1.00 13.45 190 GLY B CA 1
ATOM 3901 C C . GLY B 1 190 ? 6.387 55.696 23.117 1.00 12.33 190 GLY B C 1
ATOM 3902 O O . GLY B 1 190 ? 5.399 55.988 23.829 1.00 12.61 190 GLY B O 1
ATOM 3903 N N . MET B 1 191 ? 6.529 54.550 22.472 1.00 12.38 191 MET B N 1
ATOM 3904 C CA . MET B 1 191 ? 5.600 53.440 22.588 1.00 12.31 191 MET B CA 1
ATOM 3905 C C . MET B 1 191 ? 6.380 52.141 22.721 1.00 12.74 191 MET B C 1
ATOM 3906 O O . MET B 1 191 ? 7.537 52.058 22.280 1.00 14.01 191 MET B O 1
ATOM 3911 N N . VAL B 1 192 ? 5.739 51.146 23.306 1.00 12.97 192 VAL B N 1
ATOM 3912 C CA . VAL B 1 192 ? 6.295 49.780 23.412 1.00 13.55 192 VAL B CA 1
ATOM 3913 C C . VAL B 1 192 ? 5.266 48.838 22.863 1.00 13.67 192 VAL B C 1
ATOM 3914 O O . VAL B 1 192 ? 4.124 48.846 23.308 1.00 14.34 192 VAL B O 1
ATOM 3918 N N . VAL B 1 193 ? 5.655 48.077 21.839 1.00 13.82 193 VAL B N 1
ATOM 3919 C CA . VAL B 1 193 ? 4.753 47.192 21.076 1.00 14.18 193 VAL B CA 1
ATOM 3920 C C . VAL B 1 193 ? 5.518 45.918 20.749 1.00 14.06 193 VAL B C 1
ATOM 3921 O O . VAL B 1 193 ? 6.605 45.972 20.177 1.00 15.47 193 VAL B O 1
ATOM 3925 N N . GLU B 1 194 ? 4.935 44.784 21.084 1.00 15.48 194 GLU B N 1
ATOM 3926 C CA . GLU B 1 194 ? 5.505 43.475 20.812 1.00 15.61 194 GLU B CA 1
ATOM 3927 C C . GLU B 1 194 ? 6.966 43.468 21.235 1.00 16.58 194 GLU B C 1
ATOM 3928 O O . GLU B 1 194 ? 7.879 43.026 20.474 1.00 17.92 194 GLU B O 1
ATOM 3934 N N . GLY B 1 195 ? 7.221 43.922 22.445 1.00 16.53 195 GLY B N 1
ATOM 3935 C CA . GLY B 1 195 ? 8.555 43.875 23.056 1.00 17.91 195 GLY B CA 1
ATOM 3936 C C . GLY B 1 195 ? 9.532 44.975 22.633 1.00 17.09 195 GLY B C 1
ATOM 3937 O O . GLY B 1 195 ? 10.595 45.057 23.245 1.00 19.40 195 GLY B O 1
ATOM 3938 N N . LYS B 1 196 ? 9.182 45.745 21.609 1.00 15.78 196 LYS B N 1
ATOM 3939 C CA . LYS B 1 196 ? 10.093 46.715 21.037 1.00 15.61 196 LYS B CA 1
ATOM 3940 C C . LYS B 1 196 ? 9.696 48.125 21.441 1.00 14.22 196 LYS B C 1
ATOM 3941 O O . LYS B 1 196 ? 8.501 48.440 21.522 1.00 15.39 196 LYS B O 1
ATOM 3947 N N . SER B 1 197 ? 10.700 48.954 21.678 1.00 14.13 197 SER B N 1
ATOM 3948 C CA . SER B 1 197 ? 10.532 50.351 22.054 1.00 13.86 197 SER B CA 1
ATOM 3949 C C . SER B 1 197 ? 10.761 51.268 20.855 1.00 13.99 197 SER B C 1
ATOM 3950 O O . SER B 1 197 ? 11.777 51.119 20.160 1.00 15.57 197 SER B O 1
ATOM 3953 N N . TYR B 1 198 ? 9.881 52.247 20.718 1.00 13.33 198 TYR B N 1
ATOM 3954 C CA . TYR B 1 198 ? 9.893 53.235 19.637 1.00 13.65 198 TYR B CA 1
ATOM 3955 C C . TYR B 1 198 ? 9.853 54.592 20.273 1.00 13.41 198 TYR B C 1
ATOM 3956 O O . TYR B 1 198 ? 8.853 54.959 20.903 1.00 14.38 198 TYR B O 1
ATOM 3965 N N . TRP B 1 199 ? 10.924 55.374 20.085 1.00 13.30 199 TRP B N 1
ATOM 3966 C CA . TRP B 1 199 ? 11.056 56.695 20.721 1.00 13.25 199 TRP B CA 1
ATOM 3967 C C . TRP B 1 199 ? 10.795 57.802 19.718 1.00 13.06 199 TRP B C 1
ATOM 3968 O O . TRP B 1 199 ? 11.213 57.744 18.560 1.00 14.12 199 TRP B O 1
ATOM 3979 N N . PHE B 1 200 ? 10.133 58.860 20.218 1.00 12.65 200 PHE B N 1
ATOM 3980 C CA . PHE B 1 200 ? 9.746 60.037 19.415 1.00 13.40 200 PHE B CA 1
ATOM 3981 C C . PHE B 1 200 ? 10.165 61.333 20.029 1.00 13.16 200 PHE B C 1
ATOM 3982 O O . PHE B 1 200 ? 10.199 62.345 19.312 1.00 14.04 200 PHE B O 1
ATOM 3990 N N . ARG B 1 201 ? 10.471 61.380 21.336 1.00 13.18 201 ARG B N 1
ATOM 3991 C CA . ARG B 1 201 ? 10.926 62.577 22.039 1.00 13.11 201 ARG B CA 1
ATOM 3992 C C . ARG B 1 201 ? 11.893 62.142 23.126 1.00 13.42 201 ARG B C 1
ATOM 3993 O O . ARG B 1 201 ? 11.879 60.995 23.531 1.00 14.54 201 ARG B O 1
ATOM 4001 N N . LEU B 1 202 ? 12.717 63.077 23.549 1.00 13.85 202 LEU B N 1
ATOM 4002 C CA . LEU B 1 202 ? 13.644 62.870 24.670 1.00 14.36 202 LEU B CA 1
ATOM 4003 C C . LEU B 1 202 ? 13.280 63.855 25.778 1.00 14.07 202 LEU B C 1
ATOM 4004 O O . LEU B 1 202 ? 12.717 64.925 25.561 1.00 13.77 202 LEU B O 1
ATOM 4009 N N . PRO B 1 203 ? 13.639 63.503 27.040 1.00 14.38 203 PRO B N 1
ATOM 4010 C CA . PRO B 1 203 ? 13.469 64.457 28.126 1.00 14.76 203 PRO B CA 1
ATOM 4011 C C . PRO B 1 203 ? 14.258 65.744 27.905 1.00 14.83 203 PRO B C 1
ATOM 4012 O O . PRO B 1 203 ? 15.339 65.724 27.330 1.00 17.08 203 PRO B O 1
ATOM 4016 N N . ALA B 1 204 ? 13.760 66.849 28.456 1.00 14.75 204 ALA B N 1
ATOM 4017 C CA A ALA B 1 204 ? 14.495 68.116 28.520 0.50 13.88 204 ALA B CA 1
ATOM 4018 C CA C ALA B 1 204 ? 14.466 68.137 28.479 0.50 16.36 204 ALA B CA 1
ATOM 4019 C C A ALA B 1 204 ? 14.987 68.399 29.940 0.50 12.99 204 ALA B C 1
ATOM 4020 C C C ALA B 1 204 ? 14.616 68.709 29.896 0.50 15.92 204 ALA B C 1
ATOM 4021 O O A ALA B 1 204 ? 15.997 69.037 30.124 0.50 13.77 204 ALA B O 1
ATOM 4022 O O C ALA B 1 204 ? 14.994 69.845 30.058 0.50 25.29 204 ALA B O 1
ATOM 4025 N N . LYS B 1 205 ? 14.242 67.994 30.928 1.00 14.71 205 LYS B N 1
ATOM 4026 C CA . LYS B 1 205 ? 14.403 68.413 32.343 1.00 14.28 205 LYS B CA 1
ATOM 4027 C C . LYS B 1 205 ? 15.375 67.505 33.048 1.00 14.76 205 LYS B C 1
ATOM 4028 O O . LYS B 1 205 ? 15.515 66.331 32.693 1.00 16.02 205 LYS B O 1
ATOM 4034 N N . ARG B 1 206 ? 16.025 68.038 34.064 1.00 14.32 206 ARG B N 1
ATOM 4035 C CA . ARG B 1 206 ? 17.076 67.291 34.778 1.00 14.69 206 ARG B CA 1
ATOM 4036 C C . ARG B 1 206 ? 16.508 66.047 35.451 1.00 14.62 206 ARG B C 1
ATOM 4037 O O . ARG B 1 206 ? 15.434 66.101 36.048 1.00 15.89 206 ARG B O 1
ATOM 4045 N N . HIS B 1 207 ? 17.277 64.990 35.433 1.00 14.85 207 HIS B N 1
ATOM 4046 C CA . HIS B 1 207 ? 16.856 63.724 36.028 1.00 14.37 207 HIS B CA 1
ATOM 4047 C C . HIS B 1 207 ? 18.044 62.868 36.362 1.00 14.69 207 HIS B C 1
ATOM 4048 O O . HIS B 1 207 ? 19.130 63.050 35.790 1.00 15.73 207 HIS B O 1
ATOM 4055 N N . THR B 1 208 ? 17.798 61.926 37.264 1.00 14.43 208 THR B N 1
ATOM 4056 C CA . THR B 1 208 ? 18.673 60.816 37.624 1.00 15.96 208 THR B CA 1
ATOM 4057 C C . THR B 1 208 ? 20.150 61.231 37.645 1.00 17.02 208 THR B C 1
ATOM 4058 O O . THR B 1 208 ? 20.554 61.957 38.564 1.00 17.60 208 THR B O 1
ATOM 4062 N N . VAL B 1 209 ? 20.960 60.738 36.738 1.00 19.13 209 VAL B N 1
ATOM 4063 C CA . VAL B 1 209 ? 22.428 60.994 36.873 1.00 22.26 209 VAL B CA 1
ATOM 4064 C C . VAL B 1 209 ? 22.788 62.476 36.820 1.00 21.40 209 VAL B C 1
ATOM 4065 O O . VAL B 1 209 ? 23.900 62.839 37.262 1.00 25.59 209 VAL B O 1
ATOM 4069 N N . ASN B 1 210 ? 21.953 63.325 36.229 1.00 18.24 210 ASN B N 1
ATOM 4070 C CA A ASN B 1 210 ? 22.248 64.771 36.120 0.60 18.31 210 ASN B CA 1
ATOM 4071 C CA B ASN B 1 210 ? 22.305 64.764 36.149 0.40 18.01 210 ASN B CA 1
ATOM 4072 C C . ASN B 1 210 ? 21.515 65.557 37.198 1.00 18.76 210 ASN B C 1
ATOM 4073 O O . ASN B 1 210 ? 21.521 66.788 37.153 1.00 21.77 210 ASN B O 1
ATOM 4082 N N . SER B 1 211 ? 20.927 64.875 38.162 1.00 16.79 211 SER B N 1
ATOM 4083 C CA . SER B 1 211 ? 20.258 65.520 39.288 1.00 15.33 211 SER B CA 1
ATOM 4084 C C . SER B 1 211 ? 21.275 65.923 40.352 1.00 16.05 211 SER B C 1
ATOM 4085 O O . SER B 1 211 ? 22.218 65.184 40.624 1.00 17.98 211 SER B O 1
ATOM 4088 N N . GLU B 1 212 ? 20.997 67.022 41.026 1.00 16.24 212 GLU B N 1
ATOM 4089 C CA . GLU B 1 212 ? 21.800 67.446 42.206 1.00 17.00 212 GLU B CA 1
ATOM 4090 C C . GLU B 1 212 ? 21.386 66.728 43.482 1.00 16.47 212 GLU B C 1
ATOM 4091 O O . GLU B 1 212 ? 22.043 66.909 44.524 1.00 18.52 212 GLU B O 1
ATOM 4097 N N . PHE B 1 213 ? 20.323 65.928 43.422 1.00 15.71 213 PHE B N 1
ATOM 4098 C CA . PHE B 1 213 ? 19.778 65.247 44.604 1.00 15.41 213 PHE B CA 1
ATOM 4099 C C . PHE B 1 213 ? 20.173 63.774 44.547 1.00 16.00 213 PHE B C 1
ATOM 4100 O O . PHE B 1 213 ? 20.333 63.199 43.480 1.00 18.96 213 PHE B O 1
ATOM 4108 N N . ASP B 1 214 ? 20.286 63.154 45.726 1.00 15.85 214 ASP B N 1
ATOM 4109 C CA . ASP B 1 214 ? 20.711 61.747 45.835 1.00 15.56 214 ASP B CA 1
ATOM 4110 C C . ASP B 1 214 ? 20.042 61.136 47.049 1.00 14.75 214 ASP B C 1
ATOM 4111 O O . ASP B 1 214 ? 20.236 61.578 48.206 1.00 16.48 214 ASP B O 1
ATOM 4116 N N . ILE B 1 215 ? 19.247 60.109 46.791 1.00 14.59 215 ILE B N 1
ATOM 4117 C CA . ILE B 1 215 ? 18.556 59.352 47.847 1.00 15.24 215 ILE B CA 1
ATOM 4118 C C . ILE B 1 215 ? 19.506 58.870 48.933 1.00 15.79 215 ILE B C 1
ATOM 4119 O O . ILE B 1 215 ? 19.052 58.704 50.070 1.00 17.14 215 ILE B O 1
ATOM 4124 N N . LYS B 1 216 ? 20.751 58.604 48.601 1.00 16.74 216 LYS B N 1
ATOM 4125 C CA . LYS B 1 216 ? 21.695 58.061 49.573 1.00 19.31 216 LYS B CA 1
ATOM 4126 C C . LYS B 1 216 ? 21.939 59.049 50.708 1.00 18.65 216 LYS B C 1
ATOM 4127 O O . LYS B 1 216 ? 22.396 58.593 51.755 1.00 23.25 216 LYS B O 1
ATOM 4133 N N . GLN B 1 217 ? 21.638 60.311 50.525 1.00 17.76 217 GLN B N 1
ATOM 4134 C CA . GLN B 1 217 ? 21.911 61.342 51.543 1.00 19.37 217 GLN B CA 1
ATOM 4135 C C . GLN B 1 217 ? 20.626 61.689 52.308 1.00 17.62 217 GLN B C 1
ATOM 4136 O O . GLN B 1 217 ? 20.737 62.395 53.311 1.00 18.21 217 GLN B O 1
ATOM 4142 N N . ILE B 1 218 ? 19.438 61.265 51.873 1.00 15.64 218 ILE B N 1
ATOM 4143 C CA . ILE B 1 218 ? 18.160 61.709 52.495 1.00 15.38 218 ILE B CA 1
ATOM 4144 C C . ILE B 1 218 ? 17.762 60.691 53.553 1.00 16.02 218 ILE B C 1
ATOM 4145 O O . ILE B 1 218 ? 17.502 59.528 53.256 1.00 18.73 218 ILE B O 1
ATOM 4150 N N . SER B 1 219 ? 17.694 61.155 54.790 1.00 15.13 219 SER B N 1
ATOM 4151 C CA . SER B 1 219 ? 17.319 60.321 55.948 1.00 15.34 219 SER B CA 1
ATOM 4152 C C . SER B 1 219 ? 15.844 60.437 56.315 1.00 15.33 219 SER B C 1
ATOM 4153 O O . SER B 1 219 ? 15.225 59.421 56.715 1.00 16.97 219 SER B O 1
ATOM 4156 N N . SER B 1 220 ? 15.234 61.593 56.146 1.00 14.57 220 SER B N 1
ATOM 4157 C CA . SER B 1 220 ? 13.789 61.805 56.374 1.00 15.16 220 SER B CA 1
ATOM 4158 C C . SER B 1 220 ? 13.403 63.011 55.525 1.00 14.99 220 SER B C 1
ATOM 4159 O O . SER B 1 220 ? 14.191 63.942 55.435 1.00 16.97 220 SER B O 1
ATOM 4162 N N . LEU B 1 221 ? 12.245 62.967 54.937 1.00 14.99 221 LEU B N 1
ATOM 4163 C CA . LEU B 1 221 ? 11.795 64.054 54.053 1.00 14.25 221 LEU B CA 1
ATOM 4164 C C . LEU B 1 221 ? 11.105 65.143 54.849 1.00 14.62 221 LEU B C 1
ATOM 4165 O O . LEU B 1 221 ? 10.383 64.854 55.853 1.00 15.70 221 LEU B O 1
ATOM 4170 N N . PRO B 1 222 ? 11.248 66.406 54.445 1.00 14.52 222 PRO B N 1
ATOM 4171 C CA . PRO B 1 222 ? 10.490 67.468 55.088 1.00 15.39 222 PRO B CA 1
ATOM 4172 C C . PRO B 1 222 ? 8.993 67.301 54.858 1.00 15.17 222 PRO B C 1
ATOM 4173 O O . PRO B 1 222 ? 8.554 66.827 53.819 1.00 16.59 222 PRO B O 1
ATOM 4177 N N . GLN B 1 223 ? 8.209 67.763 55.833 1.00 14.49 223 GLN B N 1
ATOM 4178 C CA . GLN B 1 223 ? 6.747 67.749 55.712 1.00 14.02 223 GLN B CA 1
ATOM 4179 C C . GLN B 1 223 ? 6.281 68.850 54.765 1.00 13.71 223 GLN B C 1
ATOM 4180 O O . GLN B 1 223 ? 6.602 70.035 54.950 1.00 14.41 223 GLN B O 1
ATOM 4186 N N . VAL B 1 224 ? 5.487 68.432 53.775 1.00 13.12 224 VAL B N 1
ATOM 4187 C CA . VAL B 1 224 ? 4.904 69.359 52.797 1.00 13.03 224 VAL B CA 1
ATOM 4188 C C . VAL B 1 224 ? 3.445 68.986 52.607 1.00 12.87 224 VAL B C 1
ATOM 4189 O O . VAL B 1 224 ? 3.124 67.801 52.512 1.00 13.78 224 VAL B O 1
ATOM 4193 N N . ASP B 1 225 ? 2.550 69.985 52.599 1.00 12.65 225 ASP B N 1
ATOM 4194 C CA . ASP B 1 225 ? 1.108 69.742 52.454 1.00 12.22 225 ASP B CA 1
ATOM 4195 C C . ASP B 1 225 ? 0.558 70.593 51.307 1.00 12.25 225 ASP B C 1
ATOM 4196 O O . ASP B 1 225 ? 1.233 71.479 50.797 1.00 12.89 225 ASP B O 1
ATOM 4201 N N . ILE B 1 226 ? -0.689 70.285 50.946 1.00 11.97 226 ILE B N 1
ATOM 4202 C CA . ILE B 1 226 ? -1.359 70.877 49.786 1.00 11.93 226 ILE B CA 1
ATOM 4203 C C . ILE B 1 226 ? -2.723 71.398 50.185 1.00 11.71 226 ILE B C 1
ATOM 4204 O O . ILE B 1 226 ? -3.473 70.655 50.855 1.00 12.81 226 ILE B O 1
ATOM 4209 N N . ALA B 1 227 ? -3.055 72.604 49.770 1.00 11.94 227 ALA B N 1
ATOM 4210 C CA . ALA B 1 227 ? -4.348 73.223 50.009 1.00 12.93 227 ALA B CA 1
ATOM 4211 C C . ALA B 1 227 ? -4.974 73.660 48.688 1.00 12.29 227 ALA B C 1
ATOM 4212 O O . ALA B 1 227 ? -4.256 74.108 47.791 1.00 13.44 227 ALA B O 1
ATOM 4214 N N . TYR B 1 228 ? -6.285 73.551 48.576 1.00 12.78 228 TYR B N 1
ATOM 4215 C CA . TYR B 1 228 ? -7.010 73.788 47.312 1.00 12.66 228 TYR B CA 1
ATOM 4216 C C . TYR B 1 228 ? -7.627 75.175 47.258 1.00 12.95 228 TYR B C 1
ATOM 4217 O O . TYR B 1 228 ? -8.113 75.701 48.255 1.00 13.93 228 TYR B O 1
ATOM 4226 N N . GLY B 1 229 ? -7.634 75.731 46.033 1.00 12.67 229 GLY B N 1
ATOM 4227 C CA . GLY B 1 229 ? -8.295 77.001 45.732 1.00 13.42 229 GLY B CA 1
ATOM 4228 C C . GLY B 1 229 ? -9.575 76.838 44.950 1.00 12.80 229 GLY B C 1
ATOM 4229 O O . GLY B 1 229 ? -9.646 75.992 44.035 1.00 13.39 229 GLY B O 1
ATOM 4230 N N . TYR B 1 230 ? -10.587 77.621 45.301 1.00 12.88 230 TYR B N 1
ATOM 4231 C CA . TYR B 1 230 ? -11.939 77.504 44.777 1.00 12.86 230 TYR B CA 1
ATOM 4232 C C . TYR B 1 230 ? -12.721 78.728 45.253 1.00 13.11 230 TYR B C 1
ATOM 4233 O O . TYR B 1 230 ? -12.225 79.499 46.093 1.00 13.63 230 TYR B O 1
ATOM 4242 N N . GLY B 1 231 ? -13.914 78.930 44.709 1.00 13.36 231 GLY B N 1
ATOM 4243 C CA . GLY B 1 231 ? -14.727 80.066 45.160 1.00 13.59 231 GLY B CA 1
ATOM 4244 C C . GLY B 1 231 ? -15.005 80.034 46.654 1.00 13.89 231 GLY B C 1
ATOM 4245 O O . GLY B 1 231 ? -15.280 78.995 47.228 1.00 14.05 231 GLY B O 1
ATOM 4246 N N . ASN B 1 232 ? -14.919 81.205 47.281 1.00 14.05 232 ASN B N 1
ATOM 4247 C CA A ASN B 1 232 ? -15.197 81.362 48.730 0.70 14.40 232 ASN B CA 1
ATOM 4248 C CA B ASN B 1 232 ? -15.163 81.423 48.731 0.30 14.12 232 ASN B CA 1
ATOM 4249 C C A ASN B 1 232 ? -14.182 80.676 49.612 0.70 14.91 232 ASN B C 1
ATOM 4250 C C B ASN B 1 232 ? -14.242 80.565 49.578 0.30 14.03 232 ASN B C 1
ATOM 4251 O O A ASN B 1 232 ? -14.431 80.558 50.833 0.70 14.92 232 ASN B O 1
ATOM 4252 O O B ASN B 1 232 ? -14.641 80.243 50.728 0.30 15.91 232 ASN B O 1
ATOM 4261 N N . VAL B 1 233 ? -13.039 80.256 49.081 1.00 14.09 233 VAL B N 1
ATOM 4262 C CA . VAL B 1 233 ? -12.034 79.611 49.937 1.00 14.21 233 VAL B CA 1
ATOM 4263 C C . VAL B 1 233 ? -11.552 80.616 50.988 1.00 14.54 233 VAL B C 1
ATOM 4264 O O . VAL B 1 233 ? -11.486 81.825 50.757 1.00 14.89 233 VAL B O 1
ATOM 4268 N N . THR B 1 234 ? -11.159 80.098 52.145 1.00 14.17 234 THR B N 1
ATOM 4269 C CA . THR B 1 234 ? -10.581 80.871 53.226 1.00 14.40 234 THR B CA 1
ATOM 4270 C C . THR B 1 234 ? -9.145 80.427 53.467 1.00 14.01 234 THR B C 1
ATOM 4271 O O . THR B 1 234 ? -8.657 79.436 52.878 1.00 14.26 234 THR B O 1
ATOM 4275 N N . ASP B 1 235 ? -8.474 81.086 54.415 1.00 14.53 235 ASP B N 1
ATOM 4276 C CA . ASP B 1 235 ? -7.103 80.693 54.770 1.00 14.33 235 ASP B CA 1
ATOM 4277 C C . ASP B 1 235 ? -7.042 79.528 55.744 1.00 14.24 235 ASP B C 1
ATOM 4278 O O . ASP B 1 235 ? -5.916 79.118 56.076 1.00 15.05 235 ASP B O 1
ATOM 4283 N N . THR B 1 236 ? -8.168 78.935 56.110 1.00 13.90 236 THR B N 1
ATOM 4284 C CA . THR B 1 236 ? -8.168 77.924 57.178 1.00 14.51 236 THR B CA 1
ATOM 4285 C C . THR B 1 236 ? -7.250 76.752 56.891 1.00 14.10 236 THR B C 1
ATOM 4286 O O . THR B 1 236 ? -6.458 76.347 57.764 1.00 15.03 236 THR B O 1
ATOM 4290 N N . ALA B 1 237 ? -7.344 76.127 55.714 1.00 14.13 237 ALA B N 1
ATOM 4291 C CA . ALA B 1 237 ? -6.552 74.907 55.520 1.00 14.08 237 ALA B CA 1
ATOM 4292 C C . ALA B 1 237 ? -5.066 75.237 55.546 1.00 13.91 237 ALA B C 1
ATOM 4293 O O . ALA B 1 237 ? -4.253 74.447 56.067 1.00 14.63 237 ALA B O 1
ATOM 4295 N N . TYR B 1 238 ? -4.680 76.367 54.968 1.00 14.42 238 TYR B N 1
ATOM 4296 C CA . TYR B 1 238 ? -3.259 76.758 54.897 1.00 15.20 238 TYR B CA 1
ATOM 4297 C C . TYR B 1 238 ? -2.693 76.897 56.313 1.00 15.02 238 TYR B C 1
ATOM 4298 O O . TYR B 1 238 ? -1.631 76.366 56.635 1.00 15.43 238 TYR B O 1
ATOM 4307 N N . LYS B 1 239 ? -3.412 77.648 57.141 1.00 14.91 239 LYS B N 1
ATOM 4308 C CA . LYS B 1 239 ? -2.947 77.904 58.514 1.00 15.87 239 LYS B CA 1
ATOM 4309 C C . LYS B 1 239 ? -2.883 76.583 59.287 1.00 15.22 239 LYS B C 1
ATOM 4310 O O . LYS B 1 239 ? -1.925 76.348 60.036 1.00 16.43 239 LYS B O 1
ATOM 4316 N N . ALA B 1 240 ? -3.906 75.761 59.177 1.00 15.16 240 ALA B N 1
ATOM 4317 C CA . ALA B 1 240 ? -3.956 74.510 59.945 1.00 15.17 240 ALA B CA 1
ATOM 4318 C C . ALA B 1 240 ? -2.822 73.585 59.531 1.00 14.63 240 ALA B C 1
ATOM 4319 O O . ALA B 1 240 ? -2.185 72.917 60.368 1.00 15.32 240 ALA B O 1
ATOM 4321 N N . LEU B 1 241 ? -2.573 73.477 58.213 1.00 14.14 241 LEU B N 1
ATOM 4322 C CA . LEU B 1 241 ? -1.524 72.581 57.739 1.00 14.38 241 LEU B CA 1
ATOM 4323 C C . LEU B 1 241 ? -0.150 73.035 58.272 1.00 14.08 241 LEU B C 1
ATOM 4324 O O . LEU B 1 241 ? 0.687 72.229 58.692 1.00 15.42 241 LEU B O 1
ATOM 4329 N N . ALA B 1 242 ? 0.093 74.350 58.223 1.00 14.93 242 ALA B N 1
ATOM 4330 C CA . ALA B 1 242 ? 1.343 74.907 58.779 1.00 15.33 242 ALA B CA 1
ATOM 4331 C C . ALA B 1 242 ? 1.445 74.670 60.278 1.00 16.10 242 ALA B C 1
ATOM 4332 O O . ALA B 1 242 ? 2.489 74.321 60.770 1.00 17.19 242 ALA B O 1
ATOM 4334 N N . GLN B 1 243 ? 0.347 74.870 60.997 1.00 16.28 243 GLN B N 1
ATOM 4335 C CA A GLN B 1 243 ? 0.324 74.682 62.469 0.50 17.63 243 GLN B CA 1
ATOM 4336 C CA B GLN B 1 243 ? 0.331 74.671 62.471 0.50 18.00 243 GLN B CA 1
ATOM 4337 C C . GLN B 1 243 ? 0.672 73.221 62.798 1.00 17.00 243 GLN B C 1
ATOM 4338 O O . GLN B 1 243 ? 1.236 72.956 63.882 1.00 21.07 243 GLN B O 1
ATOM 4349 N N . ASN B 1 244 ? 0.336 72.288 61.920 1.00 16.20 244 ASN B N 1
ATOM 4350 C CA A ASN B 1 244 ? 0.539 70.840 62.106 0.70 16.39 244 ASN B CA 1
ATOM 4351 C CA B ASN B 1 244 ? 0.628 70.847 62.215 0.30 16.14 244 ASN B CA 1
ATOM 4352 C C . ASN B 1 244 ? 1.826 70.367 61.396 1.00 16.48 244 ASN B C 1
ATOM 4353 O O . ASN B 1 244 ? 1.950 69.160 61.220 1.00 17.95 244 ASN B O 1
ATOM 4362 N N . GLY B 1 245 ? 2.742 71.289 61.021 1.00 16.56 245 GLY B N 1
ATOM 4363 C CA . GLY B 1 245 ? 4.104 70.882 60.658 1.00 17.52 245 GLY B CA 1
ATOM 4364 C C . GLY B 1 245 ? 4.537 71.188 59.241 1.00 15.72 245 GLY B C 1
ATOM 4365 O O . GLY B 1 245 ? 5.677 70.896 58.912 1.00 16.54 245 GLY B O 1
ATOM 4366 N N . ALA B 1 246 ? 3.672 71.709 58.372 1.00 15.17 246 ALA B N 1
ATOM 4367 C CA . ALA B 1 246 ? 4.053 71.889 56.957 1.00 14.74 246 ALA B CA 1
ATOM 4368 C C . ALA B 1 246 ? 5.210 72.891 56.862 1.00 14.88 246 ALA B C 1
ATOM 4369 O O . ALA B 1 246 ? 5.091 74.048 57.301 1.00 16.20 246 ALA B O 1
ATOM 4371 N N A LYS B 1 247 ? 6.300 72.464 56.231 0.70 14.91 247 LYS B N 1
ATOM 4372 N N B LYS B 1 247 ? 6.299 72.462 56.230 0.30 13.23 247 LYS B N 1
ATOM 4373 C CA . LYS B 1 247 ? 7.471 73.330 55.973 1.00 14.54 247 LYS B CA 1
ATOM 4374 C C . LYS B 1 247 ? 7.348 74.061 54.642 1.00 14.37 247 LYS B C 1
ATOM 4375 O O . LYS B 1 247 ? 8.013 75.102 54.415 1.00 15.03 247 LYS B O 1
ATOM 4386 N N . ALA B 1 248 ? 6.500 73.556 53.772 1.00 14.53 248 ALA B N 1
ATOM 4387 C CA . ALA B 1 248 ? 6.081 74.228 52.536 1.00 13.91 248 ALA B CA 1
ATOM 4388 C C . ALA B 1 248 ? 4.607 73.915 52.349 1.00 13.27 248 ALA B C 1
ATOM 4389 O O . ALA B 1 248 ? 4.147 72.819 52.729 1.00 13.81 248 ALA B O 1
ATOM 4391 N N . LEU B 1 249 ? 3.905 74.853 51.739 1.00 13.22 249 LEU B N 1
ATOM 4392 C CA . LEU B 1 249 ? 2.523 74.634 51.295 1.00 12.97 249 LEU B CA 1
ATOM 4393 C C . LEU B 1 249 ? 2.485 74.740 49.773 1.00 12.87 249 LEU B C 1
ATOM 4394 O O . LEU B 1 249 ? 2.961 75.730 49.200 1.00 14.35 249 LEU B O 1
ATOM 4399 N N . ILE B 1 250 ? 1.932 73.699 49.165 1.00 12.40 250 ILE B N 1
ATOM 4400 C CA . ILE B 1 250 ? 1.563 73.757 47.743 1.00 12.08 250 ILE B CA 1
ATOM 4401 C C . ILE B 1 250 ? 0.157 74.315 47.669 1.00 12.26 250 ILE B C 1
ATOM 4402 O O . ILE B 1 250 ? -0.800 73.722 48.186 1.00 13.16 250 ILE B O 1
ATOM 4407 N N . HIS B 1 251 ? 0.047 75.436 46.995 1.00 12.51 251 HIS B N 1
ATOM 4408 C CA . HIS B 1 251 ? -1.223 76.088 46.724 1.00 12.58 251 HIS B CA 1
ATOM 4409 C C . HIS B 1 251 ? -1.759 75.551 45.383 1.00 12.35 251 HIS B C 1
ATOM 4410 O O . HIS B 1 251 ? -1.156 75.815 44.331 1.00 12.99 251 HIS B O 1
ATOM 4417 N N . ALA B 1 252 ? -2.834 74.766 45.444 1.00 12.31 252 ALA B N 1
ATOM 4418 C CA . ALA B 1 252 ? -3.475 74.224 44.234 1.00 12.37 252 ALA B CA 1
ATOM 4419 C C . ALA B 1 252 ? -4.528 75.220 43.767 1.00 12.10 252 ALA B C 1
ATOM 4420 O O . ALA B 1 252 ? -5.727 75.059 43.971 1.00 12.78 252 ALA B O 1
ATOM 4422 N N . GLY B 1 253 ? -4.052 76.309 43.166 1.00 12.96 253 GLY B N 1
ATOM 4423 C CA . GLY B 1 253 ? -4.888 77.444 42.832 1.00 13.10 253 GLY B CA 1
ATOM 4424 C C . GLY B 1 253 ? -5.820 77.198 41.641 1.00 12.28 253 GLY B C 1
ATOM 4425 O O . GLY B 1 253 ? -5.597 76.300 40.814 1.00 12.64 253 GLY B O 1
ATOM 4426 N N . THR B 1 254 ? -6.823 78.052 41.575 1.00 12.57 254 THR B N 1
ATOM 4427 C CA . THR B 1 254 ? -7.528 78.239 40.299 1.00 11.83 254 THR B CA 1
ATOM 4428 C C . THR B 1 254 ? -6.585 78.874 39.257 1.00 12.05 254 THR B C 1
ATOM 4429 O O . THR B 1 254 ? -5.621 79.530 39.636 1.00 12.69 254 THR B O 1
ATOM 4433 N N . GLY B 1 255 ? -6.928 78.688 37.980 1.00 12.01 255 GLY B N 1
ATOM 4434 C CA . GLY B 1 255 ? -6.230 79.406 36.923 1.00 12.00 255 GLY B CA 1
ATOM 4435 C C . GLY B 1 255 ? -4.731 79.287 37.038 1.00 11.83 255 GLY B C 1
ATOM 4436 O O . GLY B 1 255 ? -4.153 78.240 37.296 1.00 12.11 255 GLY B O 1
ATOM 4437 N N . ASN B 1 256 ? -4.090 80.429 36.794 1.00 12.17 256 ASN B N 1
ATOM 4438 C CA . ASN B 1 256 ? -2.626 80.511 36.745 1.00 12.30 256 ASN B CA 1
ATOM 4439 C C . ASN B 1 256 ? -2.046 80.660 38.156 1.00 12.41 256 ASN B C 1
ATOM 4440 O O . ASN B 1 256 ? -1.343 81.594 38.507 1.00 12.85 256 ASN B O 1
ATOM 4445 N N . GLY B 1 257 ? -2.390 79.672 38.981 1.00 12.17 257 GLY B N 1
ATOM 4446 C CA . GLY B 1 257 ? -1.950 79.671 40.384 1.00 12.39 257 GLY B CA 1
ATOM 4447 C C . GLY B 1 257 ? -2.481 80.810 41.213 1.00 12.33 257 GLY B C 1
ATOM 4448 O O . GLY B 1 257 ? -1.849 81.217 42.192 1.00 13.07 257 GLY B O 1
ATOM 4449 N N . SER B 1 258 ? -3.657 81.340 40.862 1.00 12.27 258 SER B N 1
ATOM 4450 C CA . SER B 1 258 ? -4.174 82.562 41.463 1.00 12.60 258 SER B CA 1
ATOM 4451 C C . SER B 1 258 ? -4.517 82.338 42.925 1.00 12.81 258 SER B C 1
ATOM 4452 O O . SER B 1 258 ? -4.931 81.210 43.312 1.00 13.09 258 SER B O 1
ATOM 4455 N N . VAL B 1 259 ? -4.435 83.381 43.724 1.00 13.22 259 VAL B N 1
ATOM 4456 C CA . VAL B 1 259 ? -4.699 83.321 45.169 1.00 13.10 259 VAL B CA 1
ATOM 4457 C C . VAL B 1 259 ? -5.809 84.304 45.516 1.00 13.31 259 VAL B C 1
ATOM 4458 O O . VAL B 1 259 ? -5.707 85.480 45.150 1.00 14.43 259 VAL B O 1
ATOM 4462 N N . SER B 1 260 ? -6.847 83.840 46.178 1.00 13.63 260 SER B N 1
ATOM 4463 C CA . SER B 1 260 ? -7.914 84.726 46.622 1.00 14.01 260 SER B CA 1
ATOM 4464 C C . SER B 1 260 ? -7.342 85.856 47.484 1.00 14.61 260 SER B C 1
ATOM 4465 O O . SER B 1 260 ? -6.439 85.635 48.308 1.00 14.57 260 SER B O 1
ATOM 4468 N N . SER B 1 261 ? -7.937 87.024 47.374 1.00 15.42 261 SER B N 1
ATOM 4469 C CA . SER B 1 261 ? -7.545 88.144 48.241 1.00 17.87 261 SER B CA 1
ATOM 4470 C C . SER B 1 261 ? -7.775 87.811 49.727 1.00 18.13 261 SER B C 1
ATOM 4471 O O . SER B 1 261 ? -7.141 88.450 50.562 1.00 21.51 261 SER B O 1
ATOM 4474 N N . ARG B 1 262 ? -8.670 86.874 50.036 1.00 17.80 262 ARG B N 1
ATOM 4475 C CA . ARG B 1 262 ? -8.909 86.466 51.444 1.00 21.04 262 ARG B CA 1
ATOM 4476 C C . ARG B 1 262 ? -7.811 85.526 51.951 1.00 17.89 262 ARG B C 1
ATOM 4477 O O . ARG B 1 262 ? -7.792 85.229 53.148 1.00 19.99 262 ARG B O 1
ATOM 4485 N N . VAL B 1 263 ? -6.957 85.022 51.082 1.00 16.11 263 VAL B N 1
ATOM 4486 C CA . VAL B 1 263 ? -5.905 84.055 51.412 1.00 15.63 263 VAL B CA 1
ATOM 4487 C C . VAL B 1 263 ? -4.514 84.717 51.392 1.00 15.34 263 VAL B C 1
ATOM 4488 O O . VAL B 1 263 ? -3.646 84.298 52.159 1.00 16.13 263 VAL B O 1
ATOM 4492 N N . VAL B 1 264 ? -4.299 85.683 50.509 1.00 15.27 264 VAL B N 1
ATOM 4493 C CA . VAL B 1 264 ? -2.982 86.308 50.395 1.00 15.33 264 VAL B CA 1
ATOM 4494 C C . VAL B 1 264 ? -2.381 86.704 51.736 1.00 15.77 264 VAL B C 1
ATOM 4495 O O . VAL B 1 264 ? -1.206 86.415 51.987 1.00 16.26 264 VAL B O 1
ATOM 4499 N N . PRO B 1 265 ? -3.099 87.406 52.641 1.00 16.21 265 PRO B N 1
ATOM 4500 C CA . PRO B 1 265 ? -2.440 87.874 53.863 1.00 17.43 265 PRO B CA 1
ATOM 4501 C C . PRO B 1 265 ? -1.869 86.715 54.684 1.00 16.90 265 PRO B C 1
ATOM 4502 O O . PRO B 1 265 ? -0.763 86.806 55.212 1.00 17.58 265 PRO B O 1
ATOM 4506 N N . ALA B 1 266 ? -2.658 85.637 54.819 1.00 16.56 266 ALA B N 1
ATOM 4507 C CA . ALA B 1 266 ? -2.173 84.472 55.577 1.00 16.44 266 ALA B CA 1
ATOM 4508 C C . ALA B 1 266 ? -0.899 83.917 54.939 1.00 16.17 266 ALA B C 1
ATOM 4509 O O . ALA B 1 266 ? 0.013 83.468 55.647 1.00 17.12 266 ALA B O 1
ATOM 4511 N N . LEU B 1 267 ? -0.856 83.850 53.604 1.00 15.76 267 LEU B N 1
ATOM 4512 C CA . LEU B 1 267 ? 0.328 83.283 52.947 1.00 15.46 267 LEU B CA 1
ATOM 4513 C C . LEU B 1 267 ? 1.554 84.199 53.123 1.00 16.66 267 LEU B C 1
ATOM 4514 O O . LEU B 1 267 ? 2.675 83.685 53.231 1.00 17.70 267 LEU B O 1
ATOM 4519 N N . GLN B 1 268 ? 1.328 85.513 53.175 1.00 16.58 268 GLN B N 1
ATOM 4520 C CA . GLN B 1 268 ? 2.445 86.422 53.461 1.00 18.12 268 GLN B CA 1
ATOM 4521 C C . GLN B 1 268 ? 3.002 86.165 54.880 1.00 17.46 268 GLN B C 1
ATOM 4522 O O . GLN B 1 268 ? 4.221 86.128 55.099 1.00 19.53 268 GLN B O 1
ATOM 4528 N N . GLU B 1 269 ? 2.094 86.025 55.842 1.00 17.63 269 GLU B N 1
ATOM 4529 C CA . GLU B 1 269 ? 2.497 85.760 57.235 1.00 18.68 269 GLU B CA 1
ATOM 4530 C C . GLU B 1 269 ? 3.213 84.417 57.321 1.00 18.77 269 GLU B C 1
ATOM 4531 O O . GLU B 1 269 ? 4.244 84.317 58.009 1.00 19.43 269 GLU B O 1
ATOM 4537 N N . LEU B 1 270 ? 2.693 83.392 56.648 1.00 17.23 270 LEU B N 1
ATOM 4538 C CA . LEU B 1 270 ? 3.351 82.077 56.708 1.00 16.84 270 LEU B CA 1
ATOM 4539 C C . LEU B 1 270 ? 4.746 82.152 56.107 1.00 16.46 270 LEU B C 1
ATOM 4540 O O . LEU B 1 270 ? 5.680 81.588 56.678 1.00 17.27 270 LEU B O 1
ATOM 4545 N N . ARG B 1 271 ? 4.922 82.838 54.975 1.00 16.26 271 ARG B N 1
ATOM 4546 C CA . ARG B 1 271 ? 6.267 82.985 54.407 1.00 16.76 271 ARG B CA 1
ATOM 4547 C C . ARG B 1 271 ? 7.200 83.713 55.367 1.00 16.74 271 ARG B C 1
ATOM 4548 O O . ARG B 1 271 ? 8.355 83.301 55.526 1.00 18.34 271 ARG B O 1
ATOM 4556 N N . LYS B 1 272 ? 6.717 84.789 55.971 1.00 18.63 272 LYS B N 1
ATOM 4557 C CA . LYS B 1 272 ? 7.526 85.549 56.935 1.00 20.93 272 LYS B CA 1
ATOM 4558 C C . LYS B 1 272 ? 8.000 84.616 58.066 1.00 20.16 272 LYS B C 1
ATOM 4559 O O . LYS B 1 272 ? 9.107 84.807 58.588 1.00 23.22 272 LYS B O 1
ATOM 4565 N N . ASN B 1 273 ? 7.175 83.655 58.444 1.00 19.89 273 ASN B N 1
ATOM 4566 C CA . ASN B 1 273 ? 7.446 82.706 59.543 1.00 21.29 273 ASN B CA 1
ATOM 4567 C C . ASN B 1 273 ? 8.222 81.488 59.043 1.00 20.20 273 ASN B C 1
ATOM 4568 O O . ASN B 1 273 ? 8.456 80.574 59.793 1.00 24.23 273 ASN B O 1
ATOM 4573 N N . GLY B 1 274 ? 8.660 81.479 57.765 1.00 18.75 274 GLY B N 1
ATOM 4574 C CA . GLY B 1 274 ? 9.581 80.453 57.272 1.00 18.69 274 GLY B CA 1
ATOM 4575 C C . GLY B 1 274 ? 8.947 79.369 56.428 1.00 19.04 274 GLY B C 1
ATOM 4576 O O . GLY B 1 274 ? 9.683 78.471 55.990 1.00 22.33 274 GLY B O 1
ATOM 4577 N N . VAL B 1 275 ? 7.657 79.405 56.182 1.00 16.23 275 VAL B N 1
ATOM 4578 C CA . VAL B 1 275 ? 6.983 78.366 55.387 1.00 15.33 275 VAL B CA 1
ATOM 4579 C C . VAL B 1 275 ? 7.075 78.751 53.914 1.00 15.51 275 VAL B C 1
ATOM 4580 O O . VAL B 1 275 ? 6.646 79.848 53.550 1.00 16.53 275 VAL B O 1
ATOM 4584 N N . GLN B 1 276 ? 7.618 77.854 53.081 1.00 14.44 276 GLN B N 1
ATOM 4585 C CA . GLN B 1 276 ? 7.680 78.138 51.621 1.00 14.67 276 GLN B CA 1
ATOM 4586 C C . GLN B 1 276 ? 6.278 78.075 51.057 1.00 14.17 276 GLN B C 1
ATOM 4587 O O . GLN B 1 276 ? 5.467 77.218 51.462 1.00 14.94 276 GLN B O 1
ATOM 4593 N N . ILE B 1 277 ? 6.008 78.973 50.082 1.00 14.23 277 ILE B N 1
ATOM 4594 C CA . ILE B 1 277 ? 4.690 79.082 49.434 1.00 13.83 277 ILE B CA 1
ATOM 4595 C C . ILE B 1 277 ? 4.891 78.829 47.953 1.00 14.01 277 ILE B C 1
ATOM 4596 O O . ILE B 1 277 ? 5.576 79.634 47.297 1.00 14.51 277 ILE B O 1
ATOM 4601 N N . ILE B 1 278 ? 4.357 77.727 47.448 1.00 13.13 278 ILE B N 1
ATOM 4602 C CA . ILE B 1 278 ? 4.557 77.273 46.068 1.00 13.07 278 ILE B CA 1
ATOM 4603 C C . ILE B 1 278 ? 3.239 77.277 45.339 1.00 12.30 278 ILE B C 1
ATOM 4604 O O . ILE B 1 278 ? 2.316 76.538 45.729 1.00 13.24 278 ILE B O 1
ATOM 4609 N N . ARG B 1 279 ? 3.126 78.085 44.286 1.00 12.45 279 ARG B N 1
ATOM 4610 C CA . ARG B 1 279 ? 1.875 78.233 43.540 1.00 12.46 279 ARG B CA 1
ATOM 4611 C C . ARG B 1 279 ? 1.833 77.225 42.380 1.00 11.78 279 ARG B C 1
ATOM 4612 O O . ARG B 1 279 ? 2.550 77.371 41.382 1.00 12.50 279 ARG B O 1
ATOM 4620 N N . SER B 1 280 ? 0.973 76.224 42.550 1.00 11.72 280 SER B N 1
ATOM 4621 C CA . SER B 1 280 ? 0.576 75.270 41.498 1.00 11.70 280 SER B CA 1
ATOM 4622 C C . SER B 1 280 ? -0.853 75.597 41.130 1.00 11.47 280 SER B C 1
ATOM 4623 O O . SER B 1 280 ? -1.364 76.691 41.402 1.00 12.38 280 SER B O 1
ATOM 4626 N N . SER B 1 281 ? -1.555 74.652 40.494 1.00 12.19 281 SER B N 1
ATOM 4627 C CA . SER B 1 281 ? -2.932 74.880 40.055 1.00 11.93 281 SER B CA 1
ATOM 4628 C C . SER B 1 281 ? -3.651 73.557 39.908 1.00 11.73 281 SER B C 1
ATOM 4629 O O . SER B 1 281 ? -3.012 72.513 39.796 1.00 12.68 281 SER B O 1
ATOM 4632 N N . HIS B 1 282 ? -4.970 73.671 39.791 1.00 12.27 282 HIS B N 1
ATOM 4633 C CA . HIS B 1 282 ? -5.816 72.574 39.358 1.00 12.19 282 HIS B CA 1
ATOM 4634 C C . HIS B 1 282 ? -6.264 72.721 37.883 1.00 11.59 282 HIS B C 1
ATOM 4635 O O . HIS B 1 282 ? -7.413 72.390 37.543 1.00 13.37 282 HIS B O 1
ATOM 4642 N N . VAL B 1 283 ? -5.351 73.201 37.046 1.00 11.53 283 VAL B N 1
ATOM 4643 C CA . VAL B 1 283 ? -5.557 73.382 35.609 1.00 11.71 283 VAL B CA 1
ATOM 4644 C C . VAL B 1 283 ? -4.456 72.550 34.934 1.00 12.14 283 VAL B C 1
ATOM 4645 O O . VAL B 1 283 ? -3.378 73.070 34.710 1.00 13.33 283 VAL B O 1
ATOM 4649 N N . ASN B 1 284 ? -4.723 71.269 34.755 1.00 13.34 284 ASN B N 1
ATOM 4650 C CA . ASN B 1 284 ? -3.619 70.295 34.644 1.00 15.11 284 ASN B CA 1
ATOM 4651 C C . ASN B 1 284 ? -3.392 69.735 33.237 1.00 18.46 284 ASN B C 1
ATOM 4652 O O . ASN B 1 284 ? -2.444 68.979 33.070 1.00 24.22 284 ASN B O 1
ATOM 4657 N N . GLN B 1 285 ? -4.213 70.042 32.248 1.00 15.88 285 GLN B N 1
ATOM 4658 C CA A GLN B 1 285 ? -4.027 69.444 30.902 0.70 17.44 285 GLN B CA 1
ATOM 4659 C CA B GLN B 1 285 ? -4.059 69.430 30.931 0.30 16.66 285 GLN B CA 1
ATOM 4660 C C . GLN B 1 285 ? -2.963 70.129 30.119 1.00 20.17 285 GLN B C 1
ATOM 4661 O O . GLN B 1 285 ? -2.454 69.486 29.169 1.00 33.99 285 GLN B O 1
ATOM 4672 N N . GLY B 1 286 ? -2.580 71.319 30.409 1.00 16.36 286 GLY B N 1
ATOM 4673 C CA . GLY B 1 286 ? -1.500 71.993 29.680 1.00 17.13 286 GLY B CA 1
ATOM 4674 C C . GLY B 1 286 ? -1.246 73.358 30.262 1.00 14.58 286 GLY B C 1
ATOM 4675 O O . GLY B 1 286 ? -1.906 73.804 31.199 1.00 13.96 286 GLY B O 1
ATOM 4676 N N . GLY B 1 287 ? -0.230 74.018 29.692 1.00 14.65 287 GLY B N 1
ATOM 4677 C CA . GLY B 1 287 ? 0.234 75.326 30.179 1.00 13.73 287 GLY B CA 1
ATOM 4678 C C . GLY B 1 287 ? 1.093 75.211 31.404 1.00 13.80 287 GLY B C 1
ATOM 4679 O O . GLY B 1 287 ? 1.590 74.131 31.740 1.00 16.10 287 GLY B O 1
ATOM 4680 N N . PHE B 1 288 ? 1.300 76.335 32.072 1.00 12.86 288 PHE B N 1
ATOM 4681 C CA . PHE B 1 288 ? 2.139 76.388 33.264 1.00 12.51 288 PHE B CA 1
ATOM 4682 C C . PHE B 1 288 ? 1.790 77.669 34.029 1.00 11.94 288 PHE B C 1
ATOM 4683 O O . PHE B 1 288 ? 1.128 78.562 33.502 1.00 12.72 288 PHE B O 1
ATOM 4691 N N . VAL B 1 289 ? 2.223 77.704 35.285 1.00 12.27 289 VAL B N 1
ATOM 4692 C CA . VAL B 1 289 ? 2.051 78.843 36.198 1.00 12.05 289 VAL B CA 1
ATOM 4693 C C . VAL B 1 289 ? 3.264 79.764 36.036 1.00 12.76 289 VAL B C 1
ATOM 4694 O O . VAL B 1 289 ? 4.403 79.340 36.279 1.00 13.31 289 VAL B O 1
ATOM 4698 N N . LEU B 1 290 ? 3.006 80.999 35.628 1.00 12.89 290 LEU B N 1
ATOM 4699 C CA . LEU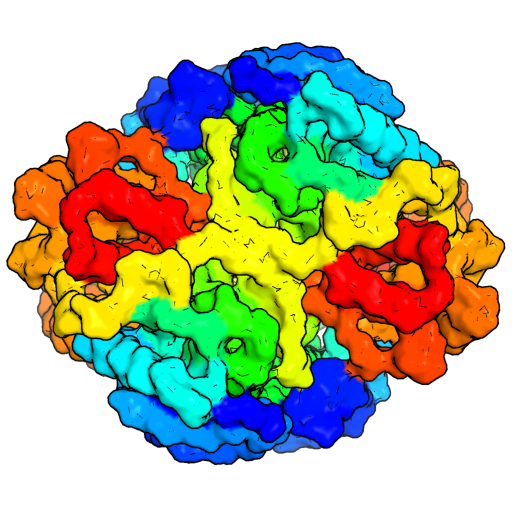 B 1 290 ? 4.003 82.010 35.274 1.00 13.12 290 LEU B CA 1
ATOM 4700 C C . LEU B 1 290 ? 4.352 82.875 36.496 1.00 13.42 290 LEU B C 1
ATOM 4701 O O . LEU B 1 290 ? 3.474 83.519 37.113 1.00 14.10 290 LEU B O 1
ATOM 4706 N N . ARG B 1 291 ? 5.625 83.013 36.783 1.00 13.69 291 ARG B N 1
ATOM 4707 C CA . ARG B 1 291 ? 6.089 83.830 37.909 1.00 14.09 291 ARG B CA 1
ATOM 4708 C C . ARG B 1 291 ? 5.703 85.266 37.689 1.00 14.23 291 ARG B C 1
ATOM 4709 O O . ARG B 1 291 ? 5.812 85.807 36.576 1.00 14.85 291 ARG B O 1
ATOM 4717 N N . ASN B 1 292 ? 5.250 85.918 38.754 1.00 14.57 292 ASN B N 1
ATOM 4718 C CA . ASN B 1 292 ? 4.909 87.343 38.799 1.00 15.65 292 ASN B CA 1
ATOM 4719 C C . ASN B 1 292 ? 3.683 87.707 37.988 1.00 16.27 292 ASN B C 1
ATOM 4720 O O . ASN B 1 292 ? 3.371 88.890 37.882 1.00 19.53 292 ASN B O 1
ATOM 4725 N N . ALA B 1 293 ? 2.936 86.745 37.467 1.00 15.34 293 ALA B N 1
ATOM 4726 C CA . ALA B 1 293 ? 1.727 87.081 36.719 1.00 15.54 293 ALA B CA 1
ATOM 4727 C C . ALA B 1 293 ? 0.554 87.250 37.651 1.00 17.11 293 ALA B C 1
ATOM 4728 O O . ALA B 1 293 ? 0.161 88.424 38.045 1.00 19.77 293 ALA B O 1
ATOM 4730 N N . GLU B 1 294 ? 0.068 86.192 38.259 1.00 14.43 294 GLU B N 1
ATOM 4731 C CA . GLU B 1 294 ? -1.093 86.348 39.148 1.00 14.30 294 GLU B CA 1
ATOM 4732 C C . GLU B 1 294 ? -0.755 86.959 40.500 1.00 14.52 294 GLU B C 1
ATOM 4733 O O . GLU B 1 294 ? -1.648 87.529 41.118 1.00 16.09 294 GLU B O 1
ATOM 4739 N N . GLN B 1 295 ? 0.456 86.779 40.995 1.00 14.27 295 GLN B N 1
ATOM 4740 C CA . GLN B 1 295 ? 0.860 87.287 42.295 1.00 15.11 295 GLN B CA 1
ATOM 4741 C C . GLN B 1 295 ? 2.260 87.838 42.174 1.00 14.66 295 GLN B C 1
ATOM 4742 O O . GLN B 1 295 ? 3.048 87.368 41.363 1.00 15.11 295 GLN B O 1
ATOM 4748 N N . PRO B 1 296 ? 2.636 88.745 43.103 1.00 15.48 296 PRO B N 1
ATOM 4749 C CA . PRO B 1 296 ? 3.965 89.370 43.085 1.00 16.42 296 PRO B CA 1
ATOM 4750 C C . PRO B 1 296 ? 4.926 88.455 43.853 1.00 15.34 296 PRO B C 1
ATOM 4751 O O . PRO B 1 296 ? 5.267 88.681 45.019 1.00 16.57 296 PRO B O 1
ATOM 4755 N N . ASP B 1 297 ? 5.349 87.396 43.171 1.00 14.83 297 ASP B N 1
ATOM 4756 C CA . ASP B 1 297 ? 6.180 86.363 43.786 1.00 15.26 297 ASP B CA 1
ATOM 4757 C C . ASP B 1 297 ? 7.500 86.938 44.260 1.00 16.24 297 ASP B C 1
ATOM 4758 O O . ASP B 1 297 ? 7.997 86.500 45.325 1.00 16.58 297 ASP B O 1
ATOM 4763 N N . ASP B 1 298 ? 8.115 87.860 43.507 1.00 16.15 298 ASP B N 1
ATOM 4764 C CA . ASP B 1 298 ? 9.378 88.474 43.960 1.00 17.76 298 ASP B CA 1
ATOM 4765 C C . ASP B 1 298 ? 9.175 89.206 45.290 1.00 17.35 298 ASP B C 1
ATOM 4766 O O . ASP B 1 298 ? 9.934 89.011 46.258 1.00 20.00 298 ASP B O 1
ATOM 4771 N N . LYS B 1 299 ? 8.173 90.054 45.364 1.00 17.45 299 LYS B N 1
ATOM 4772 C CA . LYS B 1 299 ? 7.893 90.858 46.584 1.00 19.43 299 LYS B CA 1
ATOM 4773 C C . LYS B 1 299 ? 7.607 89.929 47.744 1.00 18.53 299 LYS B C 1
ATOM 4774 O O . LYS B 1 299 ? 8.044 90.215 48.862 1.00 21.23 299 LYS B O 1
ATOM 4780 N N . ASN B 1 300 ? 6.852 88.880 47.500 1.00 17.39 300 ASN B N 1
ATOM 4781 C CA . ASN B 1 300 ? 6.384 88.019 48.592 1.00 17.28 300 ASN B CA 1
ATOM 4782 C C . ASN B 1 300 ? 7.378 86.905 48.921 1.00 17.23 300 ASN B C 1
ATOM 4783 O O . ASN B 1 300 ? 7.184 86.177 49.894 1.00 17.73 300 ASN B O 1
ATOM 4788 N N . ASP B 1 301 ? 8.384 86.691 48.074 1.00 17.06 301 ASP B N 1
ATOM 4789 C CA . ASP B 1 301 ? 9.338 85.585 48.178 1.00 16.82 301 ASP B CA 1
ATOM 4790 C C . ASP B 1 301 ? 8.617 84.238 48.100 1.00 15.67 301 ASP B C 1
ATOM 4791 O O . ASP B 1 301 ? 8.935 83.294 48.859 1.00 15.96 301 ASP B O 1
ATOM 4796 N N . TRP B 1 302 ? 7.730 84.116 47.121 1.00 14.94 302 TRP B N 1
ATOM 4797 C CA . TRP B 1 302 ? 7.017 82.886 46.799 1.00 14.89 302 TRP B CA 1
ATOM 4798 C C . TRP B 1 302 ? 7.673 82.204 45.591 1.00 14.19 302 TRP B C 1
ATOM 4799 O O . TRP B 1 302 ? 8.604 82.772 44.995 1.00 15.92 302 TRP B O 1
ATOM 4810 N N . VAL B 1 303 ? 7.198 81.018 45.280 1.00 13.43 303 VAL B N 1
ATOM 4811 C CA . VAL B 1 303 ? 7.728 80.196 44.189 1.00 13.76 303 VAL B CA 1
ATOM 4812 C C . VAL B 1 303 ? 6.557 79.766 43.333 1.00 13.13 303 VAL B C 1
ATOM 4813 O O . VAL B 1 303 ? 5.495 79.464 43.868 1.00 14.06 303 VAL B O 1
ATOM 4817 N N . VAL B 1 304 ? 6.756 79.684 42.000 1.00 13.03 304 VAL B N 1
ATOM 4818 C CA . VAL B 1 304 ? 5.753 79.037 41.140 1.00 12.72 304 VAL B CA 1
ATOM 4819 C C . VAL B 1 304 ? 6.211 77.626 40.777 1.00 12.29 304 VAL B C 1
ATOM 4820 O O . VAL B 1 304 ? 7.408 77.354 40.592 1.00 12.70 304 VAL B O 1
ATOM 4824 N N . ALA B 1 305 ? 5.228 76.735 40.634 1.00 12.03 305 ALA B N 1
ATOM 4825 C CA . ALA B 1 305 ? 5.491 75.327 40.351 1.00 12.23 305 ALA B CA 1
ATOM 4826 C C . ALA B 1 305 ? 5.631 75.026 38.852 1.00 12.39 305 ALA B C 1
ATOM 4827 O O . ALA B 1 305 ? 5.754 73.866 38.465 1.00 12.84 305 ALA B O 1
ATOM 4829 N N . HIS B 1 306 ? 5.675 76.045 38.006 1.00 11.82 306 HIS B N 1
ATOM 4830 C CA . HIS B 1 306 ? 5.876 75.863 36.553 1.00 11.96 306 HIS B CA 1
ATOM 4831 C C . HIS B 1 306 ? 4.728 74.999 36.043 1.00 11.94 306 HIS B C 1
ATOM 4832 O O . HIS B 1 306 ? 3.556 75.354 36.319 1.00 12.30 306 HIS B O 1
ATOM 4839 N N . ASP B 1 307 ? 4.987 73.926 35.308 1.00 11.97 307 ASP B N 1
ATOM 4840 C CA . ASP B 1 307 ? 3.925 73.076 34.770 1.00 12.03 307 ASP B CA 1
ATOM 4841 C C . ASP B 1 307 ? 3.476 72.014 35.769 1.00 12.22 307 ASP B C 1
ATOM 4842 O O . ASP B 1 307 ? 2.545 71.280 35.435 1.00 13.77 307 ASP B O 1
ATOM 4847 N N . LEU B 1 308 ? 4.122 71.886 36.932 1.00 11.75 308 LEU B N 1
ATOM 4848 C CA . LEU B 1 308 ? 3.909 70.716 37.776 1.00 11.98 308 LEU B CA 1
ATOM 4849 C C . LEU B 1 308 ? 2.606 70.829 38.564 1.00 11.59 308 LEU B C 1
ATOM 4850 O O . LEU B 1 308 ? 2.332 71.844 39.212 1.00 11.96 308 LEU B O 1
ATOM 4855 N N . ASN B 1 309 ? 1.834 69.757 38.543 1.00 11.47 309 ASN B N 1
ATOM 4856 C CA . ASN B 1 309 ? 0.576 69.664 39.276 1.00 11.55 309 ASN B CA 1
ATOM 4857 C C . ASN B 1 309 ? 0.862 69.636 40.771 1.00 11.40 309 ASN B C 1
ATOM 4858 O O . ASN B 1 309 ? 2.012 69.579 41.196 1.00 11.39 309 ASN B O 1
ATOM 4863 N N . PRO B 1 310 ? -0.179 69.758 41.610 1.00 11.08 310 PRO B N 1
ATOM 4864 C CA . PRO B 1 310 ? 0.101 70.008 43.038 1.00 11.23 310 PRO B CA 1
ATOM 4865 C C . PRO B 1 310 ? 0.895 68.878 43.691 1.00 11.41 310 PRO B C 1
ATOM 4866 O O . PRO B 1 310 ? 1.830 69.121 44.448 1.00 12.21 310 PRO B O 1
ATOM 4870 N N . GLN B 1 311 ? 0.467 67.646 43.429 1.00 11.41 311 GLN B N 1
ATOM 4871 C CA . GLN B 1 311 ? 1.128 66.478 44.054 1.00 11.55 311 GLN B CA 1
ATOM 4872 C C . GLN B 1 311 ? 2.554 66.300 43.501 1.00 11.65 311 GLN B C 1
ATOM 4873 O O . GLN B 1 311 ? 3.447 65.882 44.269 1.00 12.23 311 GLN B O 1
ATOM 4879 N N . LYS B 1 312 ? 2.798 66.623 42.245 1.00 11.39 312 LYS B N 1
ATOM 4880 C CA . LYS B 1 312 ? 4.174 66.631 41.718 1.00 11.63 312 LYS B CA 1
ATOM 4881 C C . LYS B 1 312 ? 5.006 67.730 42.410 1.00 11.62 312 LYS B C 1
ATOM 4882 O O . LYS B 1 312 ? 6.161 67.520 42.753 1.00 12.29 312 LYS B O 1
ATOM 4888 N N . ALA B 1 313 ? 4.381 68.907 42.533 1.00 11.72 313 ALA B N 1
ATOM 4889 C CA . ALA B 1 313 ? 5.096 70.040 43.153 1.00 11.90 313 ALA B CA 1
ATOM 4890 C C . ALA B 1 313 ? 5.478 69.699 44.601 1.00 11.84 313 ALA B C 1
ATOM 4891 O O . ALA B 1 313 ? 6.541 70.102 45.080 1.00 12.44 313 ALA B O 1
ATOM 4893 N N . ARG B 1 314 ? 4.604 68.979 45.310 1.00 11.77 314 ARG B N 1
ATOM 4894 C CA . ARG B 1 314 ? 4.910 68.561 46.674 1.00 11.78 314 ARG B CA 1
ATOM 4895 C C . ARG B 1 314 ? 6.177 67.687 46.696 1.00 11.36 314 ARG B C 1
ATOM 4896 O O . ARG B 1 314 ? 7.051 67.887 47.539 1.00 12.48 314 ARG B O 1
ATOM 4904 N N . ILE B 1 315 ? 6.251 66.717 45.777 1.00 11.89 315 ILE B N 1
ATOM 4905 C CA . ILE B 1 315 ? 7.419 65.848 45.695 1.00 11.45 315 ILE B CA 1
ATOM 4906 C C . ILE B 1 315 ? 8.679 66.667 45.474 1.00 11.87 315 ILE B C 1
ATOM 4907 O O . ILE B 1 315 ? 9.701 66.490 46.161 1.00 12.76 315 ILE B O 1
ATOM 4912 N N . LEU B 1 316 ? 8.667 67.556 44.481 1.00 11.90 316 LEU B N 1
ATOM 4913 C CA . LEU B 1 316 ? 9.879 68.338 44.181 1.00 11.68 316 LEU B CA 1
ATOM 4914 C C . LEU B 1 316 ? 10.222 69.234 45.355 1.00 12.13 316 LEU B C 1
ATOM 4915 O O . LEU B 1 316 ? 11.399 69.413 45.669 1.00 13.68 316 LEU B O 1
ATOM 4920 N N . ALA B 1 317 ? 9.222 69.854 45.966 1.00 12.73 317 ALA B N 1
ATOM 4921 C CA . ALA B 1 317 ? 9.481 70.765 47.114 1.00 13.43 317 ALA B CA 1
ATOM 4922 C C . ALA B 1 317 ? 10.171 69.997 48.248 1.00 13.55 317 ALA B C 1
ATOM 4923 O O . ALA B 1 317 ? 11.122 70.481 48.854 1.00 14.09 317 ALA B O 1
ATOM 4925 N N . MET B 1 318 ? 9.679 68.797 48.563 1.00 13.34 318 MET B N 1
ATOM 4926 C CA . MET B 1 318 ? 10.283 68.006 49.632 1.00 13.91 318 MET B CA 1
ATOM 4927 C C . MET B 1 318 ? 11.735 67.703 49.326 1.00 14.01 318 MET B C 1
ATOM 4928 O O . MET B 1 318 ? 12.623 67.858 50.187 1.00 14.86 318 MET B O 1
ATOM 4933 N N . VAL B 1 319 ? 11.995 67.243 48.096 1.00 13.59 319 VAL B N 1
ATOM 4934 C CA . VAL B 1 319 ? 13.376 66.909 47.726 1.00 13.79 319 VAL B CA 1
ATOM 4935 C C . VAL B 1 319 ? 14.243 68.171 47.762 1.00 13.92 319 VAL B C 1
ATOM 4936 O O . VAL B 1 319 ? 15.352 68.167 48.296 1.00 14.69 319 VAL B O 1
ATOM 4940 N N . ALA B 1 320 ? 13.757 69.258 47.170 1.00 13.99 320 ALA B N 1
ATOM 4941 C CA . ALA B 1 320 ? 14.549 70.475 47.098 1.00 14.27 320 ALA B CA 1
ATOM 4942 C C . ALA B 1 320 ? 14.904 70.984 48.492 1.00 14.22 320 ALA B C 1
ATOM 4943 O O . ALA B 1 320 ? 16.022 71.492 48.705 1.00 15.03 320 ALA B O 1
ATOM 4945 N N . MET B 1 321 ? 13.970 70.892 49.430 1.00 14.35 321 MET B N 1
ATOM 4946 C CA . MET B 1 321 ? 14.177 71.424 50.783 1.00 14.20 321 MET B CA 1
ATOM 4947 C C . MET B 1 321 ? 15.113 70.540 51.606 1.00 14.76 321 MET B C 1
ATOM 4948 O O . MET B 1 321 ? 15.557 70.986 52.674 1.00 16.66 321 MET B O 1
ATOM 4953 N N . THR B 1 322 ? 15.511 69.356 51.139 1.00 14.25 322 THR B N 1
ATOM 4954 C CA . THR B 1 322 ? 16.640 68.646 51.726 1.00 14.90 322 THR B CA 1
ATOM 4955 C C . THR B 1 322 ? 17.974 69.335 51.456 1.00 15.51 322 THR B C 1
ATOM 4956 O O . THR B 1 322 ? 18.940 69.004 52.137 1.00 17.65 322 THR B O 1
ATOM 4960 N N . LYS B 1 323 ? 17.990 70.253 50.514 1.00 16.26 323 LYS B N 1
ATOM 4961 C CA . LYS B 1 323 ? 19.216 70.982 50.137 1.00 17.31 323 LYS B CA 1
ATOM 4962 C C . LYS B 1 323 ? 19.129 72.458 50.510 1.00 17.10 323 LYS B C 1
ATOM 4963 O O . LYS B 1 323 ? 20.185 72.993 50.907 1.00 20.13 323 LYS B O 1
ATOM 4969 N N . THR B 1 324 ? 18.012 73.148 50.367 1.00 17.06 324 THR B N 1
ATOM 4970 C CA . THR B 1 324 ? 17.967 74.614 50.458 1.00 17.14 324 THR B CA 1
ATOM 4971 C C . THR B 1 324 ? 16.682 75.106 51.089 1.00 17.51 324 THR B C 1
ATOM 4972 O O . THR B 1 324 ? 15.642 74.502 50.897 1.00 19.85 324 THR B O 1
ATOM 4976 N N . GLN B 1 325 ? 16.803 76.252 51.744 1.00 18.55 325 GLN B N 1
ATOM 4977 C CA . GLN B 1 325 ? 15.659 77.085 52.206 1.00 19.90 325 GLN B CA 1
ATOM 4978 C C . GLN B 1 325 ? 15.603 78.417 51.448 1.00 17.52 325 GLN B C 1
ATOM 4979 O O . GLN B 1 325 ? 14.772 79.277 51.812 1.00 18.98 325 GLN B O 1
ATOM 4985 N N . ASP B 1 326 ? 16.429 78.586 50.435 1.00 17.81 326 ASP B N 1
ATOM 4986 C CA . ASP B 1 326 ? 16.504 79.844 49.671 1.00 17.59 326 ASP B CA 1
ATOM 4987 C C . ASP B 1 326 ? 15.428 79.781 48.598 1.00 16.92 326 ASP B C 1
ATOM 4988 O O . ASP B 1 326 ? 15.510 78.901 47.693 1.00 16.81 326 ASP B O 1
ATOM 4993 N N . SER B 1 327 ? 14.430 80.647 48.651 1.00 17.09 327 SER B N 1
ATOM 4994 C CA . SER B 1 327 ? 13.334 80.566 47.684 1.00 16.03 327 SER B CA 1
ATOM 4995 C C . SER B 1 327 ? 13.810 80.808 46.244 1.00 16.35 327 SER B C 1
ATOM 4996 O O . SER B 1 327 ? 13.175 80.268 45.323 1.00 16.33 327 SER B O 1
ATOM 4999 N N . LYS B 1 328 ? 14.883 81.556 46.022 1.00 17.15 328 LYS B N 1
ATOM 5000 C CA . LYS B 1 328 ? 15.419 81.736 44.639 1.00 18.28 328 LYS B CA 1
ATOM 5001 C C . LYS B 1 328 ? 15.975 80.400 44.156 1.00 16.63 328 LYS B C 1
ATOM 5002 O O . LYS B 1 328 ? 15.814 80.077 42.957 1.00 16.92 328 LYS B O 1
ATOM 5008 N N . GLU B 1 329 ? 16.642 79.637 45.008 1.00 16.92 329 GLU B N 1
ATOM 5009 C CA . GLU B 1 329 ? 17.138 78.305 44.610 1.00 16.58 329 GLU B CA 1
ATOM 5010 C C . GLU B 1 329 ? 15.930 77.392 44.389 1.00 15.67 329 GLU B C 1
ATOM 5011 O O . GLU B 1 329 ? 16.003 76.577 43.448 1.00 15.95 329 GLU B O 1
ATOM 5017 N N . LEU B 1 330 ? 14.917 77.437 45.264 1.00 15.41 330 LEU B N 1
ATOM 5018 C CA . LEU B 1 330 ? 13.759 76.588 45.013 1.00 14.92 330 LEU B CA 1
ATOM 5019 C C . LEU B 1 330 ? 13.136 76.942 43.642 1.00 13.87 330 LEU B C 1
ATOM 5020 O O . LEU B 1 330 ? 12.707 76.033 42.951 1.00 14.43 330 LEU B O 1
ATOM 5025 N N . GLN B 1 331 ? 13.055 78.209 43.308 1.00 13.89 331 GLN B N 1
ATOM 5026 C CA . GLN B 1 331 ? 12.487 78.563 41.994 1.00 14.40 331 GLN B CA 1
ATOM 5027 C C . GLN B 1 331 ? 13.358 78.022 40.865 1.00 14.02 331 GLN B C 1
ATOM 5028 O O . GLN B 1 331 ? 12.833 77.507 39.861 1.00 14.42 331 GLN B O 1
ATOM 5034 N N . ARG B 1 332 ? 14.688 78.124 40.985 1.00 14.80 332 ARG B N 1
ATOM 5035 C CA . ARG B 1 332 ? 15.593 77.525 39.971 1.00 15.24 332 ARG B CA 1
ATOM 5036 C C . ARG B 1 332 ? 15.281 76.051 39.805 1.00 14.52 332 ARG B C 1
ATOM 5037 O O . ARG B 1 332 ? 15.135 75.559 38.670 1.00 15.22 332 ARG B O 1
ATOM 5045 N N . ILE B 1 333 ? 15.130 75.355 40.920 1.00 14.07 333 ILE B N 1
ATOM 5046 C CA . ILE B 1 333 ? 14.846 73.904 40.889 1.00 14.01 333 ILE B CA 1
ATOM 5047 C C . ILE B 1 333 ? 13.527 73.651 40.195 1.00 14.06 333 ILE B C 1
ATOM 5048 O O . ILE B 1 333 ? 13.420 72.745 39.335 1.00 14.30 333 ILE B O 1
ATOM 5053 N N . PHE B 1 334 ? 12.485 74.426 40.500 1.00 13.57 334 PHE B N 1
ATOM 5054 C CA . PHE B 1 334 ? 11.174 74.286 39.800 1.00 13.26 334 PHE B CA 1
ATOM 5055 C C . PHE B 1 334 ? 11.237 74.644 38.309 1.00 13.27 334 PHE B C 1
ATOM 5056 O O . PHE B 1 334 ? 10.307 74.268 37.598 1.00 14.14 334 PHE B O 1
ATOM 5064 N N . TRP B 1 335 ? 12.282 75.338 37.871 1.00 13.23 335 TRP B N 1
ATOM 5065 C CA . TRP B 1 335 ? 12.506 75.653 36.455 1.00 13.44 335 TRP B CA 1
ATOM 5066 C C . TRP B 1 335 ? 13.444 74.681 35.755 1.00 14.03 335 TRP B C 1
ATOM 5067 O O . TRP B 1 335 ? 13.531 74.757 34.506 1.00 15.65 335 TRP B O 1
ATOM 5078 N N . GLU B 1 336 ? 14.129 73.800 36.479 1.00 13.40 336 GLU B N 1
ATOM 5079 C CA . GLU B 1 336 ? 15.087 72.877 35.879 1.00 14.69 336 GLU B CA 1
ATOM 5080 C C . GLU B 1 336 ? 14.649 71.424 35.916 1.00 13.38 336 GLU B C 1
ATOM 5081 O O . GLU B 1 336 ? 15.203 70.641 35.122 1.00 14.28 336 GLU B O 1
ATOM 5087 N N . TYR B 1 337 ? 13.801 71.034 36.843 1.00 13.02 337 TYR B N 1
ATOM 5088 C CA . TYR B 1 337 ? 13.401 69.639 37.075 1.00 13.08 337 TYR B CA 1
ATOM 5089 C C . TYR B 1 337 ? 11.947 69.388 36.665 1.00 13.47 337 TYR B C 1
ATOM 5090 O O . TYR B 1 337 ? 11.589 68.180 36.603 1.00 13.97 337 TYR B O 1
ATOM 5100 N N . LYS C 1 8 ? 23.108 92.506 22.006 1.00 92.31 8 LYS C N 1
ATOM 5101 C CA . LYS C 1 8 ? 22.459 93.118 20.823 1.00 86.07 8 LYS C CA 1
ATOM 5102 C C . LYS C 1 8 ? 21.295 92.240 20.375 1.00 73.49 8 LYS C C 1
ATOM 5103 O O . LYS C 1 8 ? 21.167 91.106 20.827 1.00 62.51 8 LYS C O 1
ATOM 5109 N N . LEU C 1 9 ? 20.504 92.721 19.441 1.00 37.20 9 LEU C N 1
ATOM 5110 C CA . LEU C 1 9 ? 19.333 91.956 18.950 1.00 28.05 9 LEU C CA 1
ATOM 5111 C C . LEU C 1 9 ? 19.759 90.996 17.831 1.00 25.89 9 LEU C C 1
ATOM 5112 O O . LEU C 1 9 ? 20.648 91.313 17.044 1.00 30.67 9 LEU C O 1
ATOM 5117 N N . ALA C 1 10 ? 19.076 89.874 17.768 1.00 24.13 10 ALA C N 1
ATOM 5118 C CA . ALA C 1 10 ? 19.255 88.891 16.694 1.00 23.42 10 ALA C CA 1
ATOM 5119 C C . ALA C 1 10 ? 18.753 89.500 15.387 1.00 22.02 10 ALA C C 1
ATOM 5120 O O . ALA C 1 10 ? 17.786 90.266 15.368 1.00 22.52 10 ALA C O 1
ATOM 5122 N N . ASN C 1 11 ? 19.387 89.096 14.310 1.00 21.29 11 ASN C N 1
ATOM 5123 C CA . ASN C 1 11 ? 18.949 89.443 12.924 1.00 19.80 11 ASN C CA 1
ATOM 5124 C C . ASN C 1 11 ? 18.065 88.314 12.369 1.00 19.47 11 ASN C C 1
ATOM 5125 O O . ASN C 1 11 ? 18.538 87.193 12.195 1.00 20.96 11 ASN C O 1
ATOM 5130 N N . VAL C 1 12 ? 16.789 88.605 12.215 1.00 18.47 12 VAL C N 1
ATOM 5131 C CA . VAL C 1 12 ? 15.800 87.623 11.749 1.00 17.88 12 VAL C CA 1
ATOM 5132 C C . VAL C 1 12 ? 15.286 88.080 10.399 1.00 18.41 12 VAL C C 1
ATOM 5133 O O . VAL C 1 12 ? 14.895 89.228 10.226 1.00 19.93 12 VAL C O 1
ATOM 5137 N N . VAL C 1 13 ? 15.232 87.137 9.475 1.00 17.11 13 VAL C N 1
ATOM 5138 C CA . VAL C 1 13 ? 14.592 87.384 8.152 1.00 17.58 13 VAL C CA 1
ATOM 5139 C C . VAL C 1 13 ? 13.256 86.640 8.130 1.00 16.33 13 VAL C C 1
ATOM 5140 O O . VAL C 1 13 ? 13.202 85.456 8.450 1.00 17.38 13 VAL C O 1
ATOM 5144 N N . ILE C 1 14 ? 12.220 87.355 7.704 1.00 16.15 14 ILE C N 1
ATOM 5145 C CA . ILE C 1 14 ? 10.865 86.802 7.489 1.00 16.14 14 ILE C CA 1
ATOM 5146 C C . ILE C 1 14 ? 10.679 86.578 6.006 1.00 16.37 14 ILE C C 1
ATOM 5147 O O . ILE C 1 14 ? 10.743 87.545 5.223 1.00 18.16 14 ILE C O 1
ATOM 5152 N N . LEU C 1 15 ? 10.471 85.332 5.622 1.00 16.19 15 LEU C N 1
ATOM 5153 C CA . LEU C 1 15 ? 10.188 84.907 4.247 1.00 15.65 15 LEU C CA 1
ATOM 5154 C C . LEU C 1 15 ? 8.703 84.690 4.155 1.00 15.21 15 LEU C C 1
ATOM 5155 O O . LEU C 1 15 ? 8.162 83.724 4.735 1.00 16.29 15 LEU C O 1
ATOM 5160 N N . ALA C 1 16 ? 8.004 85.568 3.449 1.00 15.86 16 ALA C N 1
ATOM 5161 C CA . ALA C 1 16 ? 6.553 85.450 3.281 1.00 15.89 16 ALA C CA 1
ATOM 5162 C C . ALA C 1 16 ? 6.215 84.568 2.075 1.00 14.83 16 ALA C C 1
ATOM 5163 O O . ALA C 1 16 ? 6.823 84.708 0.984 1.00 16.79 16 ALA C O 1
ATOM 5165 N N . THR C 1 17 ? 5.193 83.726 2.251 1.00 14.53 17 THR C N 1
ATOM 5166 C CA . THR C 1 17 ? 4.676 82.854 1.164 1.00 14.92 17 THR C CA 1
ATOM 5167 C C . THR C 1 17 ? 3.195 83.019 0.903 1.00 14.57 17 THR C C 1
ATOM 5168 O O . THR C 1 17 ? 2.749 82.369 -0.057 1.00 15.07 17 THR C O 1
ATOM 5172 N N . GLY C 1 18 ? 2.468 83.800 1.714 1.00 14.80 18 GLY C N 1
ATOM 5173 C CA . GLY C 1 18 ? 1.031 83.924 1.526 1.00 14.98 18 GLY C CA 1
ATOM 5174 C C . GLY C 1 18 ? 0.256 83.461 2.742 1.00 14.24 18 GLY C C 1
ATOM 5175 O O . GLY C 1 18 ? 0.605 83.751 3.899 1.00 15.65 18 GLY C O 1
ATOM 5176 N N . GLY C 1 19 ? -0.885 82.831 2.501 1.00 13.86 19 GLY C N 1
ATOM 5177 C CA . GLY C 1 19 ? -1.650 82.250 3.590 1.00 13.24 19 GLY C CA 1
ATOM 5178 C C . GLY C 1 19 ? -2.670 83.178 4.231 1.00 13.30 19 GLY C C 1
ATOM 5179 O O . GLY C 1 19 ? -2.847 84.367 3.915 1.00 15.11 19 GLY C O 1
ATOM 5180 N N . THR C 1 20 ? -3.393 82.602 5.215 1.00 13.84 20 THR C N 1
ATOM 5181 C CA . THR C 1 20 ? -4.375 83.283 6.079 1.00 14.12 20 THR C CA 1
ATOM 5182 C C . THR C 1 20 ? -3.707 84.408 6.877 1.00 14.33 20 THR C C 1
ATOM 5183 O O . THR C 1 20 ? -4.353 85.452 7.085 1.00 14.93 20 THR C O 1
ATOM 5187 N N . ILE C 1 21 ? -2.486 84.209 7.301 1.00 13.85 21 ILE C N 1
ATOM 5188 C CA . ILE C 1 21 ? -1.814 85.227 8.126 1.00 14.30 21 ILE C CA 1
ATOM 5189 C C . ILE C 1 21 ? -1.673 86.515 7.299 1.00 14.63 21 ILE C C 1
ATOM 5190 O O . ILE C 1 21 ? -1.657 87.601 7.885 1.00 16.17 21 ILE C O 1
ATOM 5195 N N . ALA C 1 22 ? -1.599 86.400 5.969 1.00 14.87 22 ALA C N 1
ATOM 5196 C CA . ALA C 1 22 ? -1.541 87.527 5.057 1.00 15.51 22 ALA C CA 1
ATOM 5197 C C . ALA C 1 22 ? -2.905 87.722 4.364 1.00 15.76 22 ALA C C 1
ATOM 5198 O O . ALA C 1 22 ? -2.961 88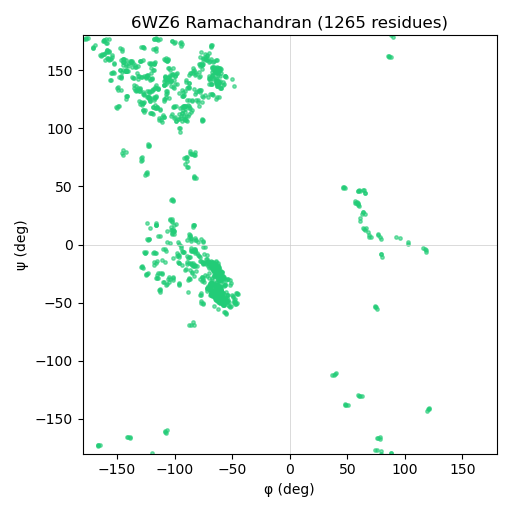.355 3.315 1.00 18.18 22 ALA C O 1
ATOM 5200 N N . GLY C 1 23 ? -3.977 87.228 4.959 1.00 15.29 23 GLY C N 1
ATOM 5201 C CA . GLY C 1 23 ? -5.302 87.242 4.337 1.00 16.92 23 GLY C CA 1
ATOM 5202 C C . GLY C 1 23 ? -6.159 88.426 4.752 1.00 16.80 23 GLY C C 1
ATOM 5203 O O . GLY C 1 23 ? -5.797 89.207 5.661 1.00 18.48 23 GLY C O 1
ATOM 5204 N N . ALA C 1 24 ? -7.310 88.547 4.105 1.00 16.38 24 ALA C N 1
ATOM 5205 C CA . ALA C 1 24 ? -8.242 89.633 4.388 1.00 17.23 24 ALA C CA 1
ATOM 5206 C C . ALA C 1 24 ? -9.655 89.133 4.137 1.00 16.86 24 ALA C C 1
ATOM 5207 O O . ALA C 1 24 ? -9.887 88.518 3.071 1.00 17.90 24 ALA C O 1
ATOM 5209 N N . GLY C 1 25 ? -10.540 89.446 5.053 1.00 17.28 25 GLY C N 1
ATOM 5210 C CA . GLY C 1 25 ? -11.976 89.199 4.872 1.00 17.79 25 GLY C CA 1
ATOM 5211 C C . GLY C 1 25 ? -12.757 90.497 4.817 1.00 17.98 25 GLY C C 1
ATOM 5212 O O . GLY C 1 25 ? -12.172 91.577 4.988 1.00 20.43 25 GLY C O 1
ATOM 5213 N N . ALA C 1 26 ? -14.051 90.376 4.586 1.00 18.46 26 ALA C N 1
ATOM 5214 C CA . ALA C 1 26 ? -14.891 91.526 4.237 1.00 20.82 26 ALA C CA 1
ATOM 5215 C C . ALA C 1 26 ? -15.201 92.410 5.439 1.00 21.48 26 ALA C C 1
ATOM 5216 O O . ALA C 1 26 ? -15.391 93.596 5.254 1.00 28.66 26 ALA C O 1
ATOM 5218 N N . SER C 1 27 ? -15.271 91.835 6.633 1.00 20.57 27 SER C N 1
ATOM 5219 C CA . SER C 1 27 ? -15.654 92.516 7.898 1.00 22.96 27 SER C CA 1
ATOM 5220 C C . SER C 1 27 ? -14.874 91.910 9.037 1.00 20.19 27 SER C C 1
ATOM 5221 O O . SER C 1 27 ? -14.300 90.836 8.903 1.00 19.40 27 SER C O 1
ATOM 5224 N N . ALA C 1 28 ? -14.889 92.587 10.172 1.00 21.62 28 ALA C N 1
ATOM 5225 C CA . ALA C 1 28 ? -14.227 92.076 11.380 1.00 19.61 28 ALA C CA 1
ATOM 5226 C C . ALA C 1 28 ? -14.815 90.742 11.830 1.00 18.54 28 ALA C C 1
ATOM 5227 O O . ALA C 1 28 ? -14.114 89.983 12.505 1.00 19.62 28 ALA C O 1
ATOM 5229 N N . ALA C 1 29 ? -16.082 90.438 11.525 1.00 19.76 29 ALA C N 1
ATOM 5230 C CA . ALA C 1 29 ? -16.690 89.156 11.958 1.00 20.29 29 ALA C CA 1
ATOM 5231 C C . ALA C 1 29 ? -16.282 87.990 11.063 1.00 18.54 29 ALA C C 1
ATOM 5232 O O . ALA C 1 29 ? -16.599 86.841 11.395 1.00 20.52 29 ALA C O 1
ATOM 5234 N N . ASN C 1 30 ? -15.627 88.272 9.947 1.00 17.87 30 ASN C N 1
ATOM 5235 C CA . ASN C 1 30 ? -15.172 87.217 9.034 1.00 16.94 30 ASN C CA 1
ATOM 5236 C C . ASN C 1 30 ? -13.863 86.604 9.501 1.00 16.41 30 ASN C C 1
ATOM 5237 O O . ASN C 1 30 ? -12.793 86.873 8.948 1.00 17.74 30 ASN C O 1
ATOM 5242 N N . SER C 1 31 ? -13.990 85.715 10.463 1.00 15.80 31 SER C N 1
ATOM 5243 C CA . SER C 1 31 ? -12.825 84.958 10.973 1.00 15.71 31 SER C CA 1
ATOM 5244 C C . SER C 1 31 ? -12.534 83.698 10.155 1.00 14.28 31 SER C C 1
ATOM 5245 O O . SER C 1 31 ? -11.442 83.159 10.344 1.00 15.60 31 SER C O 1
ATOM 5248 N N . ALA C 1 32 ? -13.499 83.256 9.351 1.00 15.15 32 ALA C N 1
ATOM 5249 C CA . ALA C 1 32 ? -13.412 81.967 8.644 1.00 14.93 32 ALA C CA 1
ATOM 5250 C C . ALA C 1 32 ? -13.575 82.066 7.127 1.00 14.88 32 ALA C C 1
ATOM 5251 O O . ALA C 1 32 ? -13.086 81.162 6.438 1.00 15.59 32 ALA C O 1
ATOM 5253 N N . THR C 1 33 ? -14.253 83.096 6.633 1.00 15.44 33 THR C N 1
ATOM 5254 C CA . THR C 1 33 ? -14.505 83.323 5.211 1.00 15.98 33 THR C CA 1
ATOM 5255 C C . THR C 1 33 ? -13.647 84.510 4.810 1.00 16.17 33 THR C C 1
ATOM 5256 O O . THR C 1 33 ? -13.959 85.625 5.241 1.00 16.75 33 THR C O 1
ATOM 5260 N N . TYR C 1 34 ? -12.608 84.284 4.030 1.00 15.54 34 TYR C N 1
ATOM 5261 C CA . TYR C 1 34 ? -11.639 85.374 3.717 1.00 16.00 34 TYR C CA 1
ATOM 5262 C C . TYR C 1 34 ? -10.851 84.954 2.481 1.00 15.97 34 TYR C C 1
ATOM 5263 O O . TYR C 1 34 ? -10.978 83.833 1.980 1.00 17.34 34 TYR C O 1
ATOM 5272 N N . GLN C 1 35 ? -10.020 85.857 2.011 1.00 16.77 35 GLN C N 1
ATOM 5273 C CA . GLN C 1 35 ? -9.103 85.594 0.880 1.00 17.27 35 GLN C CA 1
ATOM 5274 C C . GLN C 1 35 ? -7.674 85.513 1.429 1.00 16.51 35 GLN C C 1
ATOM 5275 O O . GLN C 1 35 ? -7.218 86.423 2.095 1.00 18.01 35 GLN C O 1
ATOM 5281 N N . ALA C 1 36 ? -6.968 84.408 1.151 1.00 17.28 36 ALA C N 1
ATOM 5282 C CA . ALA C 1 36 ? -5.535 84.268 1.512 1.00 16.89 36 ALA C CA 1
ATOM 5283 C C . ALA C 1 36 ? -4.656 85.195 0.708 1.00 16.87 36 ALA C C 1
ATOM 5284 O O . ALA C 1 36 ? -4.996 85.583 -0.418 1.00 17.91 36 ALA C O 1
ATOM 5286 N N . ALA C 1 37 ? -3.461 85.459 1.222 1.00 16.60 37 ALA C N 1
ATOM 5287 C CA . ALA C 1 37 ? -2.343 85.889 0.348 1.00 17.17 37 ALA C CA 1
ATOM 5288 C C . ALA C 1 37 ? -2.632 87.240 -0.288 1.00 17.72 37 ALA C C 1
ATOM 5289 O O . ALA C 1 37 ? -2.353 87.434 -1.466 1.00 19.15 37 ALA C O 1
ATOM 5291 N N . LYS C 1 38 ? -3.138 88.206 0.489 1.00 18.29 38 LYS C N 1
ATOM 5292 C CA . LYS C 1 38 ? -3.434 89.563 0.012 1.00 19.12 38 LYS C CA 1
ATOM 5293 C C . LYS C 1 38 ? -2.428 90.604 0.500 1.00 20.08 38 LYS C C 1
ATOM 5294 O O . LYS C 1 38 ? -2.155 91.556 -0.232 1.00 27.66 38 LYS C O 1
ATOM 5300 N N . LEU C 1 39 ? -1.822 90.433 1.651 1.00 19.43 39 LEU C N 1
ATOM 5301 C CA . LEU C 1 39 ? -0.939 91.431 2.261 1.00 21.36 39 LEU C CA 1
ATOM 5302 C C . LEU C 1 39 ? 0.505 91.039 1.935 1.00 20.59 39 LEU C C 1
ATOM 5303 O O . LEU C 1 39 ? 0.901 89.887 2.139 1.00 19.63 39 LEU C O 1
ATOM 5308 N N . GLY C 1 40 ? 1.294 92.028 1.593 1.00 20.32 40 GLY C N 1
ATOM 5309 C CA . GLY C 1 40 ? 2.744 91.855 1.419 1.00 21.45 40 GLY C CA 1
ATOM 5310 C C . GLY C 1 40 ? 3.497 91.794 2.728 1.00 20.50 40 GLY C C 1
ATOM 5311 O O . GLY C 1 40 ? 2.967 92.220 3.789 1.00 21.68 40 GLY C O 1
ATOM 5312 N N . VAL C 1 41 ? 4.712 91.272 2.680 1.00 21.00 41 VAL C N 1
ATOM 5313 C CA . VAL C 1 41 ? 5.534 91.056 3.883 1.00 20.89 41 VAL C CA 1
ATOM 5314 C C . VAL C 1 41 ? 5.746 92.382 4.640 1.00 21.78 41 VAL C C 1
ATOM 5315 O O . VAL C 1 41 ? 5.746 92.380 5.851 1.00 21.75 41 VAL C O 1
ATOM 5319 N N . ASP C 1 42 ? 5.998 93.488 3.949 1.00 22.62 42 ASP C N 1
ATOM 5320 C CA . ASP C 1 42 ? 6.278 94.736 4.713 1.00 23.75 42 ASP C CA 1
ATOM 5321 C C . ASP C 1 42 ? 5.040 95.171 5.517 1.00 24.03 42 ASP C C 1
ATOM 5322 O O . ASP C 1 42 ? 5.176 95.629 6.681 1.00 24.36 42 ASP C O 1
ATOM 5327 N N . LYS C 1 43 ? 3.842 94.980 4.979 1.00 25.58 43 LYS C N 1
ATOM 5328 C CA . LYS C 1 43 ? 2.594 95.336 5.706 1.00 28.70 43 LYS C CA 1
ATOM 5329 C C . LYS C 1 43 ? 2.386 94.352 6.867 1.00 28.30 43 LYS C C 1
ATOM 5330 O O . LYS C 1 43 ? 1.961 94.778 7.967 1.00 26.69 43 LYS C O 1
ATOM 5336 N N . LEU C 1 44 ? 2.753 93.082 6.669 1.00 25.23 44 LEU C N 1
ATOM 5337 C CA . LEU C 1 44 ? 2.673 92.103 7.779 1.00 27.00 44 LEU C CA 1
ATOM 5338 C C . LEU C 1 44 ? 3.546 92.569 8.927 1.00 25.21 44 LEU C C 1
ATOM 5339 O O . LEU C 1 44 ? 3.113 92.546 10.077 1.00 27.50 44 LEU C O 1
ATOM 5344 N N . ILE C 1 45 ? 4.785 92.924 8.632 1.00 23.75 45 ILE C N 1
ATOM 5345 C CA . ILE C 1 45 ? 5.758 93.363 9.650 1.00 22.99 45 ILE C CA 1
ATOM 5346 C C . ILE C 1 45 ? 5.220 94.618 10.307 1.00 23.46 45 ILE C C 1
ATOM 5347 O O . ILE C 1 45 ? 5.290 94.764 11.554 1.00 24.93 45 ILE C O 1
ATOM 5352 N N . ALA C 1 46 ? 4.704 95.548 9.510 1.00 25.00 46 ALA C N 1
ATOM 5353 C CA . ALA C 1 46 ? 4.241 96.815 10.105 1.00 27.35 46 ALA C CA 1
ATOM 5354 C C . ALA C 1 46 ? 3.054 96.593 11.039 1.00 26.94 46 ALA C C 1
ATOM 5355 O O . ALA C 1 46 ? 2.847 97.434 11.939 1.00 28.63 46 ALA C O 1
ATOM 5357 N N . GLY C 1 47 ? 2.279 95.527 10.858 1.00 25.76 47 GLY C N 1
ATOM 5358 C CA . GLY C 1 47 ? 1.146 95.221 11.759 1.00 25.87 47 GLY C CA 1
ATOM 5359 C C . GLY C 1 47 ? 1.573 94.740 13.125 1.00 25.41 47 GLY C C 1
ATOM 5360 O O . GLY C 1 47 ? 0.692 94.580 13.952 1.00 28.03 47 GLY C O 1
ATOM 5361 N N . VAL C 1 48 ? 2.864 94.470 13.317 1.00 22.91 48 VAL C N 1
ATOM 5362 C CA . VAL C 1 48 ? 3.408 94.057 14.637 1.00 22.34 48 VAL C CA 1
ATOM 5363 C C . VAL C 1 48 ? 4.600 94.955 14.952 1.00 24.24 48 VAL C C 1
ATOM 5364 O O . VAL C 1 48 ? 5.763 94.575 14.843 1.00 22.08 48 VAL C O 1
ATOM 5368 N N . PRO C 1 49 ? 4.342 96.216 15.332 1.00 24.56 49 PRO C N 1
ATOM 5369 C CA . PRO C 1 49 ? 5.449 97.132 15.583 1.00 26.16 49 PRO C CA 1
ATOM 5370 C C . PRO C 1 49 ? 6.319 96.623 16.736 1.00 27.52 49 PRO C C 1
ATOM 5371 O O . PRO C 1 49 ? 7.493 97.030 16.775 1.00 26.73 49 PRO C O 1
ATOM 5375 N N . GLU C 1 50 ? 5.745 95.797 17.641 1.00 34.88 50 GLU C N 1
ATOM 5376 C CA . GLU C 1 50 ? 6.522 95.246 18.753 1.00 75.65 50 GLU C CA 1
ATOM 5377 C C . GLU C 1 50 ? 7.648 94.377 18.246 1.00 88.95 50 GLU C C 1
ATOM 5378 O O . GLU C 1 50 ? 8.482 94.133 18.971 1.00 26.17 50 GLU C O 1
ATOM 5384 N N . LEU C 1 51 ? 7.724 93.914 17.018 1.00 25.57 51 LEU C N 1
ATOM 5385 C CA . LEU C 1 51 ? 8.855 93.064 16.609 1.00 20.53 51 LEU C CA 1
ATOM 5386 C C . LEU C 1 51 ? 10.180 93.777 16.842 1.00 21.59 51 LEU C C 1
ATOM 5387 O O . LEU C 1 51 ? 11.165 93.111 17.093 1.00 23.11 51 LEU C O 1
ATOM 5392 N N . ALA C 1 52 ? 10.230 95.101 16.646 1.00 23.89 52 ALA C N 1
ATOM 5393 C CA . ALA C 1 52 ? 11.519 95.811 16.770 1.00 26.91 52 ALA C CA 1
ATOM 5394 C C . ALA C 1 52 ? 12.093 95.690 18.186 1.00 26.36 52 ALA C C 1
ATOM 5395 O O . ALA C 1 52 ? 13.294 95.920 18.371 1.00 29.46 52 ALA C O 1
ATOM 5397 N N . ASP C 1 53 ? 11.250 95.379 19.171 1.00 26.23 53 ASP C N 1
ATOM 5398 C CA . ASP C 1 53 ? 11.668 95.244 20.585 1.00 26.02 53 ASP C CA 1
ATOM 5399 C C . ASP C 1 53 ? 12.498 93.962 20.737 1.00 25.21 53 ASP C C 1
ATOM 5400 O O . ASP C 1 53 ? 13.318 93.897 21.656 1.00 29.08 53 ASP C O 1
ATOM 5405 N N . ILE C 1 54 ? 12.262 92.969 19.875 1.00 21.94 54 ILE C N 1
ATOM 5406 C CA . ILE C 1 54 ? 12.796 91.606 20.146 1.00 21.08 54 ILE C CA 1
ATOM 5407 C C . ILE C 1 54 ? 13.814 91.164 19.091 1.00 20.94 54 ILE C C 1
ATOM 5408 O O . ILE C 1 54 ? 14.510 90.205 19.350 1.00 22.43 54 ILE C O 1
ATOM 5413 N N . ALA C 1 55 ? 13.884 91.809 17.936 1.00 20.58 55 ALA C N 1
ATOM 5414 C CA . ALA C 1 55 ? 14.837 91.369 16.897 1.00 20.05 55 ALA C CA 1
ATOM 5415 C C . ALA C 1 55 ? 14.993 92.500 15.888 1.00 20.21 55 ALA C C 1
ATOM 5416 O O . ALA C 1 55 ? 14.105 93.385 15.797 1.00 22.10 55 ALA C O 1
ATOM 5418 N N . ASN C 1 56 ? 16.049 92.449 15.082 1.00 21.63 56 ASN C N 1
ATOM 5419 C CA . ASN C 1 56 ? 16.179 93.283 13.882 1.00 21.59 56 ASN C CA 1
ATOM 5420 C C . ASN C 1 56 ? 15.620 92.489 12.713 1.00 21.77 56 ASN C C 1
ATOM 5421 O O . ASN C 1 56 ? 16.238 91.458 12.345 1.00 22.99 56 ASN C O 1
ATOM 5426 N N . VAL C 1 57 ? 14.452 92.894 12.233 1.00 21.88 57 VAL C N 1
ATOM 5427 C CA A VAL C 1 57 ? 13.659 92.092 11.264 0.50 19.53 57 VAL C CA 1
ATOM 5428 C CA B VAL C 1 57 ? 13.762 92.032 11.236 0.50 20.70 57 VAL C CA 1
ATOM 5429 C C . VAL C 1 57 ? 13.771 92.697 9.873 1.00 20.96 57 VAL C C 1
ATOM 5430 O O . VAL C 1 57 ? 13.676 93.927 9.752 1.00 24.19 57 VAL C O 1
ATOM 5437 N N . ARG C 1 58 ? 13.895 91.865 8.857 1.00 20.71 58 ARG C N 1
ATOM 5438 C CA . ARG C 1 58 ? 13.621 92.308 7.488 1.00 22.29 58 ARG C CA 1
ATOM 5439 C C . ARG C 1 58 ? 12.822 91.233 6.775 1.00 20.31 58 ARG C C 1
ATOM 5440 O O . ARG C 1 58 ? 12.877 90.054 7.173 1.00 21.62 58 ARG C O 1
ATOM 5448 N N . GLY C 1 59 ? 12.047 91.657 5.809 1.00 20.46 59 GLY C N 1
ATOM 5449 C CA . GLY C 1 59 ? 11.160 90.733 5.099 1.00 18.86 59 GLY C CA 1
ATOM 5450 C C . GLY C 1 59 ? 11.469 90.600 3.624 1.00 20.38 59 GLY C C 1
ATOM 5451 O O . GLY C 1 59 ? 11.978 91.531 2.993 1.00 21.81 59 GLY C O 1
ATOM 5452 N N . GLU C 1 60 ? 11.172 89.412 3.089 1.00 19.05 60 GLU C N 1
ATOM 5453 C CA . GLU C 1 60 ? 11.247 89.103 1.642 1.00 19.40 60 GLU C CA 1
ATOM 5454 C C . GLU C 1 60 ? 9.949 88.414 1.267 1.00 18.79 60 GLU C C 1
ATOM 5455 O O . GLU C 1 60 ? 9.476 87.543 2.017 1.00 19.96 60 GLU C O 1
ATOM 5461 N N . GLN C 1 61 ? 9.459 88.708 0.091 1.00 18.21 61 GLN C N 1
ATOM 5462 C CA . GLN C 1 61 ? 8.271 88.078 -0.500 1.00 18.76 61 GLN C CA 1
ATOM 5463 C C . GLN C 1 61 ? 8.741 86.942 -1.391 1.00 18.94 61 GLN C C 1
ATOM 5464 O O . GLN C 1 61 ? 9.172 87.230 -2.509 1.00 22.74 61 GLN C O 1
ATOM 5470 N N . VAL C 1 62 ? 8.755 85.718 -0.927 1.00 17.68 62 VAL C N 1
ATOM 5471 C CA . VAL C 1 62 ? 9.236 84.564 -1.740 1.00 17.77 62 VAL C CA 1
ATOM 5472 C C . VAL C 1 62 ? 8.168 84.185 -2.732 1.00 18.61 62 VAL C C 1
ATOM 5473 O O . VAL C 1 62 ? 8.507 83.903 -3.900 1.00 20.11 62 VAL C O 1
ATOM 5477 N N . MET C 1 63 ? 6.924 84.180 -2.299 1.00 17.49 63 MET C N 1
ATOM 5478 C CA . MET C 1 63 ? 5.753 83.880 -3.145 1.00 16.94 63 MET C CA 1
ATOM 5479 C C . MET C 1 63 ? 4.542 84.450 -2.450 1.00 16.26 63 MET C C 1
ATOM 5480 O O . MET C 1 63 ? 4.659 84.946 -1.313 1.00 16.68 63 MET C O 1
ATOM 5485 N N . GLN C 1 64 ? 3.381 84.339 -3.080 1.00 16.42 64 GLN C N 1
ATOM 5486 C CA . GLN C 1 64 ? 2.157 84.925 -2.536 1.00 16.04 64 GLN C CA 1
ATOM 5487 C C . GLN C 1 64 ? 0.998 83.999 -2.888 1.00 16.33 64 GLN C C 1
ATOM 5488 O O . GLN C 1 64 ? 0.287 84.250 -3.861 1.00 18.20 64 GLN C O 1
ATOM 5494 N N . ILE C 1 65 ? 0.887 82.895 -2.153 1.00 15.35 65 ILE C N 1
ATOM 5495 C CA . ILE C 1 65 ? -0.034 81.819 -2.546 1.00 15.38 65 ILE C CA 1
ATOM 5496 C C . ILE C 1 65 ? -0.929 81.401 -1.392 1.00 14.52 65 ILE C C 1
ATOM 5497 O O . ILE C 1 65 ? -0.596 81.566 -0.189 1.00 15.10 65 ILE C O 1
ATOM 5502 N N . ALA C 1 66 ? -2.035 80.799 -1.778 1.00 14.63 66 ALA C N 1
ATOM 5503 C CA . ALA C 1 66 ? -2.830 79.955 -0.892 1.00 13.92 66 ALA C CA 1
ATOM 5504 C C . ALA C 1 66 ? -2.130 78.598 -0.830 1.00 12.91 66 ALA C C 1
ATOM 5505 O O . ALA C 1 66 ? -1.871 77.972 -1.882 1.00 14.34 66 ALA C O 1
ATOM 5507 N N . SER C 1 67 ? -1.789 78.110 0.372 1.00 13.13 67 SER C N 1
ATOM 5508 C CA . SER C 1 67 ? -0.842 76.992 0.487 1.00 13.23 67 SER C CA 1
ATOM 5509 C C . SER C 1 67 ? -1.419 75.668 -0.013 1.00 12.59 67 SER C C 1
ATOM 5510 O O . SER C 1 67 ? -0.620 74.768 -0.276 1.00 12.89 67 SER C O 1
ATOM 5513 N N . GLU C 1 68 ? -2.729 75.522 -0.154 1.00 13.01 68 GLU C N 1
ATOM 5514 C CA . GLU C 1 68 ? -3.288 74.315 -0.761 1.00 12.92 68 GLU C CA 1
ATOM 5515 C C . GLU C 1 68 ? -2.824 74.175 -2.215 1.00 13.03 68 GLU C C 1
ATOM 5516 O O . GLU C 1 68 ? -2.973 73.074 -2.791 1.00 13.76 68 GLU C O 1
ATOM 5522 N N . SER C 1 69 ? -2.344 75.245 -2.834 1.00 13.20 69 SER C N 1
ATOM 5523 C CA . SER C 1 69 ? -1.923 75.270 -4.243 1.00 13.67 69 SER C CA 1
ATOM 5524 C C . SER C 1 69 ? -0.400 75.206 -4.392 1.00 14.27 69 SER C C 1
ATOM 5525 O O . SER C 1 69 ? 0.098 75.356 -5.524 1.00 15.81 69 SER C O 1
ATOM 5528 N N . ILE C 1 70 ? 0.331 74.963 -3.323 1.00 13.75 70 ILE C N 1
ATOM 5529 C CA . ILE C 1 70 ? 1.783 74.918 -3.404 1.00 13.92 70 ILE C CA 1
ATOM 5530 C C . ILE C 1 70 ? 2.234 73.785 -4.336 1.00 14.08 70 ILE C C 1
ATOM 5531 O O . ILE C 1 70 ? 1.569 72.762 -4.473 1.00 15.25 70 ILE C O 1
ATOM 5536 N N . SER C 1 71 ? 3.394 73.979 -4.955 1.00 15.76 71 SER C N 1
ATOM 5537 C CA . SER C 1 71 ? 4.043 72.981 -5.830 1.00 16.46 71 SER C CA 1
ATOM 5538 C C . SER C 1 71 ? 5.373 72.541 -5.252 1.00 15.79 71 SER C C 1
ATOM 5539 O O . SER C 1 71 ? 5.979 73.215 -4.385 1.00 15.61 71 SER C O 1
ATOM 5542 N N . ASN C 1 72 ? 5.903 71.447 -5.799 1.00 16.33 72 ASN C N 1
ATOM 5543 C CA . ASN C 1 72 ? 7.258 71.030 -5.482 1.00 15.98 72 ASN C CA 1
ATOM 5544 C C . ASN C 1 72 ? 8.254 72.121 -5.866 1.00 16.69 72 ASN C C 1
ATOM 5545 O O . ASN C 1 72 ? 9.244 72.336 -5.122 1.00 17.19 72 ASN C O 1
ATOM 5550 N N . ASP C 1 73 ? 8.075 72.787 -7.007 1.00 16.78 73 ASP C N 1
ATOM 5551 C CA . ASP C 1 73 ? 9.001 73.858 -7.330 1.00 17.63 73 ASP C CA 1
ATOM 5552 C C . ASP C 1 73 ? 8.974 75.003 -6.342 1.00 16.61 73 ASP C C 1
ATOM 5553 O O . ASP C 1 73 ? 9.997 75.591 -6.073 1.00 16.88 73 ASP C O 1
ATOM 5558 N N . ASP C 1 74 ? 7.810 75.310 -5.803 1.00 16.67 74 ASP C N 1
ATOM 5559 C CA . ASP C 1 74 ? 7.714 76.276 -4.680 1.00 16.62 74 ASP C CA 1
ATOM 5560 C C . ASP C 1 74 ? 8.520 75.808 -3.467 1.00 16.76 74 ASP C C 1
ATOM 5561 O O . ASP C 1 74 ? 9.230 76.649 -2.865 1.00 16.35 74 ASP C O 1
ATOM 5566 N N . LEU C 1 75 ? 8.400 74.527 -3.103 1.00 16.35 75 LEU C N 1
ATOM 5567 C CA . LEU C 1 75 ? 9.225 74.023 -1.952 1.00 16.82 75 LEU C CA 1
ATOM 5568 C C . LEU C 1 75 ? 10.696 74.214 -2.233 1.00 16.84 75 LEU C C 1
ATOM 5569 O O . LEU C 1 75 ? 11.424 74.602 -1.299 1.00 16.77 75 LEU C O 1
ATOM 5574 N N . LEU C 1 76 ? 11.146 73.892 -3.444 1.00 16.38 76 LEU C N 1
ATOM 5575 C CA . LEU C 1 76 ? 12.592 74.039 -3.744 1.00 17.82 76 LEU C CA 1
ATOM 5576 C C . LEU C 1 76 ? 13.002 75.503 -3.696 1.00 16.86 76 LEU C C 1
ATOM 5577 O O . LEU C 1 76 ? 14.081 75.799 -3.184 1.00 18.06 76 LEU C O 1
ATOM 5582 N N . LYS C 1 77 ? 12.169 76.396 -4.259 1.00 16.17 77 LYS C N 1
ATOM 5583 C CA . LYS C 1 77 ? 12.560 77.811 -4.272 1.00 17.00 77 LYS C CA 1
ATOM 5584 C C . LYS C 1 77 ? 12.694 78.288 -2.836 1.00 15.79 77 LYS C C 1
ATOM 5585 O O . LYS C 1 77 ? 13.663 78.944 -2.472 1.00 16.37 77 LYS C O 1
ATOM 5591 N N . LEU C 1 78 ? 11.684 77.981 -2.017 1.00 15.38 78 LEU C N 1
ATOM 5592 C CA . LEU C 1 78 ? 11.734 78.400 -0.604 1.00 15.28 78 LEU C CA 1
ATOM 5593 C C . LEU C 1 78 ? 12.931 77.759 0.112 1.00 15.43 78 LEU C C 1
ATOM 5594 O O . LEU C 1 78 ? 13.676 78.436 0.824 1.00 16.55 78 LEU C O 1
ATOM 5599 N N . GLY C 1 79 ? 13.099 76.461 -0.073 1.00 15.50 79 GLY C N 1
ATOM 5600 C CA . GLY C 1 79 ? 14.184 75.763 0.623 1.00 16.12 79 GLY C CA 1
ATOM 5601 C C . GLY C 1 79 ? 15.530 76.271 0.212 1.00 15.64 79 GLY C C 1
ATOM 5602 O O . GLY C 1 79 ? 16.439 76.387 1.054 1.00 16.66 79 GLY C O 1
ATOM 5603 N N . LYS C 1 80 ? 15.734 76.590 -1.056 1.00 16.38 80 LYS C N 1
ATOM 5604 C CA . LYS C 1 80 ? 17.033 77.119 -1.473 1.00 17.48 80 LYS C CA 1
ATOM 5605 C C . LYS C 1 80 ? 17.253 78.525 -0.937 1.00 16.71 80 LYS C C 1
ATOM 5606 O O . LYS C 1 80 ? 18.397 78.869 -0.614 1.00 18.45 80 LYS C O 1
ATOM 5612 N N . ARG C 1 81 ? 16.211 79.358 -0.849 1.00 17.02 81 ARG C N 1
ATOM 5613 C CA . ARG C 1 81 ? 16.423 80.707 -0.279 1.00 17.99 81 ARG C CA 1
ATOM 5614 C C . ARG C 1 81 ? 16.737 80.596 1.214 1.00 17.33 81 ARG C C 1
ATOM 5615 O O . ARG C 1 81 ? 17.617 81.312 1.713 1.00 18.04 81 ARG C O 1
ATOM 5623 N N . VAL C 1 82 ? 16.034 79.731 1.943 1.00 16.40 82 VAL C N 1
ATOM 5624 C CA . VAL C 1 82 ? 16.384 79.464 3.359 1.00 16.55 82 VAL C CA 1
ATOM 5625 C C . VAL C 1 82 ? 17.851 79.074 3.497 1.00 16.75 82 VAL C C 1
ATOM 5626 O O . VAL C 1 82 ? 18.541 79.586 4.382 1.00 18.00 82 VAL C O 1
ATOM 5630 N N . ALA C 1 83 ? 18.340 78.215 2.614 1.00 16.52 83 ALA C N 1
ATOM 5631 C CA . ALA C 1 83 ? 19.723 77.762 2.716 1.00 17.92 83 ALA C CA 1
ATOM 5632 C C . ALA C 1 83 ? 20.691 78.918 2.493 1.00 18.24 83 ALA C C 1
ATOM 5633 O O . ALA C 1 83 ? 21.711 79.015 3.167 1.00 19.38 83 ALA C O 1
ATOM 5635 N N . GLU C 1 84 ? 20.427 79.747 1.482 1.00 18.78 84 GLU C N 1
ATOM 5636 C CA . GLU C 1 84 ? 21.279 80.913 1.209 1.00 19.52 84 GLU C CA 1
ATOM 5637 C C . GLU C 1 84 ? 21.336 81.848 2.407 1.00 20.15 84 GLU C C 1
ATOM 5638 O O . GLU C 1 84 ? 22.403 82.317 2.796 1.00 22.22 84 GLU C O 1
ATOM 5644 N N . LEU C 1 85 ? 20.203 82.109 3.021 1.00 19.47 85 LEU C N 1
ATOM 5645 C CA . LEU C 1 85 ? 20.162 82.992 4.192 1.00 20.43 85 LEU C CA 1
ATOM 5646 C C . LEU C 1 85 ? 20.898 82.361 5.361 1.00 19.91 85 LEU C C 1
ATOM 5647 O O . LEU C 1 85 ? 21.634 83.068 6.061 1.00 21.96 85 LEU C O 1
ATOM 5652 N N . ALA C 1 86 ? 20.689 81.064 5.586 1.00 19.72 86 ALA C N 1
ATOM 5653 C CA . ALA C 1 86 ? 21.354 80.394 6.719 1.00 21.58 86 ALA C CA 1
ATOM 5654 C C . ALA C 1 86 ? 22.890 80.430 6.583 1.00 20.85 86 ALA C C 1
ATOM 5655 O O . ALA C 1 86 ? 23.572 80.435 7.599 1.00 23.02 86 ALA C O 1
ATOM 5657 N N . GLU C 1 87 ? 23.387 80.489 5.361 1.00 21.73 87 GLU C N 1
ATOM 5658 C CA . GLU C 1 87 ? 24.844 80.572 5.102 1.00 23.92 87 GLU C CA 1
ATOM 5659 C C . GLU C 1 87 ? 25.400 81.955 5.394 1.00 25.32 87 GLU C C 1
ATOM 5660 O O . GLU C 1 87 ? 26.622 82.083 5.491 1.00 29.75 87 GLU C O 1
ATOM 5666 N N . SER C 1 88 ? 24.560 82.961 5.494 1.00 22.59 88 SER C N 1
ATOM 5667 C CA . SER C 1 88 ? 24.961 84.374 5.692 1.00 25.78 88 SER C CA 1
ATOM 5668 C C . SER C 1 88 ? 25.301 84.643 7.154 1.00 26.45 88 SER C C 1
ATOM 5669 O O . SER C 1 88 ? 24.466 84.375 8.057 1.00 24.91 88 SER C O 1
ATOM 5672 N N . LYS C 1 89 ? 26.430 85.283 7.402 1.00 29.81 89 LYS C N 1
ATOM 5673 C CA . LYS C 1 89 ? 26.778 85.797 8.725 1.00 34.97 89 LYS C CA 1
ATOM 5674 C C . LYS C 1 89 ? 25.805 86.942 9.137 1.00 66.52 89 LYS C C 1
ATOM 5675 O O . LYS C 1 89 ? 25.645 87.031 10.371 1.00 38.51 89 LYS C O 1
ATOM 5681 N N . ASP C 1 90 ? 25.046 87.550 8.192 1.00 64.95 90 ASP C N 1
ATOM 5682 C CA . ASP C 1 90 ? 24.209 88.674 8.650 1.00 114.18 90 ASP C CA 1
ATOM 5683 C C . ASP C 1 90 ? 22.895 88.042 9.161 1.00 55.23 90 ASP C C 1
ATOM 5684 O O . ASP C 1 90 ? 22.051 88.795 9.455 1.00 31.76 90 ASP C O 1
ATOM 5689 N N . VAL C 1 91 ? 22.666 86.718 9.204 1.00 25.01 91 VAL C N 1
ATOM 5690 C CA . VAL C 1 91 ? 21.326 86.086 9.542 1.00 20.66 91 VAL C CA 1
ATOM 5691 C C . VAL C 1 91 ? 21.459 85.183 10.754 1.00 19.82 91 VAL C C 1
ATOM 5692 O O . VAL C 1 91 ? 22.268 84.264 10.718 1.00 21.10 91 VAL C O 1
ATOM 5696 N N . ASP C 1 92 ? 20.671 85.442 11.789 1.00 19.27 92 ASP C N 1
ATOM 5697 C CA . ASP C 1 92 ? 20.686 84.579 12.988 1.00 18.77 92 ASP C CA 1
ATOM 5698 C C . ASP C 1 92 ? 19.519 83.604 13.049 1.00 18.66 92 ASP C C 1
ATOM 5699 O O . ASP C 1 92 ? 19.682 82.527 13.631 1.00 19.92 92 ASP C O 1
ATOM 5704 N N . GLY C 1 93 ? 18.393 83.952 12.442 1.00 17.68 93 GLY C N 1
ATOM 5705 C CA . GLY C 1 93 ? 17.214 83.073 12.469 1.00 17.41 93 GLY C CA 1
ATOM 5706 C C . GLY C 1 93 ? 16.272 83.447 11.352 1.00 16.17 93 GLY C C 1
ATOM 5707 O O . GLY C 1 93 ? 16.375 84.544 10.801 1.00 16.89 93 GLY C O 1
ATOM 5708 N N . ILE C 1 94 ? 15.414 82.500 10.979 1.00 15.59 94 ILE C N 1
ATOM 5709 C CA . ILE C 1 94 ? 14.534 82.649 9.807 1.00 15.62 94 ILE C CA 1
ATOM 5710 C C . ILE C 1 94 ? 13.127 82.249 10.197 1.00 15.10 94 ILE C C 1
ATOM 5711 O O . ILE C 1 94 ? 12.912 81.215 10.822 1.00 16.03 94 ILE C O 1
ATOM 5716 N N . VAL C 1 95 ? 12.182 83.106 9.817 1.00 14.76 95 VAL C N 1
ATOM 5717 C CA . VAL C 1 95 ? 10.742 82.864 9.987 1.00 14.74 95 VAL C CA 1
ATOM 5718 C C . VAL C 1 95 ? 10.098 82.778 8.622 1.00 14.30 95 VAL C C 1
ATOM 5719 O O . VAL C 1 95 ? 10.413 83.612 7.773 1.00 16.76 95 VAL C O 1
ATOM 5723 N N . ILE C 1 96 ? 9.240 81.797 8.418 1.00 14.44 96 ILE C N 1
ATOM 5724 C CA . ILE C 1 96 ? 8.478 81.676 7.164 1.00 14.18 96 ILE C CA 1
ATOM 5725 C C . ILE C 1 96 ? 7.006 81.823 7.490 1.00 13.71 96 ILE C C 1
ATOM 5726 O O . ILE C 1 96 ? 6.468 81.020 8.287 1.00 14.62 96 ILE C O 1
ATOM 5731 N N . THR C 1 97 ? 6.331 82.804 6.918 1.00 13.75 97 THR C N 1
ATOM 5732 C CA . THR C 1 97 ? 4.874 82.952 7.077 1.00 13.51 97 THR C CA 1
ATOM 5733 C C . THR C 1 97 ? 4.190 82.165 5.963 1.00 13.30 97 THR C C 1
ATOM 5734 O O . THR C 1 97 ? 4.624 82.214 4.800 1.00 14.98 97 THR C O 1
ATOM 5738 N N . HIS C 1 98 ? 3.153 81.403 6.308 1.00 13.11 98 HIS C N 1
ATOM 5739 C CA . HIS C 1 98 ? 2.668 80.334 5.423 1.00 13.07 98 HIS C CA 1
ATOM 5740 C C . HIS C 1 98 ? 1.186 80.085 5.673 1.00 13.19 98 HIS C C 1
ATOM 5741 O O . HIS C 1 98 ? 0.733 80.156 6.828 1.00 13.50 98 HIS C O 1
ATOM 5748 N N . GLY C 1 99 ? 0.465 79.697 4.621 1.00 12.65 99 GLY C N 1
ATOM 5749 C CA . GLY C 1 99 ? -0.871 79.167 4.783 1.00 12.36 99 GLY C CA 1
ATOM 5750 C C . GLY C 1 99 ? -0.897 77.920 5.629 1.00 12.20 99 GLY C C 1
ATOM 5751 O O . GLY C 1 99 ? 0.076 77.150 5.687 1.00 12.91 99 GLY C O 1
ATOM 5752 N N . THR C 1 100 ? -2.002 77.662 6.322 1.00 12.01 100 THR C N 1
ATOM 5753 C CA . THR C 1 100 ? -2.083 76.519 7.228 1.00 11.50 100 THR C CA 1
ATOM 5754 C C . THR C 1 100 ? -2.154 75.198 6.491 1.00 11.65 100 THR C C 1
ATOM 5755 O O . THR C 1 100 ? -1.574 74.215 6.938 1.00 12.33 100 THR C O 1
ATOM 5759 N N . ASP C 1 101 ? -2.910 75.149 5.393 1.00 12.37 101 ASP C N 1
ATOM 5760 C CA . ASP C 1 101 ? -3.223 73.866 4.749 1.00 11.92 101 ASP C CA 1
ATOM 5761 C C . ASP C 1 101 ? -2.026 72.942 4.593 1.00 11.93 101 ASP C C 1
ATOM 5762 O O . ASP C 1 101 ? -2.145 71.744 4.897 1.00 12.57 101 ASP C O 1
ATOM 5767 N N . THR C 1 102 ? -0.931 73.469 4.035 1.00 11.92 102 THR C N 1
ATOM 5768 C CA . THR C 1 102 ? 0.257 72.622 3.817 1.00 12.03 102 THR C CA 1
ATOM 5769 C C . THR C 1 102 ? 1.447 73.102 4.630 1.00 11.56 102 THR C C 1
ATOM 5770 O O . THR C 1 102 ? 2.586 72.656 4.371 1.00 12.45 102 THR C O 1
ATOM 5774 N N . LEU C 1 103 ? 1.216 73.917 5.659 1.00 11.99 103 LEU C N 1
ATOM 5775 C CA . LEU C 1 103 ? 2.294 74.323 6.594 1.00 12.44 103 LEU C CA 1
ATOM 5776 C C . LEU C 1 103 ? 3.082 73.108 7.075 1.00 12.00 103 LEU C C 1
ATOM 5777 O O . LEU C 1 103 ? 4.312 73.140 7.147 1.00 12.85 103 LEU C O 1
ATOM 5782 N N . GLU C 1 104 ? 2.367 72.051 7.446 1.00 12.10 104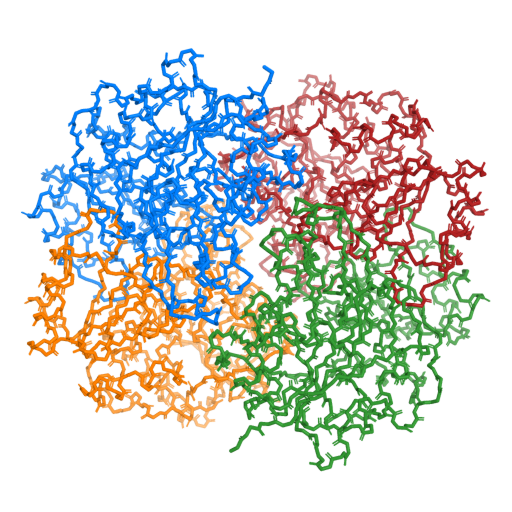 GLU C N 1
ATOM 5783 C CA . GLU C 1 104 ? 3.009 70.886 8.047 1.00 11.80 104 GLU C CA 1
ATOM 5784 C C . GLU C 1 104 ? 3.918 70.183 7.055 1.00 12.01 104 GLU C C 1
ATOM 5785 O O . GLU C 1 104 ? 4.864 69.475 7.443 1.00 12.63 104 GLU C O 1
ATOM 5791 N N . GLU C 1 105 ? 3.631 70.303 5.755 1.00 12.11 105 GLU C N 1
ATOM 5792 C CA . GLU C 1 105 ? 4.428 69.661 4.688 1.00 12.28 105 GLU C CA 1
ATOM 5793 C C . GLU C 1 105 ? 5.705 70.471 4.493 1.00 11.93 105 GLU C C 1
ATOM 5794 O O . GLU C 1 105 ? 6.815 69.892 4.491 1.00 12.95 105 GLU C O 1
ATOM 5800 N N . THR C 1 106 ? 5.571 71.796 4.364 1.00 12.32 106 THR C N 1
ATOM 5801 C CA . THR C 1 106 ? 6.759 72.655 4.269 1.00 12.54 106 THR C CA 1
ATOM 5802 C C . THR C 1 106 ? 7.641 72.499 5.491 1.00 12.71 106 THR C C 1
ATOM 5803 O O . THR C 1 106 ? 8.874 72.406 5.379 1.00 13.22 106 THR C O 1
ATOM 5807 N N . ALA C 1 107 ? 7.051 72.508 6.679 1.00 12.56 107 ALA C N 1
ATOM 5808 C CA . ALA C 1 107 ? 7.868 72.432 7.904 1.00 12.70 107 ALA C CA 1
ATOM 5809 C C . ALA C 1 107 ? 8.689 71.148 7.928 1.00 12.62 107 ALA C C 1
ATOM 5810 O O . ALA C 1 107 ? 9.881 71.189 8.314 1.00 13.61 107 ALA C O 1
ATOM 5812 N N . PHE C 1 108 ? 8.072 70.030 7.591 1.00 12.37 108 PHE C N 1
ATOM 5813 C CA . PHE C 1 108 ? 8.809 68.766 7.600 1.00 12.76 108 PHE C CA 1
ATOM 5814 C C . PHE C 1 108 ? 9.877 68.774 6.500 1.00 12.37 108 PHE C C 1
ATOM 5815 O O . PHE C 1 108 ? 11.017 68.344 6.747 1.00 13.21 108 PHE C O 1
ATOM 5823 N N . PHE C 1 109 ? 9.525 69.253 5.314 1.00 12.60 109 PHE C N 1
ATOM 5824 C CA . PHE C 1 109 ? 10.505 69.316 4.215 1.00 12.83 109 PHE C CA 1
ATOM 5825 C C . PHE C 1 109 ? 11.759 70.049 4.673 1.00 12.97 109 PHE C C 1
ATOM 5826 O O . PHE C 1 109 ? 12.894 69.564 4.491 1.00 13.99 109 PHE C O 1
ATOM 5834 N N . LEU C 1 110 ? 11.571 71.248 5.216 1.00 13.63 110 LEU C N 1
ATOM 5835 C CA . LEU C 1 110 ? 12.725 72.049 5.640 1.00 13.86 110 LEU C CA 1
ATOM 5836 C C . LEU C 1 110 ? 13.526 71.333 6.754 1.00 13.83 110 LEU C C 1
ATOM 5837 O O . LEU C 1 110 ? 14.759 71.422 6.804 1.00 14.59 110 LEU C O 1
ATOM 5842 N N . ASN C 1 111 ? 12.811 70.624 7.631 1.00 13.07 111 ASN C N 1
ATOM 5843 C CA . ASN C 1 111 ? 13.474 69.850 8.693 1.00 13.02 111 ASN C CA 1
ATOM 5844 C C . ASN C 1 111 ? 14.410 68.770 8.139 1.00 13.51 111 ASN C C 1
ATOM 5845 O O . ASN C 1 111 ? 15.368 68.385 8.802 1.00 14.87 111 ASN C O 1
ATOM 5850 N N . LEU C 1 112 ? 14.092 68.267 6.934 1.00 13.56 112 LEU C N 1
ATOM 5851 C CA . LEU C 1 112 ? 14.870 67.206 6.325 1.00 13.51 112 LEU C CA 1
ATOM 5852 C C . LEU C 1 112 ? 16.060 67.733 5.520 1.00 14.50 112 LEU C C 1
ATOM 5853 O O . LEU C 1 112 ? 17.027 66.989 5.359 1.00 15.58 112 LEU C O 1
ATOM 5858 N N . VAL C 1 113 ? 15.962 68.936 4.943 1.00 14.25 113 VAL C N 1
ATOM 5859 C CA . VAL C 1 113 ? 16.916 69.335 3.890 1.00 14.47 113 VAL C CA 1
ATOM 5860 C C . VAL C 1 113 ? 17.769 70.557 4.224 1.00 14.29 113 VAL C C 1
ATOM 5861 O O . VAL C 1 113 ? 18.675 70.862 3.463 1.00 15.85 113 VAL C O 1
ATOM 5865 N N . GLU C 1 114 ? 17.504 71.229 5.348 1.00 15.00 114 GLU C N 1
ATOM 5866 C CA . GLU C 1 114 ? 18.297 72.418 5.715 1.00 15.31 114 GLU C CA 1
ATOM 5867 C C . GLU C 1 114 ? 19.402 72.021 6.694 1.00 16.17 114 GLU C C 1
ATOM 5868 O O . GLU C 1 114 ? 19.109 71.761 7.848 1.00 17.67 114 GLU C O 1
ATOM 5874 N N . LYS C 1 115 ? 20.632 72.009 6.236 1.00 19.14 115 LYS C N 1
ATOM 5875 C CA . LYS C 1 115 ? 21.771 71.565 7.065 1.00 19.76 115 LYS C CA 1
ATOM 5876 C C . LYS C 1 115 ? 22.341 72.793 7.794 1.00 22.45 115 LYS C C 1
ATOM 5877 O O . LYS C 1 115 ? 23.435 73.310 7.519 1.00 25.75 115 LYS C O 1
ATOM 5883 N N . THR C 1 116 ? 21.580 73.299 8.718 1.00 20.71 116 THR C N 1
ATOM 5884 C CA . THR C 1 116 ? 21.919 74.463 9.571 1.00 18.72 116 THR C CA 1
ATOM 5885 C C . THR C 1 116 ? 21.382 74.205 10.963 1.00 17.92 116 THR C C 1
ATOM 5886 O O . THR C 1 116 ? 20.318 73.607 11.103 1.00 18.99 116 THR C O 1
ATOM 5890 N N . ASP C 1 117 ? 22.074 74.741 11.957 1.00 18.98 117 ASP C N 1
ATOM 5891 C CA A ASP C 1 117 ? 21.604 74.791 13.353 0.70 18.87 117 ASP C CA 1
ATOM 5892 C CA B ASP C 1 117 ? 21.539 74.755 13.339 0.30 20.20 117 ASP C CA 1
ATOM 5893 C C . ASP C 1 117 ? 20.840 76.093 13.613 1.00 18.27 117 ASP C C 1
ATOM 5894 O O . ASP C 1 117 ? 20.281 76.249 14.716 1.00 19.11 117 ASP C O 1
ATOM 5903 N N . LYS C 1 118 ? 20.875 77.053 12.686 1.00 17.90 118 LYS C N 1
ATOM 5904 C CA . LYS C 1 118 ? 20.186 78.322 12.922 1.00 17.67 118 LYS C CA 1
ATOM 5905 C C . LYS C 1 118 ? 18.685 78.047 13.023 1.00 17.05 118 LYS C C 1
ATOM 5906 O O . LYS C 1 118 ? 18.125 77.267 12.256 1.00 17.34 118 LYS C O 1
ATOM 5912 N N . PRO C 1 119 ? 17.964 78.757 13.905 1.00 16.01 119 PRO C N 1
ATOM 5913 C CA . PRO C 1 119 ? 16.531 78.501 14.033 1.00 15.99 119 PRO C CA 1
ATOM 5914 C C . PRO C 1 119 ? 15.779 78.809 12.747 1.00 15.56 119 PRO C C 1
ATOM 5915 O O . PRO C 1 119 ? 15.976 79.866 12.101 1.00 15.92 119 PRO C O 1
ATOM 5919 N N . ILE C 1 120 ? 14.836 77.914 12.421 1.00 15.13 120 ILE C N 1
ATOM 5920 C CA . ILE C 1 120 ? 13.899 78.072 11.300 1.00 15.05 120 ILE C CA 1
ATOM 5921 C C . ILE C 1 120 ? 12.508 77.808 11.876 1.00 14.17 120 ILE C C 1
ATOM 5922 O O . ILE C 1 120 ? 12.253 76.724 12.441 1.00 14.90 120 ILE C O 1
ATOM 5927 N N . VAL C 1 121 ? 11.649 78.807 11.748 1.00 13.73 121 VAL C N 1
ATOM 5928 C CA . VAL C 1 121 ? 10.288 78.736 12.299 1.00 13.51 121 VAL C CA 1
ATOM 5929 C C . VAL C 1 121 ? 9.302 78.922 11.177 1.00 13.62 121 VAL C C 1
ATOM 5930 O O . VAL C 1 121 ? 9.460 79.881 10.395 1.00 16.02 121 VAL C O 1
ATOM 5934 N N . VAL C 1 122 ? 8.314 78.083 11.070 1.00 13.44 122 VAL C N 1
ATOM 5935 C CA . VAL C 1 122 ? 7.196 78.271 10.127 1.00 13.62 122 VAL C CA 1
ATOM 5936 C C . VAL C 1 122 ? 5.956 78.665 10.937 1.00 13.14 122 VAL C C 1
ATOM 5937 O O . VAL C 1 122 ? 5.684 78.035 11.982 1.00 14.49 122 VAL C O 1
ATOM 5941 N N . VAL C 1 123 ? 5.179 79.614 10.455 1.00 12.95 123 VAL C N 1
ATOM 5942 C CA . VAL C 1 123 ? 4.047 80.145 11.227 1.00 13.03 123 VAL C CA 1
ATOM 5943 C C . VAL C 1 123 ? 2.917 80.569 10.318 1.00 12.52 123 VAL C C 1
ATOM 5944 O O . VAL C 1 123 ? 3.167 81.121 9.223 1.00 13.45 123 VAL C O 1
ATOM 5948 N N . GLY C 1 124 ? 1.691 80.367 10.768 1.00 12.92 124 GLY C N 1
ATOM 5949 C CA . GLY C 1 124 ? 0.506 80.834 10.077 1.00 12.82 124 GLY C CA 1
ATOM 5950 C C . GLY C 1 124 ? -0.501 81.334 11.089 1.00 12.91 124 GLY C C 1
ATOM 5951 O O . GLY C 1 124 ? -0.171 81.607 12.238 1.00 13.43 124 GLY C O 1
ATOM 5952 N N . SER C 1 125 ? -1.740 81.507 10.624 1.00 13.12 125 SER C N 1
ATOM 5953 C CA . SER C 1 125 ? -2.850 81.923 11.458 1.00 12.89 125 SER C CA 1
ATOM 5954 C C . SER C 1 125 ? -4.109 81.238 10.977 1.00 12.93 125 SER C C 1
ATOM 5955 O O . SER C 1 125 ? -4.209 80.858 9.801 1.00 13.39 125 SER C O 1
ATOM 5958 N N . MET C 1 126 ? -5.058 81.072 11.885 1.00 12.94 126 MET C N 1
ATOM 5959 C CA . MET C 1 126 ? -6.385 80.523 11.598 1.00 13.10 126 MET C CA 1
ATOM 5960 C C . MET C 1 126 ? -7.427 81.578 11.306 1.00 13.25 126 MET C C 1
ATOM 5961 O O . MET C 1 126 ? -8.452 81.245 10.733 1.00 15.15 126 MET C O 1
ATOM 5966 N N . ARG C 1 127 ? -7.159 82.828 11.673 1.00 13.59 127 ARG C N 1
ATOM 5967 C CA . ARG C 1 127 ? -8.054 83.945 11.393 1.00 13.27 127 ARG C CA 1
ATOM 5968 C C . ARG C 1 127 ? -7.238 84.952 10.584 1.00 14.33 127 ARG C C 1
ATOM 5969 O O . ARG C 1 127 ? -6.038 85.148 10.862 1.00 14.60 127 ARG C O 1
ATOM 5977 N N . PRO C 1 128 ? -7.839 85.638 9.614 1.00 14.66 128 PRO C N 1
ATOM 5978 C CA . PRO C 1 128 ? -7.118 86.679 8.897 1.00 14.49 128 PRO C CA 1
ATOM 5979 C C . PRO C 1 128 ? -6.935 87.901 9.791 1.00 15.64 128 PRO C C 1
ATOM 5980 O O . PRO C 1 128 ? -7.699 88.109 10.746 1.00 15.99 128 PRO C O 1
ATOM 5984 N N . GLY C 1 129 ? -5.956 88.758 9.484 1.00 16.93 129 GLY C N 1
ATOM 5985 C CA . GLY C 1 129 ? -5.618 89.902 10.335 1.00 18.29 129 GLY C CA 1
ATOM 5986 C C . GLY C 1 129 ? -6.717 90.956 10.395 1.00 17.97 129 GLY C C 1
ATOM 5987 O O . GLY C 1 129 ? -6.701 91.805 11.307 1.00 20.47 129 GLY C O 1
ATOM 5988 N N . THR C 1 130 ? -7.683 90.893 9.474 1.00 16.93 130 THR C N 1
ATOM 5989 C CA . THR C 1 130 ? -8.865 91.768 9.456 1.00 17.77 130 THR C CA 1
ATOM 5990 C C . THR C 1 130 ? -9.925 91.360 10.469 1.00 16.92 130 THR C C 1
ATOM 5991 O O . THR C 1 130 ? -10.834 92.141 10.693 1.00 19.91 130 THR C O 1
ATOM 5995 N N . ALA C 1 131 ? -9.823 90.166 11.028 1.00 16.21 131 ALA C N 1
ATOM 5996 C CA . ALA C 1 131 ? -10.865 89.636 11.919 1.00 15.73 131 ALA C CA 1
ATOM 5997 C C . ALA C 1 131 ? -10.670 90.166 13.334 1.00 15.71 131 ALA C C 1
ATOM 5998 O O . ALA C 1 131 ? -9.542 90.345 13.805 1.00 16.72 131 ALA C O 1
ATOM 6000 N N . MET C 1 132 ? -11.783 90.291 14.031 1.00 16.81 132 MET C N 1
ATOM 6001 C CA . MET C 1 132 ? -11.771 90.370 15.495 1.00 18.51 132 MET C CA 1
ATOM 6002 C C . MET C 1 132 ? -10.898 89.234 16.065 1.00 15.45 132 MET C C 1
ATOM 6003 O O . MET C 1 132 ? -11.064 88.097 15.661 1.00 15.76 132 MET C O 1
ATOM 6008 N N . SER C 1 133 ? -10.077 89.580 17.063 1.00 14.72 133 SER C N 1
ATOM 6009 C CA . SER C 1 133 ? -9.320 88.551 17.786 1.00 14.19 133 SER C CA 1
ATOM 6010 C C . SER C 1 133 ? -8.446 87.711 16.847 1.00 13.64 133 SER C C 1
ATOM 6011 O O . SER C 1 133 ? -8.199 86.511 17.062 1.00 14.21 133 SER C O 1
ATOM 6014 N N . ALA C 1 134 ? -7.872 88.355 15.846 1.00 14.05 134 ALA C N 1
ATOM 6015 C CA . ALA C 1 134 ? -6.979 87.664 14.905 1.00 14.14 134 ALA C CA 1
ATOM 6016 C C . ALA C 1 134 ? -5.737 87.135 15.620 1.00 13.74 134 ALA C C 1
ATOM 6017 O O . ALA C 1 134 ? -5.146 87.858 16.434 1.00 15.53 134 ALA C O 1
ATOM 6019 N N . ASP C 1 135 ? -5.334 85.901 15.304 1.00 13.20 135 ASP C N 1
ATOM 6020 C CA . ASP C 1 135 ? -4.246 85.202 15.978 1.00 13.62 135 ASP C CA 1
ATOM 6021 C C . ASP C 1 135 ? -2.880 85.480 15.376 1.00 12.84 135 ASP C C 1
ATOM 6022 O O . ASP C 1 135 ? -1.866 85.122 15.995 1.00 13.47 135 ASP C O 1
ATOM 6027 N N . GLY C 1 136 ? -2.805 86.029 14.155 1.00 13.78 136 GLY C N 1
ATOM 6028 C CA . GLY C 1 136 ? -1.528 86.139 13.471 1.00 13.93 136 GLY C CA 1
ATOM 6029 C C . GLY C 1 136 ? -0.533 87.093 14.075 1.00 14.11 136 GLY C C 1
ATOM 6030 O O . GLY C 1 136 ? 0.671 86.843 13.931 1.00 14.78 136 GLY C O 1
ATOM 6031 N N . MET C 1 137 ? -0.983 88.161 14.721 1.00 14.35 137 MET C N 1
ATOM 6032 C CA . MET C 1 137 ? -0.012 89.125 15.262 1.00 14.75 137 MET C CA 1
ATOM 6033 C C . MET C 1 137 ? 0.861 88.464 16.305 1.00 14.67 137 MET C C 1
ATOM 6034 O O . MET C 1 137 ? 2.090 88.542 16.254 1.00 14.93 137 MET C O 1
ATOM 6039 N N . LEU C 1 138 ? 0.232 87.874 17.335 1.00 14.26 138 LEU C N 1
ATOM 6040 C CA . LEU C 1 138 ? 1.020 87.216 18.398 1.00 13.65 138 LEU C CA 1
ATOM 6041 C C . LEU C 1 138 ? 1.755 85.981 17.849 1.00 13.77 138 LEU C C 1
ATOM 6042 O O . LEU C 1 138 ? 2.863 85.707 18.277 1.00 14.01 138 LEU C O 1
ATOM 6047 N N . ASN C 1 139 ? 1.165 85.270 16.885 1.00 13.54 139 ASN C N 1
ATOM 6048 C CA . ASN C 1 139 ? 1.896 84.132 16.307 1.00 13.69 139 ASN C CA 1
ATOM 6049 C C . ASN C 1 139 ? 3.200 84.628 15.653 1.00 13.04 139 ASN C C 1
ATOM 6050 O O . ASN C 1 139 ? 4.225 83.949 15.791 1.00 13.82 139 ASN C O 1
ATOM 6055 N N . LEU C 1 140 ? 3.131 85.712 14.901 1.00 13.91 140 LEU C N 1
ATOM 6056 C CA . LEU C 1 140 ? 4.322 86.222 14.236 1.00 13.97 140 LEU C CA 1
ATOM 6057 C C . LEU C 1 140 ? 5.337 86.740 15.242 1.00 14.01 140 LEU C C 1
ATOM 6058 O O . LEU C 1 140 ? 6.551 86.480 15.108 1.00 14.61 140 LEU C O 1
ATOM 6063 N N . TYR C 1 141 ? 4.873 87.477 16.253 1.00 14.41 141 TYR C N 1
ATOM 6064 C CA . TYR C 1 141 ? 5.765 87.910 17.349 1.00 14.41 141 TYR C CA 1
ATOM 6065 C C . TYR C 1 141 ? 6.463 86.697 17.965 1.00 14.84 141 TYR C C 1
ATOM 6066 O O . TYR C 1 141 ? 7.675 86.724 18.160 1.00 15.09 141 TYR C O 1
ATOM 6075 N N . ASN C 1 142 ? 5.706 85.665 18.289 1.00 14.29 142 ASN C N 1
ATOM 6076 C CA . ASN C 1 142 ? 6.276 84.458 18.894 1.00 13.76 142 ASN C CA 1
ATOM 6077 C C . ASN C 1 142 ? 7.257 83.777 17.969 1.00 13.70 142 ASN C C 1
ATOM 6078 O O . ASN C 1 142 ? 8.275 83.253 18.429 1.00 14.43 142 ASN C O 1
ATOM 6083 N N . ALA C 1 143 ? 6.969 83.726 16.662 1.00 13.71 143 ALA C N 1
ATOM 6084 C CA . ALA C 1 143 ? 7.875 83.092 15.690 1.00 13.61 143 ALA C CA 1
ATOM 6085 C C . ALA C 1 143 ? 9.219 83.847 15.713 1.00 13.84 143 ALA C C 1
ATOM 6086 O O . ALA C 1 143 ? 10.288 83.201 15.698 1.00 14.52 143 ALA C O 1
ATOM 6088 N N . VAL C 1 144 ? 9.176 85.177 15.708 1.00 14.15 144 VAL C N 1
ATOM 6089 C CA . VAL C 1 144 ? 10.412 85.969 15.740 1.00 14.81 144 VAL C CA 1
ATOM 6090 C C . VAL C 1 144 ? 11.137 85.779 17.072 1.00 14.84 144 VAL C C 1
ATOM 6091 O O . VAL C 1 144 ? 12.368 85.631 17.106 1.00 15.41 144 VAL C O 1
ATOM 6095 N N . ALA C 1 145 ? 10.387 85.739 18.196 1.00 14.51 145 ALA C N 1
ATOM 6096 C CA . ALA C 1 145 ? 10.995 85.487 19.506 1.00 15.06 145 ALA C CA 1
ATOM 6097 C C . ALA C 1 145 ? 11.747 84.164 19.464 1.00 14.82 145 ALA C C 1
ATOM 6098 O O . ALA C 1 145 ? 12.901 84.058 19.899 1.00 16.01 145 ALA C O 1
ATOM 6100 N N . VAL C 1 146 ? 11.051 83.112 19.022 1.00 14.32 146 VAL C N 1
ATOM 6101 C CA . VAL C 1 146 ? 11.671 81.788 19.007 1.00 14.57 146 VAL C CA 1
ATOM 6102 C C . VAL C 1 146 ? 12.864 81.750 18.047 1.00 14.57 146 VAL C C 1
ATOM 6103 O O . VAL C 1 146 ? 13.898 81.140 18.340 1.00 15.65 146 VAL C O 1
ATOM 6107 N N . ALA C 1 147 ? 12.739 82.400 16.892 1.00 15.10 147 ALA C N 1
ATOM 6108 C CA . ALA C 1 147 ? 13.836 82.413 15.923 1.00 15.49 147 ALA C CA 1
ATOM 6109 C C . ALA C 1 147 ? 15.051 83.164 16.411 1.00 15.94 147 ALA C C 1
ATOM 6110 O O . ALA C 1 147 ? 16.153 82.913 15.902 1.00 18.13 147 ALA C O 1
ATOM 6112 N N . SER C 1 148 ? 14.849 84.050 17.391 1.00 15.69 148 SER C N 1
ATOM 6113 C CA . SER C 1 148 ? 15.927 84.880 17.972 1.00 17.08 148 SER C CA 1
ATOM 6114 C C . SER C 1 148 ? 16.534 84.230 19.227 1.00 17.72 148 SER C C 1
ATOM 6115 O O . SER C 1 148 ? 17.479 84.785 19.800 1.00 20.11 148 SER C O 1
ATOM 6120 N N . ASP C 1 149 ? 15.979 83.115 19.690 1.00 16.99 149 ASP C N 1
ATOM 6121 C CA . ASP C 1 149 ? 16.338 82.553 20.996 1.00 16.75 149 ASP C CA 1
ATOM 6122 C C . ASP C 1 149 ? 17.470 81.528 20.830 1.00 16.57 149 ASP C C 1
ATOM 6123 O O . ASP C 1 149 ? 17.338 80.586 20.035 1.00 17.02 149 ASP C O 1
ATOM 6128 N N . LYS C 1 150 ? 18.503 81.645 21.649 1.00 17.76 150 LYS C N 1
ATOM 6129 C CA . LYS C 1 150 ? 19.581 80.653 21.647 1.00 18.73 150 LYS C CA 1
ATOM 6130 C C . LYS C 1 150 ? 19.044 79.252 21.926 1.00 17.80 150 LYS C C 1
ATOM 6131 O O . LYS C 1 150 ? 19.663 78.284 21.447 1.00 18.76 150 LYS C O 1
ATOM 6137 N N . GLN C 1 151 ? 17.970 79.115 22.686 1.00 16.63 151 GLN C N 1
ATOM 6138 C CA . GLN C 1 151 ? 17.424 77.778 23.007 1.00 16.91 151 GLN C CA 1
ATOM 6139 C C . GLN C 1 151 ? 16.915 77.076 21.740 1.00 16.46 151 GLN C C 1
ATOM 6140 O O . GLN C 1 151 ? 16.729 75.866 21.770 1.00 18.12 151 GLN C O 1
ATOM 6146 N N . SER C 1 152 ? 16.626 77.832 20.685 1.00 15.76 152 SER C N 1
ATOM 6147 C CA . SER C 1 152 ? 16.074 77.226 19.469 1.00 15.37 152 SER C CA 1
ATOM 6148 C C . SER C 1 152 ? 17.160 76.623 18.576 1.00 16.20 152 SER C C 1
ATOM 6149 O O . SER C 1 152 ? 16.855 75.827 17.677 1.00 17.36 152 SER C O 1
ATOM 6152 N N . ARG C 1 153 ? 18.421 77.003 18.782 1.00 16.52 153 ARG C N 1
ATOM 6153 C CA . ARG C 1 153 ? 19.508 76.488 17.947 1.00 18.01 153 ARG C CA 1
ATOM 6154 C C . ARG C 1 153 ? 19.570 74.983 18.064 1.00 18.74 153 ARG C C 1
ATOM 6155 O O . ARG C 1 153 ? 19.548 74.441 19.175 1.00 19.53 153 ARG C O 1
ATOM 6163 N N . GLY C 1 154 ? 19.699 74.293 16.948 1.00 19.29 154 GLY C N 1
ATOM 6164 C CA . GLY C 1 154 ? 19.897 72.843 17.005 1.00 21.41 154 GLY C CA 1
ATOM 6165 C C . GLY C 1 154 ? 18.649 72.012 17.255 1.00 19.36 154 GLY C C 1
ATOM 6166 O O . GLY C 1 154 ? 18.755 70.796 17.377 1.00 24.68 154 GLY C O 1
ATOM 6167 N N . LYS C 1 155 ? 17.482 72.657 17.297 1.00 18.49 155 LYS C N 1
ATOM 6168 C CA . LYS C 1 155 ? 16.230 71.948 17.654 1.00 17.02 155 LYS C CA 1
ATOM 6169 C C . LYS C 1 155 ? 15.445 71.456 16.429 1.00 16.66 155 LYS C C 1
ATOM 6170 O O . LYS C 1 155 ? 14.373 70.839 16.619 1.00 17.79 155 LYS C O 1
ATOM 6176 N N . GLY C 1 156 ? 15.923 71.764 15.226 1.00 16.74 156 GLY C N 1
ATOM 6177 C CA . GLY C 1 156 ? 15.155 71.501 14.014 1.00 15.62 156 GLY C CA 1
ATOM 6178 C C . GLY C 1 156 ? 14.098 72.553 13.797 1.00 14.62 156 GLY C C 1
ATOM 6179 O O . GLY C 1 156 ? 13.976 73.533 14.520 1.00 15.22 156 GLY C O 1
ATOM 6180 N N . VAL C 1 157 ? 13.350 72.373 12.700 1.00 13.93 157 VAL C N 1
ATOM 6181 C CA . VAL C 1 157 ? 12.329 73.351 12.332 1.00 13.55 157 VAL C CA 1
ATOM 6182 C C . VAL C 1 157 ? 11.213 73.339 13.342 1.00 12.73 157 VAL C C 1
ATOM 6183 O O . VAL C 1 157 ? 10.778 72.257 13.803 1.00 13.45 157 VAL C O 1
ATOM 6187 N N . LEU C 1 158 ? 10.732 74.519 13.702 1.00 12.89 158 LEU C N 1
ATOM 6188 C CA . LEU C 1 158 ? 9.709 74.699 14.746 1.00 12.88 158 LEU C CA 1
ATOM 6189 C C . LEU C 1 158 ? 8.494 75.419 14.143 1.00 12.65 158 LEU C C 1
ATOM 6190 O O . LEU C 1 158 ? 8.627 76.169 13.171 1.00 13.74 158 LEU C O 1
ATOM 6195 N N . VAL C 1 159 ? 7.356 75.223 14.767 1.00 12.68 159 VAL C N 1
ATOM 6196 C CA . VAL C 1 159 ? 6.093 75.886 14.434 1.00 12.65 159 VAL C CA 1
ATOM 6197 C C . VAL C 1 159 ? 5.563 76.517 15.724 1.00 12.88 159 VAL C C 1
ATOM 6198 O O . VAL C 1 159 ? 5.467 75.828 16.744 1.00 13.84 159 VAL C O 1
ATOM 6202 N N . THR C 1 160 ? 5.210 77.794 15.687 1.00 12.78 160 THR C N 1
ATOM 6203 C CA . THR C 1 160 ? 4.937 78.577 16.920 1.00 12.64 160 THR C CA 1
ATOM 6204 C C . THR C 1 160 ? 3.549 79.208 16.908 1.00 13.30 160 THR C C 1
ATOM 6205 O O . THR C 1 160 ? 3.438 80.430 17.142 1.00 18.29 160 THR C O 1
ATOM 6209 N N . MET C 1 161 ? 2.508 78.428 16.832 1.00 13.09 161 MET C N 1
ATOM 6210 C CA . MET C 1 161 ? 1.126 78.884 16.906 1.00 13.41 161 MET C CA 1
ATOM 6211 C C . MET C 1 161 ? 0.547 78.482 18.267 1.00 12.99 161 MET C C 1
ATOM 6212 O O . MET C 1 161 ? 1.047 77.573 18.923 1.00 12.86 161 MET C O 1
ATOM 6217 N N . ASN C 1 162 ? -0.516 79.165 18.718 1.00 13.33 162 ASN C N 1
ATOM 6218 C CA . ASN C 1 162 ? -1.234 78.755 19.966 1.00 13.73 162 ASN C CA 1
ATOM 6219 C C . ASN C 1 162 ? -0.303 78.734 21.167 1.00 12.74 162 ASN C C 1
ATOM 6220 O O . ASN C 1 162 ? -0.474 77.882 22.055 1.00 13.51 162 ASN C O 1
ATOM 6225 N N . ASP C 1 163 ? 0.646 79.674 21.231 1.00 12.86 163 ASP C N 1
ATOM 6226 C CA . ASP C 1 163 ? 1.568 79.798 22.380 1.00 12.39 163 ASP C CA 1
ATOM 6227 C C . ASP C 1 163 ? 2.496 78.602 22.524 1.00 12.20 163 ASP C C 1
ATOM 6228 O O . ASP C 1 163 ? 3.146 78.461 23.543 1.00 13.03 163 ASP C O 1
ATOM 6233 N N . GLU C 1 164 ? 2.565 77.737 21.497 1.00 12.12 164 GLU C N 1
ATOM 6234 C CA . GLU C 1 164 ? 3.352 76.497 21.568 1.00 12.22 164 GLU C CA 1
ATOM 6235 C C . GLU C 1 164 ? 4.598 76.558 20.723 1.00 12.34 164 GLU C C 1
ATOM 6236 O O . GLU C 1 164 ? 4.700 77.348 19.783 1.00 14.91 164 GLU C O 1
ATOM 6242 N N . ILE C 1 165 ? 5.530 75.707 21.074 1.00 12.34 165 ILE C N 1
ATOM 6243 C CA . ILE C 1 165 ? 6.697 75.336 20.234 1.00 12.45 165 ILE C CA 1
ATOM 6244 C C . ILE C 1 165 ? 6.452 73.898 19.833 1.00 11.99 165 ILE C C 1
ATOM 6245 O O . ILE C 1 165 ? 6.551 72.962 20.670 1.00 12.98 165 ILE C O 1
ATOM 6250 N N . GLN C 1 166 ? 6.071 73.705 18.567 1.00 11.99 166 GLN C N 1
ATOM 6251 C CA . GLN C 1 166 ? 5.801 72.388 17.989 1.00 12.22 166 GLN C CA 1
ATOM 6252 C C . GLN C 1 166 ? 6.937 71.966 17.074 1.00 12.08 166 GLN C C 1
ATOM 6253 O O . GLN C 1 166 ? 7.478 72.796 16.323 1.00 13.29 166 GLN C O 1
ATOM 6259 N N . SER C 1 167 ? 7.263 70.662 17.058 1.00 12.62 167 SER C N 1
ATOM 6260 C CA . SER C 1 167 ? 8.228 70.156 16.070 1.00 12.72 167 SER C CA 1
ATOM 6261 C C . SER C 1 167 ? 7.643 70.195 14.660 1.00 12.33 167 SER C C 1
ATOM 6262 O O . SER C 1 167 ? 6.570 69.644 14.418 1.00 12.75 167 SER C O 1
ATOM 6265 N N . GLY C 1 168 ? 8.379 70.774 13.722 1.00 12.52 168 GLY C N 1
ATOM 6266 C CA . GLY C 1 168 ? 7.955 70.741 12.313 1.00 12.68 168 GLY C CA 1
ATOM 6267 C C . GLY C 1 168 ? 7.843 69.323 11.766 1.00 12.86 168 GLY C C 1
ATOM 6268 O O . GLY C 1 168 ? 7.148 69.122 10.768 1.00 13.34 168 GLY C O 1
ATOM 6269 N N . ARG C 1 169 ? 8.567 68.378 12.352 1.00 12.57 169 ARG C N 1
ATOM 6270 C CA . ARG C 1 169 ? 8.475 66.981 11.903 1.00 12.57 169 ARG C CA 1
ATOM 6271 C C . ARG C 1 169 ? 7.040 66.481 11.931 1.00 12.24 169 ARG C C 1
ATOM 6272 O O . ARG C 1 169 ? 6.531 66.006 10.905 1.00 13.54 169 ARG C O 1
ATOM 6280 N N . ASP C 1 170 ? 6.415 66.509 13.122 1.00 12.34 170 ASP C N 1
ATOM 6281 C CA . ASP C 1 170 ? 5.202 65.734 13.345 1.00 12.70 170 ASP C CA 1
ATOM 6282 C C . ASP C 1 170 ? 4.016 66.578 13.782 1.00 12.17 170 ASP C C 1
ATOM 6283 O O . ASP C 1 170 ? 2.931 66.011 13.976 1.00 13.33 170 ASP C O 1
ATOM 6288 N N . VAL C 1 171 ? 4.152 67.888 13.831 1.00 11.81 171 VAL C N 1
ATOM 6289 C CA . VAL C 1 171 ? 2.965 68.725 13.983 1.00 11.81 171 VAL C CA 1
ATOM 6290 C C . VAL C 1 171 ? 2.147 68.617 12.718 1.00 11.57 171 VAL C C 1
ATOM 6291 O O . VAL C 1 171 ? 2.691 68.565 11.604 1.00 12.68 171 VAL C O 1
ATOM 6295 N N . SER C 1 172 ? 0.829 68.647 12.853 1.00 11.91 172 SER C N 1
ATOM 6296 C CA . SER C 1 172 ? -0.091 68.539 11.728 1.00 12.46 172 SER C CA 1
ATOM 6297 C C . SER C 1 172 ? -1.258 69.440 11.939 1.00 11.70 172 SER C C 1
ATOM 6298 O O . SER C 1 172 ? -1.643 69.735 13.082 1.00 12.58 172 SER C O 1
ATOM 6303 N N . MET C 1 173 ? -1.900 69.878 10.858 1.00 11.57 173 MET C N 1
ATOM 6304 C CA . MET C 1 173 ? -3.176 70.596 10.971 1.00 11.30 173 MET C CA 1
ATOM 6305 C C . MET C 1 173 ? -4.231 69.537 11.263 1.00 11.58 173 MET C C 1
ATOM 6306 O O . MET C 1 173 ? -4.594 68.714 10.412 1.00 12.32 173 MET C O 1
ATOM 6311 N N . ALA C 1 174 ? -4.702 69.561 12.519 1.00 11.57 174 ALA C N 1
ATOM 6312 C CA . ALA C 1 174 ? -5.558 68.541 13.092 1.00 11.98 174 ALA C CA 1
ATOM 6313 C C . ALA C 1 174 ? -6.962 69.037 13.470 1.00 12.22 174 ALA C C 1
ATOM 6314 O O . ALA C 1 174 ? -7.869 68.225 13.525 1.00 13.86 174 ALA C O 1
ATOM 6316 N N . VAL C 1 175 ? -7.115 70.322 13.764 1.00 11.78 175 VAL C N 1
ATOM 6317 C CA . VAL C 1 175 ? -8.421 70.895 14.114 1.00 12.10 175 VAL C CA 1
ATOM 6318 C C . VAL C 1 175 ? -8.707 72.014 13.122 1.00 12.42 175 VAL C C 1
ATOM 6319 O O . VAL C 1 175 ? -7.876 72.927 12.959 1.00 13.92 175 VAL C O 1
ATOM 6323 N N . ASN C 1 176 ? -9.853 71.978 12.443 1.00 11.91 176 ASN C N 1
ATOM 6324 C CA . ASN C 1 176 ? -10.279 73.072 11.564 1.00 11.89 176 ASN C CA 1
ATOM 6325 C C . ASN C 1 176 ? -10.828 74.227 12.385 1.00 12.17 176 ASN C C 1
ATOM 6326 O O . ASN C 1 176 ? -11.321 74.026 13.528 1.00 12.59 176 ASN C O 1
ATOM 6331 N N . ILE C 1 177 ? -10.756 75.412 11.816 1.00 12.35 177 ILE C N 1
ATOM 6332 C CA . ILE C 1 177 ? -11.342 76.674 12.328 1.00 12.77 177 ILE C CA 1
ATOM 6333 C C . ILE C 1 177 ? -10.568 77.275 13.491 1.00 12.59 177 ILE C C 1
ATOM 6334 O O . ILE C 1 177 ? -10.227 78.457 13.444 1.00 12.91 177 ILE C O 1
ATOM 6339 N N . LYS C 1 178 ? -10.374 76.489 14.560 1.00 12.77 178 LYS C N 1
ATOM 6340 C CA . LYS C 1 178 ? -9.863 76.993 15.845 1.00 12.80 178 LYS C CA 1
ATOM 6341 C C . LYS C 1 178 ? -8.380 77.276 15.789 1.00 12.08 178 LYS C C 1
ATOM 6342 O O . LYS C 1 178 ? -7.597 76.640 15.050 1.00 12.68 178 LYS C O 1
ATOM 6348 N N . THR C 1 179 ? -7.941 78.174 16.663 1.00 12.60 179 THR C N 1
ATOM 6349 C CA . THR C 1 179 ? -6.531 78.598 16.695 1.00 12.42 179 THR C CA 1
ATOM 6350 C C . THR C 1 179 ? -5.556 77.517 17.166 1.00 12.54 179 THR C C 1
ATOM 6351 O O . THR C 1 179 ? -4.371 77.640 16.914 1.00 13.11 179 THR C O 1
ATOM 6355 N N . GLU C 1 180 ? -6.074 76.470 17.845 1.00 12.46 180 GLU C N 1
ATOM 6356 C CA . GLU C 1 180 ? -5.313 75.314 18.298 1.00 12.05 180 GLU C CA 1
ATOM 6357 C C . GLU C 1 180 ? -5.130 74.271 17.207 1.00 12.24 180 GLU C C 1
ATOM 6358 O O . GLU C 1 180 ? -4.722 73.144 17.515 1.00 13.88 180 GLU C O 1
ATOM 6369 N N . ALA C 1 181 ? -5.355 74.633 15.938 1.00 11.96 181 ALA C N 1
ATOM 6370 C CA . ALA C 1 181 ? -5.313 73.700 14.806 1.00 11.35 181 ALA C CA 1
ATOM 6371 C C . ALA C 1 181 ? -4.116 72.751 14.797 1.00 11.66 181 ALA C C 1
ATOM 6372 O O . ALA C 1 181 ? -4.292 71.612 14.359 1.00 12.74 181 ALA C O 1
ATOM 6374 N N . PHE C 1 182 ? -2.908 73.225 15.121 1.00 11.45 182 PHE C N 1
ATOM 6375 C CA . PHE C 1 182 ? -1.663 72.452 14.936 1.00 11.11 182 PHE C CA 1
ATOM 6376 C C . PHE C 1 182 ? -1.338 71.664 16.173 1.00 11.68 182 PHE C C 1
ATOM 6377 O O . PHE C 1 182 ? -1.060 72.258 17.231 1.00 13.15 182 PHE C O 1
ATOM 6385 N N . LYS C 1 183 ? -1.346 70.347 16.027 1.00 11.41 183 LYS C N 1
ATOM 6386 C CA . LYS C 1 183 ? -1.106 69.416 17.109 1.00 11.95 183 LYS C CA 1
ATOM 6387 C C . LYS C 1 183 ? -0.145 68.336 16.700 1.00 11.67 183 LYS C C 1
ATOM 6388 O O . LYS C 1 183 ? -0.080 67.984 15.496 1.00 12.22 183 LYS C O 1
ATOM 6394 N N . SER C 1 184 ? 0.591 67.748 17.625 1.00 11.95 184 SER C N 1
ATOM 6395 C CA . SER C 1 184 ? 1.426 66.573 17.399 1.00 11.73 184 SER C CA 1
ATOM 6396 C C . SER C 1 184 ? 0.959 65.447 18.304 1.00 11.92 184 SER C C 1
ATOM 6397 O O . SER C 1 184 ? 0.694 65.648 19.485 1.00 12.80 184 SER C O 1
ATOM 6400 N N . ALA C 1 185 ? 1.000 64.226 17.766 1.00 12.41 185 ALA C N 1
ATOM 6401 C CA . ALA C 1 185 ? 0.745 63.033 18.571 1.00 13.60 185 ALA C CA 1
ATOM 6402 C C . ALA C 1 185 ? 1.726 62.925 19.748 1.00 12.97 185 ALA C C 1
ATOM 6403 O O . ALA C 1 185 ? 1.380 62.313 20.786 1.00 13.96 185 ALA C O 1
ATOM 6405 N N . TRP C 1 186 ? 2.911 63.511 19.610 1.00 11.93 186 TRP C N 1
ATOM 6406 C CA . TRP C 1 186 ? 3.978 63.392 20.619 1.00 12.32 186 TRP C CA 1
ATOM 6407 C C . TRP C 1 186 ? 4.091 64.634 21.487 1.00 12.15 186 TRP C C 1
ATOM 6408 O O . TRP C 1 186 ? 5.062 64.742 22.234 1.00 13.61 186 TRP C O 1
ATOM 6419 N N . GLY C 1 187 ? 3.079 65.514 21.387 1.00 12.45 187 GLY C N 1
ATOM 6420 C CA . GLY C 1 187 ? 2.982 66.678 22.265 1.00 13.17 187 GLY C CA 1
ATOM 6421 C C . GLY C 1 187 ? 3.724 67.880 21.729 1.00 12.12 187 GLY C C 1
ATOM 6422 O O . GLY C 1 187 ? 4.660 67.743 20.927 1.00 12.62 187 GLY C O 1
ATOM 6423 N N . PRO C 1 188 ? 3.384 69.083 22.234 1.00 12.18 188 PRO C N 1
ATOM 6424 C CA . PRO C 1 188 ? 4.262 70.203 22.041 1.00 12.43 188 PRO C CA 1
ATOM 6425 C C . PRO C 1 188 ? 5.618 69.947 22.708 1.00 12.26 188 PRO C C 1
ATOM 6426 O O . PRO C 1 188 ? 5.673 69.266 23.722 1.00 12.92 188 PRO C O 1
ATOM 6430 N N . MET C 1 189 ? 6.688 70.508 22.147 1.00 12.15 189 MET C N 1
ATOM 6431 C CA . MET C 1 189 ? 8.006 70.449 22.774 1.00 12.65 189 MET C CA 1
ATOM 6432 C C . MET C 1 189 ? 8.165 71.547 23.822 1.00 12.59 189 MET C C 1
ATOM 6433 O O . MET C 1 189 ? 9.012 71.415 24.722 1.00 13.43 189 MET C O 1
ATOM 6438 N N . GLY C 1 190 ? 7.440 72.654 23.664 1.00 12.85 190 GLY C N 1
ATOM 6439 C CA . GLY C 1 190 ? 7.627 73.816 24.524 1.00 13.46 190 GLY C CA 1
ATOM 6440 C C . GLY C 1 190 ? 6.463 74.768 24.384 1.00 12.49 190 GLY C C 1
ATOM 6441 O O . GLY C 1 190 ? 5.494 74.481 23.669 1.00 12.28 190 GLY C O 1
ATOM 6442 N N . MET C 1 191 ? 6.622 75.925 25.012 1.00 12.49 191 MET C N 1
ATOM 6443 C CA . MET C 1 191 ? 5.689 77.024 24.889 1.00 12.15 191 MET C CA 1
ATOM 6444 C C . MET C 1 191 ? 6.523 78.315 24.759 1.00 12.47 191 MET C C 1
ATOM 6445 O O . MET C 1 191 ? 7.651 78.402 25.207 1.00 13.71 191 MET C O 1
ATOM 6450 N N . VAL C 1 192 ? 5.884 79.319 24.185 1.00 12.65 192 VAL C N 1
ATOM 6451 C CA . VAL C 1 192 ? 6.467 80.665 24.087 1.00 13.27 192 VAL C CA 1
ATOM 6452 C C . VAL C 1 192 ? 5.430 81.629 24.617 1.00 13.21 192 VAL C C 1
ATOM 6453 O O . VAL C 1 192 ? 4.280 81.637 24.141 1.00 14.11 192 VAL C O 1
ATOM 6457 N N . VAL C 1 193 ? 5.820 82.392 25.642 1.00 13.43 193 VAL C N 1
ATOM 6458 C CA . VAL C 1 193 ? 4.902 83.286 26.390 1.00 13.97 193 VAL C CA 1
ATOM 6459 C C . VAL C 1 193 ? 5.682 84.550 26.728 1.00 13.53 193 VAL C C 1
ATOM 6460 O O . VAL C 1 193 ? 6.761 84.472 27.310 1.00 14.62 193 VAL C O 1
ATOM 6464 N N . GLU C 1 194 ? 5.100 85.686 26.382 1.00 14.79 194 GLU C N 1
ATOM 6465 C CA . GLU C 1 194 ? 5.712 87.001 26.652 1.00 15.12 194 GLU C CA 1
ATOM 6466 C C . GLU C 1 194 ? 7.186 86.983 26.250 1.00 15.45 194 GLU C C 1
ATOM 6467 O O . GLU C 1 194 ? 8.065 87.412 26.996 1.00 17.04 194 GLU C O 1
ATOM 6473 N N . GLY C 1 195 ? 7.436 86.511 25.044 1.00 15.79 195 GLY C N 1
ATOM 6474 C CA . GLY C 1 195 ? 8.775 86.545 24.421 1.00 17.24 195 GLY C CA 1
ATOM 6475 C C . GLY C 1 195 ? 9.722 85.471 24.875 1.00 16.45 195 GLY C C 1
ATOM 6476 O O . GLY C 1 195 ? 10.807 85.374 24.268 1.00 18.56 195 GLY C O 1
ATOM 6477 N N . LYS C 1 196 ? 9.383 84.680 25.895 1.00 15.14 196 LYS C N 1
ATOM 6478 C CA . LYS C 1 196 ? 10.280 83.696 26.467 1.00 14.71 196 LYS C CA 1
ATOM 6479 C C . LYS C 1 196 ? 9.859 82.296 26.038 1.00 14.43 196 LYS C C 1
ATOM 6480 O O . LYS C 1 196 ? 8.675 81.986 25.973 1.00 14.76 196 LYS C O 1
ATOM 6486 N N . SER C 1 197 ? 10.851 81.456 25.828 1.00 14.01 197 SER C N 1
ATOM 6487 C CA . SER C 1 197 ? 10.664 80.059 25.427 1.00 13.70 197 SER C CA 1
ATOM 6488 C C . SER C 1 197 ? 10.893 79.148 26.626 1.00 13.35 197 SER C C 1
ATOM 6489 O O . SER C 1 197 ? 11.896 79.295 27.324 1.00 15.28 197 SER C O 1
ATOM 6492 N N . TYR C 1 198 ? 10.001 78.170 26.760 1.00 13.36 198 TYR C N 1
ATOM 6493 C CA . TYR C 1 198 ? 9.992 77.191 27.850 1.00 13.16 198 TYR C CA 1
ATOM 6494 C C . TYR C 1 198 ? 9.964 75.819 27.219 1.00 13.14 198 TYR C C 1
ATOM 6495 O O . TYR C 1 198 ? 8.966 75.479 26.580 1.00 14.33 198 TYR C O 1
ATOM 6504 N N . TRP C 1 199 ? 11.017 75.040 27.390 1.00 13.03 199 TRP C N 1
ATOM 6505 C CA . TRP C 1 199 ? 11.154 73.716 26.785 1.00 12.86 199 TRP C CA 1
ATOM 6506 C C . TRP C 1 199 ? 10.842 72.612 27.770 1.00 12.78 199 TRP C C 1
ATOM 6507 O O . TRP C 1 199 ? 11.278 72.662 28.931 1.00 14.29 199 TRP C O 1
ATOM 6518 N N . PHE C 1 200 ? 10.182 71.568 27.273 1.00 12.47 200 PHE C N 1
ATOM 6519 C CA . PHE C 1 200 ? 9.788 70.407 28.084 1.00 12.95 200 PHE C CA 1
ATOM 6520 C C . PHE C 1 200 ? 10.194 69.090 27.460 1.00 12.85 200 PHE C C 1
ATOM 6521 O O . PHE C 1 200 ? 10.225 68.077 28.184 1.00 14.06 200 PHE C O 1
ATOM 6529 N N . ARG C 1 201 ? 10.477 69.052 26.163 1.00 13.13 201 ARG C N 1
ATOM 6530 C CA . ARG C 1 201 ? 10.938 67.853 25.460 1.00 12.91 201 ARG C CA 1
ATOM 6531 C C . ARG C 1 201 ? 11.930 68.271 24.387 1.00 13.26 201 ARG C C 1
ATOM 6532 O O . ARG C 1 201 ? 11.903 69.421 23.950 1.00 14.40 201 ARG C O 1
ATOM 6540 N N . LEU C 1 202 ? 12.742 67.319 23.941 1.00 13.77 202 LEU C N 1
ATOM 6541 C CA . LEU C 1 202 ? 13.674 67.516 22.825 1.00 14.42 202 LEU C CA 1
ATOM 6542 C C . LEU C 1 202 ? 13.293 66.558 21.703 1.00 13.68 202 LEU C C 1
ATOM 6543 O O . LEU C 1 202 ? 12.724 65.478 21.941 1.00 13.82 202 LEU C O 1
ATOM 6548 N N . PRO C 1 203 ? 13.665 66.900 20.449 1.00 14.36 203 PRO C N 1
ATOM 6549 C CA . PRO C 1 203 ? 13.488 65.950 19.353 1.00 14.76 203 PRO C CA 1
ATOM 6550 C C . PRO C 1 203 ? 14.287 64.669 19.581 1.00 14.96 203 PRO C C 1
ATOM 6551 O O . PRO C 1 203 ? 15.344 64.686 20.175 1.00 17.27 203 PRO C O 1
ATOM 6555 N N . ALA C 1 204 ? 13.759 63.567 19.035 1.00 15.15 204 ALA C N 1
ATOM 6556 C CA A ALA C 1 204 ? 14.470 62.272 18.990 0.50 16.46 204 ALA C CA 1
ATOM 6557 C CA B ALA C 1 204 ? 14.474 62.279 18.990 0.50 14.58 204 ALA C CA 1
ATOM 6558 C C A ALA C 1 204 ? 14.562 61.681 17.571 0.50 18.00 204 ALA C C 1
ATOM 6559 C C B ALA C 1 204 ? 14.952 61.961 17.561 0.50 13.43 204 ALA C C 1
ATOM 6560 O O A ALA C 1 204 ? 14.889 60.526 17.420 0.50 23.59 204 ALA C O 1
ATOM 6561 O O B ALA C 1 204 ? 16.002 61.300 17.388 0.50 14.45 204 ALA C O 1
ATOM 6564 N N . LYS C 1 205 ? 14.222 62.427 16.559 1.00 15.36 205 LYS C N 1
ATOM 6565 C CA . LYS C 1 205 ? 14.389 62.014 15.163 1.00 14.68 205 LYS C CA 1
ATOM 6566 C C . LYS C 1 205 ? 15.379 62.908 14.442 1.00 14.77 205 LYS C C 1
ATOM 6567 O O . LYS C 1 205 ? 15.504 64.092 14.784 1.00 16.46 205 LYS C O 1
ATOM 6573 N N . ARG C 1 206 ? 16.026 62.352 13.424 1.00 15.22 206 ARG C N 1
ATOM 6574 C CA . ARG C 1 206 ? 17.067 63.097 12.698 1.00 15.22 206 ARG C CA 1
ATOM 6575 C C . ARG C 1 206 ? 16.513 64.338 12.021 1.00 14.53 206 ARG C C 1
ATOM 6576 O O . ARG C 1 206 ? 15.443 64.303 11.437 1.00 16.65 206 ARG C O 1
ATOM 6584 N N . HIS C 1 207 ? 17.302 65.396 12.064 1.00 15.12 207 HIS C N 1
ATOM 6585 C CA . HIS C 1 207 ? 16.885 66.676 11.478 1.00 15.53 207 HIS C CA 1
ATOM 6586 C C . HIS C 1 207 ? 18.078 67.538 11.130 1.00 15.28 207 HIS C C 1
ATOM 6587 O O . HIS C 1 207 ? 19.164 67.334 11.692 1.00 16.10 207 HIS C O 1
ATOM 6594 N N . THR C 1 208 ? 17.831 68.467 10.218 1.00 15.37 208 THR C N 1
ATOM 6595 C CA . THR C 1 208 ? 18.722 69.573 9.872 1.00 17.03 208 THR C CA 1
ATOM 6596 C C . THR C 1 208 ? 20.193 69.149 9.822 1.00 17.84 208 THR C C 1
ATOM 6597 O O . THR C 1 208 ? 20.592 68.401 8.933 1.00 18.03 208 THR C O 1
ATOM 6601 N N . VAL C 1 209 ? 21.015 69.595 10.766 1.00 19.89 209 VAL C N 1
ATOM 6602 C CA . VAL C 1 209 ? 22.495 69.328 10.630 1.00 23.19 209 VAL C CA 1
ATOM 6603 C C . VAL C 1 209 ? 22.834 67.857 10.674 1.00 22.30 209 VAL C C 1
ATOM 6604 O O . VAL C 1 209 ? 23.936 67.508 10.176 1.00 26.72 209 VAL C O 1
ATOM 6608 N N . ASN C 1 210 ? 21.992 67.018 11.256 1.00 19.26 210 ASN C N 1
ATOM 6609 C CA . ASN C 1 210 ? 22.269 65.581 11.359 1.00 19.37 210 ASN C CA 1
ATOM 6610 C C . ASN C 1 210 ? 21.511 64.807 10.285 1.00 19.91 210 ASN C C 1
ATOM 6611 O O . ASN C 1 210 ? 21.510 63.562 10.303 1.00 22.96 210 ASN C O 1
ATOM 6620 N N . SER C 1 211 ? 20.952 65.502 9.315 1.00 18.03 211 SER C N 1
ATOM 6621 C CA . SER C 1 211 ? 20.268 64.833 8.190 1.00 17.24 211 SER C CA 1
ATOM 6622 C C . SER C 1 211 ? 21.272 64.435 7.119 1.00 17.46 211 SER C C 1
ATOM 6623 O O . SER C 1 211 ? 22.241 65.169 6.857 1.00 19.08 211 SER C O 1
ATOM 6626 N N . GLU C 1 212 ? 21.010 63.333 6.432 1.00 16.40 212 GLU C N 1
ATOM 6627 C CA . GLU C 1 212 ? 21.817 62.902 5.290 1.00 18.06 212 GLU C CA 1
ATOM 6628 C C . GLU C 1 212 ? 21.391 63.621 4.006 1.00 17.74 212 GLU C C 1
ATOM 6629 O O . GLU C 1 212 ? 22.047 63.422 2.982 1.00 19.92 212 GLU C O 1
ATOM 6635 N N . PHE C 1 213 ? 20.347 64.446 4.051 1.00 16.81 213 PHE C N 1
ATOM 6636 C CA . PHE C 1 213 ? 19.818 65.152 2.875 1.00 16.28 213 PHE C CA 1
ATOM 6637 C C . PHE C 1 213 ? 20.207 66.615 2.927 1.00 16.83 213 PHE C C 1
ATOM 6638 O O . PHE C 1 213 ? 20.351 67.196 4.002 1.00 20.09 213 PHE C O 1
ATOM 6646 N N . ASP C 1 214 ? 20.329 67.231 1.753 1.00 17.07 214 ASP C N 1
ATOM 6647 C CA . ASP C 1 214 ? 20.753 68.642 1.644 1.00 16.29 214 ASP C CA 1
ATOM 6648 C C . ASP C 1 214 ? 20.094 69.270 0.442 1.00 15.77 214 ASP C C 1
ATOM 6649 O O . ASP C 1 214 ? 20.311 68.850 -0.744 1.00 17.36 214 ASP C O 1
ATOM 6654 N N . ILE C 1 215 ? 19.302 70.306 0.707 1.00 15.53 215 ILE C N 1
ATOM 6655 C CA . ILE C 1 215 ? 18.591 71.065 -0.337 1.00 15.95 215 ILE C CA 1
ATOM 6656 C C . ILE C 1 215 ? 19.561 71.547 -1.402 1.00 16.61 215 ILE C C 1
ATOM 6657 O O . ILE C 1 215 ? 19.120 71.725 -2.563 1.00 17.14 215 ILE C O 1
ATOM 6662 N N . LYS C 1 216 ? 20.820 71.795 -1.041 1.00 16.90 216 LYS C N 1
ATOM 6663 C CA . LYS C 1 216 ? 21.762 72.380 -2.008 1.00 18.59 216 LYS C CA 1
ATOM 6664 C C . LYS C 1 216 ? 21.949 71.362 -3.136 1.00 20.09 216 LYS C C 1
ATOM 6665 O O . LYS C 1 216 ? 22.481 71.837 -4.224 1.00 25.51 216 LYS C O 1
ATOM 6671 N N . GLN C 1 217 ? 21.734 70.089 -3.025 1.00 18.72 217 GLN C N 1
ATOM 6672 C CA . GLN C 1 217 ? 21.977 69.100 -4.063 1.00 20.25 217 GLN C CA 1
ATOM 6673 C C . GLN C 1 217 ? 20.703 68.749 -4.826 1.00 17.63 217 GLN C C 1
ATOM 6674 O O . GLN C 1 217 ? 20.807 68.033 -5.847 1.00 18.48 217 GLN C O 1
ATOM 6680 N N . ILE C 1 218 ? 19.525 69.179 -4.393 1.00 17.22 218 ILE C N 1
ATOM 6681 C CA . ILE C 1 218 ? 18.258 68.734 -5.013 1.00 15.87 218 ILE C CA 1
ATOM 6682 C C . ILE C 1 218 ? 17.819 69.765 -6.053 1.00 17.20 218 ILE C C 1
ATOM 6683 O O . ILE C 1 218 ? 17.543 70.915 -5.738 1.00 20.11 218 ILE C O 1
ATOM 6688 N N . SER C 1 219 ? 17.763 69.324 -7.312 1.00 15.96 219 SER C N 1
ATOM 6689 C CA . SER C 1 219 ? 17.382 70.192 -8.449 1.00 16.07 219 SER C CA 1
ATOM 6690 C C . SER C 1 219 ? 15.905 70.084 -8.822 1.00 15.70 219 SER C C 1
ATOM 6691 O O . SER C 1 219 ? 15.316 71.097 -9.226 1.00 17.61 219 SER C O 1
ATOM 6694 N N . SER C 1 220 ? 15.311 68.925 -8.664 1.00 15.70 220 SER C N 1
ATOM 6695 C CA . SER C 1 220 ? 13.881 68.701 -8.896 1.00 15.75 220 SER C CA 1
ATOM 6696 C C . SER C 1 220 ? 13.493 67.491 -8.050 1.00 15.91 220 SER C C 1
ATOM 6697 O O . SER C 1 220 ? 14.268 66.530 -7.997 1.00 17.88 220 SER C O 1
ATOM 6700 N N . LEU C 1 221 ? 12.319 67.520 -7.470 1.00 16.25 221 LEU C N 1
ATOM 6701 C CA . LEU C 1 221 ? 11.856 66.413 -6.615 1.00 16.44 221 LEU C CA 1
ATOM 6702 C C . LEU C 1 221 ? 11.171 65.314 -7.432 1.00 15.39 221 LEU C C 1
ATOM 6703 O O . LEU C 1 221 ? 10.446 65.625 -8.383 1.00 17.19 221 LEU C O 1
ATOM 6708 N N . PRO C 1 222 ? 11.301 64.067 -7.001 1.00 15.87 222 PRO C N 1
ATOM 6709 C CA . PRO C 1 222 ? 10.559 62.986 -7.638 1.00 16.36 222 PRO C CA 1
ATOM 6710 C C . PRO C 1 222 ? 9.053 63.181 -7.359 1.00 15.47 222 PRO C C 1
ATOM 6711 O O . PRO C 1 222 ? 8.618 63.665 -6.316 1.00 17.93 222 PRO C O 1
ATOM 6715 N N . GLN C 1 223 ? 8.274 62.707 -8.323 1.00 15.59 223 GLN C N 1
ATOM 6716 C CA . GLN C 1 223 ? 6.807 62.740 -8.209 1.00 14.54 223 GLN C CA 1
ATOM 6717 C C . GLN C 1 223 ? 6.342 61.638 -7.268 1.00 14.40 223 GLN C C 1
ATOM 6718 O O . GLN C 1 223 ? 6.659 60.455 -7.435 1.00 15.50 223 GLN C O 1
ATOM 6724 N N . VAL C 1 224 ? 5.538 62.022 -6.270 1.00 14.07 224 VAL C N 1
ATOM 6725 C CA . VAL C 1 224 ? 4.919 61.094 -5.297 1.00 13.91 224 VAL C CA 1
ATOM 6726 C C . VAL C 1 224 ? 3.471 61.495 -5.139 1.00 13.26 224 VAL C C 1
ATOM 6727 O O . VAL C 1 224 ? 3.160 62.676 -5.018 1.00 13.89 224 VAL C O 1
ATOM 6731 N N . ASP C 1 225 ? 2.610 60.502 -5.111 1.00 13.39 225 ASP C N 1
ATOM 6732 C CA . ASP C 1 225 ? 1.163 60.754 -4.947 1.00 12.97 225 ASP C CA 1
ATOM 6733 C C . ASP C 1 225 ? 0.590 59.883 -3.823 1.00 12.44 225 ASP C C 1
ATOM 6734 O O . ASP C 1 225 ? 1.257 59.011 -3.297 1.00 13.44 225 ASP C O 1
ATOM 6739 N N . ILE C 1 226 ? -0.643 60.195 -3.481 1.00 12.28 226 ILE C N 1
ATOM 6740 C CA . ILE C 1 226 ? -1.334 59.629 -2.298 1.00 12.61 226 ILE C CA 1
ATOM 6741 C C . ILE C 1 226 ? -2.688 59.115 -2.746 1.00 12.69 226 ILE C C 1
ATOM 6742 O O . ILE C 1 226 ? -3.445 59.849 -3.380 1.00 13.38 226 ILE C O 1
ATOM 6747 N N . ALA C 1 227 ? -3.057 57.902 -2.311 1.00 12.75 227 ALA C N 1
ATOM 6748 C CA . ALA C 1 227 ? -4.362 57.300 -2.532 1.00 13.32 227 ALA C CA 1
ATOM 6749 C C . ALA C 1 227 ? -4.971 56.860 -1.206 1.00 12.73 227 ALA C C 1
ATOM 6750 O O . ALA C 1 227 ? -4.246 56.414 -0.313 1.00 13.55 227 ALA C O 1
ATOM 6752 N N . TYR C 1 228 ? -6.278 56.990 -1.114 1.00 12.85 228 TYR C N 1
ATOM 6753 C CA . TYR C 1 228 ? -6.997 56.746 0.151 1.00 12.35 228 TYR C CA 1
ATOM 6754 C C . TYR C 1 228 ? -7.619 55.367 0.227 1.00 12.63 228 TYR C C 1
ATOM 6755 O O . TYR C 1 228 ? -8.102 54.831 -0.797 1.00 13.86 228 TYR C O 1
ATOM 6764 N N . GLY C 1 229 ? -7.682 54.800 1.425 1.00 13.12 229 GLY C N 1
ATOM 6765 C CA . GLY C 1 229 ? -8.326 53.519 1.705 1.00 13.53 229 GLY C CA 1
ATOM 6766 C C . GLY C 1 229 ? -9.600 53.700 2.492 1.00 13.09 229 GLY C C 1
ATOM 6767 O O . GLY C 1 229 ? -9.680 54.543 3.415 1.00 13.73 229 GLY C O 1
ATOM 6768 N N . TYR C 1 230 ? -10.624 52.917 2.167 1.00 13.57 230 TYR C N 1
ATOM 6769 C CA . TYR C 1 230 ? -11.993 53.059 2.687 1.00 13.50 230 TYR C CA 1
ATOM 6770 C C . TYR C 1 230 ? -12.771 51.832 2.229 1.00 13.59 230 TYR C C 1
ATOM 6771 O O . TYR C 1 230 ? -12.257 51.047 1.389 1.00 13.80 230 TYR C O 1
ATOM 6780 N N . GLY C 1 231 ? -13.979 51.638 2.739 1.00 14.28 231 GLY C N 1
ATOM 6781 C CA . GLY C 1 231 ? -14.799 50.526 2.292 1.00 14.57 231 GLY C CA 1
ATOM 6782 C C . GLY C 1 231 ? -15.061 50.559 0.805 1.00 14.14 231 GLY C C 1
ATOM 6783 O O . GLY C 1 231 ? -15.334 51.585 0.231 1.00 14.86 231 GLY C O 1
ATOM 6784 N N . ASN C 1 232 ? -14.962 49.376 0.198 1.00 14.60 232 ASN C N 1
ATOM 6785 C CA A ASN C 1 232 ? -15.252 49.186 -1.233 0.60 15.56 232 ASN C CA 1
ATOM 6786 C CA B ASN C 1 232 ? -15.276 49.203 -1.233 0.40 14.56 232 ASN C CA 1
ATOM 6787 C C . ASN C 1 232 ? -14.268 49.949 -2.111 1.00 14.59 232 ASN C C 1
ATOM 6788 O O . ASN C 1 232 ? -14.527 50.107 -3.323 1.00 16.14 232 ASN C O 1
ATOM 6797 N N . VAL C 1 233 ? -13.100 50.316 -1.607 1.00 14.41 233 VAL C N 1
ATOM 6798 C CA . VAL C 1 233 ? -12.076 50.943 -2.452 1.00 14.20 233 VAL C CA 1
ATOM 6799 C C . VAL C 1 233 ? -11.589 49.933 -3.515 1.00 14.56 233 VAL C C 1
ATOM 6800 O O . VAL C 1 233 ? -11.537 48.721 -3.276 1.00 15.42 233 VAL C O 1
ATOM 6804 N N . THR C 1 234 ? -11.185 50.474 -4.658 1.00 14.38 234 THR C N 1
ATOM 6805 C CA . THR C 1 234 ? -10.603 49.706 -5.751 1.00 14.54 234 THR C CA 1
ATOM 6806 C C . THR C 1 234 ? -9.172 50.127 -5.995 1.00 14.17 234 THR C C 1
ATOM 6807 O O . THR C 1 234 ? -8.663 51.097 -5.402 1.00 14.86 234 THR C O 1
ATOM 6811 N N . ASP C 1 235 ? -8.518 49.443 -6.933 1.00 15.13 235 ASP C N 1
ATOM 6812 C CA . ASP C 1 235 ? -7.145 49.822 -7.266 1.00 14.99 235 ASP C CA 1
ATOM 6813 C C . ASP C 1 235 ? -7.075 50.985 -8.255 1.00 14.66 235 ASP C C 1
ATOM 6814 O O . ASP C 1 235 ? -5.936 51.389 -8.584 1.00 15.77 235 ASP C O 1
ATOM 6819 N N . THR C 1 236 ? -8.192 51.604 -8.616 1.00 14.29 236 THR C N 1
ATOM 6820 C CA . THR C 1 236 ? -8.169 52.624 -9.676 1.00 14.70 236 THR C CA 1
ATOM 6821 C C . THR C 1 236 ? -7.234 53.771 -9.407 1.00 14.49 236 THR C C 1
ATOM 6822 O O . THR C 1 236 ? -6.442 54.151 -10.286 1.00 15.32 236 THR C O 1
ATOM 6826 N N . ALA C 1 237 ? -7.335 54.411 -8.244 1.00 14.43 237 ALA C N 1
ATOM 6827 C CA . ALA C 1 237 ? -6.514 55.615 -8.045 1.00 14.28 237 ALA C CA 1
ATOM 6828 C C . ALA C 1 237 ? -5.054 55.251 -8.059 1.00 14.35 237 ALA C C 1
ATOM 6829 O O . ALA C 1 237 ? -4.243 56.063 -8.583 1.00 15.08 237 ALA C O 1
ATOM 6831 N N . TYR C 1 238 ? -4.661 54.145 -7.484 1.00 14.97 238 TYR C N 1
ATOM 6832 C CA . TYR C 1 238 ? -3.250 53.746 -7.417 1.00 15.85 238 TYR C CA 1
ATOM 6833 C C . TYR C 1 238 ? -2.674 53.582 -8.814 1.00 15.37 238 TYR C C 1
ATOM 6834 O O . TYR C 1 238 ? -1.622 54.132 -9.140 1.00 16.33 238 TYR C O 1
ATOM 6843 N N . LYS C 1 239 ? -3.391 52.856 -9.645 1.00 15.66 239 LYS C N 1
ATOM 6844 C CA . LYS C 1 239 ? -2.933 52.589 -11.021 1.00 16.39 239 LYS C CA 1
ATOM 6845 C C . LYS C 1 239 ? -2.852 53.896 -11.766 1.00 16.15 239 LYS C C 1
ATOM 6846 O O . LYS C 1 239 ? -1.900 54.122 -12.522 1.00 16.80 239 LYS C O 1
ATOM 6852 N N . ALA C 1 240 ? -3.867 54.730 -11.684 1.00 15.88 240 ALA C N 1
ATOM 6853 C CA . ALA C 1 240 ? -3.903 55.973 -12.462 1.00 15.21 240 ALA C CA 1
ATOM 6854 C C . ALA C 1 240 ? -2.780 56.896 -12.041 1.00 15.06 240 ALA C C 1
ATOM 6855 O O . ALA C 1 240 ? -2.148 57.569 -12.889 1.00 15.82 240 ALA C O 1
ATOM 6857 N N . LEU C 1 241 ? -2.547 57.007 -10.727 1.00 14.69 241 LEU C N 1
ATOM 6858 C CA . LEU C 1 241 ? -1.476 57.902 -10.259 1.00 14.65 241 LEU C CA 1
ATOM 6859 C C . LEU C 1 241 ? -0.120 57.417 -10.774 1.00 14.91 241 LEU C C 1
ATOM 6860 O O . LEU C 1 241 ? 0.720 58.230 -11.189 1.00 15.66 241 LEU C O 1
ATOM 6865 N N . ALA C 1 242 ? 0.110 56.125 -10.720 1.00 15.50 242 ALA C N 1
ATOM 6866 C CA . ALA C 1 242 ? 1.368 55.564 -11.247 1.00 16.33 242 ALA C CA 1
ATOM 6867 C C . ALA C 1 242 ? 1.475 55.792 -12.772 1.00 16.29 242 ALA C C 1
ATOM 6868 O O . ALA C 1 242 ? 2.552 56.126 -13.282 1.00 17.38 242 ALA C O 1
ATOM 6870 N N . GLN C 1 243 ? 0.386 55.612 -13.499 1.00 16.78 243 GLN C N 1
ATOM 6871 C CA . GLN C 1 243 ? 0.368 55.819 -14.961 1.00 18.03 243 GLN C CA 1
ATOM 6872 C C . GLN C 1 243 ? 0.733 57.254 -15.299 1.00 17.39 243 GLN C C 1
ATOM 6873 O O . GLN C 1 243 ? 1.303 57.480 -16.365 1.00 20.93 243 GLN C O 1
ATOM 6879 N N . ASN C 1 244 ? 0.405 58.180 -14.436 1.00 16.78 244 ASN C N 1
ATOM 6880 C CA . ASN C 1 244 ? 0.637 59.609 -14.643 1.00 17.08 244 ASN C CA 1
ATOM 6881 C C . ASN C 1 244 ? 1.900 60.073 -13.927 1.00 17.26 244 ASN C C 1
ATOM 6882 O O . ASN C 1 244 ? 2.033 61.296 -13.748 1.00 18.61 244 ASN C O 1
ATOM 6887 N N . GLY C 1 245 ? 2.793 59.146 -13.539 1.00 16.93 245 GLY C N 1
ATOM 6888 C CA . GLY C 1 245 ? 4.157 59.532 -13.156 1.00 17.64 245 GLY C CA 1
ATOM 6889 C C . GLY C 1 245 ? 4.577 59.248 -11.728 1.00 15.89 245 GLY C C 1
ATOM 6890 O O . GLY C 1 245 ? 5.723 59.512 -11.412 1.00 17.50 245 GLY C O 1
ATOM 6891 N N . ALA C 1 246 ? 3.716 58.747 -10.853 1.00 15.79 246 ALA C N 1
ATOM 6892 C CA . ALA C 1 246 ? 4.118 58.582 -9.448 1.00 15.34 246 ALA C CA 1
ATOM 6893 C C . ALA C 1 246 ? 5.262 57.569 -9.344 1.00 15.37 246 ALA C C 1
ATOM 6894 O O . ALA C 1 246 ? 5.134 56.431 -9.772 1.00 16.62 246 ALA C O 1
ATOM 6896 N N . LYS C 1 247 ? 6.355 57.993 -8.715 1.00 15.15 247 LYS C N 1
ATOM 6897 C CA A LYS C 1 247 ? 7.518 57.114 -8.465 0.50 15.58 247 LYS C CA 1
ATOM 6898 C CA B LYS C 1 247 ? 7.519 57.110 -8.462 0.50 15.64 247 LYS C CA 1
ATOM 6899 C C . LYS C 1 247 ? 7.364 56.373 -7.136 1.00 15.27 247 LYS C C 1
ATOM 6900 O O . LYS C 1 247 ? 8.027 55.349 -6.912 1.00 16.13 247 LYS C O 1
ATOM 6911 N N . ALA C 1 248 ? 6.520 56.912 -6.244 1.00 15.02 248 ALA C N 1
ATOM 6912 C CA . ALA C 1 248 ? 6.097 56.222 -5.012 1.00 14.46 248 ALA C CA 1
ATOM 6913 C C . ALA C 1 248 ? 4.633 56.562 -4.825 1.00 13.88 248 ALA C C 1
ATOM 6914 O O . ALA C 1 248 ? 4.167 57.641 -5.230 1.00 14.36 248 ALA C O 1
ATOM 6916 N N . LEU C 1 249 ? 3.910 55.621 -4.229 1.00 13.91 249 LEU C N 1
ATOM 6917 C CA . LEU C 1 249 ? 2.537 55.851 -3.810 1.00 13.65 249 LEU C CA 1
ATOM 6918 C C . LEU C 1 249 ? 2.492 55.745 -2.291 1.00 13.08 249 LEU C C 1
ATOM 6919 O O . LEU C 1 249 ? 2.940 54.743 -1.703 1.00 14.65 249 LEU C O 1
ATOM 6924 N N . ILE C 1 250 ? 1.927 56.768 -1.673 1.00 12.82 250 ILE C N 1
ATOM 6925 C CA . ILE C 1 250 ? 1.552 56.724 -0.263 1.00 12.55 250 ILE C CA 1
ATOM 6926 C C . ILE C 1 250 ? 0.140 56.169 -0.190 1.00 12.59 250 ILE C C 1
ATOM 6927 O O . ILE C 1 250 ? -0.795 56.766 -0.714 1.00 13.53 250 ILE C O 1
ATOM 6932 N N . HIS C 1 251 ? 0.018 55.054 0.513 1.00 12.89 251 HIS C N 1
ATOM 6933 C CA . HIS C 1 251 ? -1.258 54.403 0.765 1.00 13.01 251 HIS C CA 1
ATOM 6934 C C . HIS C 1 251 ? -1.807 54.952 2.099 1.00 12.86 251 HIS C C 1
ATOM 6935 O O . HIS C 1 251 ? -1.195 54.684 3.149 1.00 13.56 251 HIS C O 1
ATOM 6942 N N . ALA C 1 252 ? -2.875 55.737 2.057 1.00 12.60 252 ALA C N 1
ATOM 6943 C CA . ALA C 1 252 ? -3.520 56.272 3.276 1.00 12.92 252 ALA C CA 1
ATOM 6944 C C . ALA C 1 252 ? -4.589 55.260 3.713 1.00 12.39 252 ALA C C 1
ATOM 6945 O O . ALA C 1 252 ? -5.765 55.469 3.499 1.00 12.98 252 ALA C O 1
ATOM 6947 N N . GLY C 1 253 ? -4.085 54.170 4.300 1.00 13.27 253 GLY C N 1
ATOM 6948 C CA . GLY C 1 253 ? -4.942 53.061 4.643 1.00 13.29 253 GLY C CA 1
ATOM 6949 C C . GLY C 1 253 ? -5.881 53.326 5.821 1.00 12.71 253 GLY C C 1
ATOM 6950 O O . GLY C 1 253 ? -5.664 54.206 6.648 1.00 12.95 253 GLY C O 1
ATOM 6951 N N . THR C 1 254 ? -6.894 52.486 5.897 1.00 12.88 254 THR C N 1
ATOM 6952 C CA . THR C 1 254 ? -7.613 52.286 7.166 1.00 12.10 254 THR C CA 1
ATOM 6953 C C . THR C 1 254 ? -6.664 51.687 8.215 1.00 12.56 254 THR C C 1
ATOM 6954 O O . THR C 1 254 ? -5.704 50.990 7.853 1.00 13.20 254 THR C O 1
ATOM 6958 N N . GLY C 1 255 ? -7.006 51.845 9.484 1.00 12.41 255 GLY C N 1
ATOM 6959 C CA . GLY C 1 255 ? -6.321 51.118 10.543 1.00 12.77 255 GLY C CA 1
ATOM 6960 C C . GLY C 1 255 ? -4.818 51.206 10.445 1.00 12.37 255 GLY C C 1
ATOM 6961 O O . GLY C 1 255 ? -4.231 52.267 10.175 1.00 12.35 255 GLY C O 1
ATOM 6962 N N . ASN C 1 256 ? -4.189 50.070 10.682 1.00 12.43 256 ASN C N 1
ATOM 6963 C CA . ASN C 1 256 ? -2.714 49.984 10.737 1.00 12.65 256 ASN C CA 1
ATOM 6964 C C . ASN C 1 256 ? -2.154 49.847 9.326 1.00 12.45 256 ASN C C 1
ATOM 6965 O O . ASN C 1 256 ? -1.446 48.899 8.971 1.00 13.14 256 ASN C O 1
ATOM 6970 N N . GLY C 1 257 ? -2.458 50.845 8.487 1.00 12.80 257 GLY C N 1
ATOM 6971 C CA . GLY C 1 257 ? -2.042 50.828 7.099 1.00 12.78 257 GLY C CA 1
ATOM 6972 C C . GLY C 1 257 ? -2.596 49.704 6.270 1.00 12.86 257 GLY C C 1
ATOM 6973 O O . GLY C 1 257 ? -1.961 49.280 5.290 1.00 14.00 257 GLY C O 1
ATOM 6974 N N . SER C 1 258 ? -3.754 49.171 6.638 1.00 13.08 258 SER C N 1
ATOM 6975 C CA . SER C 1 258 ? -4.278 47.943 6.028 1.00 13.37 258 SER C CA 1
ATOM 6976 C C . SER C 1 258 ? -4.610 48.176 4.555 1.00 13.88 258 SER C C 1
ATOM 6977 O O . SER C 1 258 ? -5.007 49.296 4.181 1.00 13.69 258 SER C O 1
ATOM 6980 N N . VAL C 1 259 ? -4.543 47.123 3.767 1.00 13.77 259 VAL C N 1
ATOM 6981 C CA . VAL C 1 259 ? -4.799 47.175 2.336 1.00 14.08 259 VAL C CA 1
ATOM 6982 C C . VAL C 1 259 ? -5.908 46.201 1.996 1.00 14.36 259 VAL C C 1
ATOM 6983 O O . VAL C 1 259 ? -5.820 45.009 2.346 1.00 15.15 259 VAL C O 1
ATOM 6987 N N . SER C 1 260 ? -6.933 46.671 1.319 1.00 14.24 260 SER C N 1
ATOM 6988 C CA . SER C 1 260 ? -8.013 45.799 0.845 1.00 14.42 260 SER C CA 1
ATOM 6989 C C . SER C 1 260 ? -7.445 44.671 -0.009 1.00 15.42 260 SER C C 1
ATOM 6990 O O . SER C 1 260 ? -6.545 44.866 -0.824 1.00 15.70 260 SER C O 1
ATOM 6993 N N . SER C 1 261 ? -8.049 43.501 0.103 1.00 16.35 261 SER C N 1
ATOM 6994 C CA . SER C 1 261 ? -7.686 42.380 -0.765 1.00 18.58 261 SER C CA 1
ATOM 6995 C C . SER C 1 261 ? -7.906 42.718 -2.246 1.00 19.65 261 SER C C 1
ATOM 6996 O O . SER C 1 261 ? -7.271 42.065 -3.085 1.00 23.04 261 SER C O 1
ATOM 6999 N N . ARG C 1 262 ? -8.784 43.671 -2.557 1.00 18.78 262 ARG C N 1
ATOM 7000 C CA . ARG C 1 262 ? -9.014 44.092 -3.949 1.00 21.12 262 ARG C CA 1
ATOM 7001 C C . ARG C 1 262 ? -7.918 45.032 -4.447 1.00 19.23 262 ARG C C 1
ATOM 7002 O O . ARG C 1 262 ? -7.867 45.298 -5.657 1.00 20.58 262 ARG C O 1
ATOM 7010 N N . VAL C 1 263 ? -7.048 45.506 -3.588 1.00 16.55 263 VAL C N 1
ATOM 7011 C CA . VAL C 1 263 ? -5.970 46.460 -3.907 1.00 15.97 263 VAL C CA 1
ATOM 7012 C C . VAL C 1 263 ? -4.604 45.775 -3.881 1.00 15.79 263 VAL C C 1
ATOM 7013 O O . VAL C 1 263 ? -3.708 46.190 -4.655 1.00 16.64 263 VAL C O 1
ATOM 7017 N N . VAL C 1 264 ? -4.392 44.808 -3.002 1.00 15.99 264 VAL C N 1
ATOM 7018 C CA . VAL C 1 264 ? -3.062 44.176 -2.889 1.00 16.13 264 VAL C CA 1
ATOM 7019 C C . VAL C 1 264 ? -2.483 43.764 -4.248 1.00 16.15 264 VAL C C 1
ATOM 7020 O O . VAL C 1 264 ? -1.299 44.059 -4.466 1.00 16.72 264 VAL C O 1
ATOM 7024 N N . PRO C 1 265 ? -3.225 43.087 -5.124 1.00 17.26 265 PRO C N 1
ATOM 7025 C CA . PRO C 1 265 ? -2.561 42.598 -6.335 1.00 18.38 265 PRO C CA 1
ATOM 7026 C C . PRO C 1 265 ? -1.972 43.737 -7.182 1.00 17.84 265 PRO C C 1
ATOM 7027 O O . PRO C 1 265 ? -0.847 43.649 -7.686 1.00 18.62 265 PRO C O 1
ATOM 7031 N N . ALA C 1 266 ? -2.710 44.841 -7.276 1.00 16.98 266 ALA C N 1
ATOM 7032 C CA . ALA C 1 266 ? -2.239 46.002 -8.028 1.00 17.04 266 ALA C CA 1
ATOM 7033 C C . ALA C 1 266 ? -0.955 46.571 -7.419 1.00 16.85 266 ALA C C 1
ATOM 7034 O O . ALA C 1 266 ? -0.061 47.001 -8.139 1.00 17.91 266 ALA C O 1
ATOM 7036 N N . LEU C 1 267 ? -0.904 46.634 -6.089 1.00 16.80 267 LEU C N 1
ATOM 7037 C CA . LEU C 1 267 ? 0.283 47.185 -5.436 1.00 16.91 267 LEU C CA 1
ATOM 7038 C C . LEU C 1 267 ? 1.463 46.246 -5.607 1.00 17.44 267 LEU C C 1
ATOM 7039 O O . LEU C 1 267 ? 2.593 46.767 -5.687 1.00 18.45 267 LEU C O 1
ATOM 7044 N N . GLN C 1 268 ? 1.246 44.946 -5.620 1.00 17.29 268 GLN C N 1
ATOM 7045 C CA . GLN C 1 268 ? 2.356 44.026 -5.930 1.00 17.81 268 GLN C CA 1
ATOM 7046 C C . GLN C 1 268 ? 2.897 44.267 -7.342 1.00 19.13 268 GLN C C 1
ATOM 7047 O O . GLN C 1 268 ? 4.132 44.317 -7.541 1.00 21.14 268 GLN C O 1
ATOM 7053 N N . GLU C 1 269 ? 1.995 44.412 -8.293 1.00 18.90 269 GLU C N 1
ATOM 7054 C CA . GLU C 1 269 ? 2.417 44.675 -9.679 1.00 19.43 269 GLU C CA 1
ATOM 7055 C C . GLU C 1 269 ? 3.159 46.017 -9.795 1.00 19.40 269 GLU C C 1
ATOM 7056 O O . GLU C 1 269 ? 4.201 46.101 -10.475 1.00 20.45 269 GLU C O 1
ATOM 7062 N N . LEU C 1 270 ? 2.629 47.057 -9.129 1.00 18.15 270 LEU C N 1
ATOM 7063 C CA . LEU C 1 270 ? 3.295 48.354 -9.175 1.00 17.59 270 LEU C CA 1
ATOM 7064 C C . LEU C 1 270 ? 4.703 48.268 -8.585 1.00 17.20 270 LEU C C 1
ATOM 7065 O O . LEU C 1 270 ? 5.652 48.853 -9.156 1.00 17.99 270 LEU C O 1
ATOM 7070 N N . ARG C 1 271 ? 4.852 47.586 -7.458 1.00 17.62 271 ARG C N 1
ATOM 7071 C CA . ARG C 1 271 ? 6.202 47.441 -6.882 1.00 17.37 271 ARG C CA 1
ATOM 7072 C C . ARG C 1 271 ? 7.130 46.696 -7.822 1.00 18.46 271 ARG C C 1
ATOM 7073 O O . ARG C 1 271 ? 8.301 47.112 -7.991 1.00 19.09 271 ARG C O 1
ATOM 7081 N N . LYS C 1 272 ? 6.626 45.631 -8.426 1.00 19.08 272 LYS C N 1
ATOM 7082 C CA . LYS C 1 272 ? 7.437 44.854 -9.388 1.00 21.83 272 LYS C CA 1
ATOM 7083 C C . LYS C 1 272 ? 7.909 45.767 -10.522 1.00 21.70 272 LYS C C 1
ATOM 7084 O O . LYS C 1 272 ? 9.034 45.587 -11.041 1.00 24.84 272 LYS C O 1
ATOM 7095 N N . ASN C 1 273 ? 7.098 46.721 -10.896 1.00 21.45 273 ASN C N 1
ATOM 7096 C CA . ASN C 1 273 ? 7.387 47.684 -11.985 1.00 21.96 273 ASN C CA 1
ATOM 7097 C C . ASN C 1 273 ? 8.188 48.887 -11.494 1.00 22.42 273 ASN C C 1
ATOM 7098 O O . ASN C 1 273 ? 8.402 49.809 -12.253 1.00 24.62 273 ASN C O 1
ATOM 7103 N N . GLY C 1 274 ? 8.620 48.902 -10.214 1.00 20.09 274 GLY C N 1
ATOM 7104 C CA . GLY C 1 274 ? 9.569 49.925 -9.742 1.00 19.72 274 GLY C CA 1
ATOM 7105 C C . GLY C 1 274 ? 8.923 51.046 -8.919 1.00 19.25 274 GLY C C 1
ATOM 7106 O O . GLY C 1 274 ? 9.645 51.944 -8.494 1.00 22.32 274 GLY C O 1
ATOM 7107 N N . VAL C 1 275 ? 7.613 51.004 -8.652 1.00 17.45 275 VAL C N 1
ATOM 7108 C CA . VAL C 1 275 ? 6.950 52.070 -7.871 1.00 16.52 275 VAL C CA 1
ATOM 7109 C C . VAL C 1 275 ? 7.039 51.692 -6.394 1.00 16.35 275 VAL C C 1
ATOM 7110 O O . VAL C 1 275 ? 6.594 50.584 -6.015 1.00 17.37 275 VAL C O 1
ATOM 7114 N N . GLN C 1 276 ? 7.594 52.575 -5.567 1.00 15.58 276 GLN C N 1
ATOM 7115 C CA . GLN C 1 276 ? 7.633 52.300 -4.094 1.00 15.37 276 GLN C CA 1
ATOM 7116 C C . GLN C 1 276 ? 6.224 52.365 -3.537 1.00 14.80 276 GLN C C 1
ATOM 7117 O O . GLN C 1 276 ? 5.431 53.217 -3.955 1.00 16.02 276 GLN C O 1
ATOM 7123 N N . ILE C 1 277 ? 5.964 51.489 -2.574 1.00 14.74 277 ILE C N 1
ATOM 7124 C CA . ILE C 1 277 ? 4.648 51.372 -1.929 1.00 14.84 277 ILE C CA 1
ATOM 7125 C C . ILE C 1 277 ? 4.857 51.622 -0.441 1.00 14.51 277 ILE C C 1
ATOM 7126 O O . ILE C 1 277 ? 5.507 50.804 0.227 1.00 15.00 277 ILE C O 1
ATOM 7131 N N . ILE C 1 278 ? 4.308 52.726 0.053 1.00 13.78 278 ILE C N 1
ATOM 7132 C CA . ILE C 1 278 ? 4.523 53.179 1.439 1.00 13.67 278 ILE C CA 1
ATOM 7133 C C . ILE C 1 278 ? 3.177 53.203 2.146 1.00 12.60 278 ILE C C 1
ATOM 7134 O O . ILE C 1 278 ? 2.267 53.938 1.757 1.00 13.64 278 ILE C O 1
ATOM 7139 N N . ARG C 1 279 ? 3.075 52.388 3.209 1.00 12.63 279 ARG C N 1
ATOM 7140 C CA . ARG C 1 279 ? 1.837 52.234 3.951 1.00 13.00 279 ARG C CA 1
ATOM 7141 C C . ARG C 1 279 ? 1.774 53.250 5.121 1.00 12.45 279 ARG C C 1
ATOM 7142 O O . ARG C 1 279 ? 2.485 53.099 6.116 1.00 13.13 279 ARG C O 1
ATOM 7150 N N . SER C 1 280 ? 0.931 54.258 4.953 1.00 12.49 280 SER C N 1
ATOM 7151 C CA . SER C 1 280 ? 0.536 55.217 5.997 1.00 11.58 280 SER C CA 1
ATOM 7152 C C . SER C 1 280 ? -0.916 54.904 6.370 1.00 12.15 280 SER C C 1
ATOM 7153 O O . SER C 1 280 ? -1.412 53.816 6.100 1.00 12.71 280 SER C O 1
ATOM 7156 N N . SER C 1 281 ? -1.614 55.858 6.979 1.00 12.42 281 SER C N 1
ATOM 7157 C CA . SER C 1 281 ? -2.992 55.602 7.400 1.00 12.19 281 SER C CA 1
ATOM 7158 C C . SER C 1 281 ? -3.711 56.925 7.555 1.00 12.33 281 SER C C 1
ATOM 7159 O O . SER C 1 281 ? -3.060 57.976 7.666 1.00 12.88 281 SER C O 1
ATOM 7162 N N . HIS C 1 282 ? -5.021 56.845 7.671 1.00 12.39 282 HIS C N 1
ATOM 7163 C CA . HIS C 1 282 ? -5.885 57.949 8.104 1.00 12.14 282 HIS C CA 1
ATOM 7164 C C . HIS C 1 282 ? -6.306 57.806 9.563 1.00 12.78 282 HIS C C 1
ATOM 7165 O O . HIS C 1 282 ? -7.438 58.149 9.916 1.00 13.72 282 HIS C O 1
ATOM 7172 N N . VAL C 1 283 ? -5.396 57.342 10.398 1.00 12.23 283 VAL C N 1
ATOM 7173 C CA . VAL C 1 283 ? -5.601 57.144 11.852 1.00 12.02 283 VAL C CA 1
ATOM 7174 C C . VAL C 1 283 ? -4.498 57.966 12.494 1.00 12.49 283 VAL C C 1
ATOM 7175 O O . VAL C 1 283 ? -3.401 57.445 12.744 1.00 13.57 283 VAL C O 1
ATOM 7179 N N . ASN C 1 284 ? -4.757 59.274 12.678 1.00 13.70 284 ASN C N 1
ATOM 7180 C CA . ASN C 1 284 ? -3.666 60.240 12.790 1.00 15.20 284 ASN C CA 1
ATOM 7181 C C . ASN C 1 284 ? -3.441 60.813 14.181 1.00 17.31 284 ASN C C 1
ATOM 7182 O O . ASN C 1 284 ? -2.488 61.562 14.321 1.00 23.14 284 ASN C O 1
ATOM 7187 N N . GLN C 1 285 ? -4.250 60.485 15.161 1.00 16.07 285 GLN C N 1
ATOM 7188 C CA . GLN C 1 285 ? -4.091 61.119 16.466 1.00 16.88 285 GLN C CA 1
ATOM 7189 C C . GLN C 1 285 ? -3.004 60.469 17.266 1.00 18.70 285 GLN C C 1
ATOM 7190 O O . GLN C 1 285 ? -2.451 61.113 18.190 1.00 29.88 285 GLN C O 1
ATOM 7201 N N . GLY C 1 286 ? -2.636 59.235 17.005 1.00 16.25 286 GLY C N 1
ATOM 7202 C CA . GLY C 1 286 ? -1.593 58.550 17.747 1.00 16.47 286 GLY C CA 1
ATOM 7203 C C . GLY C 1 286 ? -1.317 57.175 17.200 1.00 14.41 286 GLY C C 1
ATOM 7204 O O . GLY C 1 286 ? -1.964 56.731 16.262 1.00 14.07 286 GLY C O 1
ATOM 7205 N N . GLY C 1 287 ? -0.341 56.523 17.785 1.00 14.58 287 GLY C N 1
ATOM 7206 C CA . GLY C 1 287 ? 0.120 55.220 17.308 1.00 14.34 287 GLY C CA 1
ATOM 7207 C C . GLY C 1 287 ? 0.976 55.320 16.071 1.00 14.17 287 GLY C C 1
ATOM 7208 O O . GLY C 1 287 ? 1.465 56.375 15.694 1.00 16.28 287 GLY C O 1
ATOM 7209 N N . PHE C 1 288 ? 1.203 54.173 15.414 1.00 13.20 288 PHE C N 1
ATOM 7210 C CA . PHE C 1 288 ? 2.037 54.113 14.209 1.00 12.98 288 PHE C CA 1
ATOM 7211 C C . PHE C 1 288 ? 1.673 52.848 13.445 1.00 12.90 288 PHE C C 1
ATOM 7212 O O . PHE C 1 288 ? 1.012 51.947 13.977 1.00 13.23 288 PHE C O 1
ATOM 7220 N N . VAL C 1 289 ? 2.144 52.790 12.206 1.00 12.79 289 VAL C N 1
ATOM 7221 C CA . VAL C 1 289 ? 1.951 51.645 11.302 1.00 12.66 289 VAL C CA 1
ATOM 7222 C C . VAL C 1 289 ? 3.166 50.704 11.453 1.00 13.11 289 VAL C C 1
ATOM 7223 O O . VAL C 1 289 ? 4.307 51.136 11.231 1.00 14.31 289 VAL C O 1
ATOM 7227 N N . LEU C 1 290 ? 2.884 49.483 11.866 1.00 13.33 290 LEU C N 1
ATOM 7228 C CA . LEU C 1 290 ? 3.886 48.464 12.234 1.00 13.91 290 LEU C CA 1
ATOM 7229 C C . LEU C 1 290 ? 4.237 47.587 11.032 1.00 14.34 290 LEU C C 1
ATOM 7230 O O . LEU C 1 290 ? 3.335 46.983 10.399 1.00 14.94 290 LEU C O 1
ATOM 7235 N N . ARG C 1 291 ? 5.516 47.459 10.741 1.00 14.30 291 ARG C N 1
ATOM 7236 C CA . ARG C 1 291 ? 5.965 46.642 9.602 1.00 14.31 291 ARG C CA 1
ATOM 7237 C C . ARG C 1 291 ? 5.538 45.205 9.821 1.00 14.82 291 ARG C C 1
ATOM 7238 O O . ARG C 1 291 ? 5.655 44.655 10.933 1.00 15.30 291 ARG C O 1
ATOM 7246 N N . ASN C 1 292 ? 5.101 44.557 8.751 1.00 15.23 292 ASN C N 1
ATOM 7247 C CA . ASN C 1 292 ? 4.755 43.117 8.728 1.00 16.51 292 ASN C CA 1
ATOM 7248 C C . ASN C 1 292 ? 3.515 42.782 9.531 1.00 17.49 292 ASN C C 1
ATOM 7249 O O . ASN C 1 292 ? 3.182 41.604 9.619 1.00 20.33 292 ASN C O 1
ATOM 7254 N N . ALA C 1 293 ? 2.782 43.769 10.062 1.00 16.19 293 ALA C N 1
ATOM 7255 C CA . ALA C 1 293 ? 1.590 43.436 10.829 1.00 17.43 293 ALA C CA 1
ATOM 7256 C C . ALA C 1 293 ? 0.408 43.241 9.900 1.00 18.00 293 ALA C C 1
ATOM 7257 O O . ALA C 1 293 ? 0.011 42.077 9.558 1.00 23.46 293 ALA C O 1
ATOM 7259 N N . GLU C 1 294 ? -0.064 44.260 9.241 1.00 14.87 294 GLU C N 1
ATOM 7260 C CA . GLU C 1 294 ? -1.226 44.122 8.349 1.00 14.66 294 GLU C CA 1
ATOM 7261 C C . GLU C 1 294 ? -0.895 43.491 7.007 1.00 15.07 294 GLU C C 1
ATOM 7262 O O . GLU C 1 294 ? -1.795 42.941 6.392 1.00 16.59 294 GLU C O 1
ATOM 7268 N N . GLN C 1 295 ? 0.318 43.671 6.528 1.00 14.65 295 GLN C N 1
ATOM 7269 C CA . GLN C 1 295 ? 0.707 43.154 5.225 1.00 15.07 295 GLN C CA 1
ATOM 7270 C C . GLN C 1 295 ? 2.114 42.613 5.322 1.00 15.08 295 GLN C C 1
ATOM 7271 O O . GLN C 1 295 ? 2.906 43.087 6.136 1.00 15.93 295 GLN C O 1
ATOM 7277 N N . PRO C 1 296 ? 2.491 41.682 4.427 1.00 16.22 296 PRO C N 1
ATOM 7278 C CA . PRO C 1 296 ? 3.813 41.070 4.446 1.00 16.53 296 PRO C CA 1
ATOM 7279 C C . PRO C 1 296 ? 4.795 41.969 3.679 1.00 16.60 296 PRO C C 1
ATOM 7280 O O . PRO C 1 296 ? 5.140 41.756 2.519 1.00 17.67 296 PRO C O 1
ATOM 7284 N N . ASP C 1 297 ? 5.216 43.031 4.346 1.00 15.67 297 ASP C N 1
ATOM 7285 C CA . ASP C 1 297 ? 6.063 44.060 3.741 1.00 15.37 297 ASP C CA 1
ATOM 7286 C C . ASP C 1 297 ? 7.375 43.485 3.271 1.00 16.18 297 ASP C C 1
ATOM 7287 O O . ASP C 1 297 ? 7.882 43.920 2.210 1.00 16.89 297 ASP C O 1
ATOM 7292 N N . ASP C 1 298 ? 7.977 42.570 4.026 1.00 17.33 298 ASP C N 1
ATOM 7293 C CA . ASP C 1 298 ? 9.249 41.970 3.565 1.00 17.43 298 ASP C CA 1
ATOM 7294 C C . ASP C 1 298 ? 9.026 41.213 2.251 1.00 19.02 298 ASP C C 1
ATOM 7295 O O . ASP C 1 298 ? 9.823 41.410 1.291 1.00 20.99 298 ASP C O 1
ATOM 7300 N N . LYS C 1 299 ? 8.009 40.356 2.190 1.00 18.23 299 LYS C N 1
ATOM 7301 C CA . LYS C 1 299 ? 7.760 39.551 0.980 1.00 20.48 299 LYS C CA 1
ATOM 7302 C C . LYS C 1 299 ? 7.493 40.477 -0.212 1.00 19.43 299 LYS C C 1
ATOM 7303 O O . LYS C 1 299 ? 7.960 40.212 -1.316 1.00 22.43 299 LYS C O 1
ATOM 7309 N N . ASN C 1 300 ? 6.715 41.547 0.015 1.00 18.56 300 ASN C N 1
ATOM 7310 C CA . ASN C 1 300 ? 6.258 42.423 -1.077 1.00 18.66 300 ASN C CA 1
ATOM 7311 C C . ASN C 1 300 ? 7.253 43.527 -1.402 1.00 17.67 300 ASN C C 1
ATOM 7312 O O . ASN C 1 300 ? 7.074 44.251 -2.397 1.00 18.89 300 ASN C O 1
ATOM 7317 N N . ASP C 1 301 ? 8.266 43.710 -0.561 1.00 17.45 301 ASP C N 1
ATOM 7318 C CA . ASP C 1 301 ? 9.231 44.815 -0.656 1.00 17.16 301 ASP C CA 1
ATOM 7319 C C . ASP C 1 301 ? 8.520 46.177 -0.559 1.00 16.87 301 ASP C C 1
ATOM 7320 O O . ASP C 1 301 ? 8.857 47.093 -1.321 1.00 16.82 301 ASP C O 1
ATOM 7325 N N . TRP C 1 302 ? 7.631 46.297 0.408 1.00 16.09 302 TRP C N 1
ATOM 7326 C CA . TRP C 1 302 ? 6.934 47.547 0.731 1.00 15.53 302 TRP C CA 1
ATOM 7327 C C . TRP C 1 302 ? 7.596 48.227 1.918 1.00 14.59 302 TRP C C 1
ATOM 7328 O O . TRP C 1 302 ? 8.509 47.665 2.518 1.00 16.49 302 TRP C O 1
ATOM 7339 N N . VAL C 1 303 ? 7.130 49.412 2.235 1.00 14.47 303 VAL C N 1
ATOM 7340 C CA . VAL C 1 303 ? 7.651 50.245 3.334 1.00 13.87 303 VAL C CA 1
ATOM 7341 C C . VAL C 1 303 ? 6.488 50.675 4.205 1.00 13.88 303 VAL C C 1
ATOM 7342 O O . VAL C 1 303 ? 5.427 50.991 3.621 1.00 14.65 303 VAL C O 1
ATOM 7346 N N . VAL C 1 304 ? 6.687 50.766 5.508 1.00 13.32 304 VAL C N 1
ATOM 7347 C CA . VAL C 1 304 ? 5.685 51.431 6.371 1.00 13.42 304 VAL C CA 1
ATOM 7348 C C . VAL C 1 304 ? 6.162 52.827 6.729 1.00 12.92 304 VAL C C 1
ATOM 7349 O O . VAL C 1 304 ? 7.350 53.078 6.912 1.00 13.37 304 VAL C O 1
ATOM 7353 N N . ALA C 1 305 ? 5.183 53.722 6.857 1.00 12.66 305 ALA C N 1
ATOM 7354 C CA . ALA C 1 305 ? 5.456 55.128 7.136 1.00 12.47 305 ALA C CA 1
ATOM 7355 C C . ALA C 1 305 ? 5.574 55.439 8.632 1.00 12.81 305 ALA C C 1
ATOM 7356 O O . ALA C 1 305 ? 5.705 56.606 9.017 1.00 13.24 305 ALA C O 1
ATOM 7358 N N . HIS C 1 306 ? 5.601 54.407 9.480 1.00 12.75 306 HIS C N 1
ATOM 7359 C CA . HIS C 1 306 ? 5.807 54.604 10.927 1.00 12.65 306 HIS C CA 1
ATOM 7360 C C . HIS C 1 306 ? 4.661 55.462 11.441 1.00 12.44 306 HIS C C 1
ATOM 7361 O O . HIS C 1 306 ? 3.500 55.134 11.168 1.00 12.79 306 HIS C O 1
ATOM 7368 N N . ASP C 1 307 ? 4.948 56.526 12.182 1.00 12.32 307 ASP C N 1
ATOM 7369 C CA . ASP C 1 307 ? 3.866 57.389 12.711 1.00 12.76 307 ASP C CA 1
ATOM 7370 C C . ASP C 1 307 ? 3.430 58.450 11.702 1.00 12.11 307 ASP C C 1
ATOM 7371 O O . ASP C 1 307 ? 2.509 59.214 12.022 1.00 14.06 307 ASP C O 1
ATOM 7376 N N . LEU C 1 308 ? 4.086 58.579 10.553 1.00 12.37 308 LEU C N 1
ATOM 7377 C CA . LEU C 1 308 ? 3.895 59.774 9.699 1.00 12.86 308 LEU C CA 1
ATOM 7378 C C . LEU C 1 308 ? 2.587 59.661 8.930 1.00 12.43 308 LEU C C 1
ATOM 7379 O O . LEU C 1 308 ? 2.296 58.634 8.268 1.00 12.93 308 LEU C O 1
ATOM 7384 N N . ASN C 1 309 ? 1.818 60.737 8.943 1.00 12.39 309 ASN C N 1
ATOM 7385 C CA . ASN C 1 309 ? 0.558 60.830 8.212 1.00 11.78 309 ASN C CA 1
ATOM 7386 C C . ASN C 1 309 ? 0.836 60.838 6.720 1.00 12.17 309 ASN C C 1
ATOM 7387 O O . ASN C 1 309 ? 1.994 60.915 6.271 1.00 12.04 309 ASN C O 1
ATOM 7392 N N . PRO C 1 310 ? -0.191 60.747 5.862 1.00 11.52 310 PRO C N 1
ATOM 7393 C CA . PRO C 1 310 ? 0.075 60.520 4.431 1.00 11.65 310 PRO C CA 1
ATOM 7394 C C . PRO C 1 310 ? 0.897 61.635 3.781 1.00 12.07 310 PRO C C 1
ATOM 7395 O O . PRO C 1 310 ? 1.835 61.367 3.024 1.00 12.52 310 PRO C O 1
ATOM 7399 N N . GLN C 1 311 ? 0.478 62.862 4.046 1.00 11.82 311 GLN C N 1
ATOM 7400 C CA . GLN C 1 311 ? 1.139 64.013 3.426 1.00 11.93 311 GLN C CA 1
ATOM 7401 C C . GLN C 1 311 ? 2.572 64.162 3.958 1.00 12.01 311 GLN C C 1
ATOM 7402 O O . GLN C 1 311 ? 3.480 64.591 3.210 1.00 12.74 311 GLN C O 1
ATOM 7408 N N . LYS C 1 312 ? 2.821 63.848 5.228 1.00 12.03 312 LYS C N 1
ATOM 7409 C CA . LYS C 1 312 ? 4.197 63.837 5.751 1.00 11.91 312 LYS C CA 1
ATOM 7410 C C . LYS C 1 312 ? 5.011 62.729 5.074 1.00 11.96 312 LYS C C 1
ATOM 7411 O O . LYS C 1 312 ? 6.168 62.955 4.721 1.00 12.85 312 LYS C O 1
ATOM 7417 N N . ALA C 1 313 ? 4.400 61.569 4.960 1.00 12.06 313 ALA C N 1
ATOM 7418 C CA . ALA C 1 313 ? 5.101 60.428 4.343 1.00 12.21 313 ALA C CA 1
ATOM 7419 C C . ALA C 1 313 ? 5.482 60.775 2.888 1.00 12.60 313 ALA C C 1
ATOM 7420 O O . ALA C 1 313 ? 6.532 60.366 2.410 1.00 12.95 313 ALA C O 1
ATOM 7422 N N . ARG C 1 314 ? 4.613 61.483 2.182 1.00 12.08 314 ARG C N 1
ATOM 7423 C CA . ARG C 1 314 ? 4.940 61.915 0.823 1.00 12.50 314 ARG C CA 1
ATOM 7424 C C . ARG C 1 314 ? 6.201 62.787 0.810 1.00 12.49 314 ARG C C 1
ATOM 7425 O O . ARG C 1 314 ? 7.073 62.575 -0.046 1.00 13.14 314 ARG C O 1
ATOM 7433 N N . ILE C 1 315 ? 6.255 63.765 1.712 1.00 12.45 315 ILE C N 1
ATOM 7434 C CA . ILE C 1 315 ? 7.451 64.610 1.788 1.00 12.71 315 ILE C CA 1
ATOM 7435 C C . ILE C 1 315 ? 8.709 63.784 2.004 1.00 13.38 315 ILE C C 1
ATOM 7436 O O . ILE C 1 315 ? 9.727 63.966 1.313 1.00 13.39 315 ILE C O 1
ATOM 7441 N N . LEU C 1 316 ? 8.682 62.876 3.007 1.00 12.89 316 LEU C N 1
ATOM 7442 C CA . LEU C 1 316 ? 9.885 62.087 3.295 1.00 12.79 316 LEU C CA 1
ATOM 7443 C C . LEU C 1 316 ? 10.211 61.169 2.117 1.00 13.73 316 LEU C C 1
ATOM 7444 O O . LEU C 1 316 ? 11.409 61.014 1.810 1.00 14.48 316 LEU C O 1
ATOM 7449 N N . ALA C 1 317 ? 9.213 60.572 1.504 1.00 13.10 317 ALA C N 1
ATOM 7450 C CA . ALA C 1 317 ? 9.496 59.674 0.359 1.00 13.86 317 ALA C CA 1
ATOM 7451 C C . ALA C 1 317 ? 10.183 60.451 -0.769 1.00 14.21 317 ALA C C 1
ATOM 7452 O O . ALA C 1 317 ? 11.128 59.942 -1.391 1.00 14.93 317 ALA C O 1
ATOM 7454 N N . MET C 1 318 ? 9.680 61.636 -1.100 1.00 14.22 318 MET C N 1
ATOM 7455 C CA . MET C 1 318 ? 10.298 62.421 -2.173 1.00 15.08 318 MET C CA 1
ATOM 7456 C C . MET C 1 318 ? 11.741 62.714 -1.844 1.00 14.91 318 MET C C 1
ATOM 7457 O O . MET C 1 318 ? 12.612 62.582 -2.717 1.00 15.85 318 MET C O 1
ATOM 7462 N N . VAL C 1 319 ? 12.004 63.204 -0.639 1.00 14.31 319 VAL C N 1
ATOM 7463 C CA . VAL C 1 319 ? 13.399 63.529 -0.255 1.00 14.83 319 VAL C CA 1
ATOM 7464 C C . VAL C 1 319 ? 14.252 62.267 -0.286 1.00 14.82 319 VAL C C 1
ATOM 7465 O O . VAL C 1 319 ? 15.369 62.238 -0.844 1.00 15.94 319 VAL C O 1
ATOM 7469 N N . ALA C 1 320 ? 13.763 61.197 0.289 1.00 14.92 320 ALA C N 1
ATOM 7470 C CA . ALA C 1 320 ? 14.540 59.961 0.365 1.00 15.51 320 ALA C CA 1
ATOM 7471 C C . ALA C 1 320 ? 14.884 59.458 -1.040 1.00 15.18 320 ALA C C 1
ATOM 7472 O O . ALA C 1 320 ? 15.990 58.922 -1.241 1.00 16.38 320 ALA C O 1
ATOM 7474 N N A MET C 1 321 ? 13.949 59.564 -1.964 0.50 15.24 321 MET C N 1
ATOM 7475 N N B MET C 1 321 ? 13.950 59.566 -1.965 0.50 15.25 321 MET C N 1
ATOM 7476 C CA A MET C 1 321 ? 14.177 58.986 -3.300 0.50 16.25 321 MET C CA 1
ATOM 7477 C CA B MET C 1 321 ? 14.179 58.985 -3.301 0.50 16.34 321 MET C CA 1
ATOM 7478 C C A MET C 1 321 ? 15.136 59.877 -4.114 0.50 16.67 321 MET C C 1
ATOM 7479 C C B MET C 1 321 ? 15.122 59.882 -4.125 0.50 17.29 321 MET C C 1
ATOM 7480 O O A MET C 1 321 ? 15.575 59.405 -5.225 0.50 18.14 321 MET C O 1
ATOM 7481 O O B MET C 1 321 ? 15.561 59.408 -5.227 0.50 18.50 321 MET C O 1
ATOM 7490 N N . THR C 1 322 ? 15.517 61.059 -3.677 1.00 16.06 322 THR C N 1
ATOM 7491 C CA . THR C 1 322 ? 16.670 61.771 -4.264 1.00 15.91 322 THR C CA 1
ATOM 7492 C C . THR C 1 322 ? 17.975 61.037 -3.980 1.00 17.26 322 THR C C 1
ATOM 7493 O O . THR C 1 322 ? 18.989 61.363 -4.669 1.00 19.91 322 THR C O 1
ATOM 7497 N N . LYS C 1 323 ? 18.023 60.102 -3.044 1.00 17.16 323 LYS C N 1
ATOM 7498 C CA . LYS C 1 323 ? 19.218 59.350 -2.662 1.00 18.61 323 LYS C CA 1
ATOM 7499 C C . LYS C 1 323 ? 19.129 57.891 -3.025 1.00 20.50 323 LYS C C 1
ATOM 7500 O O . LYS C 1 323 ? 20.158 57.352 -3.446 1.00 22.70 323 LYS C O 1
ATOM 7506 N N . THR C 1 324 ? 17.986 57.229 -2.896 1.00 18.42 324 THR C N 1
ATOM 7507 C CA . THR C 1 324 ? 17.924 55.774 -2.966 1.00 19.39 324 THR C CA 1
ATOM 7508 C C . THR C 1 324 ? 16.622 55.280 -3.572 1.00 19.22 324 THR C C 1
ATOM 7509 O O . THR C 1 324 ? 15.581 55.902 -3.376 1.00 21.96 324 THR C O 1
ATOM 7513 N N . GLN C 1 325 ? 16.729 54.117 -4.214 1.00 19.96 325 GLN C N 1
ATOM 7514 C CA . GLN C 1 325 ? 15.582 53.320 -4.680 1.00 21.45 325 GLN C CA 1
ATOM 7515 C C . GLN C 1 325 ? 15.524 51.989 -3.929 1.00 19.19 325 GLN C C 1
ATOM 7516 O O . GLN C 1 325 ? 14.699 51.128 -4.285 1.00 21.11 325 GLN C O 1
ATOM 7522 N N . ASP C 1 326 ? 16.379 51.814 -2.910 1.00 19.22 326 ASP C N 1
ATOM 7523 C CA . ASP C 1 326 ? 16.447 50.542 -2.158 1.00 19.74 326 ASP C CA 1
ATOM 7524 C C . ASP C 1 326 ? 15.393 50.590 -1.059 1.00 18.49 326 ASP C C 1
ATOM 7525 O O . ASP C 1 326 ? 15.448 51.504 -0.195 1.00 18.11 326 ASP C O 1
ATOM 7530 N N . SER C 1 327 ? 14.376 49.747 -1.122 1.00 18.29 327 SER C N 1
ATOM 7531 C CA . SER C 1 327 ? 13.255 49.796 -0.153 1.00 17.48 327 SER C CA 1
ATOM 7532 C C . SER C 1 327 ? 13.741 49.595 1.287 1.00 17.74 327 SER C C 1
ATOM 7533 O O . SER C 1 327 ? 13.088 50.117 2.215 1.00 17.46 327 SER C O 1
ATOM 7536 N N . LYS C 1 328 ? 14.808 48.819 1.499 1.00 18.56 328 LYS C N 1
ATOM 7537 C CA . LYS C 1 328 ? 15.354 48.663 2.875 1.00 18.95 328 LYS C CA 1
ATOM 7538 C C . LYS C 1 328 ? 15.906 49.995 3.381 1.00 18.31 328 LYS C C 1
ATOM 7539 O O . LYS C 1 328 ? 15.750 50.307 4.558 1.00 18.29 328 LYS C O 1
ATOM 7545 N N . GLU C 1 329 ? 16.594 50.763 2.535 1.00 17.84 329 GLU C N 1
ATOM 7546 C CA . GLU C 1 329 ? 17.101 52.074 2.930 1.00 17.30 329 GLU C CA 1
ATOM 7547 C C . GLU C 1 329 ? 15.904 53.023 3.121 1.00 16.44 329 GLU C C 1
ATOM 7548 O O . GLU C 1 329 ? 15.925 53.816 4.067 1.00 17.15 329 GLU C O 1
ATOM 7554 N N . LEU C 1 330 ? 14.871 52.957 2.283 1.00 16.25 330 LEU C N 1
ATOM 7555 C CA . LEU C 1 330 ? 13.706 53.807 2.488 1.00 15.82 330 LEU C CA 1
ATOM 7556 C C . LEU C 1 330 ? 13.061 53.466 3.851 1.00 14.96 330 LEU C C 1
ATOM 7557 O O . LEU C 1 330 ? 12.662 54.383 4.556 1.00 15.34 330 LEU C O 1
ATOM 7562 N N . GLN C 1 331 ? 12.989 52.191 4.214 1.00 15.46 331 GLN C N 1
ATOM 7563 C CA . GLN C 1 331 ? 12.440 51.838 5.533 1.00 15.05 331 GLN C CA 1
ATOM 7564 C C . GLN C 1 331 ? 13.311 52.379 6.656 1.00 14.91 331 GLN C C 1
ATOM 7565 O O . GLN C 1 331 ? 12.766 52.895 7.658 1.00 15.02 331 GLN C O 1
ATOM 7571 N N . ARG C 1 332 ? 14.626 52.262 6.537 1.00 15.74 332 ARG C N 1
ATOM 7572 C CA . ARG C 1 332 ? 15.532 52.866 7.528 1.00 16.30 332 ARG C CA 1
ATOM 7573 C C . ARG C 1 332 ? 15.220 54.346 7.691 1.00 15.21 332 ARG C C 1
ATOM 7574 O O . ARG C 1 332 ? 15.083 54.868 8.825 1.00 15.94 332 ARG C O 1
ATOM 7582 N N . ILE C 1 333 ? 15.089 55.047 6.571 1.00 15.26 333 ILE C N 1
ATOM 7583 C CA . ILE C 1 333 ? 14.820 56.494 6.616 1.00 15.30 333 ILE C CA 1
ATOM 7584 C C . ILE C 1 333 ? 13.483 56.757 7.331 1.00 15.07 333 ILE C C 1
ATOM 7585 O O . ILE C 1 333 ? 13.387 57.672 8.168 1.00 15.00 333 ILE C O 1
ATOM 7590 N N . PHE C 1 334 ? 12.441 56.005 7.026 1.00 14.19 334 PHE C N 1
ATOM 7591 C CA . PHE C 1 334 ? 11.148 56.146 7.700 1.00 13.80 334 PHE C CA 1
ATOM 7592 C C . PHE C 1 334 ? 11.200 55.782 9.179 1.00 13.97 334 PHE C C 1
ATOM 7593 O O . PHE C 1 334 ? 10.256 56.156 9.895 1.00 14.36 334 PHE C O 1
ATOM 7601 N N . TRP C 1 335 ? 12.226 55.077 9.627 1.00 14.48 335 TRP C N 1
ATOM 7602 C CA . TRP C 1 335 ? 12.417 54.778 11.053 1.00 14.63 335 TRP C CA 1
ATOM 7603 C C . TRP C 1 335 ? 13.368 55.734 11.739 1.00 14.82 335 TRP C C 1
ATOM 7604 O O . TRP C 1 335 ? 13.465 55.657 12.985 1.00 16.58 335 TRP C O 1
ATOM 7615 N N . GLU C 1 336 ? 14.073 56.605 11.026 1.00 14.69 336 GLU C N 1
ATOM 7616 C CA . GLU C 1 336 ? 15.052 57.531 11.618 1.00 14.73 336 GLU C CA 1
ATOM 7617 C C . GLU C 1 336 ? 14.644 58.989 11.587 1.00 14.08 336 GLU C C 1
ATOM 7618 O O . GLU C 1 336 ? 15.175 59.762 12.390 1.00 14.92 336 GLU C O 1
ATOM 7624 N N . TYR C 1 337 ? 13.778 59.384 10.671 1.00 13.97 337 TYR C N 1
ATOM 7625 C CA . TYR C 1 337 ? 13.390 60.777 10.432 1.00 13.93 337 TYR C CA 1
ATOM 7626 C C . TYR C 1 337 ? 11.940 61.062 10.863 1.00 13.68 337 TYR C C 1
ATOM 7627 O O . TYR C 1 337 ? 11.589 62.255 10.894 1.00 14.41 337 TYR C O 1
ATOM 7637 N N . LYS D 1 8 ? -37.072 38.090 31.578 1.00 79.39 8 LYS D N 1
ATOM 7638 C CA . LYS D 1 8 ? -36.776 39.297 32.330 1.00 72.96 8 LYS D CA 1
ATOM 7639 C C . LYS D 1 8 ? -35.495 39.894 31.738 1.00 66.25 8 LYS D C 1
ATOM 7640 O O . LYS D 1 8 ? -35.405 41.077 31.663 1.00 52.76 8 LYS D O 1
ATOM 7646 N N . LEU D 1 9 ? -34.537 39.085 31.310 1.00 30.57 9 LEU D N 1
ATOM 7647 C CA . LEU D 1 9 ? -33.332 39.553 30.583 1.00 28.96 9 LEU D CA 1
ATOM 7648 C C . LEU D 1 9 ? -33.662 39.835 29.112 1.00 23.22 9 LEU D C 1
ATOM 7649 O O . LEU D 1 9 ? -34.543 39.174 28.524 1.00 27.02 9 LEU D O 1
ATOM 7654 N N . ALA D 1 10 ? -33.023 40.863 28.587 1.00 22.34 10 ALA D N 1
ATOM 7655 C CA . ALA D 1 10 ? -33.116 41.226 27.165 1.00 20.34 10 ALA D CA 1
ATOM 7656 C C . ALA D 1 10 ? -32.633 40.059 26.323 1.00 19.34 10 ALA D C 1
ATOM 7657 O O . ALA D 1 10 ? -31.628 39.374 26.650 1.00 20.73 10 ALA D O 1
ATOM 7659 N N . ASN D 1 11 ? -33.260 39.955 25.147 1.00 19.41 11 ASN D N 1
ATOM 7660 C CA . ASN D 1 11 ? -32.816 39.014 24.117 1.00 18.26 11 ASN D CA 1
ATOM 7661 C C . ASN D 1 11 ? -31.909 39.771 23.115 1.00 18.20 11 ASN D C 1
ATOM 7662 O O . ASN D 1 11 ? -32.384 40.711 22.467 1.00 19.41 11 ASN D O 1
ATOM 7667 N N . VAL D 1 12 ? -30.641 39.441 23.089 1.00 17.65 12 VAL D N 1
ATOM 7668 C CA . VAL D 1 12 ? -29.657 40.123 22.239 1.00 16.71 12 VAL D CA 1
ATOM 7669 C C . VAL D 1 12 ? -29.138 39.137 21.200 1.00 16.84 12 VAL D C 1
ATOM 7670 O O . VAL D 1 12 ? -28.781 38.017 21.525 1.00 19.12 12 VAL D O 1
ATOM 7674 N N . VAL D 1 13 ? -29.076 39.584 19.956 1.00 17.13 13 VAL D N 1
ATOM 7675 C CA . VAL D 1 13 ? -28.458 38.780 18.874 1.00 16.72 13 VAL D CA 1
ATOM 7676 C C . VAL D 1 13 ? -27.118 39.431 18.517 1.00 16.09 13 VAL D C 1
ATOM 7677 O O . VAL D 1 13 ? -27.063 40.667 18.304 1.00 16.95 13 VAL D O 1
ATOM 7681 N N . ILE D 1 14 ? -26.085 38.594 18.495 1.00 16.08 14 ILE D N 1
ATOM 7682 C CA . ILE D 1 14 ? -24.742 39.004 18.092 1.00 16.27 14 ILE D CA 1
ATOM 7683 C C . ILE D 1 14 ? -24.526 38.547 16.653 1.00 16.98 14 ILE D C 1
ATOM 7684 O O . ILE D 1 14 ? -24.586 37.349 16.369 1.00 19.22 14 ILE D O 1
ATOM 7689 N N . LEU D 1 15 ? -24.285 39.524 15.793 1.00 16.27 15 LEU D N 1
ATOM 7690 C CA . LEU D 1 15 ? -23.985 39.301 14.370 1.00 16.53 15 LEU D CA 1
ATOM 7691 C C . LEU D 1 15 ? -22.483 39.473 14.167 1.00 16.55 15 LEU D C 1
ATOM 7692 O O . LEU D 1 15 ? -21.956 40.573 14.295 1.00 17.10 15 LEU D O 1
ATOM 7697 N N . ALA D 1 16 ? -21.806 38.369 13.885 1.00 15.91 16 ALA D N 1
ATOM 7698 C CA . ALA D 1 16 ? -20.342 38.370 13.685 1.00 16.29 16 ALA D CA 1
ATOM 7699 C C . ALA D 1 16 ? -20.019 38.680 12.233 1.00 15.17 16 ALA D C 1
ATOM 7700 O O . ALA D 1 16 ? -20.623 38.102 11.313 1.00 16.48 16 ALA D O 1
ATOM 7702 N N . THR D 1 17 ? -18.989 39.509 12.045 1.00 15.23 17 THR D N 1
ATOM 7703 C CA . THR D 1 17 ? -18.517 39.857 10.698 1.00 15.20 17 THR D CA 1
ATOM 7704 C C . THR D 1 17 ? -17.032 39.586 10.518 1.00 15.71 17 THR D C 1
ATOM 7705 O O . THR D 1 17 ? -16.552 39.769 9.369 1.00 16.21 17 THR D O 1
ATOM 7709 N N . GLY D 1 18 ? -16.288 39.231 11.567 1.00 15.68 18 GLY D N 1
ATOM 7710 C CA . GLY D 1 18 ? -14.824 39.005 11.470 1.00 15.97 18 GLY D CA 1
ATOM 7711 C C . GLY D 1 18 ? -14.043 39.912 12.391 1.00 15.51 18 GLY D C 1
ATOM 7712 O O . GLY D 1 18 ? -14.404 40.172 13.562 1.00 16.58 18 GLY D O 1
ATOM 7713 N N . GLY D 1 19 ? -12.919 40.407 11.914 1.00 14.38 19 GLY D N 1
ATOM 7714 C CA . GLY D 1 19 ? -12.137 41.399 12.636 1.00 13.96 19 GLY D CA 1
ATOM 7715 C C . GLY D 1 19 ? -11.121 40.833 13.619 1.00 14.60 19 GLY D C 1
ATOM 7716 O O . GLY D 1 19 ? -10.981 39.623 13.823 1.00 16.19 19 GLY D O 1
ATOM 7717 N N . THR D 1 20 ? -10.435 41.765 14.257 1.00 14.32 20 THR D N 1
ATOM 7718 C CA . THR D 1 20 ? -9.441 41.508 15.326 1.00 14.26 20 THR D CA 1
ATOM 7719 C C . THR D 1 20 ? -10.103 40.830 16.527 1.00 14.46 20 THR D C 1
ATOM 7720 O O . THR D 1 20 ? -9.482 39.977 17.165 1.00 15.21 20 THR D O 1
ATOM 7724 N N . ILE D 1 21 ? -11.343 41.189 16.802 1.00 14.15 21 ILE D N 1
ATOM 7725 C CA . ILE D 1 21 ? -12.044 40.626 17.973 1.00 14.14 21 ILE D CA 1
ATOM 7726 C C . ILE D 1 21 ? -12.158 39.105 17.796 1.00 14.81 21 ILE D C 1
ATOM 7727 O O . ILE D 1 21 ? -12.198 38.365 18.789 1.00 15.75 21 ILE D O 1
ATOM 7732 N N . ALA D 1 22 ? -12.259 38.662 16.542 1.00 15.10 22 ALA D N 1
ATOM 7733 C CA . ALA D 1 22 ? -12.286 37.238 16.190 1.00 16.50 22 ALA D CA 1
ATOM 7734 C C . ALA D 1 22 ? -10.932 36.748 15.639 1.00 16.49 22 ALA D C 1
ATOM 7735 O O . ALA D 1 22 ? -10.880 35.771 14.910 1.00 19.18 22 ALA D O 1
ATOM 7737 N N . GLY D 1 23 ? -9.856 37.464 15.971 1.00 16.08 23 GLY D N 1
ATOM 7738 C CA . GLY D 1 23 ? -8.529 37.180 15.436 1.00 16.80 23 GLY D CA 1
ATOM 7739 C C . GLY D 1 23 ? -7.664 36.301 16.266 1.00 16.78 23 GLY D C 1
ATOM 7740 O O . GLY D 1 23 ? -8.018 35.977 17.394 1.00 20.07 23 GLY D O 1
ATOM 7741 N N . ALA D 1 24 ? -6.521 35.880 15.717 1.00 17.82 24 ALA D N 1
ATOM 7742 C CA . ALA D 1 24 ? -5.590 35.005 16.416 1.00 17.17 24 ALA D CA 1
ATOM 7743 C C . ALA D 1 24 ? -4.180 35.376 15.985 1.00 17.70 24 ALA D C 1
ATOM 7744 O O . ALA D 1 24 ? -3.927 35.485 14.770 1.00 18.57 24 ALA D O 1
ATOM 7746 N N . GLY D 1 25 ? -3.275 35.514 16.935 1.00 18.05 25 GLY D N 1
ATOM 7747 C CA . GLY D 1 25 ? -1.850 35.653 16.685 1.00 19.54 25 GLY D CA 1
ATOM 7748 C C . GLY D 1 25 ? -1.092 34.464 17.221 1.00 19.03 25 GLY D C 1
ATOM 7749 O O . GLY D 1 25 ? -1.696 33.526 17.808 1.00 21.69 25 GLY D O 1
ATOM 7750 N N . ALA D 1 26 ? 0.198 34.469 16.970 1.00 19.56 26 ALA D N 1
ATOM 7751 C CA . ALA D 1 26 ? 1.027 33.261 17.158 1.00 21.58 26 ALA D CA 1
ATOM 7752 C C . ALA D 1 26 ? 1.333 32.969 18.619 1.00 23.21 26 ALA D C 1
ATOM 7753 O O . ALA D 1 26 ? 1.510 31.819 18.947 1.00 30.10 26 ALA D O 1
ATOM 7755 N N . SER D 1 27 ? 1.374 34.002 19.459 1.00 22.96 27 SER D N 1
ATOM 7756 C CA . SER D 1 27 ? 1.737 33.886 20.891 1.00 24.42 27 SER D CA 1
ATOM 7757 C C . SER D 1 27 ? 0.965 34.915 21.671 1.00 21.31 27 SER D C 1
ATOM 7758 O O . SER D 1 27 ? 0.414 35.858 21.085 1.00 20.46 27 SER D O 1
ATOM 7761 N N . ALA D 1 28 ? 1.011 34.804 22.982 1.00 23.22 28 ALA D N 1
ATOM 7762 C CA . ALA D 1 28 ? 0.325 35.776 23.854 1.00 21.15 28 ALA D CA 1
ATOM 7763 C C . ALA D 1 28 ? 0.944 37.158 23.729 1.00 19.78 28 ALA D C 1
ATOM 7764 O O . ALA D 1 28 ? 0.246 38.131 24.027 1.00 20.08 28 ALA D O 1
ATOM 7766 N N . ALA D 1 29 ? 2.199 37.286 23.297 1.00 21.76 29 ALA D N 1
ATOM 7767 C CA . ALA D 1 29 ? 2.816 38.621 23.143 1.00 22.28 29 ALA D CA 1
ATOM 7768 C C . ALA D 1 29 ? 2.426 39.280 21.815 1.00 19.84 29 ALA D C 1
ATOM 7769 O O . ALA D 1 29 ? 2.763 40.467 21.653 1.00 21.80 29 ALA D O 1
ATOM 7771 N N . ASN D 1 30 ? 1.695 38.584 20.945 1.00 18.49 30 ASN D N 1
ATOM 7772 C CA . ASN D 1 30 ? 1.298 39.191 19.651 1.00 17.83 30 ASN D CA 1
ATOM 7773 C C . ASN D 1 30 ? 0.010 39.973 19.835 1.00 17.23 30 ASN D C 1
ATOM 7774 O O . ASN D 1 30 ? -1.072 39.496 19.461 1.00 18.32 30 ASN D O 1
ATOM 7779 N N . SER D 1 31 ? 0.136 41.178 20.345 1.00 16.31 31 SER D N 1
ATOM 7780 C CA . SER D 1 31 ? -1.010 42.097 20.518 1.00 15.66 31 SER D CA 1
ATOM 7781 C C . SER D 1 31 ? -1.305 42.881 19.242 1.00 15.53 31 SER D C 1
ATOM 7782 O O . SER D 1 31 ? -2.400 43.449 19.137 1.00 16.53 31 SER D O 1
ATOM 7785 N N . ALA D 1 32 ? -0.350 42.939 18.308 1.00 15.73 32 ALA D N 1
ATOM 7786 C CA . ALA D 1 32 ? -0.418 43.822 17.127 1.00 15.64 32 ALA D CA 1
ATOM 7787 C C . ALA D 1 32 ? -0.257 43.080 15.808 1.00 15.90 32 ALA D C 1
ATOM 7788 O O . ALA D 1 32 ? -0.755 43.608 14.774 1.00 16.99 32 ALA D O 1
ATOM 7790 N N . THR D 1 33 ? 0.415 41.926 15.783 1.00 16.69 33 THR D N 1
ATOM 7791 C CA . THR D 1 33 ? 0.650 41.135 14.557 1.00 16.53 33 THR D CA 1
ATOM 7792 C C . THR D 1 33 ? -0.208 39.875 14.692 1.00 16.34 33 THR D C 1
ATOM 7793 O O . THR D 1 33 ? 0.120 39.034 15.562 1.00 17.64 33 THR D O 1
ATOM 7797 N N . TYR D 1 34 ? -1.247 39.741 13.876 1.00 16.16 34 TYR D N 1
ATOM 7798 C CA . TYR D 1 34 ? -2.207 38.651 14.040 1.00 16.58 34 TYR D CA 1
ATOM 7799 C C . TYR D 1 34 ? -2.981 38.491 12.728 1.00 17.15 34 TYR D C 1
ATOM 7800 O O . TYR D 1 34 ? -2.866 39.332 11.825 1.00 18.77 34 TYR D O 1
ATOM 7809 N N . GLN D 1 35 ? -3.841 37.481 12.674 1.00 17.81 35 GLN D N 1
ATOM 7810 C CA . GLN D 1 35 ? -4.752 37.231 11.556 1.00 18.21 35 GLN D CA 1
ATOM 7811 C C . GLN D 1 35 ? -6.179 37.534 12.022 1.00 17.76 35 GLN D C 1
ATOM 7812 O O . GLN D 1 35 ? -6.638 36.976 13.024 1.00 18.83 35 GLN D O 1
ATOM 7818 N N . ALA D 1 36 ? -6.867 38.423 11.324 1.00 18.08 36 ALA D N 1
ATOM 7819 C CA . ALA D 1 36 ? -8.277 38.719 11.604 1.00 16.90 36 ALA D CA 1
ATOM 7820 C C . ALA D 1 36 ? -9.177 37.559 11.224 1.00 17.31 36 ALA D C 1
ATOM 7821 O O . ALA D 1 36 ? -8.813 36.726 10.386 1.00 18.24 36 ALA D O 1
ATOM 7823 N N . ALA D 1 37 ? -10.369 37.505 11.837 1.00 17.33 37 ALA D N 1
ATOM 7824 C CA . ALA D 1 37 ? -11.498 36.723 11.256 1.00 18.02 37 ALA D CA 1
ATOM 7825 C C . ALA D 1 37 ? -11.169 35.231 11.207 1.00 17.96 37 ALA D C 1
ATOM 7826 O O . ALA D 1 37 ? -11.460 34.568 10.207 1.00 20.09 37 ALA D O 1
ATOM 7828 N N . LYS D 1 38 ? -10.654 34.707 12.298 1.00 18.91 38 LYS D N 1
ATOM 7829 C CA . LYS D 1 38 ? -10.339 33.273 12.441 1.00 20.30 38 LYS D CA 1
ATOM 7830 C C . LYS D 1 38 ? -11.352 32.538 13.319 1.00 21.51 38 LYS D C 1
ATOM 7831 O O . LYS D 1 38 ? -11.554 31.351 13.116 1.00 26.37 38 LYS D O 1
ATOM 7837 N N . LEU D 1 39 ? -11.932 33.196 14.308 1.00 19.80 39 LEU D N 1
ATOM 7838 C CA . LEU D 1 39 ? -12.816 32.541 15.298 1.00 19.67 39 LEU D CA 1
ATOM 7839 C C . LEU D 1 39 ? -14.264 32.722 14.864 1.00 19.15 39 LEU D C 1
ATOM 7840 O O . LEU D 1 39 ? -14.694 33.828 14.554 1.00 20.34 39 LEU D O 1
ATOM 7845 N N . GLY D 1 40 ? -15.034 31.650 14.844 1.00 19.42 40 GLY D N 1
ATOM 7846 C CA . GLY D 1 40 ? -16.477 31.667 14.583 1.00 21.15 40 GLY D CA 1
ATOM 7847 C C . GLY D 1 40 ? -17.259 32.259 15.740 1.00 19.60 40 GLY D C 1
ATOM 7848 O O . GLY D 1 40 ? -16.786 32.268 16.921 1.00 19.36 40 GLY D O 1
ATOM 7849 N N . VAL D 1 41 ? -18.484 32.691 15.465 1.00 19.63 41 VAL D N 1
ATOM 7850 C CA . VAL D 1 41 ? -19.299 33.400 16.461 1.00 18.74 41 VAL D CA 1
ATOM 7851 C C . VAL D 1 41 ? -19.550 32.533 17.715 1.00 19.13 41 VAL D C 1
ATOM 7852 O O . VAL D 1 41 ? -19.574 33.075 18.814 1.00 18.53 41 VAL D O 1
ATOM 7856 N N . ASP D 1 42 ? -19.776 31.251 17.562 1.00 20.54 42 ASP D N 1
ATOM 7857 C CA . ASP D 1 42 ? -20.121 30.450 18.756 1.00 21.00 42 ASP D CA 1
ATOM 7858 C C . ASP D 1 42 ? -18.941 30.448 19.718 1.00 18.91 42 ASP D C 1
ATOM 7859 O O . ASP D 1 42 ? -19.139 30.614 20.957 1.00 19.61 42 ASP D O 1
ATOM 7864 N N . LYS D 1 43 ? -17.738 30.196 19.260 1.00 20.21 43 LYS D N 1
ATOM 7865 C CA . LYS D 1 43 ? -16.573 30.168 20.152 1.00 21.11 43 LYS D CA 1
ATOM 7866 C C . LYS D 1 43 ? -16.293 31.584 20.651 1.00 19.84 43 LYS D C 1
ATOM 7867 O O . LYS D 1 43 ? -15.832 31.762 21.760 1.00 20.40 43 LYS D O 1
ATOM 7873 N N . LEU D 1 44 ? -16.539 32.613 19.836 1.00 18.84 44 LEU D N 1
ATOM 7874 C CA . LEU D 1 44 ? -16.329 33.971 20.281 1.00 19.08 44 LEU D CA 1
ATOM 7875 C C . LEU D 1 44 ? -17.236 34.263 21.502 1.00 17.86 44 LEU D C 1
ATOM 7876 O O . LEU D 1 44 ? -16.779 34.744 22.531 1.00 19.32 44 LEU D O 1
ATOM 7881 N N . ILE D 1 45 ? -18.501 33.911 21.411 1.00 17.19 45 ILE D N 1
ATOM 7882 C CA . ILE D 1 45 ? -19.480 34.100 22.508 1.00 18.06 45 ILE D CA 1
ATOM 7883 C C . ILE D 1 45 ? -19.071 33.238 23.718 1.00 16.67 45 ILE D C 1
ATOM 7884 O O . ILE D 1 45 ? -19.161 33.711 24.858 1.00 17.53 45 ILE D O 1
ATOM 7889 N N . ALA D 1 46 ? -18.639 32.019 23.470 1.00 16.97 46 ALA D N 1
ATOM 7890 C CA . ALA D 1 46 ? -18.253 31.092 24.559 1.00 18.05 46 ALA D CA 1
ATOM 7891 C C . ALA D 1 46 ? -17.031 31.595 25.328 1.00 17.62 46 ALA D C 1
ATOM 7892 O O . ALA D 1 46 ? -16.812 31.168 26.459 1.00 19.63 46 ALA D O 1
ATOM 7894 N N . GLY D 1 47 ? -16.266 32.515 24.752 1.00 18.40 47 GLY D N 1
ATOM 7895 C CA . GLY D 1 47 ? -15.134 33.158 25.414 1.00 19.37 47 GLY D CA 1
ATOM 7896 C C . GLY D 1 47 ? -15.555 34.120 26.508 1.00 18.15 47 GLY D C 1
ATOM 7897 O O . GLY D 1 47 ? -14.702 34.523 27.326 1.00 21.57 47 GLY D O 1
ATOM 7898 N N . VAL D 1 48 ? -16.828 34.483 26.546 1.00 16.56 48 VAL D N 1
ATOM 7899 C CA . VAL D 1 48 ? -17.399 35.380 27.570 1.00 16.06 48 VAL D CA 1
ATOM 7900 C C . VAL D 1 48 ? -18.636 34.700 28.129 1.00 15.50 48 VAL D C 1
ATOM 7901 O O . VAL D 1 48 ? -19.762 35.137 27.908 1.00 15.86 48 VAL D O 1
ATOM 7905 N N . PRO D 1 49 ? -18.464 33.631 28.934 1.00 16.27 49 PRO D N 1
ATOM 7906 C CA . PRO D 1 49 ? -19.635 32.942 29.492 1.00 17.30 49 PRO D CA 1
ATOM 7907 C C . PRO D 1 49 ? -20.442 33.834 30.447 1.00 16.66 49 PRO D C 1
ATOM 7908 O O . PRO D 1 49 ? -21.612 33.537 30.712 1.00 18.87 49 PRO D O 1
ATOM 7912 N N . GLU D 1 50 ? -19.820 34.862 30.967 1.00 15.42 50 GLU D N 1
ATOM 7913 C CA . GLU D 1 50 ? -20.499 35.827 31.843 1.00 14.83 50 GLU D CA 1
ATOM 7914 C C . GLU D 1 50 ? -21.606 36.586 31.128 1.00 15.32 50 GLU D C 1
ATOM 7915 O O . GLU D 1 50 ? -22.424 37.217 31.794 1.00 15.93 50 GLU D O 1
ATOM 7921 N N . LEU D 1 51 ? -21.646 36.538 29.778 1.00 15.64 51 LEU D N 1
ATOM 7922 C CA . LEU D 1 51 ? -22.727 37.217 29.044 1.00 15.89 51 LEU D CA 1
ATOM 7923 C C . LEU D 1 51 ? -24.104 36.832 29.559 1.00 15.46 51 LEU D C 1
ATOM 7924 O O . LEU D 1 51 ? -25.039 37.644 29.541 1.00 16.63 51 LEU D O 1
ATOM 7929 N N . ALA D 1 52 ? -24.274 35.569 29.983 1.00 15.97 52 ALA D N 1
ATOM 7930 C CA . ALA D 1 52 ? -25.563 35.068 30.466 1.00 16.89 52 ALA D CA 1
ATOM 7931 C C . ALA D 1 52 ? -26.089 35.876 31.669 1.00 16.86 52 ALA D C 1
ATOM 7932 O O . ALA D 1 52 ? -27.294 35.898 31.904 1.00 18.68 52 ALA D O 1
ATOM 7934 N N . ASP D 1 53 ? -25.203 36.525 32.405 1.00 16.39 53 ASP D N 1
ATOM 7935 C CA . ASP D 1 53 ? -25.562 37.296 33.588 1.00 16.98 53 ASP D CA 1
ATOM 7936 C C . ASP D 1 53 ? -26.330 38.540 33.178 1.00 16.97 53 ASP D C 1
ATOM 7937 O O . ASP D 1 53 ? -27.043 39.091 34.008 1.00 19.81 53 ASP D O 1
ATOM 7942 N N . ILE D 1 54 ? -26.146 39.019 31.937 1.00 16.46 54 ILE D N 1
ATOM 7943 C CA . ILE D 1 54 ? -26.694 40.319 31.515 1.00 17.42 54 ILE D CA 1
ATOM 7944 C C . ILE D 1 54 ? -27.710 40.210 30.367 1.00 17.11 54 ILE D C 1
ATOM 7945 O O . ILE D 1 54 ? -28.413 41.197 30.144 1.00 19.67 54 ILE D O 1
ATOM 7950 N N . ALA D 1 55 ? -27.764 39.109 29.622 1.00 17.13 55 ALA D N 1
ATOM 7951 C CA . ALA D 1 55 ? -28.703 39.010 28.500 1.00 18.17 55 ALA D CA 1
ATOM 7952 C C . ALA D 1 55 ? -28.831 37.545 28.123 1.00 17.86 55 ALA D C 1
ATOM 7953 O O . ALA D 1 55 ? -27.955 36.739 28.419 1.00 18.84 55 ALA D O 1
ATOM 7955 N N . ASN D 1 56 ? -29.889 37.267 27.363 1.00 18.11 56 ASN D N 1
ATOM 7956 C CA . ASN D 1 56 ? -30.054 35.999 26.666 1.00 19.28 56 ASN D CA 1
ATOM 7957 C C . ASN D 1 56 ? -29.512 36.223 25.239 1.00 18.70 56 ASN D C 1
ATOM 7958 O O . ASN D 1 56 ? -30.124 36.937 24.456 1.00 20.80 56 ASN D O 1
ATOM 7963 N N . VAL D 1 57 ? -28.365 35.618 24.961 1.00 18.44 57 VAL D N 1
ATOM 7964 C CA . VAL D 1 57 ? -27.623 35.900 23.697 1.00 17.91 57 VAL D CA 1
ATOM 7965 C C . VAL D 1 57 ? -27.689 34.741 22.746 1.00 18.99 57 VAL D C 1
ATOM 7966 O O . VAL D 1 57 ? -27.644 33.560 23.145 1.00 20.80 57 VAL D O 1
ATOM 7973 N N . ARG D 1 58 ? -27.744 35.063 21.474 1.00 20.12 58 ARG D N 1
ATOM 7974 C CA . ARG D 1 58 ? -27.459 34.054 20.450 1.00 21.43 58 ARG D CA 1
ATOM 7975 C C . ARG D 1 58 ? -26.696 34.744 19.333 1.00 19.14 58 ARG D C 1
ATOM 7976 O O . ARG D 1 58 ? -26.721 35.958 19.218 1.00 20.44 58 ARG D O 1
ATOM 7984 N N . GLY D 1 59 ? -25.992 33.933 18.578 1.00 19.41 59 GLY D N 1
ATOM 7985 C CA . GLY D 1 59 ? -25.062 34.427 17.566 1.00 18.62 59 GLY D CA 1
ATOM 7986 C C . GLY D 1 59 ? -25.385 33.968 16.161 1.00 19.72 59 GLY D C 1
ATOM 7987 O O . GLY D 1 59 ? -25.851 32.839 15.986 1.00 21.63 59 GLY D O 1
ATOM 7988 N N . GLU D 1 60 ? -25.011 34.766 15.191 1.00 18.59 60 GLU D N 1
ATOM 7989 C CA . GLU D 1 60 ? -25.052 34.399 13.773 1.00 18.98 60 GLU D CA 1
ATOM 7990 C C . GLU D 1 60 ? -23.756 34.882 13.139 1.00 18.91 60 GLU D C 1
ATOM 7991 O O . GLU D 1 60 ? -23.292 35.964 13.445 1.00 19.58 60 GLU D O 1
ATOM 7997 N N . GLN D 1 61 ? -23.264 34.096 12.192 1.00 18.82 61 GLN D N 1
ATOM 7998 C CA . GLN D 1 61 ? -22.090 34.455 11.392 1.00 18.72 61 GLN D CA 1
ATOM 7999 C C . GLN D 1 61 ? -22.589 35.079 10.083 1.00 19.75 61 GLN D C 1
ATOM 8000 O O . GLN D 1 61 ? -23.029 34.364 9.174 1.00 23.25 61 GLN D O 1
ATOM 8006 N N . VAL D 1 62 ? -22.574 36.392 9.999 1.00 17.29 62 VAL D N 1
ATOM 8007 C CA . VAL D 1 62 ? -23.057 37.094 8.780 1.00 17.98 62 VAL D CA 1
ATOM 8008 C C . VAL D 1 62 ? -21.973 37.002 7.689 1.00 17.93 62 VAL D C 1
ATOM 8009 O O . VAL D 1 62 ? -22.322 36.787 6.524 1.00 20.04 62 VAL D O 1
ATOM 8013 N N . MET D 1 63 ? -20.729 37.207 8.061 1.00 17.31 63 MET D N 1
ATOM 8014 C CA . MET D 1 63 ? -19.560 37.140 7.186 1.00 17.88 63 MET D CA 1
ATOM 8015 C C . MET D 1 63 ? -18.338 36.927 8.069 1.00 17.38 63 MET D C 1
ATOM 8016 O O . MET D 1 63 ? -18.477 36.925 9.325 1.00 17.25 63 MET D O 1
ATOM 8021 N N . GLN D 1 64 ? -17.174 36.699 7.462 1.00 16.65 64 GLN D N 1
ATOM 8022 C CA . GLN D 1 64 ? -15.954 36.418 8.224 1.00 16.89 64 GLN D CA 1
ATOM 8023 C C . GLN D 1 64 ? -14.824 37.105 7.493 1.00 17.02 64 GLN D C 1
ATOM 8024 O O . GLN D 1 64 ? -14.084 36.455 6.729 1.00 18.98 64 GLN D O 1
ATOM 8030 N N . ILE D 1 65 ? -14.701 38.396 7.691 1.00 15.54 65 ILE D N 1
ATOM 8031 C CA . ILE D 1 65 ? -13.788 39.223 6.909 1.00 15.62 65 ILE D CA 1
ATOM 8032 C C . ILE D 1 65 ? -12.856 40.062 7.772 1.00 14.83 65 ILE D C 1
ATOM 8033 O O . ILE D 1 65 ? -13.177 40.434 8.921 1.00 15.78 65 ILE D O 1
ATOM 8038 N N . ALA D 1 66 ? -11.754 40.471 7.167 1.00 15.57 66 ALA D N 1
ATOM 8039 C CA . ALA D 1 66 ? -10.939 41.604 7.627 1.00 14.64 66 ALA D CA 1
ATOM 8040 C C . ALA D 1 66 ? -11.647 42.853 7.102 1.00 14.24 66 ALA D C 1
ATOM 8041 O O . ALA D 1 66 ? -11.905 42.973 5.871 1.00 15.12 66 ALA D O 1
ATOM 8043 N N . SER D 1 67 ? -11.988 43.781 7.973 1.00 14.00 67 SER D N 1
ATOM 8044 C CA . SER D 1 67 ? -12.910 44.872 7.619 1.00 13.67 67 SER D CA 1
ATOM 8045 C C . SER D 1 67 ? -12.353 45.844 6.567 1.00 13.58 67 SER D C 1
ATOM 8046 O O . SER D 1 67 ? -13.177 46.543 5.954 1.00 13.74 67 SER D O 1
ATOM 8049 N N . GLU D 1 68 ? -11.040 45.917 6.400 1.00 13.28 68 GLU D N 1
ATOM 8050 C CA . GLU D 1 68 ? -10.504 46.755 5.321 1.00 13.58 68 GLU D CA 1
ATOM 8051 C C . GLU D 1 68 ? -10.919 46.251 3.939 1.00 13.85 68 GLU D C 1
ATOM 8052 O O . GLU D 1 68 ? -10.779 47.017 2.980 1.00 14.80 68 GLU D O 1
ATOM 8058 N N . SER D 1 69 ? -11.425 45.037 3.856 1.00 14.45 69 SER D N 1
ATOM 8059 C CA . SER D 1 69 ? -11.810 44.413 2.581 1.00 14.92 69 SER D CA 1
ATOM 8060 C C . SER D 1 69 ? -13.335 44.353 2.414 1.00 15.53 69 SER D C 1
ATOM 8061 O O . SER D 1 69 ? -13.813 43.703 1.483 1.00 17.02 69 SER D O 1
ATOM 8064 N N . ILE D 1 70 ? -14.083 45.046 3.268 1.00 14.52 70 ILE D N 1
ATOM 8065 C CA . ILE D 1 70 ? -15.546 45.060 3.155 1.00 14.90 70 ILE D CA 1
ATOM 8066 C C . ILE D 1 70 ? -15.978 45.655 1.827 1.00 15.22 70 ILE D C 1
ATOM 8067 O O . ILE D 1 70 ? -15.301 46.546 1.257 1.00 16.24 70 ILE D O 1
ATOM 8072 N N . SER D 1 71 ? -17.125 45.187 1.360 1.00 16.86 71 SER D N 1
ATOM 8073 C CA . SER D 1 71 ? -17.756 45.709 0.136 1.00 17.98 71 SER D CA 1
ATOM 8074 C C . SER D 1 71 ? -19.099 46.342 0.431 1.00 17.06 71 SER D C 1
ATOM 8075 O O . SER D 1 71 ? -19.697 46.116 1.488 1.00 17.05 71 SER D O 1
ATOM 8078 N N . ASN D 1 72 ? -19.634 47.057 -0.557 1.00 16.93 72 ASN D N 1
ATOM 8079 C CA . ASN D 1 72 ? -21.008 47.561 -0.465 1.00 16.74 72 ASN D CA 1
ATOM 8080 C C . ASN D 1 72 ? -21.999 46.412 -0.367 1.00 17.54 72 ASN D C 1
ATOM 8081 O O . ASN D 1 72 ? -22.995 46.557 0.346 1.00 17.75 72 ASN D O 1
ATOM 8086 N N . ASP D 1 73 ? -21.750 45.305 -1.065 1.00 17.21 73 ASP D N 1
ATOM 8087 C CA . ASP D 1 73 ? -22.658 44.145 -0.940 1.00 19.03 73 ASP D CA 1
ATOM 8088 C C . ASP D 1 73 ? -22.664 43.643 0.497 1.00 17.66 73 ASP D C 1
ATOM 8089 O O . ASP D 1 73 ? -23.731 43.235 0.971 1.00 18.07 73 ASP D O 1
ATOM 8094 N N . ASP D 1 74 ? -21.516 43.629 1.135 1.00 18.26 74 ASP D N 1
ATOM 8095 C CA . ASP D 1 74 ? -21.462 43.194 2.553 1.00 17.89 74 ASP D CA 1
ATOM 8096 C C . ASP D 1 74 ? -22.298 44.137 3.437 1.00 16.85 74 ASP D C 1
ATOM 8097 O O . ASP D 1 74 ? -23.005 43.681 4.322 1.00 17.53 74 ASP D O 1
ATOM 8102 N N . LEU D 1 75 ? -22.186 45.441 3.207 1.00 17.36 75 LEU D N 1
ATOM 8103 C CA . LEU D 1 75 ? -22.995 46.418 3.983 1.00 18.15 75 LEU D CA 1
ATOM 8104 C C . LEU D 1 75 ? -24.478 46.169 3.804 1.00 18.13 75 LEU D C 1
ATOM 8105 O O . LEU D 1 75 ? -25.221 46.249 4.791 1.00 18.09 75 LEU D O 1
ATOM 8110 N N . LEU D 1 76 ? -24.902 45.958 2.559 1.00 17.80 76 LEU D N 1
ATOM 8111 C CA . LEU D 1 76 ? -26.343 45.734 2.294 1.00 19.36 76 LEU D CA 1
ATOM 8112 C C . LEU D 1 76 ? -26.792 44.456 3.001 1.00 17.61 76 LEU D C 1
ATOM 8113 O O . LEU D 1 76 ? -27.871 44.426 3.602 1.00 19.51 76 LEU D O 1
ATOM 8118 N N . LYS D 1 77 ? -26.008 43.395 2.898 1.00 17.67 77 LYS D N 1
ATOM 8119 C CA . LYS D 1 77 ? -26.399 42.118 3.507 1.00 17.60 77 LYS D CA 1
ATOM 8120 C C . LYS D 1 77 ? -26.520 42.325 5.020 1.00 18.22 77 LYS D C 1
ATOM 8121 O O . LYS D 1 77 ? -27.519 41.882 5.656 1.00 18.26 77 LYS D O 1
ATOM 8127 N N . LEU D 1 78 ? -25.520 42.949 5.631 1.00 17.12 78 LEU D N 1
ATOM 8128 C CA . LEU D 1 78 ? -25.540 43.185 7.096 1.00 16.51 78 LEU D CA 1
ATOM 8129 C C . LEU D 1 78 ? -26.743 44.074 7.443 1.00 16.23 78 LEU D C 1
ATOM 8130 O O . LEU D 1 78 ? -27.503 43.787 8.405 1.00 17.19 78 LEU D O 1
ATOM 8135 N N . GLY D 1 79 ? -26.917 45.162 6.725 1.00 16.44 79 GLY D N 1
ATOM 8136 C CA . GLY D 1 79 ? -28.010 46.080 7.015 1.00 16.74 79 GLY D CA 1
ATOM 8137 C C . GLY D 1 79 ? -29.350 45.420 6.908 1.00 16.94 79 GLY D C 1
ATOM 8138 O O . GLY D 1 79 ? -30.263 45.689 7.717 1.00 17.73 79 GLY D O 1
ATOM 8139 N N . LYS D 1 80 ? -29.558 44.579 5.911 1.00 17.42 80 LYS D N 1
ATOM 8140 C CA . LYS D 1 80 ? -30.840 43.896 5.750 1.00 18.30 80 LYS D CA 1
ATOM 8141 C C . LYS D 1 80 ? -31.092 42.874 6.856 1.00 17.26 80 LYS D C 1
ATOM 8142 O O . LYS D 1 80 ? -32.243 42.739 7.291 1.00 19.88 80 LYS D O 1
ATOM 8148 N N . ARG D 1 81 ? -30.051 42.192 7.274 1.00 17.63 81 ARG D N 1
ATOM 8149 C CA . ARG D 1 81 ? -30.207 41.204 8.387 1.00 18.80 81 ARG D CA 1
ATOM 8150 C C . ARG D 1 81 ? -30.534 41.953 9.703 1.00 17.62 81 ARG D C 1
ATOM 8151 O O . ARG D 1 81 ? -31.397 41.485 10.449 1.00 18.48 81 ARG D O 1
ATOM 8159 N N . VAL D 1 82 ? -29.837 43.045 9.958 1.00 17.44 82 VAL D N 1
ATOM 8160 C CA . VAL D 1 82 ? -30.183 43.876 11.131 1.00 17.14 82 VAL D CA 1
ATOM 8161 C C . VAL D 1 82 ? -31.654 44.292 11.101 1.00 17.44 82 VAL D C 1
ATOM 8162 O O . VAL D 1 82 ? -32.348 44.202 12.131 1.00 18.11 82 VAL D O 1
ATOM 8166 N N . ALA D 1 83 ? -32.159 44.694 9.949 1.00 17.76 83 ALA D N 1
ATOM 8167 C CA . ALA D 1 83 ? -33.553 45.139 9.868 1.00 18.68 83 ALA D CA 1
ATOM 8168 C C . ALA D 1 83 ? -34.510 43.970 10.130 1.00 18.56 83 ALA D C 1
ATOM 8169 O O . ALA D 1 83 ? -35.521 44.156 10.821 1.00 19.90 83 ALA D O 1
ATOM 8171 N N . GLU D 1 84 ? -34.203 42.794 9.602 1.00 19.67 84 GLU D N 1
ATOM 8172 C CA . GLU D 1 84 ? -35.071 41.605 9.824 1.00 20.35 84 GLU D CA 1
ATOM 8173 C C . GLU D 1 84 ? -35.128 41.330 11.325 1.00 20.23 84 GLU D C 1
ATOM 8174 O O . GLU D 1 84 ? -36.197 41.032 11.864 1.00 21.79 84 GLU D O 1
ATOM 8180 N N . LEU D 1 85 ? -33.994 41.371 11.992 1.00 19.79 85 LEU D N 1
ATOM 8181 C CA . LEU D 1 85 ? -33.974 41.067 13.434 1.00 19.17 85 LEU D CA 1
ATOM 8182 C C . LEU D 1 85 ? -34.699 42.173 14.206 1.00 19.60 85 LEU D C 1
ATOM 8183 O O . LEU D 1 85 ? -35.423 41.834 15.155 1.00 21.65 85 LEU D O 1
ATOM 8188 N N . ALA D 1 86 ? -34.498 43.449 13.844 1.00 19.58 86 ALA D N 1
ATOM 8189 C CA . ALA D 1 86 ? -35.156 44.527 14.600 1.00 20.94 86 ALA D CA 1
ATOM 8190 C C . ALA D 1 86 ? -36.678 44.408 14.465 1.00 20.19 86 ALA D C 1
ATOM 8191 O O . ALA D 1 86 ? -37.360 44.851 15.405 1.00 22.34 86 ALA D O 1
ATOM 8193 N N . GLU D 1 87 ? -37.193 43.861 13.375 1.00 22.06 87 GLU D N 1
ATOM 8194 C CA . GLU D 1 87 ? -38.635 43.664 13.188 1.00 24.63 87 GLU D CA 1
ATOM 8195 C C . GLU D 1 87 ? -39.176 42.535 14.058 1.00 24.99 87 GLU D C 1
ATOM 8196 O O . GLU D 1 87 ? -40.381 42.426 14.144 1.00 29.57 87 GLU D O 1
ATOM 8202 N N . SER D 1 88 ? -38.328 41.666 14.607 1.00 23.34 88 SER D N 1
ATOM 8203 C CA . SER D 1 88 ? -38.753 40.473 15.358 1.00 24.34 88 SER D CA 1
ATOM 8204 C C . SER D 1 88 ? -39.102 40.848 16.803 1.00 25.30 88 SER D C 1
ATOM 8205 O O . SER D 1 88 ? -38.310 41.454 17.490 1.00 23.14 88 SER D O 1
ATOM 8208 N N . LYS D 1 89 ? -40.262 40.435 17.272 1.00 27.21 89 LYS D N 1
ATOM 8209 C CA . LYS D 1 89 ? -40.566 40.613 18.688 1.00 61.37 89 LYS D CA 1
ATOM 8210 C C . LYS D 1 89 ? -39.642 39.696 19.442 1.00 55.13 89 LYS D C 1
ATOM 8211 O O . LYS D 1 89 ? -39.737 40.054 20.661 1.00 49.56 89 LYS D O 1
ATOM 8217 N N . ASP D 1 90 ? -39.053 38.646 18.823 1.00 146.39 90 ASP D N 1
ATOM 8218 C CA . ASP D 1 90 ? -38.013 37.947 19.847 1.00 93.84 90 ASP D CA 1
ATOM 8219 C C . ASP D 1 90 ? -36.668 38.721 20.073 1.00 37.82 90 ASP D C 1
ATOM 8220 O O . ASP D 1 90 ? -35.859 38.126 20.659 1.00 27.86 90 ASP D O 1
ATOM 8225 N N . VAL D 1 91 ? -36.443 39.905 19.468 1.00 22.56 91 VAL D N 1
ATOM 8226 C CA . VAL D 1 91 ? -35.115 40.581 19.571 1.00 19.71 91 VAL D CA 1
ATOM 8227 C C . VAL D 1 91 ? -35.276 41.909 20.271 1.00 18.39 91 VAL D C 1
ATOM 8228 O O . VAL D 1 91 ? -36.099 42.720 19.841 1.00 19.91 91 VAL D O 1
ATOM 8232 N N . ASP D 1 92 ? -34.507 42.151 21.325 1.00 17.89 92 ASP D N 1
ATOM 8233 C CA . ASP D 1 92 ? -34.543 43.447 22.041 1.00 18.00 92 ASP D CA 1
ATOM 8234 C C . ASP D 1 92 ? -33.374 44.340 21.649 1.00 16.83 92 ASP D C 1
ATOM 8235 O O . ASP D 1 92 ? -33.484 45.546 21.728 1.00 19.25 92 ASP D O 1
ATOM 8240 N N . GLY D 1 93 ? -32.230 43.760 21.292 1.00 16.50 93 GLY D N 1
ATOM 8241 C CA . GLY D 1 93 ? -31.054 44.550 20.924 1.00 16.74 93 GLY D CA 1
ATOM 8242 C C . GLY D 1 93 ? -30.115 43.724 20.085 1.00 15.82 93 GLY D C 1
ATOM 8243 O O . GLY D 1 93 ? -30.222 42.484 20.059 1.00 16.75 93 GLY D O 1
ATOM 8244 N N . ILE D 1 94 ? -29.227 44.412 19.363 1.00 15.76 94 ILE D N 1
ATOM 8245 C CA . ILE D 1 94 ? -28.350 43.775 18.363 1.00 15.65 94 ILE D CA 1
ATOM 8246 C C . ILE D 1 94 ? -26.937 44.309 18.556 1.00 14.63 94 ILE D C 1
ATOM 8247 O O . ILE D 1 94 ? -26.731 45.517 18.672 1.00 16.13 94 ILE D O 1
ATOM 8252 N N . VAL D 1 95 ? -26.011 43.362 18.566 1.00 14.69 95 VAL D N 1
ATOM 8253 C CA . VAL D 1 95 ? -24.565 43.651 18.641 1.00 14.94 95 VAL D CA 1
ATOM 8254 C C . VAL D 1 95 ? -23.907 43.103 17.362 1.00 14.19 95 VAL D C 1
ATOM 8255 O O . VAL D 1 95 ? -24.189 41.974 16.967 1.00 16.59 95 VAL D O 1
ATOM 8259 N N . ILE D 1 96 ? -23.055 43.913 16.760 1.00 14.71 96 ILE D N 1
ATOM 8260 C CA . ILE D 1 96 ? -22.274 43.518 15.562 1.00 14.87 96 ILE D CA 1
ATOM 8261 C C . ILE D 1 96 ? -20.804 43.506 15.940 1.00 14.13 96 ILE D C 1
ATOM 8262 O O . ILE D 1 96 ? -20.286 44.567 16.311 1.00 14.88 96 ILE D O 1
ATOM 8267 N N . THR D 1 97 ? -20.165 42.351 15.852 1.00 13.87 97 THR D N 1
ATOM 8268 C CA . THR D 1 97 ? -18.704 42.281 16.053 1.00 14.32 97 THR D CA 1
ATOM 8269 C C . THR D 1 97 ? -18.010 42.508 14.719 1.00 13.99 97 THR D C 1
ATOM 8270 O O . THR D 1 97 ? -18.439 41.968 13.703 1.00 15.72 97 THR D O 1
ATOM 8274 N N . HIS D 1 98 ? -16.945 43.333 14.720 1.00 13.63 98 HIS D N 1
ATOM 8275 C CA . HIS D 1 98 ? -16.446 43.927 13.477 1.00 13.77 98 HIS D CA 1
ATOM 8276 C C . HIS D 1 98 ? -14.987 44.275 13.609 1.00 13.25 98 HIS D C 1
ATOM 8277 O O . HIS D 1 98 ? -14.531 44.677 14.685 1.00 13.72 98 HIS D O 1
ATOM 8284 N N . GLY D 1 99 ? -14.279 44.181 12.496 1.00 13.07 99 GLY D N 1
ATOM 8285 C CA . GLY D 1 99 ? -12.927 44.708 12.435 1.00 12.84 99 GLY D CA 1
ATOM 8286 C C . GLY D 1 99 ? -12.908 46.212 12.644 1.00 12.48 99 GLY D C 1
ATOM 8287 O O . GLY D 1 99 ? -13.879 46.912 12.361 1.00 13.24 99 GLY D O 1
ATOM 8288 N N . THR D 1 100 ? -11.807 46.706 13.190 1.00 12.68 100 THR D N 1
ATOM 8289 C CA . THR D 1 100 ? -11.717 48.143 13.522 1.00 12.14 100 THR D CA 1
ATOM 8290 C C . THR D 1 100 ? -11.597 49.030 12.300 1.00 12.53 100 THR D C 1
ATOM 8291 O O . THR D 1 100 ? -12.210 50.109 12.281 1.00 12.89 100 THR D O 1
ATOM 8295 N N . ASP D 1 101 ? -10.880 48.604 11.273 1.00 12.68 101 ASP D N 1
ATOM 8296 C CA . ASP D 1 101 ? -10.544 49.480 10.131 1.00 12.48 101 ASP D CA 1
ATOM 8297 C C . ASP D 1 101 ? -11.743 50.252 9.602 1.00 12.17 101 ASP D C 1
ATOM 8298 O O . ASP D 1 101 ? -11.634 51.473 9.379 1.00 13.05 101 ASP D O 1
ATOM 8303 N N . THR D 1 102 ? -12.854 49.562 9.321 1.00 12.58 102 THR D N 1
ATOM 8304 C CA . THR D 1 102 ? -14.028 50.199 8.762 1.00 12.55 102 THR D CA 1
ATOM 8305 C C . THR D 1 102 ? -15.228 50.133 9.693 1.00 12.47 102 THR D C 1
ATOM 8306 O O . THR D 1 102 ? -16.363 50.434 9.297 1.00 12.82 102 THR D O 1
ATOM 8310 N N . LEU D 1 103 ? -15.001 49.844 10.985 1.00 12.36 103 LEU D N 1
ATOM 8311 C CA . LEU D 1 103 ? -16.071 49.877 11.985 1.00 12.37 103 LEU D CA 1
ATOM 8312 C C . LEU D 1 103 ? -16.854 51.171 11.931 1.00 12.68 103 LEU D C 1
ATOM 8313 O O . LEU D 1 103 ? -18.081 51.152 11.984 1.00 13.05 103 LEU D O 1
ATOM 8318 N N . GLU D 1 104 ? -16.144 52.275 11.804 1.00 12.01 104 GLU D N 1
ATOM 8319 C CA . GLU D 1 104 ? -16.795 53.591 11.842 1.00 12.51 104 GLU D CA 1
ATOM 8320 C C . GLU D 1 104 ? -17.720 53.816 10.658 1.00 12.28 104 GLU D C 1
ATOM 8321 O O . GLU D 1 104 ? -18.646 54.628 10.722 1.00 12.86 104 GLU D O 1
ATOM 8327 N N . GLU D 1 105 ? -17.416 53.153 9.544 1.00 12.41 105 GLU D N 1
ATOM 8328 C CA . GLU D 1 105 ? -18.191 53.279 8.286 1.00 12.73 105 GLU D CA 1
ATOM 8329 C C . GLU D 1 105 ? -19.494 52.447 8.450 1.00 12.61 105 GLU D C 1
ATOM 8330 O O . GLU D 1 105 ? -20.581 52.957 8.211 1.00 13.08 105 GLU D O 1
ATOM 8336 N N . THR D 1 106 ? -19.358 51.189 8.880 1.00 12.70 106 THR D N 1
ATOM 8337 C CA . THR D 1 106 ? -20.520 50.377 9.159 1.00 13.10 106 THR D CA 1
ATOM 8338 C C . THR D 1 106 ? -21.437 51.029 10.177 1.00 12.77 106 THR D C 1
ATOM 8339 O O . THR D 1 106 ? -22.658 51.036 10.043 1.00 13.56 106 THR D O 1
ATOM 8343 N N . ALA D 1 107 ? -20.844 51.544 11.275 1.00 12.67 107 ALA D N 1
ATOM 8344 C CA . ALA D 1 107 ? -21.670 52.107 12.354 1.00 12.41 107 ALA D CA 1
ATOM 8345 C C . ALA D 1 107 ? -22.507 53.271 11.842 1.00 12.85 107 ALA D C 1
ATOM 8346 O O . ALA D 1 107 ? -23.685 53.403 12.177 1.00 13.68 107 ALA D O 1
ATOM 8348 N N . PHE D 1 108 ? -21.881 54.146 11.037 1.00 12.71 108 PHE D N 1
ATOM 8349 C CA . PHE D 1 108 ? -22.625 55.303 10.502 1.00 12.76 108 PHE D CA 1
ATOM 8350 C C . PHE D 1 108 ? -23.681 54.819 9.500 1.00 13.12 108 PHE D C 1
ATOM 8351 O O . PHE D 1 108 ? -24.799 55.306 9.528 1.00 13.53 108 PHE D O 1
ATOM 8359 N N . PHE D 1 109 ? -23.314 53.888 8.619 1.00 13.12 109 PHE D N 1
ATOM 8360 C CA . PHE D 1 109 ? -24.299 53.330 7.669 1.00 13.45 109 PHE D CA 1
ATOM 8361 C C . PHE D 1 109 ? -25.560 52.862 8.398 1.00 13.45 109 PHE D C 1
ATOM 8362 O O . PHE D 1 109 ? -26.666 53.221 8.012 1.00 14.27 109 PHE D O 1
ATOM 8370 N N . LEU D 1 110 ? -25.360 52.017 9.423 1.00 13.79 110 LEU D N 1
ATOM 8371 C CA . LEU D 1 110 ? -26.519 51.501 10.142 1.00 13.96 110 LEU D CA 1
ATOM 8372 C C . LEU D 1 110 ? -27.304 52.635 10.814 1.00 14.05 110 LEU D C 1
ATOM 8373 O O . LEU D 1 110 ? -28.538 52.559 10.903 1.00 14.92 110 LEU D O 1
ATOM 8378 N N . ASN D 1 111 ? -26.588 53.646 11.308 1.00 13.72 111 ASN D N 1
ATOM 8379 C CA . ASN D 1 111 ? -27.247 54.782 11.948 1.00 13.63 111 ASN D CA 1
ATOM 8380 C C . ASN D 1 111 ? -28.184 55.521 10.996 1.00 13.63 111 ASN D C 1
ATOM 8381 O O . ASN D 1 111 ? -29.139 56.177 11.439 1.00 14.93 111 ASN D O 1
ATOM 8386 N N . LEU D 1 112 ? -27.880 55.452 9.705 1.00 14.22 112 LEU D N 1
ATOM 8387 C CA . LEU D 1 112 ? -28.657 56.157 8.677 1.00 14.06 112 LEU D CA 1
ATOM 8388 C C . LEU D 1 112 ? -29.833 55.342 8.150 1.00 15.45 112 LEU D C 1
ATOM 8389 O O . LEU D 1 112 ? -30.803 55.937 7.686 1.00 16.47 112 LEU D O 1
ATOM 8394 N N . VAL D 1 113 ? -29.733 54.012 8.131 1.00 15.37 113 VAL D N 1
ATOM 8395 C CA . VAL D 1 113 ? -30.686 53.182 7.370 1.00 15.81 113 VAL D CA 1
ATOM 8396 C C . VAL D 1 113 ? -31.539 52.257 8.207 1.00 15.83 113 VAL D C 1
ATOM 8397 O O . VAL D 1 113 ? -32.462 51.669 7.643 1.00 17.04 113 VAL D O 1
ATOM 8401 N N . GLU D 1 114 ? -31.294 52.130 9.530 1.00 15.17 114 GLU D N 1
ATOM 8402 C CA . GLU D 1 114 ? -32.105 51.218 10.360 1.00 15.86 114 GLU D CA 1
ATOM 8403 C C . GLU D 1 114 ? -33.177 52.009 11.092 1.00 16.52 114 GLU D C 1
ATOM 8404 O O . GLU D 1 114 ? -32.851 52.713 12.046 1.00 17.39 114 GLU D O 1
ATOM 8410 N N . LYS D 1 115 ? -34.417 51.880 10.663 1.00 17.32 115 LYS D N 1
ATOM 8411 C CA . LYS D 1 115 ? -35.511 52.679 11.255 1.00 19.28 115 LYS D CA 1
ATOM 8412 C C . LYS D 1 115 ? -36.078 51.889 12.430 1.00 20.52 115 LYS D C 1
ATOM 8413 O O . LYS D 1 115 ? -37.198 51.343 12.363 1.00 24.42 115 LYS D O 1
ATOM 8419 N N . THR D 1 116 ? -35.331 51.819 13.498 1.00 19.34 116 THR D N 1
ATOM 8420 C CA . THR D 1 116 ? -35.690 51.108 14.740 1.00 18.96 116 THR D CA 1
ATOM 8421 C C . THR D 1 116 ? -35.165 51.919 15.905 1.00 17.95 116 THR D C 1
ATOM 8422 O O . THR D 1 116 ? -34.114 52.549 15.795 1.00 19.17 116 THR D O 1
ATOM 8426 N N . ASP D 1 117 ? -35.876 51.832 17.016 1.00 18.45 117 ASP D N 1
ATOM 8427 C CA . ASP D 1 117 ? -35.394 52.369 18.308 1.00 19.24 117 ASP D CA 1
ATOM 8428 C C . ASP D 1 117 ? -34.664 51.278 19.108 1.00 18.58 117 ASP D C 1
ATOM 8429 O O . ASP D 1 117 ? -34.098 51.606 20.127 1.00 18.54 117 ASP D O 1
ATOM 8438 N N . LYS D 1 118 ? -34.678 50.021 18.642 1.00 17.45 118 LYS D N 1
ATOM 8439 C CA . LYS D 1 118 ? -33.951 48.971 19.354 1.00 17.56 118 LYS D CA 1
ATOM 8440 C C . LYS D 1 118 ? -32.464 49.256 19.328 1.00 16.54 118 LYS D C 1
ATOM 8441 O O . LYS D 1 118 ? -31.930 49.656 18.302 1.00 17.05 118 LYS D O 1
ATOM 8447 N N . PRO D 1 119 ? -31.753 49.001 20.441 1.00 15.96 119 PRO D N 1
ATOM 8448 C CA . PRO D 1 119 ? -30.329 49.296 20.445 1.00 15.88 119 PRO D CA 1
ATOM 8449 C C . PRO D 1 119 ? -29.562 48.458 19.439 1.00 15.69 119 PRO D C 1
ATOM 8450 O O . PRO D 1 119 ? -29.752 47.284 19.310 1.00 16.12 119 PRO D O 1
ATOM 8454 N N . ILE D 1 120 ? -28.655 49.144 18.742 1.00 15.44 120 ILE D N 1
ATOM 8455 C CA . ILE D 1 120 ? -27.691 48.545 17.819 1.00 14.75 120 ILE D CA 1
ATOM 8456 C C . ILE D 1 120 ? -26.295 49.016 18.231 1.00 14.41 120 ILE D C 1
ATOM 8457 O O . ILE D 1 120 ? -26.057 50.232 18.273 1.00 15.10 120 ILE D O 1
ATOM 8462 N N . VAL D 1 121 ? -25.433 48.052 18.510 1.00 14.10 121 VAL D N 1
ATOM 8463 C CA . VAL D 1 121 ? -24.084 48.335 18.989 1.00 14.02 121 VAL D CA 1
ATOM 8464 C C . VAL D 1 121 ? -23.118 47.653 18.046 1.00 13.50 121 VAL D C 1
ATOM 8465 O O . VAL D 1 121 ? -23.278 46.466 17.762 1.00 16.05 121 VAL D O 1
ATOM 8469 N N . VAL D 1 122 ? -22.092 48.402 17.605 1.00 13.02 122 VAL D N 1
ATOM 8470 C CA . VAL D 1 122 ? -20.986 47.812 16.831 1.00 12.90 122 VAL D CA 1
ATOM 8471 C C . VAL D 1 122 ? -19.750 47.818 17.723 1.00 13.11 122 VAL D C 1
ATOM 8472 O O . VAL D 1 122 ? -19.475 48.815 18.398 1.00 14.15 122 VAL D O 1
ATOM 8476 N N . VAL D 1 123 ? -18.993 46.742 17.728 1.00 13.26 123 VAL D N 1
ATOM 8477 C CA . VAL D 1 123 ? -17.857 46.595 18.645 1.00 12.73 123 VAL D CA 1
ATOM 8478 C C . VAL D 1 123 ? -16.740 45.805 18.003 1.00 12.72 123 VAL D C 1
ATOM 8479 O O . VAL D 1 123 ? -16.979 44.850 17.236 1.00 13.61 123 VAL D O 1
ATOM 8483 N N . GLY D 1 124 ? -15.516 46.173 18.312 1.00 12.79 124 GLY D N 1
ATOM 8484 C CA . GLY D 1 124 ? -14.301 45.478 17.891 1.00 12.67 124 GLY D CA 1
ATOM 8485 C C . GLY D 1 124 ? -13.301 45.402 19.028 1.00 13.29 124 GLY D C 1
ATOM 8486 O O . GLY D 1 124 ? -13.643 45.667 20.202 1.00 13.62 124 GLY D O 1
ATOM 8487 N N . SER D 1 125 ? -12.068 45.063 18.674 1.00 13.20 125 SER D N 1
ATOM 8488 C CA . SER D 1 125 ? -10.946 45.050 19.627 1.00 12.89 125 SER D CA 1
ATOM 8489 C C . SER D 1 125 ? -9.703 45.493 18.909 1.00 12.71 125 SER D C 1
ATOM 8490 O O . SER D 1 125 ? -9.587 45.301 17.686 1.00 13.89 125 SER D O 1
ATOM 8493 N N . MET D 1 126 ? -8.748 45.989 19.676 1.00 13.12 126 MET D N 1
ATOM 8494 C CA . MET D 1 126 ? -7.425 46.370 19.183 1.00 13.18 126 MET D CA 1
ATOM 8495 C C . MET D 1 126 ? -6.390 45.286 19.367 1.00 13.93 126 MET D C 1
ATOM 8496 O O . MET D 1 126 ? -5.354 45.348 18.710 1.00 14.92 126 MET D O 1
ATOM 8501 N N . ARG D 1 127 ? -6.678 44.302 20.213 1.00 13.61 127 ARG D N 1
ATOM 8502 C CA . ARG D 1 127 ? -5.789 43.173 20.401 1.00 14.09 127 ARG D CA 1
ATOM 8503 C C . ARG D 1 127 ? -6.613 41.927 20.111 1.00 13.85 127 ARG D C 1
ATOM 8504 O O . ARG D 1 127 ? -7.814 41.861 20.427 1.00 14.62 127 ARG D O 1
ATOM 8512 N N . PRO D 1 128 ? -6.003 40.891 19.543 1.00 15.43 128 PRO D N 1
ATOM 8513 C CA . PRO D 1 128 ? -6.730 39.641 19.302 1.00 14.91 128 PRO D CA 1
ATOM 8514 C C . PRO D 1 128 ? -6.936 38.914 20.650 1.00 16.22 128 PRO D C 1
ATOM 8515 O O . PRO D 1 128 ? -6.215 39.139 21.574 1.00 15.94 128 PRO D O 1
ATOM 8519 N N . GLY D 1 129 ? -7.909 38.008 20.675 1.00 17.44 129 GLY D N 1
ATOM 8520 C CA . GLY D 1 129 ? -8.283 37.309 21.902 1.00 18.94 129 GLY D CA 1
ATOM 8521 C C . GLY D 1 129 ? -7.202 36.387 22.396 1.00 19.08 129 GLY D C 1
ATOM 8522 O O . GLY D 1 129 ? -7.195 36.018 23.596 1.00 20.83 129 GLY D O 1
ATOM 8523 N N . THR D 1 130 ? -6.219 36.030 21.548 1.00 17.80 130 THR D N 1
ATOM 8524 C CA . THR D 1 130 ? -5.033 35.240 21.886 1.00 17.74 130 THR D CA 1
ATOM 8525 C C . THR D 1 130 ? -3.979 36.021 22.667 1.00 18.35 130 THR D C 1
ATOM 8526 O O . THR D 1 130 ? -3.046 35.412 23.189 1.00 20.96 130 THR D O 1
ATOM 8530 N N . ALA D 1 131 ? -4.078 37.331 22.679 1.00 16.80 131 ALA D N 1
ATOM 8531 C CA . ALA D 1 131 ? -3.033 38.154 23.279 1.00 15.97 131 ALA D CA 1
ATOM 8532 C C . ALA D 1 131 ? -3.229 38.272 24.788 1.00 15.92 131 ALA D C 1
ATOM 8533 O O . ALA D 1 131 ? -4.378 38.307 25.243 1.00 17.35 131 ALA D O 1
ATOM 8535 N N . MET D 1 132 ? -2.141 38.454 25.511 1.00 17.36 132 MET D N 1
ATOM 8536 C CA . MET D 1 132 ? -2.299 38.882 26.900 1.00 19.27 132 MET D CA 1
ATOM 8537 C C . MET D 1 132 ? -3.015 40.227 26.939 1.00 16.47 132 MET D C 1
ATOM 8538 O O . MET D 1 132 ? -2.829 41.076 26.048 1.00 16.05 132 MET D O 1
ATOM 8543 N N . SER D 1 133 ? -3.825 40.394 27.965 1.00 14.96 133 SER D N 1
ATOM 8544 C CA . SER D 1 133 ? -4.534 41.650 28.154 1.00 13.93 133 SER D CA 1
ATOM 8545 C C . SER D 1 133 ? -5.408 42.003 26.952 1.00 14.52 133 SER D C 1
ATOM 8546 O O . SER D 1 133 ? -5.609 43.182 26.639 1.00 14.46 133 SER D O 1
ATOM 8549 N N . ALA D 1 134 ? -5.995 41.008 26.314 1.00 14.39 134 ALA D N 1
ATOM 8550 C CA . ALA D 1 134 ? -6.895 41.241 25.177 1.00 14.73 134 ALA D CA 1
ATOM 8551 C C . ALA D 1 134 ? -8.101 42.047 25.615 1.00 13.85 134 ALA D C 1
ATOM 8552 O O . ALA D 1 134 ? -8.742 41.722 26.633 1.00 15.21 134 ALA D O 1
ATOM 8554 N N . ASP D 1 135 ? -8.466 43.040 24.797 1.00 13.11 135 ASP D N 1
ATOM 8555 C CA . ASP D 1 135 ? -9.577 43.963 25.117 1.00 12.69 135 ASP D CA 1
ATOM 8556 C C . ASP D 1 135 ? -10.948 43.453 24.700 1.00 12.88 135 ASP D C 1
ATOM 8557 O O . ASP D 1 135 ? -11.962 44.055 25.081 1.00 13.29 135 ASP D O 1
ATOM 8562 N N . GLY D 1 136 ? -11.025 42.440 23.826 1.00 13.57 136 GLY D N 1
ATOM 8563 C CA . GLY D 1 136 ? -12.294 42.083 23.241 1.00 13.72 136 GLY D CA 1
ATOM 8564 C C . GLY D 1 136 ? -13.327 41.492 24.179 1.00 13.21 136 GLY D C 1
ATOM 8565 O O . GLY D 1 136 ? -14.512 41.654 23.934 1.00 13.99 136 GLY D O 1
ATOM 8566 N N . MET D 1 137 ? -12.896 40.807 25.238 1.00 14.00 137 MET D N 1
ATOM 8567 C CA . MET D 1 137 ? -13.859 40.152 26.123 1.00 13.63 137 MET D CA 1
ATOM 8568 C C . MET D 1 137 ? -14.704 41.204 26.813 1.00 13.84 137 MET D C 1
ATOM 8569 O O . MET D 1 137 ? -15.951 41.131 26.753 1.00 14.47 137 MET D O 1
ATOM 8574 N N . LEU D 1 138 ? -14.074 42.189 27.466 1.00 13.65 138 LEU D N 1
ATOM 8575 C CA . LEU D 1 138 ? -14.851 43.220 28.143 1.00 13.38 138 LEU D CA 1
ATOM 8576 C C . LEU D 1 138 ? -15.565 44.098 27.142 1.00 13.22 138 LEU D C 1
ATOM 8577 O O . LEU D 1 138 ? -16.689 44.573 27.394 1.00 13.90 138 LEU D O 1
ATOM 8582 N N . ASN D 1 139 ? -14.973 44.360 25.958 1.00 13.24 139 ASN D N 1
ATOM 8583 C CA . ASN D 1 139 ? -15.705 45.134 24.943 1.00 12.67 139 ASN D CA 1
ATOM 8584 C C . ASN D 1 139 ? -17.003 44.433 24.544 1.00 13.01 139 ASN D C 1
ATOM 8585 O O . ASN D 1 139 ? -18.033 45.091 24.379 1.00 13.31 139 ASN D O 1
ATOM 8590 N N . LEU D 1 140 ? -16.949 43.102 24.363 1.00 13.15 140 LEU D N 1
ATOM 8591 C CA . LEU D 1 140 ? -18.159 42.358 23.973 1.00 13.68 140 LEU D CA 1
ATOM 8592 C C . LEU D 1 140 ? -19.179 42.342 25.112 1.00 13.46 140 LEU D C 1
ATOM 8593 O O . LEU D 1 140 ? -20.372 42.530 24.870 1.00 14.06 140 LEU D O 1
ATOM 8598 N N . TYR D 1 141 ? -18.713 42.128 26.354 1.00 13.59 141 TYR D N 1
ATOM 8599 C CA . TYR D 1 141 ? -19.594 42.211 27.522 1.00 13.68 141 TYR D CA 1
ATOM 8600 C C . TYR D 1 141 ? -20.304 43.568 27.564 1.00 13.90 141 TYR D C 1
ATOM 8601 O O . TYR D 1 141 ? -21.524 43.655 27.726 1.00 14.19 141 TYR D O 1
ATOM 8610 N N . ASN D 1 142 ? -19.505 44.633 27.387 1.00 13.39 142 ASN D N 1
ATOM 8611 C CA . ASN D 1 142 ? -20.072 45.996 27.422 1.00 13.46 142 ASN D CA 1
ATOM 8612 C C . ASN D 1 142 ? -21.033 46.217 26.263 1.00 13.13 142 ASN D C 1
ATOM 8613 O O . ASN D 1 142 ? -22.048 46.898 26.447 1.00 13.75 142 ASN D O 1
ATOM 8618 N N . ALA D 1 143 ? -20.745 45.683 25.071 1.00 13.38 143 ALA D N 1
ATOM 8619 C CA . ALA D 1 143 ? -21.666 45.882 23.946 1.00 13.72 143 ALA D CA 1
ATOM 8620 C C . ALA D 1 143 ? -23.005 45.213 24.265 1.00 13.65 143 ALA D C 1
ATOM 8621 O O . ALA D 1 143 ? -24.067 45.786 23.966 1.00 14.17 143 ALA D O 1
ATOM 8623 N N . VAL D 1 144 ? -22.981 44.010 24.841 1.00 13.86 144 VAL D N 1
ATOM 8624 C CA . VAL D 1 144 ? -24.222 43.300 25.210 1.00 14.11 144 VAL D CA 1
ATOM 8625 C C . VAL D 1 144 ? -24.940 44.044 26.331 1.00 13.93 144 VAL D C 1
ATOM 8626 O O . VAL D 1 144 ? -26.162 44.197 26.281 1.00 15.18 144 VAL D O 1
ATOM 8630 N N . ALA D 1 145 ? -24.203 44.573 27.302 1.00 14.11 145 ALA D N 1
ATOM 8631 C CA . ALA D 1 145 ? -24.814 45.355 28.384 1.00 13.95 145 ALA D CA 1
ATOM 8632 C C . ALA D 1 145 ? -25.544 46.535 27.809 1.00 13.87 145 ALA D C 1
ATOM 8633 O O . ALA D 1 145 ? -26.709 46.812 28.118 1.00 15.37 145 ALA D O 1
ATOM 8635 N N . VAL D 1 146 ? -24.855 47.303 26.936 1.00 14.15 146 VAL D N 1
ATOM 8636 C CA . VAL D 1 146 ? -25.465 48.508 26.350 1.00 14.02 146 VAL D CA 1
ATOM 8637 C C . VAL D 1 146 ? -26.647 48.111 25.468 1.00 13.73 146 VAL D C 1
ATOM 8638 O O . VAL D 1 146 ? -27.682 48.782 25.469 1.00 15.08 146 VAL D O 1
ATOM 8642 N N . ALA D 1 147 ? -26.518 47.029 24.702 1.00 14.41 147 ALA D N 1
ATOM 8643 C CA . ALA D 1 147 ? -27.623 46.611 23.809 1.00 14.91 147 ALA D CA 1
ATOM 8644 C C . ALA D 1 147 ? -28.853 46.151 24.584 1.00 15.28 147 ALA D C 1
ATOM 8645 O O . ALA D 1 147 ? -29.936 46.146 24.026 1.00 17.32 147 ALA D O 1
ATOM 8647 N N . SER D 1 148 ? -28.663 45.748 25.841 1.00 15.35 148 SER D N 1
ATOM 8648 C CA . SER D 1 148 ? -29.727 45.251 26.735 1.00 15.75 148 SER D CA 1
ATOM 8649 C C . SER D 1 148 ? -30.313 46.364 27.590 1.00 16.90 148 SER D C 1
ATOM 8650 O O . SER D 1 148 ? -31.269 46.072 28.358 1.00 19.92 148 SER D O 1
ATOM 8655 N N . ASP D 1 149 ? -29.774 47.565 27.558 1.00 15.62 149 ASP D N 1
ATOM 8656 C CA . ASP D 1 149 ? -30.159 48.615 28.519 1.00 15.61 149 ASP D CA 1
ATOM 8657 C C . ASP D 1 149 ? -31.269 49.465 27.921 1.00 15.71 149 ASP D C 1
ATOM 8658 O O . ASP D 1 149 ? -31.149 49.996 26.798 1.00 16.90 149 ASP D O 1
ATOM 8663 N N . LYS D 1 150 ? -32.302 49.716 28.704 1.00 17.02 150 LYS D N 1
ATOM 8664 C CA . LYS D 1 150 ? -33.389 50.628 28.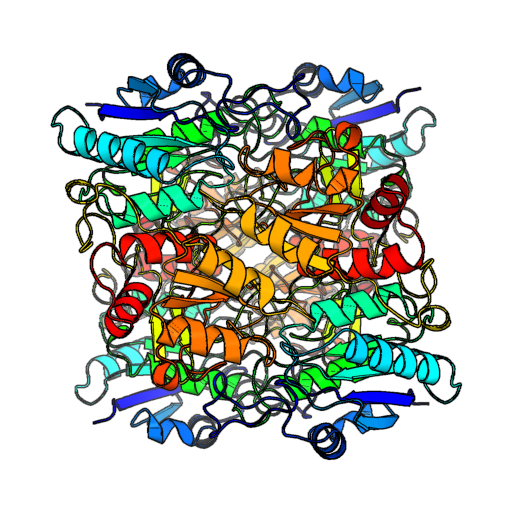280 1.00 17.84 150 LYS D CA 1
ATOM 8665 C C . LYS D 1 150 ? -32.852 52.011 27.952 1.00 16.92 150 LYS D C 1
ATOM 8666 O O . LYS D 1 150 ? -33.462 52.658 27.083 1.00 18.13 150 LYS D O 1
ATOM 8672 N N . GLN D 1 151 ? -31.773 52.428 28.579 1.00 16.11 151 GLN D N 1
ATOM 8673 C CA . GLN D 1 151 ? -31.222 53.775 28.289 1.00 16.78 151 GLN D CA 1
ATOM 8674 C C . GLN D 1 151 ? -30.724 53.889 26.868 1.00 16.07 151 GLN D C 1
ATOM 8675 O O . GLN D 1 151 ? -30.561 55.003 26.369 1.00 17.80 151 GLN D O 1
ATOM 8681 N N . SER D 1 152 ? -30.443 52.767 26.216 1.00 15.34 152 SER D N 1
ATOM 8682 C CA . SER D 1 152 ? -29.887 52.781 24.872 1.00 15.32 152 SER D CA 1
ATOM 8683 C C . SER D 1 152 ? -30.985 52.951 23.825 1.00 16.23 152 SER D C 1
ATOM 8684 O O . SER D 1 152 ? -30.657 53.274 22.647 1.00 16.66 152 SER D O 1
ATOM 8687 N N . ARG D 1 153 ? -32.232 52.699 24.168 1.00 16.35 153 ARG D N 1
ATOM 8688 C CA A ARG D 1 153 ? -33.352 52.785 23.208 0.60 18.97 153 ARG D CA 1
ATOM 8689 C CA B ARG D 1 153 ? -33.288 52.779 23.147 0.40 16.07 153 ARG D CA 1
ATOM 8690 C C . ARG D 1 153 ? -33.395 54.205 22.645 1.00 18.53 153 ARG D C 1
ATOM 8691 O O . ARG D 1 153 ? -33.340 55.168 23.396 1.00 19.15 153 ARG D O 1
ATOM 8706 N N . GLY D 1 154 ? -33.499 54.335 21.335 1.00 19.70 154 GLY D N 1
ATOM 8707 C CA . GLY D 1 154 ? -33.700 55.639 20.725 1.00 22.45 154 GLY D CA 1
ATOM 8708 C C . GLY D 1 154 ? -32.448 56.488 20.625 1.00 19.81 154 GLY D C 1
ATOM 8709 O O . GLY D 1 154 ? -32.555 57.644 20.238 1.00 23.74 154 GLY D O 1
ATOM 8710 N N . LYS D 1 155 ? -31.283 55.966 20.950 1.00 17.33 155 LYS D N 1
ATOM 8711 C CA . LYS D 1 155 ? -30.030 56.762 20.960 1.00 16.52 155 LYS D CA 1
ATOM 8712 C C . LYS D 1 155 ? -29.219 56.672 19.669 1.00 17.02 155 LYS D C 1
ATOM 8713 O O . LYS D 1 155 ? -28.160 57.319 19.595 1.00 17.99 155 LYS D O 1
ATOM 8719 N N . GLY D 1 156 ? -29.697 55.900 18.710 1.00 16.82 156 GLY D N 1
ATOM 8720 C CA . GLY D 1 156 ? -28.949 55.626 17.490 1.00 15.67 156 GLY D CA 1
ATOM 8721 C C . GLY D 1 156 ? -27.892 54.575 17.702 1.00 14.40 156 GLY D C 1
ATOM 8722 O O . GLY D 1 156 ? -27.752 53.999 18.809 1.00 15.17 156 GLY D O 1
ATOM 8723 N N . VAL D 1 157 ? -27.113 54.273 16.678 1.00 13.56 157 VAL D N 1
ATOM 8724 C CA . VAL D 1 157 ? -26.084 53.241 16.756 1.00 13.57 157 VAL D CA 1
ATOM 8725 C C . VAL D 1 157 ? -24.977 53.696 17.687 1.00 12.92 157 VAL D C 1
ATOM 8726 O O . VAL D 1 157 ? -24.542 54.850 17.635 1.00 13.78 157 VAL D O 1
ATOM 8730 N N . LEU D 1 158 ? -24.510 52.746 18.506 1.00 13.09 158 LEU D N 1
ATOM 8731 C CA . LEU D 1 158 ? -23.485 52.996 19.524 1.00 13.23 158 LEU D CA 1
ATOM 8732 C C . LEU D 1 158 ? -22.278 52.103 19.276 1.00 12.61 158 LEU D C 1
ATOM 8733 O O . LEU D 1 158 ? -22.403 51.031 18.728 1.00 13.68 158 LEU D O 1
ATOM 8738 N N . VAL D 1 159 ? -21.141 52.560 19.768 1.00 12.58 159 VAL D N 1
ATOM 8739 C CA . VAL D 1 159 ? -19.875 51.806 19.744 1.00 12.91 159 VAL D CA 1
ATOM 8740 C C . VAL D 1 159 ? -19.327 51.790 21.185 1.00 12.33 159 VAL D C 1
ATOM 8741 O O . VAL D 1 159 ? -19.251 52.857 21.804 1.00 13.70 159 VAL D O 1
ATOM 8745 N N . THR D 1 160 ? -18.983 50.605 21.678 1.00 13.01 160 THR D N 1
ATOM 8746 C CA . THR D 1 160 ? -18.694 50.435 23.131 1.00 12.85 160 THR D CA 1
ATOM 8747 C C . THR D 1 160 ? -17.324 49.838 23.395 1.00 13.71 160 THR D C 1
ATOM 8748 O O . THR D 1 160 ? -17.236 48.853 24.154 1.00 17.72 160 THR D O 1
ATOM 8752 N N . MET D 1 161 ? -16.296 50.499 22.992 1.00 13.51 161 MET D N 1
ATOM 8753 C CA . MET D 1 161 ? -14.916 50.102 23.264 1.00 13.00 161 MET D CA 1
ATOM 8754 C C . MET D 1 161 ? -14.356 51.051 24.348 1.00 12.96 161 MET D C 1
ATOM 8755 O O . MET D 1 161 ? -14.849 52.167 24.532 1.00 13.04 161 MET D O 1
ATOM 8760 N N . ASN D 1 162 ? -13.284 50.615 25.038 1.00 13.65 162 ASN D N 1
ATOM 8761 C CA . ASN D 1 162 ? -12.566 51.528 25.978 1.00 13.91 162 ASN D CA 1
ATOM 8762 C C . ASN D 1 162 ? -13.485 52.045 27.064 1.00 12.25 162 ASN D C 1
ATOM 8763 O O . ASN D 1 162 ? -13.327 53.159 27.509 1.00 12.75 162 ASN D O 1
ATOM 8768 N N . ASP D 1 163 ? -14.443 51.201 27.521 1.00 12.61 163 ASP D N 1
ATOM 8769 C CA . ASP D 1 163 ? -15.369 51.562 28.600 1.00 11.96 163 ASP D CA 1
ATOM 8770 C C . ASP D 1 163 ? -16.283 52.723 28.246 1.00 12.22 163 ASP D C 1
ATOM 8771 O O . ASP D 1 163 ? -16.944 53.307 29.125 1.00 12.74 163 ASP D O 1
ATOM 8776 N N . GLU D 1 164 ? -16.369 53.081 26.946 1.00 12.35 164 GLU D N 1
ATOM 8777 C CA . GLU D 1 164 ? -17.131 54.232 26.501 1.00 12.33 164 GLU D CA 1
ATOM 8778 C C . GLU D 1 164 ? -18.407 53.816 25.773 1.00 12.80 164 GLU D C 1
ATOM 8779 O O . GLU D 1 164 ? -18.515 52.707 25.231 1.00 14.88 164 GLU D O 1
ATOM 8785 N N . ILE D 1 165 ? -19.320 54.783 25.704 1.00 12.00 165 ILE D N 1
ATOM 8786 C CA . ILE D 1 165 ? -20.471 54.756 24.793 1.00 12.33 165 ILE D CA 1
ATOM 8787 C C . ILE D 1 165 ? -20.222 55.887 23.812 1.00 11.95 165 ILE D C 1
ATOM 8788 O O . ILE D 1 165 ? -20.322 57.061 24.188 1.00 12.66 165 ILE D O 1
ATOM 8793 N N . GLN D 1 166 ? -19.875 55.531 22.589 1.00 11.97 166 GLN D N 1
ATOM 8794 C CA . GLN D 1 166 ? -19.595 56.507 21.505 1.00 12.06 166 GLN D CA 1
ATOM 8795 C C . GLN D 1 166 ? -20.729 56.463 20.485 1.00 12.35 166 GLN D C 1
ATOM 8796 O O . GLN D 1 166 ? -21.262 55.392 20.157 1.00 12.94 166 GLN D O 1
ATOM 8802 N N . SER D 1 167 ? -21.055 57.626 19.926 1.00 12.05 167 SER D N 1
ATOM 8803 C CA . SER D 1 167 ? -22.000 57.710 18.816 1.00 12.54 167 SER D CA 1
ATOM 8804 C C . SER D 1 167 ? -21.407 57.045 17.549 1.00 12.59 167 SER D C 1
ATOM 8805 O O . SER D 1 167 ? -20.337 57.435 17.100 1.00 13.16 167 SER D O 1
ATOM 8808 N N . GLY D 1 168 ? -22.161 56.152 16.942 1.00 12.44 168 GLY D N 1
ATOM 8809 C CA . GLY D 1 168 ? -21.740 55.587 15.667 1.00 12.80 168 GLY D CA 1
ATOM 8810 C C . GLY D 1 168 ? -21.638 56.608 14.549 1.00 12.78 168 GLY D C 1
ATOM 8811 O O . GLY D 1 168 ? -20.954 56.347 13.554 1.00 13.78 168 GLY D O 1
ATOM 8812 N N . ARG D 1 169 ? -22.362 57.712 14.685 1.00 12.57 169 ARG D N 1
ATOM 8813 C CA . ARG D 1 169 ? -22.242 58.782 13.677 1.00 12.96 169 ARG D CA 1
ATOM 8814 C C . ARG D 1 169 ? -20.802 59.236 13.510 1.00 12.67 169 ARG D C 1
ATOM 8815 O O . ARG D 1 169 ? -20.303 59.249 12.368 1.00 13.54 169 ARG D O 1
ATOM 8823 N N . ASP D 1 170 ? -20.192 59.725 14.578 1.00 11.94 170 ASP D N 1
ATOM 8824 C CA . ASP D 1 170 ? -18.970 60.506 14.459 1.00 12.70 170 ASP D CA 1
ATOM 8825 C C . ASP D 1 170 ? -17.792 59.952 15.225 1.00 12.52 170 ASP D C 1
ATOM 8826 O O . ASP D 1 170 ? -16.705 60.549 15.188 1.00 13.23 170 ASP D O 1
ATOM 8831 N N . VAL D 1 171 ? -17.943 58.790 15.828 1.00 11.69 171 VAL D N 1
ATOM 8832 C CA . VAL D 1 171 ? -16.735 58.103 16.334 1.00 12.22 171 VAL D CA 1
ATOM 8833 C C . VAL D 1 171 ? -15.930 57.626 15.119 1.00 11.87 171 VAL D C 1
ATOM 8834 O O . VAL D 1 171 ? -16.480 57.197 14.096 1.00 12.46 171 VAL D O 1
ATOM 8838 N N . SER D 1 172 ? -14.615 57.669 15.261 1.00 11.72 172 SER D N 1
ATOM 8839 C CA . SER D 1 172 ? -13.696 57.260 14.204 1.00 12.38 172 SER D CA 1
ATOM 8840 C C . SER D 1 172 ? -12.515 56.551 14.796 1.00 11.44 172 SER D C 1
ATOM 8841 O O . SER D 1 172 ? -12.142 56.792 15.955 1.00 12.33 172 SER D O 1
ATOM 8846 N N . MET D 1 173 ? -11.875 55.705 13.995 1.00 11.76 173 MET D N 1
ATOM 8847 C CA . MET D 1 173 ? -10.615 55.099 14.379 1.00 11.84 173 MET D CA 1
ATOM 8848 C C . MET D 1 173 ? -9.542 56.174 14.219 1.00 12.03 173 MET D C 1
ATOM 8849 O O . MET D 1 173 ? -9.177 56.571 13.096 1.00 12.49 173 MET D O 1
ATOM 8854 N N . ALA D 1 174 ? -9.071 56.693 15.364 1.00 12.05 174 ALA D N 1
ATOM 8855 C CA . ALA D 1 174 ? -8.222 57.856 15.459 1.00 12.12 174 ALA D CA 1
ATOM 8856 C C . ALA D 1 174 ? -6.821 57.572 15.986 1.00 11.75 174 ALA D C 1
ATOM 8857 O O . ALA D 1 174 ? -5.912 58.333 15.696 1.00 13.74 174 ALA D O 1
ATOM 8859 N N . VAL D 1 175 ? -6.679 56.547 16.813 1.00 12.10 175 VAL D N 1
ATOM 8860 C CA . VAL D 1 175 ? -5.383 56.182 17.388 1.00 12.73 175 VAL D CA 1
ATOM 8861 C C . VAL D 1 175 ? -5.087 54.748 16.993 1.00 12.24 175 VAL D C 1
ATOM 8862 O O . VAL D 1 175 ? -5.887 53.853 17.232 1.00 13.56 175 VAL D O 1
ATOM 8866 N N . ASN D 1 176 ? -3.939 54.512 16.367 1.00 12.21 176 ASN D N 1
ATOM 8867 C CA . ASN D 1 176 ? -3.507 53.146 16.026 1.00 12.23 176 ASN D CA 1
ATOM 8868 C C . ASN D 1 176 ? -2.949 52.429 17.270 1.00 12.27 176 ASN D C 1
ATOM 8869 O O . ASN D 1 176 ? -2.478 53.109 18.202 1.00 12.76 176 ASN D O 1
ATOM 8874 N N . ILE D 1 177 ? -3.040 51.131 17.246 1.00 12.70 177 ILE D N 1
ATOM 8875 C CA . ILE D 1 177 ? -2.462 50.177 18.205 1.00 12.79 177 ILE D CA 1
ATOM 8876 C C . ILE D 1 177 ? -3.221 50.133 19.520 1.00 12.54 177 ILE D C 1
ATOM 8877 O O . ILE D 1 177 ? -3.586 49.040 20.002 1.00 13.10 177 ILE D O 1
ATOM 8882 N N . LYS D 1 178 ? -3.424 51.272 20.163 1.00 12.46 178 LYS D N 1
ATOM 8883 C CA . LYS D 1 178 ? -3.923 51.369 21.543 1.00 12.77 178 LYS D CA 1
ATOM 8884 C C . LYS D 1 178 ? -5.428 51.101 21.622 1.00 12.81 178 LYS D C 1
ATOM 8885 O O . LYS D 1 178 ? -6.192 51.359 20.673 1.00 12.86 178 LYS D O 1
ATOM 8891 N N . THR D 1 179 ? -5.888 50.652 22.803 1.00 12.47 179 THR D N 1
ATOM 8892 C CA . THR D 1 179 ? -7.285 50.252 22.988 1.00 12.39 179 THR D CA 1
ATOM 8893 C C . THR D 1 179 ? -8.233 51.454 22.983 1.00 12.58 179 THR D C 1
ATOM 8894 O O . THR D 1 179 ? -9.438 51.234 22.761 1.00 13.07 179 THR D O 1
ATOM 8898 N N . GLU D 1 180 ? -7.718 52.667 23.124 1.00 12.57 180 GLU D N 1
ATOM 8899 C CA . GLU D 1 180 ? -8.477 53.943 23.050 1.00 12.61 180 GLU D CA 1
ATOM 8900 C C . GLU D 1 180 ? -8.672 54.426 21.612 1.00 12.52 180 GLU D C 1
ATOM 8901 O O . GLU D 1 180 ? -9.081 55.578 21.415 1.00 14.31 180 GLU D O 1
ATOM 8912 N N . ALA D 1 181 ? -8.445 53.565 20.626 1.00 12.12 181 ALA D N 1
ATOM 8913 C CA . ALA D 1 181 ? -8.479 53.905 19.211 1.00 11.98 181 ALA D CA 1
ATOM 8914 C C . ALA D 1 181 ? -9.658 54.763 18.790 1.00 11.86 181 ALA D C 1
ATOM 8915 O O . ALA D 1 181 ? -9.470 55.614 17.898 1.00 12.75 181 ALA D O 1
ATOM 8917 N N . PHE D 1 182 ? -10.874 54.487 19.278 1.00 11.83 182 PHE D N 1
ATOM 8918 C CA . PHE D 1 182 ? -12.110 55.108 18.767 1.00 11.52 182 PHE D CA 1
ATOM 8919 C C . PHE D 1 182 ? -12.449 56.349 19.557 1.00 12.10 182 PHE D C 1
ATOM 8920 O O . PHE D 1 182 ? -12.703 56.285 20.771 1.00 13.32 182 PHE D O 1
ATOM 8928 N N . LYS D 1 183 ? -12.419 57.484 18.853 1.00 12.03 183 LYS D N 1
ATOM 8929 C CA . LYS D 1 183 ? -12.661 58.804 19.450 1.00 12.29 183 LYS D CA 1
ATOM 8930 C C . LYS D 1 183 ? -13.639 59.585 18.623 1.00 11.83 183 LYS D C 1
ATOM 8931 O O . LYS D 1 183 ? -13.692 59.393 17.376 1.00 12.38 183 LYS D O 1
ATOM 8937 N N . SER D 1 184 ? -14.362 60.515 19.236 1.00 11.94 184 SER D N 1
ATOM 8938 C CA . SER D 1 184 ? -15.197 61.474 18.527 1.00 11.93 184 SER D CA 1
ATOM 8939 C C . SER D 1 184 ? -14.742 62.892 18.857 1.00 12.06 184 SER D C 1
ATOM 8940 O O . SER D 1 184 ? -14.460 63.204 20.015 1.00 12.81 184 SER D O 1
ATOM 8943 N N . ALA D 1 185 ? -14.784 63.769 17.855 1.00 12.17 185 ALA D N 1
ATOM 8944 C CA . ALA D 1 185 ? -14.529 65.196 18.076 1.00 12.89 185 ALA D CA 1
ATOM 8945 C C . ALA D 1 185 ? -15.494 65.784 19.094 1.00 12.38 185 ALA D C 1
ATOM 8946 O O . ALA D 1 185 ? -15.177 66.770 19.745 1.00 14.21 185 ALA D O 1
ATOM 8948 N N . TRP D 1 186 ? -16.676 65.202 19.204 1.00 11.96 186 TRP D N 1
ATOM 8949 C CA . TRP D 1 186 ? -17.733 65.716 20.078 1.00 12.20 186 TRP D CA 1
ATOM 8950 C C . TRP D 1 186 ? -17.855 64.970 21.408 1.00 12.06 186 TRP D C 1
ATOM 8951 O O . TRP D 1 186 ? -18.812 65.173 22.126 1.00 13.57 186 TRP D O 1
ATOM 8962 N N . GLY D 1 187 ? -16.840 64.143 21.688 1.00 12.45 187 GLY D N 1
ATOM 8963 C CA . GLY D 1 187 ? -16.740 63.452 22.959 1.00 12.99 187 GLY D CA 1
ATOM 8964 C C . GLY D 1 187 ? -17.507 62.143 22.981 1.00 12.62 187 GLY D C 1
ATOM 8965 O O . GLY D 1 187 ? -18.432 61.914 22.198 1.00 12.69 187 GLY D O 1
ATOM 8966 N N . PRO D 1 188 ? -17.155 61.266 23.950 1.00 12.33 188 PRO D N 1
ATOM 8967 C CA . PRO D 1 188 ? -18.031 60.145 24.262 1.00 12.49 188 PRO D CA 1
ATOM 8968 C C . PRO D 1 188 ? -19.392 60.680 24.752 1.00 11.83 188 PRO D C 1
ATOM 8969 O O . PRO D 1 188 ? -19.436 61.725 25.384 1.00 12.86 188 PRO D O 1
ATOM 8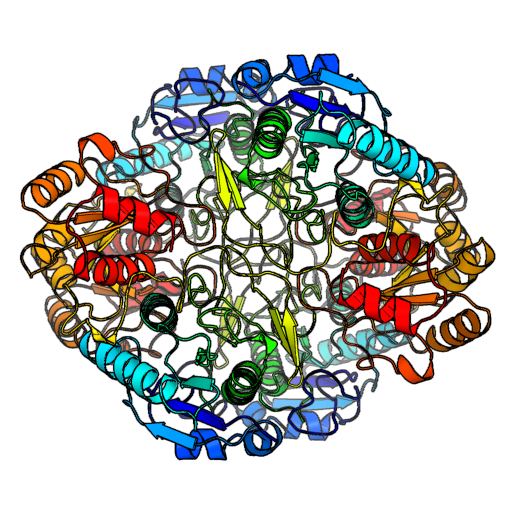973 N N . MET D 1 189 ? -20.449 59.914 24.477 1.00 11.86 189 MET D N 1
ATOM 8974 C CA . MET D 1 189 ? -21.760 60.261 25.047 1.00 12.48 189 MET D CA 1
ATOM 8975 C C . MET D 1 189 ? -21.935 59.687 26.463 1.00 12.50 189 MET D C 1
ATOM 8976 O O . MET D 1 189 ? -22.786 60.192 27.215 1.00 13.31 189 MET D O 1
ATOM 8981 N N . GLY D 1 190 ? -21.208 58.630 26.768 1.00 12.86 190 GLY D N 1
ATOM 8982 C CA . GLY D 1 190 ? -21.369 57.940 28.039 1.00 12.77 190 GLY D CA 1
ATOM 8983 C C . GLY D 1 190 ? -20.239 56.994 28.306 1.00 12.00 190 GLY D C 1
ATOM 8984 O O . GLY D 1 190 ? -19.257 56.964 27.549 1.00 12.28 190 GLY D O 1
ATOM 8985 N N . MET D 1 191 ? -20.397 56.224 29.374 1.00 12.35 191 MET D N 1
ATOM 8986 C CA . MET D 1 191 ? -19.482 55.146 29.725 1.00 11.59 191 MET D CA 1
ATOM 8987 C C . MET D 1 191 ? -20.306 53.936 30.171 1.00 12.28 191 MET D C 1
ATOM 8988 O O . MET D 1 191 ? -21.465 54.084 30.597 1.00 13.34 191 MET D O 1
ATOM 8993 N N . VAL D 1 192 ? -19.651 52.770 30.071 1.00 12.68 192 VAL D N 1
ATOM 8994 C CA . VAL D 1 192 ? -20.267 51.536 30.556 1.00 13.28 192 VAL D CA 1
ATOM 8995 C C . VAL D 1 192 ? -19.235 50.868 31.420 1.00 13.00 192 VAL D C 1
ATOM 8996 O O . VAL D 1 192 ? -18.110 50.642 31.001 1.00 13.78 192 VAL D O 1
ATOM 9000 N N . VAL D 1 193 ? -19.617 50.595 32.680 1.00 13.29 193 VAL D N 1
ATOM 9001 C CA . VAL D 1 193 ? -18.701 50.111 33.742 1.00 13.24 193 VAL D CA 1
ATOM 9002 C C . VAL D 1 193 ? -19.469 49.085 34.587 1.00 13.29 193 VAL D C 1
ATOM 9003 O O . VAL D 1 193 ? -20.554 49.413 35.087 1.00 13.84 193 VAL D O 1
ATOM 9007 N N . GLU D 1 194 ? -18.931 47.907 34.721 1.00 13.35 194 GLU D N 1
ATOM 9008 C CA . GLU D 1 194 ? -19.544 46.831 35.535 1.00 14.31 194 GLU D CA 1
ATOM 9009 C C . GLU D 1 194 ? -21.021 46.690 35.188 1.00 15.10 194 GLU D C 1
ATOM 9010 O O . GLU D 1 194 ? -21.902 46.622 36.053 1.00 15.68 194 GLU D O 1
ATOM 9016 N N . GLY D 1 195 ? -21.255 46.634 33.892 1.00 14.96 195 GLY D N 1
ATOM 9017 C CA . GLY D 1 195 ? -22.593 46.350 33.346 1.00 16.28 195 GLY D CA 1
ATOM 9018 C C . GLY D 1 195 ? -23.543 47.524 33.275 1.00 15.76 195 GLY D C 1
ATOM 9019 O O . GLY D 1 195 ? -24.614 47.398 32.684 1.00 17.63 195 GLY D O 1
ATOM 9020 N N A LYS D 1 196 ? -23.193 48.662 33.891 0.50 14.60 196 LYS D N 1
ATOM 9021 N N B LYS D 1 196 ? -23.193 48.663 33.890 0.50 14.53 196 LYS D N 1
ATOM 9022 C CA . LYS D 1 196 ? -24.089 49.821 34.006 1.00 14.18 196 LYS D CA 1
ATOM 9023 C C A LYS D 1 196 ? -23.656 50.890 33.009 0.50 13.89 196 LYS D C 1
ATOM 9024 C C B LYS D 1 196 ? -23.656 50.891 33.010 0.50 13.85 196 LYS D C 1
ATOM 9025 O O A LYS D 1 196 ? -22.468 51.148 32.840 0.50 14.46 196 LYS D O 1
ATOM 9026 O O B LYS D 1 196 ? -22.467 51.151 32.842 0.50 14.46 196 LYS D O 1
ATOM 9036 N N . SER D 1 197 ? -24.648 51.550 32.437 1.00 13.65 197 SER D N 1
ATOM 9037 C CA . SER D 1 197 ? -24.460 52.638 31.488 1.00 13.30 197 SER D CA 1
ATOM 9038 C C . SER D 1 197 ? -24.694 53.973 32.180 1.00 13.12 197 SER D C 1
ATOM 9039 O O . SER D 1 197 ? -25.695 54.160 32.871 1.00 15.06 197 SER D O 1
ATOM 9042 N N . TYR D 1 198 ? -23.802 54.925 31.904 1.00 12.98 198 TYR D N 1
ATOM 9043 C CA . TYR D 1 198 ? -23.809 56.268 32.491 1.00 12.92 198 TYR D CA 1
ATOM 9044 C C . TYR D 1 198 ? -23.745 57.250 31.324 1.00 12.63 198 TYR D C 1
ATOM 9045 O O . TYR D 1 198 ? -22.751 57.292 30.571 1.00 14.14 198 TYR D O 1
ATOM 9054 N N . TRP D 1 199 ? -24.805 58.035 31.163 1.00 13.08 199 TRP D N 1
ATOM 9055 C CA . TRP D 1 199 ? -24.946 58.963 30.027 1.00 13.43 199 TRP D CA 1
ATOM 9056 C C . TRP D 1 199 ? -24.658 60.394 30.454 1.00 12.62 199 TRP D C 1
ATOM 9057 O O . TRP D 1 199 ? -25.060 60.806 31.531 1.00 14.41 199 TRP D O 1
ATOM 9068 N N . PHE D 1 200 ? -23.983 61.128 29.572 1.00 12.58 200 PHE D N 1
ATOM 9069 C CA . PHE D 1 200 ? -23.593 62.520 29.810 1.00 13.06 200 PHE D CA 1
ATOM 9070 C C . PHE D 1 200 ? -24.014 63.464 28.683 1.00 12.80 200 PHE D C 1
ATOM 9071 O O . PHE D 1 200 ? -24.025 64.683 28.912 1.00 13.87 200 PHE D O 1
ATOM 9079 N N . ARG D 1 201 ? -24.292 62.946 27.501 1.00 12.85 201 ARG D N 1
ATOM 9080 C CA . ARG D 1 201 ? -24.739 63.711 26.352 1.00 13.26 201 ARG D CA 1
ATOM 9081 C C . ARG D 1 201 ? -25.750 62.882 25.575 1.00 13.44 201 ARG D C 1
ATOM 9082 O O . ARG D 1 201 ? -25.715 61.651 25.660 1.00 14.23 201 ARG D O 1
ATOM 9090 N N . LEU D 1 202 ? -26.548 63.570 24.769 1.00 13.87 202 LEU D N 1
ATOM 9091 C CA . LEU D 1 202 ? -27.468 62.922 23.825 1.00 14.45 202 LEU D CA 1
ATOM 9092 C C . LEU D 1 202 ? -27.059 63.315 22.414 1.00 13.74 202 LEU D C 1
ATOM 9093 O O . LEU D 1 202 ? -26.494 64.378 22.167 1.00 13.75 202 LEU D O 1
ATOM 9098 N N . PRO D 1 203 ? -27.442 62.499 21.423 1.00 14.46 203 PRO D N 1
ATOM 9099 C CA . PRO D 1 203 ? -27.230 62.890 20.025 1.00 14.59 203 PRO D CA 1
ATOM 9100 C C . PRO D 1 203 ? -28.028 64.123 19.662 1.00 14.81 203 PRO D C 1
ATOM 9101 O O . PRO D 1 203 ? -29.116 64.375 20.191 1.00 16.82 203 PRO D O 1
ATOM 9105 N N . ALA D 1 204 ? -27.508 64.887 18.694 1.00 15.37 204 ALA D N 1
ATOM 9106 C CA A ALA D 1 204 ? -28.221 66.046 18.133 0.50 16.05 204 ALA D CA 1
ATOM 9107 C CA B ALA D 1 204 ? -28.225 66.040 18.132 0.50 14.43 204 ALA D CA 1
ATOM 9108 C C A ALA D 1 204 ? -28.333 65.961 16.604 0.50 17.04 204 ALA D C 1
ATOM 9109 C C B ALA D 1 204 ? -28.706 65.708 16.701 0.50 12.80 204 ALA D C 1
ATOM 9110 O O A ALA D 1 204 ? -28.584 66.968 15.964 0.50 21.12 204 ALA D O 1
ATOM 9111 O O B ALA D 1 204 ? -29.723 66.259 16.261 0.50 14.80 204 ALA D O 1
ATOM 9114 N N . LYS D 1 205 ? -27.972 64.864 15.991 1.00 14.60 205 LYS D N 1
ATOM 9115 C CA . LYS D 1 205 ? -28.128 64.664 14.545 1.00 14.61 205 LYS D CA 1
ATOM 9116 C C . LYS D 1 205 ? -29.092 63.561 14.265 1.00 14.94 205 LYS D C 1
ATOM 9117 O O . LYS D 1 205 ? -29.247 62.613 15.051 1.00 16.90 205 LYS D O 1
ATOM 9123 N N . ARG D 1 206 ? -29.750 63.623 13.100 1.00 14.63 206 ARG D N 1
ATOM 9124 C CA . ARG D 1 206 ? -30.814 62.664 12.750 1.00 14.24 206 ARG D CA 1
ATOM 9125 C C . ARG D 1 206 ? -30.263 61.250 12.652 1.00 15.03 206 ARG D C 1
ATOM 9126 O O . ARG D 1 206 ? -29.165 61.028 12.101 1.00 16.02 206 ARG D O 1
ATOM 9134 N N . HIS D 1 207 ? -31.034 60.292 13.138 1.00 15.18 207 HIS D N 1
ATOM 9135 C CA . HIS D 1 207 ? -30.616 58.902 13.148 1.00 15.07 207 HIS D CA 1
ATOM 9136 C C . HIS D 1 207 ? -31.824 57.970 13.192 1.00 15.62 207 HIS D C 1
ATOM 9137 O O . HIS D 1 207 ? -32.906 58.411 13.611 1.00 16.40 207 HIS D O 1
ATOM 9144 N N . THR D 1 208 ? -31.574 56.732 12.783 1.00 15.25 208 THR D N 1
ATOM 9145 C CA . THR D 1 208 ? -32.460 55.578 12.955 1.00 16.41 208 THR D CA 1
ATOM 9146 C C . THR D 1 208 ? -33.917 55.977 12.746 1.00 18.08 208 THR D C 1
ATOM 9147 O O . THR D 1 208 ? -34.334 56.247 11.605 1.00 18.20 208 THR D O 1
ATOM 9151 N N . VAL D 1 209 ? -34.744 55.973 13.777 1.00 19.57 209 VAL D N 1
ATOM 9152 C CA . VAL D 1 209 ? -36.208 56.178 13.568 1.00 24.29 209 VAL D CA 1
ATOM 9153 C C . VAL D 1 209 ? -36.544 57.528 12.969 1.00 21.97 209 VAL D C 1
ATOM 9154 O O . VAL D 1 209 ? -37.650 57.607 12.381 1.00 26.43 209 VAL D O 1
ATOM 9158 N N . ASN D 1 210 ? -35.693 58.535 13.118 1.00 19.91 210 ASN D N 1
ATOM 9159 C CA . ASN D 1 210 ? -35.988 59.868 12.577 1.00 20.32 210 ASN D CA 1
ATOM 9160 C C . ASN D 1 210 ? -35.234 60.085 11.256 1.00 19.75 210 ASN D C 1
ATOM 9161 O O . ASN D 1 210 ? -35.124 61.222 10.795 1.00 22.11 210 ASN D O 1
ATOM 9166 N N . SER D 1 211 ? -34.613 59.054 10.704 1.00 17.98 211 SER D N 1
ATOM 9167 C CA . SER D 1 211 ? -33.958 59.134 9.384 1.00 17.25 211 SER D CA 1
ATOM 9168 C C . SER D 1 211 ? -34.970 59.059 8.244 1.00 17.37 211 SER D C 1
ATOM 9169 O O . SER D 1 211 ? -35.929 58.309 8.311 1.00 20.23 211 SER D O 1
ATOM 9172 N N . GLU D 1 212 ? -34.692 59.790 7.183 1.00 17.42 212 GLU D N 1
ATOM 9173 C CA . GLU D 1 212 ? -35.494 59.707 5.944 1.00 17.92 212 GLU D CA 1
ATOM 9174 C C . GLU D 1 212 ? -35.086 58.500 5.092 1.00 18.07 212 GLU D C 1
ATOM 9175 O O . GLU D 1 212 ? -35.740 58.246 4.077 1.00 20.81 212 GLU D O 1
ATOM 9181 N N . PHE D 1 213 ? -34.016 57.789 5.453 1.00 16.90 213 PHE D N 1
ATOM 9182 C CA . PHE D 1 213 ? -33.504 56.654 4.690 1.00 17.47 213 PHE D CA 1
ATOM 9183 C C . PHE D 1 213 ? -33.947 55.376 5.371 1.00 17.88 213 PHE D C 1
ATOM 9184 O O . PHE D 1 213 ? -34.029 55.339 6.619 1.00 20.33 213 PHE D O 1
ATOM 9192 N N . ASP D 1 214 ? -34.087 54.324 4.590 1.00 18.23 214 ASP D N 1
ATOM 9193 C CA . ASP D 1 214 ? -34.576 53.045 5.147 1.00 18.44 214 ASP D CA 1
ATOM 9194 C C . ASP D 1 214 ? -33.970 51.911 4.316 1.00 18.54 214 ASP D C 1
ATOM 9195 O O . ASP D 1 214 ? -34.240 51.801 3.095 1.00 19.85 214 ASP D O 1
ATOM 9200 N N . ILE D 1 215 ? -33.184 51.059 4.960 1.00 17.63 215 ILE D N 1
ATOM 9201 C CA . ILE D 1 215 ? -32.596 49.889 4.307 1.00 17.88 215 ILE D CA 1
ATOM 9202 C C . ILE D 1 215 ? -33.656 49.060 3.574 1.00 18.87 215 ILE D C 1
ATOM 9203 O O . ILE D 1 215 ? -33.323 48.391 2.594 1.00 20.70 215 ILE D O 1
ATOM 9208 N N . LYS D 1 216 ? -34.879 49.008 4.071 1.00 20.56 216 LYS D N 1
ATOM 9209 C CA . LYS D 1 216 ? -35.936 48.186 3.454 1.00 23.32 216 LYS D CA 1
ATOM 9210 C C . LYS D 1 216 ? -36.238 48.668 2.040 1.00 22.57 216 LYS D C 1
ATOM 9211 O O . LYS D 1 216 ? -36.754 47.877 1.244 1.00 27.38 216 LYS D O 1
ATOM 9217 N N . GLN D 1 217 ? -35.868 49.901 1.691 1.00 23.04 217 GLN D N 1
ATOM 9218 C CA . GLN D 1 217 ? -36.119 50.523 0.380 1.00 24.64 217 GLN D CA 1
ATOM 9219 C C . GLN D 1 217 ? -34.846 50.618 -0.448 1.00 24.39 217 GLN D C 1
ATOM 9220 O O . GLN D 1 217 ? -34.925 51.205 -1.539 1.00 29.63 217 GLN D O 1
ATOM 9226 N N . ILE D 1 218 ? -33.712 50.118 0.045 1.00 20.82 218 ILE D N 1
ATOM 9227 C CA . ILE D 1 218 ? -32.410 50.260 -0.651 1.00 20.54 218 ILE D CA 1
ATOM 9228 C C . ILE D 1 218 ? -31.951 48.874 -1.116 1.00 22.17 218 ILE D C 1
ATOM 9229 O O . ILE D 1 218 ? -31.701 47.996 -0.244 1.00 25.84 218 ILE D O 1
ATOM 9234 N N . SER D 1 219 ? -31.860 48.680 -2.426 1.00 25.68 219 SER D N 1
ATOM 9235 C CA . SER D 1 219 ? -31.422 47.403 -3.024 1.00 29.92 219 SER D CA 1
ATOM 9236 C C . SER D 1 219 ? -30.038 47.566 -3.622 1.00 24.93 219 SER D C 1
ATOM 9237 O O . SER D 1 219 ? -29.469 46.568 -3.968 1.00 26.93 219 SER D O 1
ATOM 9240 N N . SER D 1 220 ? -29.548 48.785 -3.818 1.00 23.51 220 SER D N 1
ATOM 9241 C CA . SER D 1 220 ? -28.239 49.038 -4.414 1.00 22.48 220 SER D CA 1
ATOM 9242 C C . SER D 1 220 ? -27.728 50.368 -3.875 1.00 20.63 220 SER D C 1
ATOM 9243 O O . SER D 1 220 ? -28.509 51.242 -3.474 1.00 22.60 220 SER D O 1
ATOM 9246 N N . LEU D 1 221 ? -26.430 50.502 -3.900 1.00 18.64 221 LEU D N 1
ATOM 9247 C CA . LEU D 1 221 ? -25.785 51.734 -3.429 1.00 17.75 221 LEU D CA 1
ATOM 9248 C C . LEU D 1 221 ? -25.005 52.355 -4.576 1.00 18.05 221 LEU D C 1
ATOM 9249 O O . LEU D 1 221 ? -24.217 51.655 -5.234 1.00 19.60 221 LEU D O 1
ATOM 9254 N N . PRO D 1 222 ? -25.129 53.669 -4.817 1.00 17.01 222 PRO D N 1
ATOM 9255 C CA . PRO D 1 222 ? -24.309 54.311 -5.834 1.00 17.88 222 PRO D CA 1
ATOM 9256 C C . PRO D 1 222 ? -22.842 54.251 -5.457 1.00 16.80 222 PRO D C 1
ATOM 9257 O O . PRO D 1 222 ? -22.468 54.369 -4.274 1.00 17.86 222 PRO D O 1
ATOM 9261 N N . GLN D 1 223 ? -22.011 54.157 -6.474 1.00 15.77 223 GLN D N 1
ATOM 9262 C CA . GLN D 1 223 ? -20.567 54.102 -6.280 1.00 15.14 223 GLN D CA 1
ATOM 9263 C C . GLN D 1 223 ? -20.052 55.491 -5.878 1.00 14.32 223 GLN D C 1
ATOM 9264 O O . GLN D 1 223 ? -20.338 56.482 -6.557 1.00 15.18 223 GLN D O 1
ATOM 9270 N N . VAL D 1 224 ? -19.287 55.564 -4.796 1.00 14.38 224 VAL D N 1
ATOM 9271 C CA . VAL D 1 224 ? -18.685 56.836 -4.305 1.00 13.90 224 VAL D CA 1
ATOM 9272 C C . VAL D 1 224 ? -17.236 56.531 -3.999 1.00 13.58 224 VAL D C 1
ATOM 9273 O O . VAL D 1 224 ? -16.944 55.513 -3.359 1.00 14.14 224 VAL D O 1
ATOM 9277 N N . ASP D 1 225 ? -16.337 57.437 -4.403 1.00 13.00 225 ASP D N 1
ATOM 9278 C CA . ASP D 1 225 ? -14.896 57.243 -4.187 1.00 12.90 225 ASP D CA 1
ATOM 9279 C C . ASP D 1 225 ? -14.333 58.491 -3.499 1.00 12.68 225 ASP D C 1
ATOM 9280 O O . ASP D 1 225 ? -15.009 59.509 -3.387 1.00 13.31 225 ASP D O 1
ATOM 9285 N N . ILE D 1 226 ? -13.088 58.364 -3.057 1.00 12.47 226 ILE D N 1
ATOM 9286 C CA . ILE D 1 226 ? -12.406 59.384 -2.228 1.00 12.12 226 ILE D CA 1
ATOM 9287 C C . ILE D 1 226 ? -11.032 59.667 -2.831 1.00 11.96 226 ILE D C 1
ATOM 9288 O O . ILE D 1 226 ? -10.293 58.717 -3.122 1.00 13.12 226 ILE D O 1
ATOM 9293 N N . ALA D 1 227 ? -10.708 60.940 -2.977 1.00 12.18 227 ALA D N 1
ATOM 9294 C CA . ALA D 1 227 ? -9.381 61.400 -3.448 1.00 12.75 227 ALA D CA 1
ATOM 9295 C C . ALA D 1 227 ? -8.780 62.353 -2.415 1.00 12.60 227 ALA D C 1
ATOM 9296 O O . ALA D 1 227 ? -9.510 63.144 -1.793 1.00 13.82 227 ALA D O 1
ATOM 9298 N N . TYR D 1 228 ? -7.479 62.295 -2.277 1.00 12.49 228 TYR D N 1
ATOM 9299 C CA . TYR D 1 228 ? -6.745 63.028 -1.236 1.00 12.59 228 TYR D CA 1
ATOM 9300 C C . TYR D 1 228 ? -6.112 64.328 -1.764 1.00 12.89 228 TYR D C 1
ATOM 9301 O O . TYR D 1 228 ? -5.622 64.375 -2.901 1.00 13.91 228 TYR D O 1
ATOM 9310 N N . GLY D 1 229 ? -6.076 65.341 -0.914 1.00 12.76 229 GLY D N 1
ATOM 9311 C CA . GLY D 1 229 ? -5.401 66.614 -1.197 1.00 13.21 229 GLY D CA 1
ATOM 9312 C C . GLY D 1 229 ? -4.123 66.786 -0.401 1.00 12.63 229 GLY D C 1
ATOM 9313 O O . GLY D 1 229 ? -4.058 66.410 0.778 1.00 13.30 229 GLY D O 1
ATOM 9314 N N . TYR D 1 230 ? -3.111 67.356 -1.038 1.00 12.99 230 TYR D N 1
ATOM 9315 C CA . TYR D 1 230 ? -1.746 67.461 -0.513 1.00 13.21 230 TYR D CA 1
ATOM 9316 C C . TYR D 1 230 ? -0.990 68.395 -1.424 1.00 13.15 230 TYR D C 1
ATOM 9317 O O . TYR D 1 230 ? -1.463 68.731 -2.542 1.00 13.57 230 TYR D O 1
ATOM 9326 N N . GLY D 1 231 ? 0.227 68.772 -1.057 1.00 13.48 231 GLY D N 1
ATOM 9327 C CA . GLY D 1 231 ? 1.026 69.613 -1.950 1.00 13.76 231 GLY D CA 1
ATOM 9328 C C . GLY D 1 231 ? 1.297 68.954 -3.284 1.00 13.48 231 GLY D C 1
ATOM 9329 O O . GLY D 1 231 ? 1.551 67.774 -3.381 1.00 14.40 231 GLY D O 1
ATOM 9330 N N . ASN D 1 232 ? 1.250 69.759 -4.352 1.00 13.81 232 ASN D N 1
ATOM 9331 C CA . ASN D 1 232 ? 1.490 69.280 -5.722 1.00 14.25 232 ASN D CA 1
ATOM 9332 C C . ASN D 1 232 ? 0.502 68.223 -6.165 1.00 14.49 232 ASN D C 1
ATOM 9333 O O . ASN D 1 232 ? 0.767 67.506 -7.153 1.00 15.27 232 ASN D O 1
ATOM 9342 N N . VAL D 1 233 ? -0.655 68.115 -5.541 1.00 13.92 233 VAL D N 1
ATOM 9343 C CA . VAL D 1 233 ? -1.677 67.189 -6.027 1.00 13.93 233 VAL D CA 1
ATOM 9344 C C . VAL D 1 233 ? -2.165 67.633 -7.421 1.00 14.03 233 VAL D C 1
ATOM 9345 O O . VAL D 1 233 ? -2.229 68.835 -7.733 1.00 15.05 233 VAL D O 1
ATOM 9349 N N . THR D 1 234 ? -2.532 66.664 -8.219 1.00 13.66 234 THR D N 1
ATOM 9350 C CA . THR D 1 234 ? -3.078 66.907 -9.560 1.00 14.14 234 THR D CA 1
ATOM 9351 C C . THR D 1 234 ? -4.513 66.376 -9.620 1.00 13.47 234 THR D C 1
ATOM 9352 O O . THR D 1 234 ? -5.016 65.749 -8.661 1.00 13.89 234 THR D O 1
ATOM 9356 N N . ASP D 1 235 ? -5.180 66.571 -10.752 1.00 14.11 235 ASP D N 1
ATOM 9357 C CA . ASP D 1 235 ? -6.545 66.087 -10.922 1.00 14.43 235 ASP D CA 1
ATOM 9358 C C . ASP D 1 235 ? -6.607 64.606 -11.299 1.00 14.09 235 ASP D C 1
ATOM 9359 O O . ASP D 1 235 ? -7.746 64.091 -11.444 1.00 14.71 235 ASP D O 1
ATOM 9364 N N . THR D 1 236 ? -5.486 63.895 -11.364 1.00 14.04 236 THR D N 1
ATOM 9365 C CA . THR D 1 236 ? -5.489 62.535 -11.896 1.00 14.52 236 THR D CA 1
ATOM 9366 C C . THR D 1 236 ? -6.422 61.610 -11.147 1.00 14.03 236 THR D C 1
ATOM 9367 O O . THR D 1 236 ? -7.199 60.865 -11.771 1.00 15.03 236 THR D O 1
ATOM 9371 N N . ALA D 1 237 ? -6.334 61.545 -9.816 1.00 13.35 237 ALA D N 1
ATOM 9372 C CA . ALA D 1 237 ? -7.153 60.537 -9.123 1.00 14.40 237 ALA D CA 1
ATOM 9373 C C . ALA D 1 237 ? -8.637 60.829 -9.313 1.00 13.84 237 ALA D C 1
ATOM 9374 O O . ALA D 1 237 ? -9.443 59.897 -9.430 1.00 14.56 237 ALA D O 1
ATOM 9376 N N . TYR D 1 238 ? -9.001 62.091 -9.251 1.00 14.57 238 TYR D N 1
ATOM 9377 C CA . TYR D 1 238 ? -10.406 62.491 -9.381 1.00 15.07 238 TYR D CA 1
ATOM 9378 C C . TYR D 1 238 ? -10.995 62.004 -10.714 1.00 14.88 238 TYR D C 1
ATOM 9379 O O . TYR D 1 238 ? -12.055 61.391 -10.782 1.00 15.76 238 TYR D O 1
ATOM 9388 N N . LYS D 1 239 ? -10.286 62.327 -11.787 1.00 15.26 239 LYS D N 1
ATOM 9389 C CA . LYS D 1 239 ? -10.748 61.942 -13.124 1.00 15.48 239 LYS D CA 1
ATOM 9390 C C . LYS D 1 239 ? -10.782 60.429 -13.269 1.00 15.39 239 LYS D C 1
ATOM 9391 O O . LYS D 1 239 ? -11.753 59.888 -13.808 1.00 16.29 239 LYS D O 1
ATOM 9400 N N . ALA D 1 240 ? -9.771 59.721 -12.781 1.00 15.29 240 ALA D N 1
ATOM 9401 C CA . ALA D 1 240 ? -9.705 58.271 -12.949 1.00 15.79 240 ALA D CA 1
ATOM 9402 C C . ALA D 1 240 ? -10.848 57.609 -12.174 1.00 14.53 240 ALA D C 1
ATOM 9403 O O . ALA D 1 240 ? -11.489 56.678 -12.653 1.00 15.52 240 ALA D O 1
ATOM 9405 N N . LEU D 1 241 ? -11.133 58.093 -10.952 1.00 14.34 241 LEU D N 1
ATOM 9406 C CA . LEU D 1 241 ? -12.198 57.498 -10.156 1.00 14.70 241 LEU D CA 1
ATOM 9407 C C . LEU D 1 241 ? -13.541 57.700 -10.848 1.00 14.95 241 LEU D C 1
ATOM 9408 O O . LEU D 1 241 ? -14.366 56.776 -10.893 1.00 14.99 241 LEU D O 1
ATOM 9413 N N . ALA D 1 242 ? -13.803 58.898 -11.378 1.00 14.89 242 ALA D N 1
ATOM 9414 C CA . ALA D 1 242 ? -15.059 59.135 -12.097 1.00 15.56 242 ALA D CA 1
ATOM 9415 C C . ALA D 1 242 ? -15.134 58.280 -13.379 1.00 16.33 242 ALA D C 1
ATOM 9416 O O . ALA D 1 242 ? -16.184 57.723 -13.705 1.00 16.93 242 ALA D O 1
ATOM 9418 N N . GLN D 1 243 ? -14.008 58.106 -14.077 1.00 16.90 243 GLN D N 1
ATOM 9419 C CA . GLN D 1 243 ? -13.971 57.302 -15.312 1.00 17.33 243 GLN D CA 1
ATOM 9420 C C . GLN D 1 243 ? -14.321 55.855 -15.006 1.00 18.58 243 GLN D C 1
ATOM 9421 O O . GLN D 1 243 ? -14.772 55.137 -15.910 1.00 22.79 243 GLN D O 1
ATOM 9427 N N . ASN D 1 244 ? -14.053 55.406 -13.803 1.00 17.00 244 ASN D N 1
ATOM 9428 C CA . ASN D 1 244 ? -14.310 54.007 -13.372 1.00 17.10 244 ASN D CA 1
ATOM 9429 C C . ASN D 1 244 ? -15.575 53.888 -12.511 1.00 16.47 244 ASN D C 1
ATOM 9430 O O . ASN D 1 244 ? -15.760 52.868 -11.852 1.00 18.05 244 ASN D O 1
ATOM 9435 N N . GLY D 1 245 ? -16.451 54.879 -12.609 1.00 16.16 245 GLY D N 1
ATOM 9436 C CA . GLY D 1 245 ? -17.851 54.726 -12.141 1.00 16.83 245 GLY D CA 1
ATOM 9437 C C . GLY D 1 245 ? -18.270 55.611 -10.986 1.00 15.48 245 GLY D C 1
ATOM 9438 O O . GLY D 1 245 ? -19.443 55.570 -10.624 1.00 16.30 245 GLY D O 1
ATOM 9439 N N . ALA D 1 246 ? -17.399 56.437 -10.401 1.00 14.77 246 ALA D N 1
ATOM 9440 C CA . ALA D 1 246 ? -17.803 57.198 -9.196 1.00 14.46 246 ALA D CA 1
ATOM 9441 C C . ALA D 1 246 ? -18.945 58.154 -9.526 1.00 14.81 246 ALA D C 1
ATOM 9442 O O . ALA D 1 246 ? -18.789 59.000 -10.447 1.00 15.36 246 ALA D O 1
ATOM 9444 N N . LYS D 1 247 ? -20.024 58.102 -8.784 1.00 14.27 247 LYS D N 1
ATOM 9445 C CA . LYS D 1 247 ? -21.165 59.013 -8.943 1.00 14.72 247 LYS D CA 1
ATOM 9446 C C . LYS D 1 247 ? -21.006 60.255 -8.074 1.00 14.26 247 LYS D C 1
ATOM 9447 O O . LYS D 1 247 ? -21.648 61.267 -8.330 1.00 14.42 247 LYS D O 1
ATOM 9458 N N . ALA D 1 248 ? -20.181 60.169 -7.031 1.00 14.64 248 ALA D N 1
ATOM 9459 C CA . ALA D 1 248 ? -19.770 61.301 -6.207 1.00 13.57 248 ALA D CA 1
ATOM 9460 C C . ALA D 1 248 ? -18.311 61.058 -5.874 1.00 13.34 248 ALA D C 1
ATOM 9461 O O . ALA D 1 248 ? -17.852 59.904 -5.752 1.00 14.09 248 ALA D O 1
ATOM 9463 N N . LEU D 1 249 ? -17.612 62.168 -5.700 1.00 13.07 249 LEU D N 1
ATOM 9464 C CA . LEU D 1 249 ? -16.233 62.163 -5.215 1.00 13.01 249 LEU D CA 1
ATOM 9465 C C . LEU D 1 249 ? -16.191 62.913 -3.894 1.00 12.54 249 LEU D C 1
ATOM 9466 O O . LEU D 1 249 ? -16.644 64.057 -3.792 1.00 13.66 249 LEU D O 1
ATOM 9471 N N . ILE D 1 250 ? -15.644 62.229 -2.882 1.00 12.60 250 ILE D N 1
ATOM 9472 C CA . ILE D 1 250 ? -15.288 62.884 -1.619 1.00 12.36 250 ILE D CA 1
ATOM 9473 C C . ILE D 1 250 ? -13.870 63.432 -1.764 1.00 12.08 250 ILE D C 1
ATOM 9474 O O . ILE D 1 250 ? -12.932 62.650 -1.986 1.00 12.81 250 ILE D O 1
ATOM 9479 N N . HIS D 1 251 ? -13.745 64.741 -1.674 1.00 12.77 251 HIS D N 1
ATOM 9480 C CA . HIS D 1 251 ? -12.466 65.428 -1.695 1.00 12.48 251 HIS D CA 1
ATOM 9481 C C . HIS D 1 251 ? -11.945 65.478 -0.237 1.00 12.25 251 HIS D C 1
ATOM 9482 O O . HIS D 1 251 ? -12.543 66.207 0.583 1.00 12.95 251 HIS D O 1
ATOM 9489 N N . ALA D 1 252 ? -10.885 64.784 0.040 1.00 12.17 252 ALA D N 1
ATOM 9490 C CA . ALA D 1 252 ? -10.257 64.800 1.366 1.00 12.48 252 ALA D CA 1
ATOM 9491 C C . ALA D 1 252 ? -9.194 65.905 1.348 1.00 12.08 252 ALA D C 1
ATOM 9492 O O . ALA D 1 252 ? -7.996 65.643 1.242 1.00 13.06 252 ALA D O 1
ATOM 9494 N N . GLY D 1 253 ? -9.675 67.148 1.409 1.00 12.31 253 GLY D N 1
ATOM 9495 C CA . GLY D 1 253 ? -8.797 68.293 1.254 1.00 13.27 253 GLY D CA 1
ATOM 9496 C C . GLY D 1 253 ? -7.878 68.560 2.404 1.00 11.85 253 GLY D C 1
ATOM 9497 O O . GLY D 1 253 ? -8.093 68.106 3.548 1.00 12.62 253 GLY D O 1
ATOM 9498 N N . THR D 1 254 ? -6.870 69.357 2.146 1.00 12.32 254 THR D N 1
ATOM 9499 C CA . THR D 1 254 ? -6.145 70.059 3.208 1.00 12.30 254 THR D CA 1
ATOM 9500 C C . THR D 1 254 ? -7.075 71.092 3.877 1.00 12.53 254 THR D C 1
ATOM 9501 O O . THR D 1 254 ? -8.048 71.540 3.267 1.00 12.77 254 THR D O 1
ATOM 9505 N N . GLY D 1 255 ? -6.739 71.459 5.113 1.00 12.09 255 GLY D N 1
ATOM 9506 C CA . GLY D 1 255 ? -7.439 72.539 5.787 1.00 12.01 255 GLY D CA 1
ATOM 9507 C C . GLY D 1 255 ? -8.944 72.420 5.703 1.00 12.25 255 GLY D C 1
ATOM 9508 O O . GLY D 1 255 ? -9.536 71.343 5.916 1.00 12.30 255 GLY D O 1
ATOM 9509 N N . ASN D 1 256 ? -9.591 73.565 5.448 1.00 11.97 256 ASN D N 1
ATOM 9510 C CA . ASN D 1 256 ? -11.051 73.675 5.445 1.00 11.74 256 ASN D CA 1
ATOM 9511 C C . ASN D 1 256 ? -11.628 73.195 4.097 1.00 12.13 256 ASN D C 1
ATOM 9512 O O . ASN D 1 256 ? -12.315 73.920 3.379 1.00 12.55 256 ASN D O 1
ATOM 9517 N N . GLY D 1 257 ? -11.296 71.952 3.771 1.00 12.04 257 GLY D N 1
ATOM 9518 C CA . GLY D 1 257 ? -11.746 71.363 2.521 1.00 12.27 257 GLY D CA 1
ATOM 9519 C C . GLY D 1 257 ? -11.170 72.041 1.276 1.00 12.22 257 GLY D C 1
ATOM 9520 O O . GLY D 1 257 ? -11.809 71.984 0.208 1.00 13.14 257 GLY D O 1
ATOM 9521 N N . SER D 1 258 ? -10.013 72.660 1.377 1.00 12.05 258 SER D N 1
ATOM 9522 C CA . SER D 1 258 ? -9.484 73.498 0.309 1.00 12.18 258 SER D CA 1
ATOM 9523 C C . SER D 1 258 ? -9.136 72.667 -0.916 1.00 12.06 258 SER D C 1
ATOM 9524 O O . SER D 1 258 ? -8.736 71.514 -0.791 1.00 12.86 258 SER D O 1
ATOM 9527 N N . VAL D 1 259 ? -9.192 73.297 -2.068 1.00 12.68 259 VAL D N 1
ATOM 9528 C CA . VAL D 1 259 ? -8.918 72.648 -3.363 1.00 12.71 259 VAL D CA 1
ATOM 9529 C C . VAL D 1 259 ? -7.792 73.418 -4.069 1.00 12.63 259 VAL D C 1
ATOM 9530 O O . VAL D 1 259 ? -7.891 74.603 -4.263 1.00 13.60 259 VAL D O 1
ATOM 9534 N N . SER D 1 260 ? -6.770 72.678 -4.473 1.00 13.04 260 SER D N 1
ATOM 9535 C CA . SER D 1 260 ? -5.683 73.259 -5.264 1.00 13.36 260 SER D CA 1
ATOM 9536 C C . SER D 1 260 ? -6.243 73.924 -6.530 1.00 13.48 260 SER D C 1
ATOM 9537 O O . SER D 1 260 ? -7.151 73.380 -7.190 1.00 14.10 260 SER D O 1
ATOM 9540 N N . SER D 1 261 ? -5.626 75.018 -6.928 1.00 15.30 261 SER D N 1
ATOM 9541 C CA . SER D 1 261 ? -5.957 75.658 -8.216 1.00 17.55 261 SER D CA 1
ATOM 9542 C C . SER D 1 261 ? -5.705 74.691 -9.387 1.00 18.68 261 SER D C 1
ATOM 9543 O O . SER D 1 261 ? -6.327 74.898 -10.448 1.00 21.80 261 SER D O 1
ATOM 9546 N N . ARG D 1 262 ? -4.853 73.705 -9.242 1.00 18.22 262 ARG D N 1
ATOM 9547 C CA . ARG D 1 262 ? -4.610 72.658 -10.270 1.00 21.54 262 ARG D CA 1
ATOM 9548 C C . ARG D 1 262 ? -5.762 71.679 -10.378 1.00 17.89 262 ARG D C 1
ATOM 9549 O O . ARG D 1 262 ? -5.772 70.915 -11.369 1.00 19.56 262 ARG D O 1
ATOM 9557 N N . VAL D 1 263 ? -6.630 71.639 -9.405 1.00 14.96 263 VAL D N 1
ATOM 9558 C CA . VAL D 1 263 ? -7.682 70.616 -9.315 1.00 15.08 263 VAL D CA 1
ATOM 9559 C C . VAL D 1 263 ? -9.046 71.251 -9.577 1.00 15.11 263 VAL D C 1
ATOM 9560 O O . VAL D 1 263 ? -9.935 70.558 -10.105 1.00 14.87 263 VAL D O 1
ATOM 9564 N N . VAL D 1 264 ? -9.251 72.510 -9.212 1.00 14.25 264 VAL D N 1
ATOM 9565 C CA . VAL D 1 264 ? -10.572 73.160 -9.369 1.00 14.22 264 VAL D CA 1
ATOM 9566 C C . VAL D 1 264 ? -11.157 72.944 -10.769 1.00 14.30 264 VAL D C 1
ATOM 9567 O O . VAL D 1 264 ? -12.333 72.579 -10.880 1.00 14.94 264 VAL D O 1
ATOM 9571 N N . PRO D 1 265 ? -10.422 73.183 -11.863 1.00 14.65 265 PRO D N 1
ATOM 9572 C CA . PRO D 1 265 ? -11.057 73.069 -13.178 1.00 15.69 265 PRO D CA 1
ATOM 9573 C C . PRO D 1 265 ? -11.631 71.671 -13.438 1.00 15.35 265 PRO D C 1
ATOM 9574 O O . PRO D 1 265 ? -12.752 71.519 -13.969 1.00 15.61 265 PRO D O 1
ATOM 9578 N N . ALA D 1 266 ? -10.873 70.628 -13.063 1.00 15.27 266 ALA D N 1
ATOM 9579 C CA . ALA D 1 266 ? -11.358 69.268 -13.253 1.00 15.08 266 ALA D CA 1
ATOM 9580 C C . ALA D 1 266 ? -12.623 69.035 -12.429 1.00 14.93 266 ALA D C 1
ATOM 9581 O O . ALA D 1 266 ? -13.538 68.321 -12.876 1.00 15.34 266 ALA D O 1
ATOM 9583 N N . LEU D 1 267 ? -12.703 69.574 -11.189 1.00 14.31 267 LEU D N 1
ATOM 9584 C CA . LEU D 1 267 ? -13.880 69.345 -10.389 1.00 14.17 267 LEU D CA 1
ATOM 9585 C C . LEU D 1 267 ? -15.086 70.073 -10.975 1.00 14.18 267 LEU D C 1
ATOM 9586 O O . LEU D 1 267 ? -16.218 69.550 -10.831 1.00 15.10 267 LEU D O 1
ATOM 9591 N N . GLN D 1 268 ? -14.880 71.224 -11.579 1.00 14.81 268 GLN D N 1
ATOM 9592 C CA . GLN D 1 268 ? -15.999 71.912 -12.268 1.00 14.40 268 GLN D CA 1
ATOM 9593 C C . GLN D 1 268 ? -16.476 71.074 -13.479 1.00 14.97 268 GLN D C 1
ATOM 9594 O O . GLN D 1 268 ? -17.685 70.888 -13.661 1.00 15.93 268 GLN D O 1
ATOM 9600 N N . GLU D 1 269 ? -15.538 70.531 -14.233 1.00 14.77 269 GLU D N 1
ATOM 9601 C CA A GLU D 1 269 ? -15.950 69.719 -15.396 0.50 14.13 269 GLU D CA 1
ATOM 9602 C CA B GLU D 1 269 ? -15.830 69.670 -15.401 0.50 15.32 269 GLU D CA 1
ATOM 9603 C C . GLU D 1 269 ? -16.624 68.437 -14.917 1.00 15.03 269 GLU D C 1
ATOM 9604 O O . GLU D 1 269 ? -17.626 68.012 -15.539 1.00 15.21 269 GLU D O 1
ATOM 9615 N N . LEU D 1 270 ? -16.132 67.828 -13.848 1.00 14.20 270 LEU D N 1
ATOM 9616 C CA . LEU D 1 270 ? -16.788 66.624 -13.292 1.00 13.98 270 LEU D CA 1
ATOM 9617 C C . LEU D 1 270 ? -18.200 66.928 -12.818 1.00 13.19 270 LEU D C 1
ATOM 9618 O O . LEU D 1 270 ? -19.122 66.132 -13.057 1.00 14.19 270 LEU D O 1
ATOM 9623 N N . ARG D 1 271 ? -18.371 68.051 -12.130 1.00 13.81 271 ARG D N 1
ATOM 9624 C CA . ARG D 1 271 ? -19.725 68.401 -11.657 1.00 14.11 271 ARG D CA 1
ATOM 9625 C C . ARG D 1 271 ? -20.670 68.603 -12.848 1.00 13.49 271 ARG D C 1
ATOM 9626 O O . ARG D 1 271 ? -21.802 68.130 -12.814 1.00 14.35 271 ARG D O 1
ATOM 9634 N N . LYS D 1 272 ? -20.215 69.285 -13.893 1.00 14.22 272 LYS D N 1
ATOM 9635 C CA . LYS D 1 272 ? -21.093 69.466 -15.060 1.00 14.48 272 LYS D CA 1
ATOM 9636 C C . LYS D 1 272 ? -21.440 68.117 -15.690 1.00 14.80 272 LYS D C 1
ATOM 9637 O O . LYS D 1 272 ? -22.567 67.959 -16.212 1.00 14.92 272 LYS D O 1
ATOM 9643 N N . ASN D 1 273 ? -20.516 67.172 -15.649 1.00 14.15 273 ASN D N 1
ATOM 9644 C CA . ASN D 1 273 ? -20.731 65.793 -16.120 1.00 14.34 273 ASN D CA 1
ATOM 9645 C C . ASN D 1 273 ? -21.583 64.960 -15.142 1.00 14.83 273 ASN D C 1
ATOM 9646 O O . ASN D 1 273 ? -21.787 63.761 -15.386 1.00 15.32 273 ASN D O 1
ATOM 9651 N N . GLY D 1 274 ? -22.061 65.577 -14.051 1.00 14.07 274 GLY D N 1
ATOM 9652 C CA . GLY D 1 274 ? -22.988 64.926 -13.150 1.00 14.22 274 GLY D CA 1
ATOM 9653 C C . GLY D 1 274 ? -22.391 64.256 -11.932 1.00 14.44 274 GLY D C 1
ATOM 9654 O O . GLY D 1 274 ? -23.165 63.618 -11.176 1.00 16.34 274 GLY D O 1
ATOM 9655 N N . VAL D 1 275 ? -21.106 64.401 -11.701 1.00 13.60 275 VAL D N 1
ATOM 9656 C CA . VAL D 1 275 ? -20.458 63.846 -10.500 1.00 13.67 275 VAL D CA 1
ATOM 9657 C C . VAL D 1 275 ? -20.623 64.828 -9.353 1.00 14.01 275 VAL D C 1
ATOM 9658 O O . VAL D 1 275 ? -20.204 65.964 -9.457 1.00 14.80 275 VAL D O 1
ATOM 9662 N N . GLN D 1 276 ? -21.211 64.369 -8.239 1.00 14.01 276 GLN D N 1
ATOM 9663 C CA . GLN D 1 276 ? -21.289 65.238 -7.068 1.00 13.44 276 GLN D CA 1
ATOM 9664 C C . GLN D 1 276 ? -19.901 65.426 -6.479 1.00 13.19 276 GLN D C 1
ATOM 9665 O O . GLN D 1 276 ? -19.112 64.486 -6.432 1.00 14.26 276 GLN D O 1
ATOM 9671 N N . ILE D 1 277 ? -19.615 66.630 -6.010 1.00 14.06 277 ILE D N 1
ATOM 9672 C CA . ILE D 1 277 ? -18.303 67.009 -5.453 1.00 13.49 277 ILE D CA 1
ATOM 9673 C C . ILE D 1 277 ? -18.541 67.434 -3.998 1.00 12.86 277 ILE D C 1
ATOM 9674 O O . ILE D 1 277 ? -19.202 68.446 -3.752 1.00 13.87 277 ILE D O 1
ATOM 9679 N N . ILE D 1 278 ? -18.003 66.623 -3.084 1.00 12.88 278 ILE D N 1
ATOM 9680 C CA . ILE D 1 278 ? -18.239 66.798 -1.638 1.00 12.75 278 ILE D CA 1
ATOM 9681 C C . ILE D 1 278 ? -16.922 67.109 -0.973 1.00 12.07 278 ILE D C 1
ATOM 9682 O O . ILE D 1 278 ? -16.016 66.275 -0.982 1.00 13.30 278 ILE D O 1
ATOM 9687 N N . ARG D 1 279 ? -16.817 68.303 -0.371 1.00 12.52 279 ARG D N 1
ATOM 9688 C CA . ARG D 1 279 ? -15.568 68.759 0.254 1.00 12.28 279 ARG D CA 1
ATOM 9689 C C . ARG D 1 279 ? -15.523 68.334 1.715 1.00 11.96 279 ARG D C 1
ATOM 9690 O O . ARG D 1 279 ? -16.244 68.892 2.557 1.00 12.41 279 ARG D O 1
ATOM 9698 N N . SER D 1 280 ? -14.693 67.355 2.013 1.00 11.72 280 SER D N 1
ATOM 9699 C CA . SER D 1 280 ? -14.287 66.926 3.350 1.00 11.54 280 SER D CA 1
ATOM 9700 C C . SER D 1 280 ? -12.848 67.364 3.563 1.00 11.34 280 SER D C 1
ATOM 9701 O O . SER D 1 280 ? -12.333 68.255 2.865 1.00 12.45 280 SER D O 1
ATOM 9704 N N . SER D 1 281 ? -12.157 66.776 4.534 1.00 11.85 281 SER D N 1
ATOM 9705 C CA . SER D 1 281 ? -10.788 67.167 4.842 1.00 12.14 281 SER D CA 1
ATOM 9706 C C . SER D 1 281 ? -10.063 66.017 5.546 1.00 11.94 281 SER D C 1
ATOM 9707 O O . SER D 1 281 ? -10.718 65.121 6.089 1.00 13.12 281 SER D O 1
ATOM 9710 N N . HIS D 1 282 ? -8.748 66.153 5.601 1.00 11.96 282 HIS D N 1
ATOM 9711 C CA . HIS D 1 282 ? -7.888 65.342 6.468 1.00 12.09 282 HIS D CA 1
ATOM 9712 C C . HIS D 1 282 ? -7.462 66.096 7.735 1.00 12.11 282 HIS D C 1
ATOM 9713 O O . HIS D 1 282 ? -6.332 65.929 8.185 1.00 13.67 282 HIS D O 1
ATOM 9720 N N . VAL D 1 283 ? -8.375 66.880 8.282 1.00 12.09 283 VAL D N 1
ATOM 9721 C CA . VAL D 1 283 ? -8.172 67.659 9.513 1.00 12.25 283 VAL D CA 1
ATOM 9722 C C . VAL D 1 283 ? -9.273 67.192 10.465 1.00 12.37 283 VAL D C 1
ATOM 9723 O O . VAL D 1 283 ? -10.359 67.755 10.446 1.00 13.77 283 VAL D O 1
ATOM 9727 N N . ASN D 1 284 ? -9.039 66.108 11.205 1.00 14.14 284 ASN D N 1
ATOM 9728 C CA . ASN D 1 284 ? -10.162 65.274 11.675 1.00 16.23 284 ASN D CA 1
ATOM 9729 C C A ASN D 1 284 ? -10.391 65.375 13.205 0.70 18.85 284 ASN D C 1
ATOM 9730 C C B ASN D 1 284 ? -10.269 65.192 13.200 0.30 25.91 284 ASN D C 1
ATOM 9731 O O A ASN D 1 284 ? -11.401 64.837 13.692 0.70 23.01 284 ASN D O 1
ATOM 9732 O O B ASN D 1 284 ? -10.957 64.263 13.606 0.30 27.62 284 ASN D O 1
ATOM 9737 N N . GLN D 1 285 ? -9.592 66.077 13.964 1.00 16.44 285 GLN D N 1
ATOM 9738 C CA A GLN D 1 285 ? -9.741 66.113 15.440 0.50 17.40 285 GLN D CA 1
ATOM 9739 C CA B GLN D 1 285 ? -9.740 66.090 15.409 0.50 18.03 285 GLN D CA 1
ATOM 9740 C C . GLN D 1 285 ? -10.815 67.076 15.849 1.00 20.35 285 GLN D C 1
ATOM 9741 O O . GLN D 1 285 ? -11.306 66.962 16.940 1.00 28.86 285 GLN D O 1
ATOM 9752 N N . GLY D 1 286 ? -11.176 68.051 15.071 1.00 16.58 286 GLY D N 1
ATOM 9753 C CA . GLY D 1 286 ? -12.231 68.962 15.456 1.00 17.20 286 GLY D CA 1
ATOM 9754 C C . GLY D 1 286 ? -12.505 69.956 14.347 1.00 14.25 286 GLY D C 1
ATOM 9755 O O . GLY D 1 286 ? -11.833 69.944 13.307 1.00 14.27 286 GLY D O 1
ATOM 9756 N N . GLY D 1 287 ? -13.497 70.798 14.590 1.00 14.80 287 GLY D N 1
ATOM 9757 C CA . GLY D 1 287 ? -13.947 71.765 13.595 1.00 13.55 287 GLY D CA 1
ATOM 9758 C C . GLY D 1 287 ? -14.781 71.135 12.506 1.00 13.50 287 GLY D C 1
ATOM 9759 O O . GLY D 1 287 ? -15.324 70.069 12.653 1.00 15.65 287 GLY D O 1
ATOM 9760 N N . PHE D 1 288 ? -15.004 71.881 11.422 1.00 12.76 288 PHE D N 1
ATOM 9761 C CA . PHE D 1 288 ? -15.829 71.441 10.297 1.00 12.52 288 PHE D CA 1
ATOM 9762 C C . PHE D 1 288 ? -15.466 72.278 9.080 1.00 12.17 288 PHE D C 1
ATOM 9763 O O . PHE D 1 288 ? -14.814 73.322 9.200 1.00 13.13 288 PHE D O 1
ATOM 9771 N N . VAL D 1 289 ? -15.922 71.795 7.927 1.00 12.34 289 VAL D N 1
ATOM 9772 C CA . VAL D 1 289 ? -15.737 72.454 6.632 1.00 12.11 289 VAL D CA 1
ATOM 9773 C C . VAL D 1 289 ? -16.924 73.367 6.346 1.00 12.99 289 VAL D C 1
ATOM 9774 O O . VAL D 1 289 ? -18.063 72.870 6.337 1.00 13.12 289 VAL D O 1
ATOM 9778 N N . LEU D 1 290 ? -16.646 74.652 6.200 1.00 12.73 290 LEU D N 1
ATOM 9779 C CA . LEU D 1 290 ? -17.642 75.700 6.113 1.00 13.47 290 LEU D CA 1
ATOM 9780 C C . LEU D 1 290 ? -17.989 75.991 4.635 1.00 13.27 290 LEU D C 1
ATOM 9781 O O . LEU D 1 290 ? -17.097 76.262 3.800 1.00 14.04 290 LEU D O 1
ATOM 9786 N N . ARG D 1 291 ? -19.260 75.976 4.291 1.00 13.44 291 ARG D N 1
ATOM 9787 C CA . ARG D 1 291 ? -19.707 76.228 2.922 1.00 13.70 291 ARG D CA 1
ATOM 9788 C C . ARG D 1 291 ? -19.331 77.633 2.505 1.00 13.57 291 ARG D C 1
ATOM 9789 O O . ARG D 1 291 ? -19.430 78.582 3.300 1.00 14.65 291 ARG D O 1
ATOM 9797 N N . ASN D 1 292 ? -18.869 77.759 1.255 1.00 14.00 292 ASN D N 1
ATOM 9798 C CA . ASN D 1 292 ? -18.527 79.023 0.611 1.00 14.31 292 ASN D CA 1
ATOM 9799 C C . ASN D 1 292 ? -17.314 79.697 1.228 1.00 15.99 292 ASN D C 1
ATOM 9800 O O . ASN D 1 292 ? -16.989 80.814 0.822 1.00 18.61 292 ASN D O 1
ATOM 9805 N N . ALA D 1 293 ? -16.554 79.035 2.095 1.00 15.35 293 ALA D N 1
ATOM 9806 C CA . ALA D 1 293 ? -15.340 79.669 2.634 1.00 15.21 293 ALA D CA 1
ATOM 9807 C C . ALA D 1 293 ? -14.173 79.413 1.727 1.00 15.61 293 ALA D C 1
ATOM 9808 O O . ALA D 1 293 ? -13.787 80.316 0.886 1.00 18.64 293 ALA D O 1
ATOM 9810 N N . GLU D 1 294 ? -13.690 78.222 1.623 1.00 13.52 294 GLU D N 1
ATOM 9811 C CA . GLU D 1 294 ? -12.526 77.949 0.754 1.00 13.82 294 GLU D CA 1
ATOM 9812 C C . GLU D 1 294 ? -12.847 77.935 -0.729 1.00 14.20 294 GLU D C 1
ATOM 9813 O O . GLU D 1 294 ? -11.942 78.192 -1.520 1.00 15.79 294 GLU D O 1
ATOM 9819 N N . GLN D 1 295 ? -14.065 77.580 -1.083 1.00 14.17 295 GLN D N 1
ATOM 9820 C CA . GLN D 1 295 ? -14.444 77.472 -2.487 1.00 14.43 295 GLN D CA 1
ATOM 9821 C C . GLN D 1 295 ? -15.860 78.007 -2.647 1.00 14.50 295 GLN D C 1
ATOM 9822 O O . GLN D 1 295 ? -16.652 77.961 -1.693 1.00 14.79 295 GLN D O 1
ATOM 9828 N N . PRO D 1 296 ? -16.207 78.498 -3.858 1.00 14.79 296 PRO D N 1
ATOM 9829 C CA . PRO D 1 296 ? -17.550 79.028 -4.111 1.00 15.78 296 PRO D CA 1
ATOM 9830 C C . PRO D 1 296 ? -18.525 77.895 -4.412 1.00 15.32 296 PRO D C 1
ATOM 9831 O O . PRO D 1 296 ? -18.854 77.587 -5.575 1.00 15.81 296 PRO D O 1
ATOM 9835 N N . ASP D 1 297 ? -18.940 77.212 -3.348 1.00 14.93 297 ASP D N 1
ATOM 9836 C CA . ASP D 1 297 ? -19.776 76.016 -3.474 1.00 14.32 297 ASP D CA 1
ATOM 9837 C C . ASP D 1 297 ? -21.094 76.346 -4.176 1.00 14.60 297 ASP D C 1
ATOM 9838 O O . ASP D 1 297 ? -21.601 75.498 -4.935 1.00 15.13 297 ASP D O 1
ATOM 9843 N N . ASP D 1 298 ? -21.707 77.483 -3.888 1.00 15.80 298 ASP D N 1
ATOM 9844 C CA . ASP D 1 298 ? -22.977 77.818 -4.556 1.00 16.52 298 ASP D CA 1
ATOM 9845 C C . ASP D 1 298 ? -22.725 77.978 -6.067 1.00 16.06 298 ASP D C 1
ATOM 9846 O O . ASP D 1 298 ? -23.486 77.409 -6.853 1.00 18.46 298 ASP D O 1
ATOM 9851 N N . LYS D 1 299 ? -21.708 78.714 -6.471 1.00 16.87 299 LYS D N 1
ATOM 9852 C CA . LYS D 1 299 ? -21.446 78.911 -7.895 1.00 17.48 299 LYS D CA 1
ATOM 9853 C C . LYS D 1 299 ? -21.171 77.570 -8.592 1.00 17.55 299 LYS D C 1
ATOM 9854 O O . LYS D 1 299 ? -21.623 77.352 -9.732 1.00 19.67 299 LYS D O 1
ATOM 9860 N N . ASN D 1 300 ? -20.424 76.701 -7.923 1.00 16.58 300 ASN D N 1
ATOM 9861 C CA . ASN D 1 300 ? -19.969 75.442 -8.526 1.00 16.70 300 ASN D CA 1
ATOM 9862 C C . ASN D 1 300 ? -20.975 74.308 -8.359 1.00 16.72 300 ASN D C 1
ATOM 9863 O O . ASN D 1 300 ? -20.773 73.242 -8.943 1.00 16.85 300 ASN D O 1
ATOM 9868 N N . ASP D 1 301 ? -21.995 74.492 -7.531 1.00 17.08 301 ASP D N 1
ATOM 9869 C CA . ASP D 1 301 ? -22.940 73.428 -7.175 1.00 15.59 301 ASP D CA 1
ATOM 9870 C C . ASP D 1 301 ? -22.232 72.241 -6.513 1.00 15.40 301 ASP D C 1
ATOM 9871 O O . ASP D 1 301 ? -22.534 71.055 -6.818 1.00 15.53 301 ASP D O 1
ATOM 9876 N N . TRP D 1 302 ? -21.365 72.577 -5.562 1.00 14.22 302 TRP D N 1
ATOM 9877 C CA . TRP D 1 302 ? -20.653 71.585 -4.752 1.00 14.35 302 TRP D CA 1
ATOM 9878 C C . TRP D 1 302 ? -21.328 71.490 -3.374 1.00 13.75 302 TRP D C 1
ATOM 9879 O O . TRP D 1 302 ? -22.240 72.264 -3.057 1.00 15.39 302 TRP D O 1
ATOM 9890 N N . VAL D 1 303 ? -20.853 70.562 -2.556 1.00 13.34 303 VAL D N 1
ATOM 9891 C CA . VAL D 1 303 ? -21.398 70.292 -1.210 1.00 13.38 303 VAL D CA 1
ATOM 9892 C C . VAL D 1 303 ? -20.217 70.241 -0.253 1.00 12.67 303 VAL D C 1
ATOM 9893 O O . VAL D 1 303 ? -19.153 69.733 -0.639 1.00 13.59 303 VAL D O 1
ATOM 9897 N N . VAL D 1 304 ? -20.421 70.726 0.979 1.00 12.46 304 VAL D N 1
ATOM 9898 C CA . VAL D 1 304 ? -19.427 70.526 2.043 1.00 11.94 304 VAL D CA 1
ATOM 9899 C C . VAL D 1 304 ? -19.891 69.417 2.980 1.00 12.27 304 VAL D C 1
ATOM 9900 O O . VAL D 1 304 ? -21.101 69.256 3.256 1.00 13.08 304 VAL D O 1
ATOM 9904 N N . ALA D 1 305 ? -18.934 68.670 3.488 1.00 11.96 305 ALA D N 1
ATOM 9905 C CA . ALA D 1 305 ? -19.199 67.509 4.360 1.00 12.20 305 ALA D CA 1
ATOM 9906 C C . ALA D 1 305 ? -19.348 67.896 5.822 1.00 12.10 305 ALA D C 1
ATOM 9907 O O . ALA D 1 305 ? -19.468 66.987 6.670 1.00 12.73 305 ALA D O 1
ATOM 9909 N N . HIS D 1 306 ? -19.350 69.162 6.169 1.00 12.00 306 HIS D N 1
ATOM 9910 C CA . HIS D 1 306 ? -19.561 69.601 7.552 1.00 11.91 306 HIS D CA 1
ATOM 9911 C C . HIS D 1 306 ? -18.417 69.040 8.389 1.00 11.61 306 HIS D C 1
ATOM 9912 O O . HIS D 1 306 ? -17.256 69.225 8.011 1.00 12.00 306 HIS D O 1
ATOM 9919 N N . ASP D 1 307 ? -18.670 68.387 9.522 1.00 11.87 307 ASP D N 1
ATOM 9920 C CA . ASP D 1 307 ? -17.607 67.830 10.347 1.00 11.94 307 ASP D CA 1
ATOM 9921 C C . ASP D 1 307 ? -17.188 66.448 9.918 1.00 12.20 307 ASP D C 1
ATOM 9922 O O . ASP D 1 307 ? -16.266 65.907 10.519 1.00 13.96 307 ASP D O 1
ATOM 9927 N N . LEU D 1 308 ? -17.842 65.834 8.936 1.00 12.24 308 LEU D N 1
ATOM 9928 C CA . LEU D 1 308 ? -17.650 64.408 8.663 1.00 12.27 308 LEU D CA 1
ATOM 9929 C C . LEU D 1 308 ? -16.348 64.163 7.918 1.00 12.13 308 LEU D C 1
ATOM 9930 O O . LEU D 1 308 ? -16.059 64.801 6.888 1.00 12.75 308 LEU D O 1
ATOM 9935 N N . ASN D 1 309 ? -15.595 63.191 8.388 1.00 11.94 309 ASN D N 1
ATOM 9936 C CA . ASN D 1 309 ? -14.319 62.782 7.765 1.00 11.68 309 ASN D CA 1
ATOM 9937 C C . ASN D 1 309 ? -14.622 62.128 6.411 1.00 11.62 309 ASN D C 1
ATOM 9938 O O . ASN D 1 309 ? -15.778 61.885 6.045 1.00 11.99 309 ASN D O 1
ATOM 9943 N N . PRO D 1 310 ? -13.574 61.844 5.613 1.00 11.45 310 PRO D N 1
ATOM 9944 C CA . PRO D 1 310 ? -13.832 61.474 4.223 1.00 11.34 310 PRO D CA 1
ATOM 9945 C C . PRO D 1 310 ? -14.651 60.200 4.086 1.00 11.51 310 PRO D C 1
ATOM 9946 O O . PRO D 1 310 ? -15.602 60.104 3.314 1.00 12.28 310 PRO D O 1
ATOM 9950 N N . GLN D 1 311 ? -14.259 59.156 4.860 1.00 12.00 311 GLN D N 1
ATOM 9951 C CA . GLN D 1 311 ? -14.915 57.849 4.799 1.00 12.28 311 GLN D CA 1
ATOM 9952 C C . GLN D 1 311 ? -16.341 57.939 5.343 1.00 12.13 311 GLN D C 1
ATOM 9953 O O . GLN D 1 311 ? -17.235 57.237 4.855 1.00 12.64 311 GLN D O 1
ATOM 9959 N N . LYS D 1 312 ? -16.587 58.785 6.356 1.00 11.84 312 LYS D N 1
ATOM 9960 C CA . LYS D 1 312 ? -17.949 59.045 6.822 1.00 11.94 312 LYS D CA 1
ATOM 9961 C C . LYS D 1 312 ? -18.781 59.744 5.741 1.00 11.97 312 LYS D C 1
ATOM 9962 O O . LYS D 1 312 ? -19.944 59.401 5.519 1.00 12.78 312 LYS D O 1
ATOM 9968 N N . ALA D 1 313 ? -18.164 60.743 5.129 1.00 12.05 313 ALA D N 1
ATOM 9969 C CA . ALA D 1 313 ? -18.867 61.525 4.083 1.00 12.20 313 ALA D CA 1
ATOM 9970 C C . ALA D 1 313 ? -19.241 60.585 2.924 1.00 12.34 313 ALA D C 1
ATOM 9971 O O . ALA D 1 313 ? -20.308 60.759 2.316 1.00 12.87 313 ALA D O 1
ATOM 9973 N N . ARG D 1 314 ? -18.361 59.651 2.587 1.00 12.08 314 ARG D N 1
ATOM 9974 C CA . ARG D 1 314 ? -18.677 58.668 1.537 1.00 12.04 314 ARG D CA 1
ATOM 9975 C C . ARG D 1 314 ? -19.952 57.890 1.899 1.00 12.55 314 ARG D C 1
ATOM 9976 O O . ARG D 1 314 ? -20.835 57.711 1.061 1.00 13.19 314 ARG D O 1
ATOM 9984 N N . ILE D 1 315 ? -20.022 57.379 3.146 1.00 12.58 315 ILE D N 1
ATOM 9985 C CA . ILE D 1 315 ? -21.208 56.621 3.565 1.00 12.62 315 ILE D CA 1
ATOM 9986 C C . ILE D 1 315 ? -22.467 57.484 3.433 1.00 13.15 315 ILE D C 1
ATOM 9987 O O . ILE D 1 315 ? -23.495 57.035 2.892 1.00 13.92 315 ILE D O 1
ATOM 9992 N N . LEU D 1 316 ? -22.427 58.722 3.948 1.00 13.36 316 LEU D N 1
ATOM 9993 C CA . LEU D 1 316 ? -23.638 59.558 3.900 1.00 12.99 316 LEU D CA 1
ATOM 9994 C C . LEU D 1 316 ? -23.999 59.866 2.434 1.00 13.29 316 LEU D C 1
ATOM 9995 O O . LEU D 1 316 ? -25.181 59.835 2.092 1.00 14.20 316 LEU D O 1
ATOM 10000 N N . ALA D 1 317 ? -23.017 60.193 1.634 1.00 13.38 317 ALA D N 1
ATOM 10001 C CA . ALA D 1 317 ? -23.308 60.508 0.223 1.00 13.81 317 ALA D CA 1
ATOM 10002 C C . ALA D 1 317 ? -23.963 59.324 -0.490 1.00 14.04 317 ALA D C 1
ATOM 10003 O O . ALA D 1 317 ? -24.921 59.495 -1.254 1.00 14.71 317 ALA D O 1
ATOM 10005 N N . MET D 1 318 ? -23.403 58.117 -0.280 1.00 13.91 318 MET D N 1
ATOM 10006 C CA . MET D 1 318 ? -23.907 56.941 -0.963 1.00 17.13 318 MET D CA 1
ATOM 10007 C C . MET D 1 318 ? -25.341 56.638 -0.556 1.00 14.79 318 MET D C 1
ATOM 10008 O O . MET D 1 318 ? -26.197 56.333 -1.373 1.00 16.71 318 MET D O 1
ATOM 10017 N N . VAL D 1 319 ? -25.618 56.733 0.748 1.00 15.07 319 VAL D N 1
ATOM 10018 C CA . VAL D 1 319 ? -27.002 56.536 1.232 1.00 15.68 319 VAL D CA 1
ATOM 10019 C C . VAL D 1 319 ? -27.919 57.616 0.694 1.00 15.45 319 VAL D C 1
ATOM 10020 O O . VAL D 1 319 ? -29.020 57.345 0.176 1.00 16.79 319 VAL D O 1
ATOM 10024 N N . ALA D 1 320 ? -27.469 58.864 0.766 1.00 15.13 320 ALA D N 1
ATOM 10025 C CA . ALA D 1 320 ? -28.328 59.961 0.343 1.00 15.75 320 ALA D CA 1
ATOM 10026 C C . ALA D 1 320 ? -28.678 59.860 -1.130 1.00 15.43 320 ALA D C 1
ATOM 10027 O O . ALA D 1 320 ? -29.817 60.188 -1.521 1.00 16.68 320 ALA D O 1
ATOM 10029 N N . MET D 1 321 ? -27.706 59.458 -1.942 1.00 15.64 321 MET D N 1
ATOM 10030 C CA . MET D 1 321 ? -27.912 59.364 -3.396 1.00 15.73 321 MET D CA 1
ATOM 10031 C C . MET D 1 321 ? -28.779 58.169 -3.793 1.00 17.34 321 MET D C 1
ATOM 10032 O O . MET D 1 321 ? -29.167 58.094 -4.963 1.00 19.28 321 MET D O 1
ATOM 10037 N N . THR D 1 322 ? -29.217 57.322 -2.856 1.00 17.26 322 THR D N 1
ATOM 10038 C CA . THR D 1 322 ? -30.325 56.396 -3.154 1.00 17.90 322 THR D CA 1
ATOM 10039 C C . THR D 1 322 ? -31.637 57.152 -3.297 1.00 19.17 322 THR D C 1
ATOM 10040 O O . THR D 1 322 ? -32.572 56.578 -3.880 1.00 22.08 322 THR D O 1
ATOM 10044 N N . LYS D 1 323 ? -31.728 58.368 -2.761 1.00 18.46 323 LYS D N 1
ATOM 10045 C CA . LYS D 1 323 ? -32.967 59.152 -2.704 1.00 19.46 323 LYS D CA 1
ATOM 10046 C C . LYS D 1 323 ? -32.867 60.395 -3.587 1.00 19.40 323 LYS D C 1
ATOM 10047 O O . LYS D 1 323 ? -33.866 60.784 -4.199 1.00 22.66 323 LYS D O 1
ATOM 10053 N N . THR D 1 324 ? -31.725 61.070 -3.625 1.00 18.16 324 THR D N 1
ATOM 10054 C CA . THR D 1 324 ? -31.659 62.370 -4.320 1.00 18.06 324 THR D CA 1
ATOM 10055 C C . THR D 1 324 ? -30.292 62.579 -4.931 1.00 19.31 324 THR D C 1
ATOM 10056 O O . THR D 1 324 ? -29.299 62.191 -4.315 1.00 19.59 324 THR D O 1
ATOM 10060 N N . GLN D 1 325 ? -30.276 63.319 -6.026 1.00 19.08 325 GLN D N 1
ATOM 10061 C CA . GLN D 1 325 ? -29.015 63.830 -6.594 1.00 22.33 325 GLN D CA 1
ATOM 10062 C C . GLN D 1 325 ? -29.081 65.334 -6.710 1.00 18.73 325 GLN D C 1
ATOM 10063 O O . GLN D 1 325 ? -28.236 65.956 -7.415 1.00 20.40 325 GLN D O 1
ATOM 10069 N N . ASP D 1 326 ? -29.996 65.955 -5.994 1.00 17.32 326 ASP D N 1
ATOM 10070 C CA . ASP D 1 326 ? -30.093 67.422 -5.947 1.00 17.19 326 ASP D CA 1
ATOM 10071 C C . ASP D 1 326 ? -29.011 67.926 -4.993 1.00 16.20 326 ASP D C 1
ATOM 10072 O O . ASP D 1 326 ? -29.047 67.547 -3.794 1.00 16.41 326 ASP D O 1
ATOM 10081 N N . SER D 1 327 ? -28.078 68.733 -5.449 1.00 16.30 327 SER D N 1
ATOM 10082 C CA . SER D 1 327 ? -26.951 69.141 -4.587 1.00 15.93 327 SER D CA 1
ATOM 10083 C C . SER D 1 327 ? -27.422 69.950 -3.376 1.00 15.62 327 SER D C 1
ATOM 10084 O O . SER D 1 327 ? -26.776 69.851 -2.319 1.00 16.18 327 SER D O 1
ATOM 10087 N N . LYS D 1 328 ? -28.482 70.719 -3.503 1.00 16.49 328 LYS D N 1
ATOM 10088 C CA . LYS D 1 328 ? -28.994 71.478 -2.349 1.00 16.76 328 LYS D CA 1
ATOM 10089 C C . LYS D 1 328 ? -29.603 70.531 -1.288 1.00 16.88 328 LYS D C 1
ATOM 10090 O O . LYS D 1 328 ? -29.397 70.749 -0.076 1.00 16.86 328 LYS D O 1
ATOM 10096 N N . GLU D 1 329 ? -30.292 69.486 -1.727 1.00 17.18 329 GLU D N 1
ATOM 10097 C CA . GLU D 1 329 ? -30.797 68.465 -0.796 1.00 16.76 329 GLU D CA 1
ATOM 10098 C C . GLU D 1 329 ? -29.610 67.726 -0.169 1.00 15.36 329 GLU D C 1
ATOM 10099 O O . GLU D 1 329 ? -29.649 67.416 1.030 1.00 15.74 329 GLU D O 1
ATOM 10105 N N . LEU D 1 330 ? -28.589 67.387 -0.962 1.00 15.23 330 LEU D N 1
ATOM 10106 C CA . LEU D 1 330 ? -27.415 66.732 -0.363 1.00 14.77 330 LEU D CA 1
ATOM 10107 C C . LEU D 1 330 ? -26.795 67.633 0.696 1.00 14.03 330 LEU D C 1
ATOM 10108 O O . LEU D 1 330 ? -26.343 67.107 1.734 1.00 14.38 330 LEU D O 1
ATOM 10113 N N . GLN D 1 331 ? -26.725 68.926 0.446 1.00 14.00 331 GLN D N 1
ATOM 10114 C CA . GLN D 1 331 ? -26.173 69.815 1.486 1.00 14.02 331 GLN D CA 1
ATOM 10115 C C . GLN D 1 331 ? -27.038 69.835 2.747 1.00 13.37 331 GLN D C 1
ATOM 10116 O O . GLN D 1 331 ? -26.483 69.787 3.853 1.00 14.07 331 GLN D O 1
ATOM 10122 N N . ARG D 1 332 ? -28.350 69.861 2.577 1.00 14.45 332 ARG D N 1
ATOM 10123 C CA . ARG D 1 332 ? -29.245 69.770 3.751 1.00 14.98 332 ARG D CA 1
ATOM 10124 C C . ARG D 1 332 ? -28.919 68.491 4.525 1.00 14.33 332 ARG D C 1
ATOM 10125 O O . ARG D 1 332 ? -28.805 68.526 5.761 1.00 14.97 332 ARG D O 1
ATOM 10133 N N . ILE D 1 333 ? -28.805 67.366 3.806 1.00 14.46 333 ILE D N 1
ATOM 10134 C CA . ILE D 1 333 ? -28.518 66.069 4.449 1.00 14.44 333 ILE D CA 1
ATOM 10135 C C . ILE D 1 333 ? -27.193 66.135 5.227 1.00 14.31 333 ILE D C 1
ATOM 10136 O O . ILE D 1 333 ? -27.118 65.666 6.392 1.00 14.53 333 ILE D O 1
ATOM 10141 N N . PHE D 1 334 ? -26.165 66.707 4.621 1.00 13.73 334 PHE D N 1
ATOM 10142 C CA . PHE D 1 334 ? -24.867 66.844 5.290 1.00 14.15 334 PHE D CA 1
ATOM 10143 C C . PHE D 1 334 ? -24.924 67.815 6.476 1.00 13.18 334 PHE D C 1
ATOM 10144 O O . PHE D 1 334 ? -23.989 67.798 7.300 1.00 14.09 334 PHE D O 1
ATOM 10152 N N . TRP D 1 335 ? -25.965 68.644 6.583 1.00 13.62 335 TRP D N 1
ATOM 10153 C CA . TRP D 1 335 ? -26.182 69.545 7.736 1.00 13.95 335 TRP D CA 1
ATOM 10154 C C . TRP D 1 335 ? -27.134 68.955 8.781 1.00 13.86 335 TRP D C 1
ATOM 10155 O O . TRP D 1 335 ? -27.207 69.538 9.870 1.00 15.87 335 TRP D O 1
ATOM 10166 N N . GLU D 1 336 ? -27.792 67.848 8.489 1.00 13.85 336 GLU D N 1
ATOM 10167 C CA . GLU D 1 336 ? -28.774 67.256 9.421 1.00 14.64 336 GLU D CA 1
ATOM 10168 C C . GLU D 1 336 ? -28.365 65.924 10.005 1.00 13.90 336 GLU D C 1
ATOM 10169 O O . GLU D 1 336 ? -28.916 65.555 11.062 1.00 14.53 336 GLU D O 1
ATOM 10175 N N . TYR D 1 337 ? -27.505 65.182 9.336 1.00 13.64 337 TYR D N 1
ATOM 10176 C CA . TYR D 1 337 ? -27.127 63.826 9.713 1.00 13.67 337 TYR D CA 1
ATOM 10177 C C . TYR D 1 337 ? -25.673 63.751 10.211 1.00 13.70 337 TYR D C 1
ATOM 10178 O O . TYR D 1 337 ? -25.313 62.681 10.767 1.00 14.49 337 TYR D O 1
#

Radius of gyration: 29.25 Å; Cα contacts (8 Å, |Δi|>4): 3789; chains: 4; bounding box: 67×70×80 Å

InterPro domains:
  IPR004550 L-asparaginase, type II [TIGR00520] (26-362)
  IPR006034 Asparaginase/glutaminase-like [PIRSF001220] (33-358)
  IPR006034 Asparaginase/glutaminase-like [PR00139] (37-48)
  IPR006034 Asparaginase/glutaminase-like [PR00139] (117-135)
  IPR006034 Asparaginase/glutaminase-like [PR00139] (295-313)
  IPR006034 Asparaginase/glutaminase-like [PS51732] (35-362)
  IPR006034 Asparaginase/glutaminase-like [PTHR11707] (28-357)
  IPR006034 Asparaginase/glutaminase-like [SM00870] (36-356)
  IPR020827 Asparaginase/glutaminase, active site 1 [PS00144] (39-47)
  IPR027473 L-asparaginase, C-terminal [G3DSA:3.40.50.40] (248-361)
  IPR027474 L-asparaginase, N-terminal [PF00710] (36-224)
  IPR027475 Asparaginase/glutaminase, active site 2 [PS00917] (118-128)
  IPR036152 Asparaginase/glutaminase-like superfamily [SSF53774] (34-361)
  IPR037152 L-asparaginase, N-terminal domain superfamily [G3DSA:3.40.50.1170] (35-247)
  IPR040919 Asparaginase/glutaminase, C-terminal [PF17763] (248-359)

Solvent-accessible surface area: 37984 Å² total

Nearest PDB structures (foldseek):
  6wz4-assembly1_D  TM=1.002E+00  e=8.152E-71  Pseudomonas putida KT2440
  6wz8-assembly1_B  TM=1.002E+00  e=1.768E-69  Pseudomonas putida KT2440
  1djo-assembly1_A  TM=1.001E+00  e=2.898E-65  Pseudomonas sp. 7A
  6wyx-assembly1_B  TM=1.002E+00  e=7.468E-65  Pseudomonas putida KT2440
  6wyx-assembly1_A  TM=1.002E+00  e=8.450E-64  Pseudomonas putida KT2440

B-factor: mean 20.46, std 12.53, range [10.67, 254.23]